Protein AF-0000000071592598 (afdb_homodimer)

Radius of gyration: 32.29 Å; Cα contacts (8 Å, |Δi|>4): 1806; chains: 2; bounding box: 83×98×71 Å

pLDDT: mean 89.42, std 10.19, range [37.69, 98.75]

Foldseek 3Di:
DPQQWEWEWEDAQQKIKIWIARLLVRDTPDIDMDRQHQPLPCPPVLATDPVSLVVVLVVLQVNVVVCVVVPHDHYAYEYEQSLCRRPCSVVSQVVSCVSRVHGYDYFHPQQFLQLLVQLCVVQPPCVQVQLCDWEWEWEAGAQKIKIWIGHNSDTAEIDMARHHLSVLLVVLVVQVVPDPPSLVVSLVVLLVSVVVVLVPDPPQDLDAHEYEYEDPVQQVLQVPPPCDPSQKDKDAPVNLVVVLVDLLPDDLVCCCPVSVGDSVCSSRNSSHSSNVVSVCVSNNYGIYMYHHRGSSSSVSNVVSVVVPSDVDDPLVNLLSHLLVLCVSLPPPVVLLVQLLVQLLVLCVVCCVQPVDDDVLSSLLSSLSNQLQSQVSVPPVLSLVSSLVVQLVDDRRSDGNLSSNLSSLLSNLLDLPDDPPVCVVVPPDDPVSSLSSLQSSLSSNLSSLQCVVVPPQFDDWDWDDDPQEIEIETAGQDDSVSSQVSNQSSQVSVCVSRVHGYHYHYDYDD/DPQQWEWEWEDEQQKIKIWIARLLVRDTPDIDMDRQHQPLPCPPVLATDPVSLVVVLVVLQVNVVVCVVVPHDHYAYEYEQSLCRRPCSVVSQVVSCVSRVHGYDYFHPQQFLQLLVQLCVVQPPCVQVQLCDWEWEWEAGAQKIKIWIGHNSDTAEIDMGRHHLSVLLVVLVVQVVPDPPSLVVSLVVLLVSVVVVLVPDPPQDLDEHEYEYEDPVQVVLQVPPPCDPSQKDKDAPVNLVVVLVDLLPDDLVCCCPVSVGDSVCSSRNSSHSSNVVSVCVSNNYGIYMYHHRGSSSSVSNVVSVVVPSDVDDPLVSLLSHLLVLCVSLPPPVVLLVQLLVQLLVLCVVCCVQPVDDDVLSSLLSSLSNQLQSQVSVPPVLSLVSSLVVQLVDDRRSDGNLSSNLSSLLSNLLDLPDDPPVCVVVPPDDPVSSLSSLQSSLSSNLSSLQCVVVPPQFDDWDWDDDPQEIEIETAGQDDSVSSQVSNQSSQVSVCVSRVHGYHYHYDYDD

Nearest PDB structures (foldseek):
  8jgx-assembly1_B  TM=6.300E-01  e=3.560E-24  Acinetobacter baumannii 15827
  7epq-assembly1_B  TM=8.174E-01  e=9.530E-17  Porphyromonas gingivalis ATCC 33277
  6pbz-assembly1_C  TM=4.823E-01  e=2.706E-23  Escherichia coli K-12
  6pbz-assembly1_A  TM=4.870E-01  e=7.814E-23  Escherichia coli K-12
  6pbz-assembly1_D  TM=4.450E-01  e=2.491E-19  Escherichia coli K-12

Organism: Lactiplantibacillus plantarum (strain ATCC BAA-793 / NCIMB 8826 / WCFS1) (NCBI:txid220668)

Solvent-accessible surface area (backbone atoms only — not comparable to full-atom values): 52809 Å² total; per-residue (Å²): 131,80,79,66,43,36,35,43,32,41,40,45,49,61,27,35,38,40,36,34,25,32,45,73,78,65,45,73,79,43,77,50,77,43,78,48,55,38,37,92,47,28,80,81,68,33,39,61,52,66,71,36,48,54,52,44,40,52,52,51,45,50,50,52,51,52,34,52,74,72,66,40,83,49,66,51,42,35,28,35,34,76,52,58,67,22,75,46,30,67,57,50,46,51,52,39,22,74,76,56,68,50,64,68,47,68,39,28,67,32,26,46,44,40,24,35,52,52,25,40,67,74,67,38,81,66,39,72,66,52,21,49,40,46,24,37,40,37,37,39,43,56,52,25,28,23,41,34,36,26,38,70,64,31,83,65,46,70,51,73,42,87,54,17,26,55,47,43,31,56,52,46,55,58,31,60,76,72,38,92,62,33,67,60,25,48,48,39,50,54,45,28,55,50,53,63,54,54,73,72,49,79,87,75,63,98,49,72,13,40,32,38,38,22,53,45,62,78,61,52,52,63,61,60,56,87,69,41,95,80,55,49,38,79,45,51,62,67,57,47,51,54,49,49,60,55,53,74,74,46,51,70,66,51,43,35,66,77,48,62,41,53,81,90,50,52,68,36,49,59,37,38,51,53,50,48,54,49,51,39,60,74,51,37,52,61,44,35,32,42,40,76,60,39,49,68,51,12,50,52,51,52,50,16,34,75,74,62,52,41,84,78,78,67,62,61,54,34,50,44,39,34,47,49,51,12,54,74,32,62,37,59,61,69,56,31,52,50,29,28,50,42,27,51,50,48,52,65,70,42,34,91,78,68,69,69,54,69,69,58,50,49,48,44,46,44,23,40,45,37,29,54,32,6,40,61,68,28,68,73,66,17,28,60,42,16,24,52,51,39,63,62,38,85,48,55,61,34,41,65,65,52,36,47,40,33,17,47,25,19,29,45,37,39,74,83,46,59,86,78,62,53,71,76,48,66,92,57,51,70,69,53,49,52,50,34,48,52,49,14,31,46,43,18,46,25,43,18,63,41,58,52,67,69,69,48,51,79,46,74,48,78,45,85,47,92,63,31,32,42,36,36,32,35,19,81,54,87,55,58,47,27,50,56,47,29,57,62,32,26,53,55,29,23,71,69,69,68,31,43,60,44,80,40,84,38,78,58,130,130,78,81,66,44,36,34,45,32,40,40,44,48,60,28,35,37,39,37,34,25,32,45,72,78,65,46,71,78,43,76,49,75,43,79,48,55,39,37,92,48,28,83,82,68,34,40,61,52,68,70,36,48,53,52,46,40,52,52,51,45,50,50,53,50,52,34,53,74,73,65,41,83,49,67,50,42,34,27,35,36,75,53,59,68,21,74,46,30,67,58,49,45,51,52,40,22,74,74,57,68,49,62,67,47,67,38,28,65,32,26,46,43,41,23,33,52,52,24,40,68,72,67,40,80,66,40,74,65,52,20,50,40,44,24,36,40,38,38,41,42,56,50,23,28,21,42,34,36,26,39,71,66,32,81,64,45,70,52,73,43,88,54,16,24,54,47,44,31,56,53,45,57,58,32,59,76,73,40,92,62,33,67,60,26,48,48,39,50,51,44,28,54,49,52,62,53,55,73,73,48,80,86,76,64,97,48,71,15,40,30,38,39,23,53,46,61,79,60,50,53,64,61,58,60,85,69,39,96,79,54,48,38,81,43,51,60,67,56,49,50,53,49,49,62,56,53,74,74,46,52,73,68,52,43,34,65,77,48,62,42,52,79,89,48,52,68,36,49,59,37,37,50,53,51,48,54,49,50,39,60,74,49,38,52,60,42,36,31,44,42,77,60,38,49,66,52,13,50,51,51,50,51,16,34,75,74,61,52,40,84,79,78,67,60,61,54,35,50,44,39,36,47,50,52,14,54,75,34,62,38,60,61,70,56,31,52,49,29,26,52,43,26,52,50,48,53,63,70,40,35,90,78,70,70,70,56,70,66,58,51,48,48,44,46,44,23,42,44,36,30,53,32,8,40,61,69,31,69,74,67,17,27,60,41,16,24,52,51,38,64,61,37,85,49,56,61,34,42,65,66,52,37,48,41,34,15,48,26,18,29,47,38,41,74,82,46,59,84,77,60,55,71,76,48,67,91,57,51,70,69,54,49,50,49,33,47,51,48,14,32,45,41,19,46,26,44,18,63,40,58,52,67,68,67,49,51,79,46,74,48,76,45,85,47,91,63,30,31,43,37,37,32,34,19,80,55,86,56,59,47,27,50,56,47,29,59,62,33,26,53,56,29,24,72,70,71,68,30,42,61,43,82,40,86,38,78,59,131

Secondary structure (DSSP, 8-state):
----EEEEEEE-SS-EEEEEEETTTTEEEEEEEE---S-TTHHHH-S--HHHHHHHHHHHHHHHHHHHHTT--EEEEEE-HHHHTSTTHHHHHHHHHHHH-PPEEEPPHHHHHHHHHHHHHHHSTTHHHHTTS-EEEEEE-SS-EEEEEEETTEEEEEEEES--HHHHHHHHHHHHTT-TTHHHHHHHHHHHHHHHHHTT-TT--SS-EEEEEES-HHHHHHH-SS--TTS-EEE-HHHHHHHHHHHHT--HHHHHHHS---GGGHHHHHHHHHHHHHHHHHTTEEEEEEE---HHHHHHHHHHHHTTS-----HHHHHHHHHHHHHHTT--HHHHHHHHHHHHHHHHHTHHHH---HHHHHHHHHHHHHTTGGGGT-STTHHHHHHHHHHHS--TT--HHHHHHHHHHHHTTSTTS-TT-GGGGTT--HHHHHHHHHHHHHHHHHHHTTTTSS--EEEEEEEEETTEEEEEEEESS--HHHHHHHHHHHHHHHHHHSSEEEEEEEE--/----EEEEEEE-SS-EEEEEEETTTTEEEEEEEE---S-TTHHHH-S--HHHHHHHHHHHHHHHHHHHHTT--EEEEEE-HHHHTSTTHHHHHHHHHHHH-PPEEEPPHHHHHHHHHHHHHHHSTTHHHHTTS-EEEEEE-SS-EEEEEEETTEEEEEEEES--HHHHHHHHHHHHTT-TTHHHHHHHHHHHHHHHHHTT-TT---S-EEEEEES-HHHHHHH-SS--TTS-EEE-HHHHHHHHHHHHT--HHHHHHHS---TTTHHHHHHHHHHHHHHHHHTTEEEEEEE---HHHHHHHHHHHHTTS-----HHHHHHHHHHHHHHTT--HHHHHHHHHHHHHHHHHTHHHH---HHHHHHHHHHHHHTTGGGGT-STTHHHHHHHHHHHS--TT--HHHHHHHHHHHHTTSTTS-TT-GGGGTT--HHHHHHHHHHHHHHHHHHHTTTTSS--EEEEEEEEETTEEEEEEEESS--HHHHHHHHHHHHHHHHHHSSEEEEEEEE--

Sequence (1018 aa):
MAAKLFGIMMINVQSIELSIVNLRTLRQVERVRSDVSLGEDIYDQHTIDYDSVEQAAQALSGFVQIMNDYGVKDYHLWGSWSLSSANNADYIQDQLLVRTGLKIDWLSSSQETYLRSVAVAVHFPRFKQMITKPTYLLGINSGSVGISHYDQSNFVFSRSLRLGPVRIAEVLEDLQSSVPNYVEVLDDYISSQIVDFGRFLPGRRDQPSNVVMLGVAPFATLFRQQQSKAGVEELSKADFQALYEDVLNASDQYLMDKYEVDEEDVRLIVPELLLINELLQLTNAEKIWLGNVTVLDGLIIQEAIKLGYKKYNFNDQIVTAAKNIADRYNVEPKHRDLVTKFSLHLFDQLKPLHHLGKRERLLLQVAAIVHDVGSYIDPHQHYLHSDYILQATELMGLTDTEKRMVALISRYHSAQTPSKDIRHFGHLQVEQRLLVSKLSAILRIADALDDGRKQKIDKISVSIRNPRVIITCFAHDDLFLENWVFAQKAEFFKEVFGLTPVIKLRGVRMAAKLFGIMMINVQSIELSIVNLRTLRQVERVRSDVSLGEDIYDQHTIDYDSVEQAAQALSGFVQIMNDYGVKDYHLWGSWSLSSANNADYIQDQLLVRTGLKIDWLSSSQETYLRSVAVAVHFPRFKQMITKPTYLLGINSGSVGISHYDQSNFVFSRSLRLGPVRIAEVLEDLQSSVPNYVEVLDDYISSQIVDFGRFLPGRRDQPSNVVMLGVAPFATLFRQQQSKAGVEELSKADFQALYEDVLNASDQYLMDKYEVDEEDVRLIVPELLLINELLQLTNAEKIWLGNVTVLDGLIIQEAIKLGYKKYNFNDQIVTAAKNIADRYNVEPKHRDLVTKFSLHLFDQLKPLHHLGKRERLLLQVAAIVHDVGSYIDPHQHYLHSDYILQATELMGLTDTEKRMVALISRYHSAQTPSKDIRHFGHLQVEQRLLVSKLSAILRIADALDDGRKQKIDKISVSIRNPRVIITCFAHDDLFLENWVFAQKAEFFKEVFGLTPVIKLRGVR

Structure (mmCIF, N/CA/C/O backbone):
data_AF-0000000071592598-model_v1
#
loop_
_entity.id
_entity.type
_entity.pdbx_description
1 polymer Exopolyphosphatase
#
loop_
_atom_site.group_PDB
_atom_site.id
_atom_site.type_symbol
_atom_site.label_atom_id
_atom_site.label_alt_id
_atom_site.label_comp_id
_atom_site.label_asym_id
_atom_site.label_entity_id
_atom_site.label_seq_id
_atom_site.pdbx_PDB_ins_code
_atom_site.Cartn_x
_atom_site.Cartn_y
_atom_site.Cartn_z
_atom_site.occupancy
_atom_site.B_iso_or_equiv
_atom_site.auth_seq_id
_atom_site.auth_comp_id
_atom_site.auth_asym_id
_atom_site.auth_atom_id
_atom_site.pdbx_PDB_model_num
ATOM 1 N N . MET A 1 1 ? -24.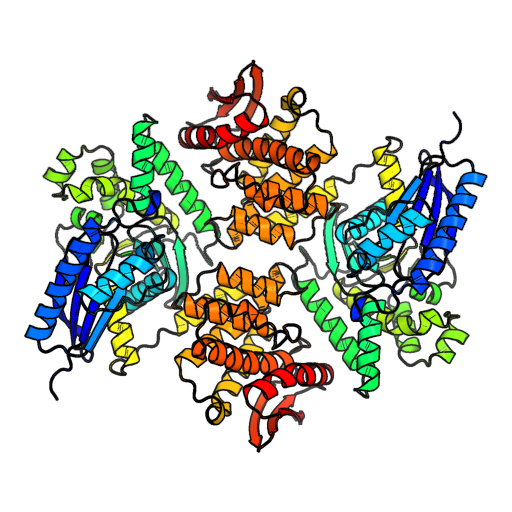969 -44.562 -19.297 1 37.69 1 MET A N 1
ATOM 2 C CA . MET A 1 1 ? -24.734 -43.312 -20 1 37.69 1 MET A CA 1
ATOM 3 C C . MET A 1 1 ? -23.266 -43.188 -20.406 1 37.69 1 MET A C 1
ATOM 5 O O . MET A 1 1 ? -22.375 -43.625 -19.688 1 37.69 1 MET A O 1
ATOM 9 N N . ALA A 1 2 ? -22.875 -43.062 -21.594 1 48.69 2 ALA A N 1
ATOM 10 C CA . ALA A 1 2 ? -21.531 -43.062 -22.203 1 48.69 2 ALA A CA 1
ATOM 11 C C . ALA A 1 2 ? -20.594 -42.125 -21.469 1 48.69 2 ALA A C 1
ATOM 13 O O . ALA A 1 2 ? -21 -41.031 -21.062 1 48.69 2 ALA A O 1
ATOM 14 N N . ALA A 1 3 ? -19.594 -42.625 -20.906 1 59.56 3 ALA A N 1
ATOM 15 C CA . ALA A 1 3 ? -18.625 -41.844 -20.109 1 59.56 3 ALA A CA 1
ATOM 16 C C . ALA A 1 3 ? -18.25 -40.562 -20.797 1 59.56 3 ALA A C 1
ATOM 18 O O . ALA A 1 3 ? -17.812 -40.562 -21.953 1 59.56 3 ALA A O 1
ATOM 19 N N . LYS A 1 4 ? -18.891 -39.375 -20.391 1 77.19 4 LYS A N 1
ATOM 20 C CA . LYS A 1 4 ? -18.594 -38.125 -21.062 1 77.19 4 LYS A CA 1
ATOM 21 C C . LYS A 1 4 ? -17.172 -37.688 -20.797 1 77.19 4 LYS A C 1
ATOM 23 O O . LYS A 1 4 ? -16.797 -37.375 -19.656 1 77.19 4 LYS A O 1
ATOM 28 N N . LEU A 1 5 ? -16.281 -38.031 -21.734 1 93.75 5 LEU A N 1
ATOM 29 C CA . LEU A 1 5 ? -14.867 -37.688 -21.734 1 93.75 5 LEU A CA 1
ATOM 30 C C . LEU A 1 5 ? -14.68 -36.188 -21.969 1 93.75 5 LEU A C 1
ATOM 32 O O . LEU A 1 5 ? -15.469 -35.562 -22.688 1 93.75 5 LEU A O 1
ATOM 36 N N . PHE A 1 6 ? -13.805 -35.625 -21.25 1 96.5 6 PHE A N 1
ATOM 37 C CA . PHE A 1 6 ? -13.453 -34.219 -21.375 1 96.5 6 PHE A CA 1
ATOM 38 C C . PHE A 1 6 ? -11.961 -34.062 -21.656 1 96.5 6 PHE A C 1
ATOM 40 O O . PHE A 1 6 ? -11.141 -34.75 -21.078 1 96.5 6 PHE A O 1
ATOM 47 N N . GLY A 1 7 ? -11.594 -33.25 -22.625 1 97.62 7 GLY A N 1
ATOM 48 C CA . GLY A 1 7 ? -10.203 -32.969 -22.906 1 97.62 7 GLY A CA 1
ATOM 49 C C . GLY A 1 7 ? -9.727 -31.672 -22.25 1 97.62 7 GLY A C 1
ATOM 50 O O . GLY A 1 7 ? -10.352 -30.625 -22.406 1 97.62 7 GLY A O 1
ATOM 51 N N . ILE A 1 8 ? -8.625 -31.719 -21.484 1 97.5 8 ILE A N 1
ATOM 52 C CA . ILE A 1 8 ? -8 -30.547 -20.906 1 97.5 8 ILE A CA 1
ATOM 53 C C . ILE A 1 8 ? -6.574 -30.406 -21.438 1 97.5 8 ILE A C 1
ATOM 55 O O . ILE A 1 8 ? -5.781 -31.344 -21.359 1 97.5 8 ILE A O 1
ATOM 59 N N . MET A 1 9 ? -6.316 -29.25 -22.031 1 97.62 9 MET A N 1
ATOM 60 C CA . MET A 1 9 ? -5 -28.953 -22.578 1 97.62 9 MET A CA 1
ATOM 61 C C . MET A 1 9 ? -4.348 -27.781 -21.844 1 97.62 9 MET A C 1
ATOM 63 O O . MET A 1 9 ? -5.043 -26.891 -21.359 1 97.62 9 MET A O 1
ATOM 67 N N . MET A 1 10 ? -3.035 -27.828 -21.766 1 95.38 10 MET A N 1
ATOM 68 C CA . MET A 1 10 ? -2.293 -26.75 -21.125 1 95.38 10 MET A CA 1
ATOM 69 C C . MET A 1 10 ? -0.989 -26.469 -21.859 1 95.38 10 MET A C 1
ATOM 71 O O . MET A 1 10 ? -0.233 -27.391 -22.172 1 95.38 10 MET A O 1
ATOM 75 N N . ILE A 1 11 ? -0.808 -25.219 -22.172 1 94.5 11 ILE A N 1
ATOM 76 C CA . ILE A 1 11 ? 0.45 -24.797 -22.781 1 94.5 11 ILE A CA 1
ATOM 77 C C . ILE A 1 11 ? 1.333 -24.141 -21.703 1 94.5 11 ILE A C 1
ATOM 79 O O . ILE A 1 11 ? 0.923 -23.188 -21.047 1 94.5 11 ILE A O 1
ATOM 83 N N . ASN A 1 12 ? 2.521 -24.672 -21.516 1 91.19 12 ASN A N 1
ATOM 84 C CA . ASN A 1 12 ? 3.533 -24.141 -20.609 1 91.19 12 ASN A CA 1
ATOM 85 C C . ASN A 1 12 ? 4.742 -23.594 -21.359 1 91.19 12 ASN A C 1
ATOM 87 O O . ASN A 1 12 ? 4.785 -23.656 -22.594 1 91.19 12 ASN A O 1
ATOM 91 N N . VAL A 1 13 ? 5.695 -23.062 -20.641 1 87.06 13 VAL A N 1
ATOM 92 C CA . VAL A 1 13 ? 6.898 -22.484 -21.234 1 87.06 13 VAL A CA 1
ATOM 93 C C . VAL A 1 13 ? 7.727 -23.594 -21.891 1 87.06 13 VAL A C 1
ATOM 95 O O . VAL A 1 13 ? 8.289 -23.406 -22.969 1 87.06 13 VAL A O 1
ATOM 98 N N . GLN A 1 14 ? 7.66 -24.828 -21.234 1 83.81 14 GLN A N 1
ATOM 99 C CA . GLN A 1 14 ? 8.562 -25.875 -21.703 1 83.81 14 GLN A CA 1
ATOM 100 C C . GLN A 1 14 ? 7.789 -27.062 -22.266 1 83.81 14 GLN A C 1
ATOM 102 O O . GLN A 1 14 ? 8.383 -28.078 -22.641 1 83.81 14 GLN A O 1
ATOM 107 N N . SER A 1 15 ? 6.48 -26.984 -22.312 1 88.25 15 SER A N 1
ATOM 108 C CA . SER A 1 15 ? 5.746 -28.156 -22.797 1 88.25 15 SER A CA 1
ATOM 109 C C . SER A 1 15 ? 4.285 -27.812 -23.078 1 88.25 15 SER A C 1
ATOM 111 O O . SER A 1 15 ? 3.783 -26.781 -22.625 1 88.25 15 SER A O 1
ATOM 113 N N . ILE A 1 16 ? 3.699 -28.672 -23.859 1 94.75 16 ILE A N 1
ATOM 114 C CA . ILE A 1 16 ? 2.258 -28.703 -24.078 1 94.75 16 ILE A CA 1
ATOM 115 C C . ILE A 1 16 ? 1.696 -30.078 -23.703 1 94.75 16 ILE A C 1
ATOM 117 O O . ILE A 1 16 ? 2.283 -31.109 -24.047 1 94.75 16 ILE A O 1
ATOM 121 N N . GLU A 1 17 ? 0.596 -30.016 -22.969 1 95.69 17 GLU A N 1
ATOM 122 C CA . GLU A 1 17 ? 0.057 -31.281 -22.469 1 95.69 17 GLU A CA 1
ATOM 123 C C . GLU A 1 17 ? -1.438 -31.391 -22.75 1 95.69 17 GLU A C 1
ATOM 125 O O . GLU A 1 17 ? -2.146 -30.375 -22.781 1 95.69 17 GLU A O 1
ATOM 130 N N . LEU A 1 18 ? -1.881 -32.594 -22.984 1 97.62 18 LEU A N 1
ATOM 131 C CA . LEU A 1 18 ? -3.285 -32.969 -23.125 1 97.62 18 LEU A CA 1
ATOM 132 C C . LEU A 1 18 ? -3.645 -34.125 -22.172 1 97.62 18 LEU A C 1
ATOM 134 O O . LEU A 1 18 ? -2.889 -35.062 -22.047 1 97.62 18 LEU A O 1
ATOM 138 N N . SER A 1 19 ? -4.711 -33.938 -21.469 1 97.06 19 SER A N 1
ATOM 139 C CA . SER A 1 19 ? -5.281 -35.031 -20.688 1 97.06 19 SER A CA 1
ATOM 140 C C . SER A 1 19 ? -6.734 -35.281 -21.078 1 97.06 19 SER A C 1
ATOM 142 O O . SER A 1 19 ? -7.551 -34.344 -21.094 1 97.06 19 SER A O 1
ATOM 144 N N . ILE A 1 20 ? -7.043 -36.469 -21.516 1 97.75 20 ILE A N 1
ATOM 145 C CA . ILE A 1 20 ? -8.422 -36.906 -21.703 1 97.75 20 ILE A CA 1
ATOM 146 C C . ILE A 1 20 ? -8.914 -37.656 -20.469 1 97.75 20 ILE A C 1
ATOM 148 O O . ILE A 1 20 ? -8.328 -38.656 -20.062 1 97.75 20 ILE A O 1
ATOM 152 N N . VAL A 1 21 ? -10 -37.156 -19.891 1 96.62 21 VAL A N 1
ATOM 153 C CA . VAL A 1 21 ? -10.375 -37.625 -18.562 1 96.62 21 VAL A CA 1
ATOM 154 C C . VAL A 1 21 ? -11.875 -37.875 -18.516 1 96.62 21 VAL A C 1
ATOM 156 O O . VAL A 1 21 ? -12.648 -37.219 -19.203 1 96.62 21 VAL A O 1
ATOM 159 N N . ASN A 1 22 ? -12.219 -38.969 -17.766 1 95.19 22 ASN A N 1
ATOM 160 C CA . ASN A 1 22 ? -13.602 -39.125 -17.312 1 95.19 22 ASN A CA 1
ATOM 161 C C . ASN A 1 22 ? -13.883 -38.281 -16.078 1 95.19 22 ASN A C 1
ATOM 163 O O . ASN A 1 22 ? -13.445 -38.625 -14.977 1 95.19 22 ASN A O 1
ATOM 167 N N . LEU A 1 23 ? -14.602 -37.188 -16.156 1 93.75 23 LEU A N 1
ATOM 168 C CA . LEU A 1 23 ? -14.766 -36.219 -15.094 1 93.75 23 LEU A CA 1
ATOM 169 C C . LEU A 1 23 ? -15.555 -36.812 -13.93 1 93.75 23 LEU A C 1
ATOM 171 O O . LEU A 1 23 ? -15.445 -36.312 -12.797 1 93.75 23 LEU A O 1
ATOM 175 N N . ARG A 1 24 ? -16.359 -37.75 -14.156 1 92.56 24 ARG A N 1
ATOM 176 C CA . ARG A 1 24 ? -17.141 -38.375 -13.086 1 92.56 24 ARG A CA 1
ATOM 177 C C . ARG A 1 24 ? -16.234 -39.188 -12.148 1 92.56 24 ARG A C 1
ATOM 179 O O . ARG A 1 24 ? -16.469 -39.219 -10.938 1 92.56 24 ARG A O 1
ATOM 186 N N . THR A 1 25 ? -15.289 -39.844 -12.719 1 92.62 25 THR A N 1
ATOM 187 C CA . THR A 1 25 ? -14.43 -40.719 -11.922 1 92.62 25 THR A CA 1
ATOM 188 C C . THR A 1 25 ? -13.062 -40.062 -11.719 1 92.62 25 THR A C 1
ATOM 190 O O . THR A 1 25 ? -12.273 -40.531 -10.883 1 92.62 25 THR A O 1
ATOM 193 N N . LEU A 1 26 ? -12.688 -39.031 -12.477 1 91.38 26 LEU A N 1
ATOM 194 C CA . LEU A 1 26 ? -11.406 -38.344 -12.5 1 91.38 26 LEU A CA 1
ATOM 195 C C . LEU A 1 26 ? -10.305 -39.25 -13.031 1 91.38 26 LEU A C 1
ATOM 197 O O . LEU A 1 26 ? -9.117 -38.938 -12.883 1 91.38 26 LEU A O 1
ATOM 201 N N . ARG A 1 27 ? -10.719 -40.344 -13.672 1 92.12 27 ARG A N 1
ATOM 202 C CA . ARG A 1 27 ? -9.734 -41.25 -14.258 1 92.12 27 ARG A CA 1
ATOM 203 C C . ARG A 1 27 ? -9.219 -40.688 -15.586 1 92.12 27 ARG A C 1
ATOM 205 O O . ARG A 1 27 ? -10 -40.312 -16.453 1 92.12 27 ARG A O 1
ATOM 212 N N . GLN A 1 28 ? -7.93 -40.688 -15.695 1 92.75 28 GLN A N 1
ATOM 213 C CA . GLN A 1 28 ? -7.285 -40.25 -16.922 1 92.75 28 GLN A CA 1
ATOM 214 C C . GLN A 1 28 ? -7.215 -41.375 -17.938 1 92.75 28 GLN A C 1
ATOM 216 O O . GLN A 1 28 ? -6.637 -42.438 -17.656 1 92.75 28 GLN A O 1
ATOM 221 N N . VAL A 1 29 ? -7.75 -41.188 -19.125 1 94.75 29 VAL A N 1
ATOM 222 C CA . VAL A 1 29 ? -7.793 -42.188 -20.172 1 94.75 29 VAL A CA 1
ATOM 223 C C . VAL A 1 29 ? -6.543 -42.094 -21.047 1 94.75 29 VAL A C 1
ATOM 225 O O . VAL A 1 29 ? -6.027 -43.094 -21.531 1 94.75 29 VAL A O 1
ATOM 228 N N . GLU A 1 30 ? -6.156 -40.844 -21.266 1 94.75 30 GLU A N 1
ATOM 229 C CA . GLU A 1 30 ? -4.977 -40.562 -22.078 1 94.75 30 GLU A CA 1
ATOM 230 C C . GLU A 1 30 ? -4.27 -39.281 -21.609 1 94.75 30 GLU A C 1
ATOM 232 O O . GLU A 1 30 ? -4.922 -38.312 -21.203 1 94.75 30 GLU A O 1
ATOM 237 N N . ARG A 1 31 ? -2.947 -39.406 -21.531 1 94 31 ARG A N 1
ATOM 238 C CA . ARG A 1 31 ? -2.123 -38.25 -21.266 1 94 31 ARG A CA 1
ATOM 239 C C . ARG A 1 31 ? -0.964 -38.156 -22.25 1 94 31 ARG A C 1
ATOM 241 O O . ARG A 1 31 ? -0.197 -39.094 -22.406 1 94 31 ARG A O 1
ATOM 248 N N . VAL A 1 32 ? -0.948 -37 -22.938 1 94.94 32 VAL A N 1
ATOM 249 C CA . VAL A 1 32 ? 0.082 -36.781 -23.953 1 94.94 32 VAL A CA 1
ATOM 250 C C . VAL A 1 32 ? 0.848 -35.5 -23.641 1 94.94 32 VAL A C 1
ATOM 252 O O . VAL A 1 32 ? 0.265 -34.5 -23.172 1 94.94 32 VAL A O 1
ATOM 255 N N . ARG A 1 33 ? 2.131 -35.531 -23.797 1 92.19 33 ARG A N 1
ATOM 256 C CA . ARG A 1 33 ? 2.994 -34.375 -23.578 1 92.19 33 ARG A CA 1
ATOM 257 C C . ARG A 1 33 ? 3.893 -34.125 -24.781 1 92.19 33 ARG A C 1
ATOM 259 O O . ARG A 1 33 ? 4.414 -35.062 -25.391 1 92.19 33 ARG A O 1
ATOM 266 N N . SER A 1 34 ? 3.883 -32.906 -25.234 1 91.94 34 SER A N 1
ATOM 267 C CA . SER A 1 34 ? 4.828 -32.469 -26.25 1 91.94 34 SER A CA 1
ATOM 268 C C . SER A 1 34 ? 5.848 -31.5 -25.656 1 91.94 34 SER A C 1
ATOM 270 O O . SER A 1 34 ? 5.48 -30.531 -24.969 1 91.94 34 SER A O 1
ATOM 272 N N . ASP A 1 35 ? 7.16 -31.703 -25.922 1 85.44 35 ASP A N 1
ATOM 273 C CA . ASP A 1 35 ? 8.227 -30.906 -25.328 1 85.44 35 ASP A CA 1
ATOM 274 C C . ASP A 1 35 ? 8.555 -29.688 -26.172 1 85.44 35 ASP A C 1
ATOM 276 O O . ASP A 1 35 ? 9.719 -29.328 -26.344 1 85.44 35 ASP A O 1
ATOM 280 N N . VAL A 1 36 ? 7.535 -29.047 -26.641 1 85.75 36 VAL A N 1
ATOM 281 C CA . VAL A 1 36 ? 7.734 -27.797 -27.359 1 85.75 36 VAL A CA 1
ATOM 282 C C . VAL A 1 36 ? 8.133 -26.688 -26.391 1 85.75 36 VAL A C 1
ATOM 284 O O . VAL A 1 36 ? 7.43 -26.438 -25.406 1 85.75 36 VAL A O 1
ATOM 287 N N . SER A 1 37 ? 9.312 -26.094 -26.625 1 80.31 37 SER A N 1
ATOM 288 C CA . SER A 1 37 ? 9.773 -24.984 -25.781 1 80.31 37 SER A CA 1
ATOM 289 C C . SER A 1 37 ? 9.312 -23.641 -26.328 1 80.31 37 SER A C 1
ATOM 291 O O . SER A 1 37 ? 9.859 -23.141 -27.312 1 80.31 37 SER A O 1
ATOM 293 N N . LEU A 1 38 ? 8.359 -22.969 -25.734 1 80.69 38 LEU A N 1
ATOM 294 C CA . LEU A 1 38 ? 7.816 -21.703 -26.219 1 80.69 38 LEU A CA 1
ATOM 295 C C . LEU A 1 38 ? 8.531 -20.516 -25.562 1 80.69 38 LEU A C 1
ATOM 297 O O . LEU A 1 38 ? 8.477 -19.391 -26.078 1 80.69 38 LEU A O 1
ATOM 301 N N . GLY A 1 39 ? 9.32 -20.812 -24.469 1 72.31 39 GLY A N 1
ATOM 302 C CA . GLY A 1 39 ? 9.82 -19.641 -23.75 1 72.31 39 GLY A CA 1
ATOM 303 C C . GLY A 1 39 ? 11.266 -19.797 -23.312 1 72.31 39 GLY A C 1
ATOM 304 O O . GLY A 1 39 ? 11.594 -19.516 -22.156 1 72.31 39 GLY A O 1
ATOM 305 N N . GLU A 1 40 ? 12.195 -20.234 -24.109 1 65.06 40 GLU A N 1
ATOM 306 C CA . GLU A 1 40 ? 13.602 -20.391 -23.766 1 65.06 40 GLU A CA 1
ATOM 307 C C . GLU A 1 40 ? 14.195 -19.062 -23.297 1 65.06 40 GLU A C 1
ATOM 309 O O . GLU A 1 40 ? 15.016 -19.031 -22.375 1 65.06 40 GLU A O 1
ATOM 314 N N . ASP A 1 41 ? 13.672 -17.906 -23.688 1 74.12 41 ASP A N 1
ATOM 315 C CA . ASP A 1 41 ? 14.203 -16.609 -23.297 1 74.12 41 ASP A CA 1
ATOM 316 C C . ASP A 1 41 ? 13.078 -15.609 -23.031 1 74.12 41 ASP A C 1
ATOM 318 O O . ASP A 1 41 ? 13.211 -14.422 -23.328 1 74.12 41 ASP A O 1
ATOM 322 N N . ILE A 1 42 ? 12.18 -16.156 -22.438 1 79.88 42 ILE A N 1
ATOM 323 C CA . ILE A 1 42 ? 10.984 -15.336 -22.312 1 79.88 42 ILE A CA 1
ATOM 324 C C . ILE A 1 42 ? 11.172 -14.297 -21.219 1 79.88 42 ILE A C 1
ATOM 326 O O . ILE A 1 42 ? 10.609 -13.203 -21.281 1 79.88 42 ILE A O 1
ATOM 330 N N . TYR A 1 43 ? 12 -14.602 -20.297 1 76.19 43 TYR A N 1
ATOM 331 C CA . TYR A 1 43 ? 12.094 -13.711 -19.141 1 76.19 43 TYR A CA 1
ATOM 332 C C . TYR A 1 43 ? 13.102 -12.602 -19.391 1 76.19 43 TYR A C 1
ATOM 334 O O . TYR A 1 43 ? 13 -11.516 -18.812 1 76.19 43 TYR A O 1
ATOM 342 N N . ASP A 1 44 ? 13.977 -12.812 -20.25 1 76.31 44 ASP A N 1
ATOM 343 C CA . ASP A 1 44 ? 14.945 -11.797 -20.641 1 76.31 44 ASP A CA 1
ATOM 344 C C . ASP A 1 44 ? 14.43 -10.961 -21.812 1 76.31 44 ASP A C 1
ATOM 346 O O . ASP A 1 44 ? 14.484 -9.734 -21.766 1 76.31 44 ASP A O 1
ATOM 350 N N . GLN A 1 45 ? 13.93 -11.703 -22.766 1 75 45 GLN A N 1
ATOM 351 C CA . GLN A 1 45 ? 13.523 -11.031 -24 1 75 45 GLN A CA 1
ATOM 352 C C . GLN A 1 45 ? 12.07 -10.57 -23.938 1 75 45 GLN A C 1
ATOM 354 O O . GLN A 1 45 ? 11.648 -9.711 -24.703 1 75 45 GLN A O 1
ATOM 359 N N . HIS A 1 46 ? 11.297 -11.172 -23.109 1 77.75 46 HIS A N 1
ATOM 360 C CA . HIS A 1 46 ? 9.898 -10.852 -22.859 1 77.75 46 HIS A CA 1
ATOM 361 C C . HIS A 1 46 ? 9.055 -11.07 -24.109 1 77.75 46 HIS A C 1
ATOM 363 O O . HIS A 1 46 ? 8.086 -10.336 -24.344 1 77.75 46 HIS A O 1
ATOM 369 N N . THR A 1 47 ? 9.539 -12.023 -25 1 84.62 47 THR A N 1
ATOM 370 C CA . THR A 1 47 ? 8.797 -12.383 -26.203 1 84.62 47 THR A CA 1
ATOM 371 C C . THR A 1 47 ? 8.883 -13.883 -26.469 1 84.62 47 THR A C 1
ATOM 373 O O . THR A 1 47 ? 9.844 -14.539 -26.047 1 84.62 47 THR A O 1
ATOM 376 N N . ILE A 1 48 ? 7.887 -14.352 -27.125 1 86.06 48 ILE A N 1
ATOM 377 C CA . ILE A 1 48 ? 7.863 -15.75 -27.547 1 86.06 48 ILE A CA 1
ATOM 378 C C . ILE A 1 48 ? 8.289 -15.836 -29.016 1 86.06 48 ILE A C 1
ATOM 380 O O . ILE A 1 48 ? 7.824 -15.07 -29.859 1 86.06 48 ILE A O 1
ATOM 384 N N . ASP A 1 49 ? 9.133 -16.781 -29.25 1 85.44 49 ASP A N 1
ATOM 385 C CA . ASP A 1 49 ? 9.672 -16.922 -30.594 1 85.44 49 ASP A CA 1
ATOM 386 C C . ASP A 1 49 ? 8.617 -17.484 -31.547 1 85.44 49 ASP A C 1
ATOM 388 O O . ASP A 1 49 ? 7.867 -18.391 -31.172 1 85.44 49 ASP A O 1
ATOM 392 N N . TYR A 1 50 ? 8.672 -17.047 -32.812 1 83.06 50 TYR A N 1
ATOM 393 C CA . TYR A 1 50 ? 7.672 -17.422 -33.812 1 83.06 50 TYR A CA 1
ATOM 394 C C 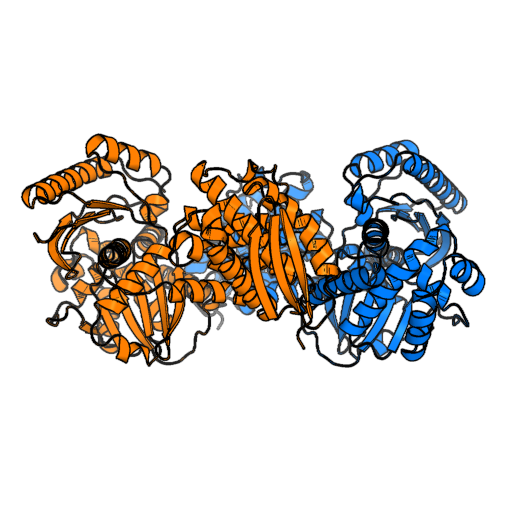. TYR A 1 50 ? 7.816 -18.875 -34.188 1 83.06 50 TYR A C 1
ATOM 396 O O . TYR A 1 50 ? 6.82 -19.562 -34.438 1 83.06 50 TYR A O 1
ATOM 404 N N . ASP A 1 51 ? 9.016 -19.328 -34.312 1 86.62 51 ASP A N 1
ATOM 405 C CA . ASP A 1 51 ? 9.242 -20.719 -34.688 1 86.62 51 ASP A CA 1
ATOM 406 C C . ASP A 1 51 ? 8.633 -21.656 -33.656 1 86.62 51 ASP A C 1
ATOM 408 O O . ASP A 1 51 ? 8.102 -22.719 -34 1 86.62 51 ASP A O 1
ATOM 412 N N . SER A 1 52 ? 8.742 -21.25 -32.5 1 88.81 52 SER A N 1
ATOM 413 C CA . SER A 1 52 ? 8.164 -22.047 -31.422 1 88.81 52 SER A CA 1
ATOM 414 C C . SER A 1 52 ? 6.641 -22.078 -31.5 1 88.81 52 SER A C 1
ATOM 416 O O . SER A 1 52 ? 6.012 -23.062 -31.125 1 88.81 52 SER A O 1
ATOM 418 N N . VAL A 1 53 ? 6.078 -21.062 -32.062 1 90.12 53 VAL A N 1
ATOM 419 C CA . VAL A 1 53 ? 4.629 -20.969 -32.219 1 90.12 53 VAL A CA 1
ATOM 420 C C . VAL A 1 53 ? 4.148 -21.984 -33.25 1 90.12 53 VAL A C 1
ATOM 422 O O . VAL A 1 53 ? 3.102 -22.609 -33.094 1 90.12 53 VAL A O 1
ATOM 425 N N . GLU A 1 54 ? 4.93 -22.094 -34.281 1 91.5 54 GLU A N 1
ATOM 426 C CA . GLU A 1 54 ? 4.602 -23.078 -35.312 1 91.5 54 GLU A CA 1
ATOM 427 C C . GLU A 1 54 ? 4.621 -24.484 -34.75 1 91.5 54 GLU A C 1
ATOM 429 O O . GLU A 1 54 ? 3.727 -25.297 -35.031 1 91.5 54 GLU A O 1
ATOM 434 N N . GLN A 1 55 ? 5.586 -24.75 -34 1 93.69 55 GLN A N 1
ATOM 435 C CA . GLN A 1 55 ? 5.688 -26.062 -33.375 1 93.69 55 GLN A CA 1
ATOM 436 C C . GLN A 1 55 ? 4.523 -26.312 -32.406 1 93.69 55 GLN A C 1
ATOM 438 O O . GLN A 1 55 ? 3.99 -27.422 -32.344 1 93.69 55 GLN A O 1
ATOM 443 N N . ALA A 1 56 ? 4.191 -25.297 -31.719 1 94.75 56 ALA A N 1
ATOM 444 C CA . ALA A 1 56 ? 3.07 -25.406 -30.781 1 94.75 56 ALA A CA 1
ATOM 445 C C . ALA A 1 56 ? 1.767 -25.688 -31.531 1 94.75 56 ALA A C 1
ATOM 447 O O . ALA A 1 56 ? 0.95 -26.484 -31.078 1 94.75 56 ALA A O 1
ATOM 448 N N . ALA A 1 57 ? 1.594 -25.016 -32.656 1 95.62 57 ALA A N 1
ATOM 449 C CA . ALA A 1 57 ? 0.394 -25.234 -33.438 1 95.62 57 ALA A CA 1
ATOM 450 C C . ALA A 1 57 ? 0.307 -26.672 -33.938 1 95.62 57 ALA A C 1
ATOM 452 O O . ALA A 1 57 ? -0.774 -27.266 -33.969 1 95.62 57 ALA A O 1
ATOM 453 N N . GLN A 1 58 ? 1.42 -27.172 -34.312 1 95.88 58 GLN A N 1
ATOM 454 C CA . GLN A 1 58 ? 1.466 -28.547 -34.781 1 95.88 58 GLN A CA 1
ATOM 455 C C . GLN A 1 58 ? 1.114 -29.516 -33.656 1 95.88 58 GLN A C 1
ATOM 457 O O . GLN A 1 58 ? 0.348 -30.469 -33.875 1 95.88 58 GLN A O 1
ATOM 462 N N . ALA A 1 59 ? 1.687 -29.266 -32.531 1 96.5 59 ALA A N 1
ATOM 463 C CA . ALA A 1 59 ? 1.403 -30.125 -31.391 1 96.5 59 ALA A CA 1
ATOM 464 C C . ALA A 1 59 ? -0.078 -30.078 -31.031 1 96.5 59 ALA A C 1
ATOM 466 O O . ALA A 1 59 ? -0.695 -31.109 -30.781 1 96.5 59 ALA A O 1
ATOM 467 N N . LEU A 1 60 ? -0.652 -28.953 -31 1 97.31 60 LEU A N 1
ATOM 468 C CA . LEU A 1 60 ? -2.053 -28.766 -30.641 1 97.31 60 LEU A CA 1
ATOM 469 C C . LEU A 1 60 ? -2.971 -29.422 -31.672 1 97.31 60 LEU A C 1
ATOM 471 O O . LEU A 1 60 ? -4 -30 -31.312 1 97.31 60 LEU A O 1
ATOM 475 N N . SER A 1 61 ? -2.596 -29.312 -32.938 1 96.62 61 SER A N 1
ATOM 476 C CA . SER A 1 61 ? -3.369 -29.984 -33.969 1 96.62 61 SER A CA 1
ATOM 477 C C . SER A 1 61 ? -3.363 -31.5 -33.781 1 96.62 61 SER A C 1
ATOM 479 O O . SER A 1 61 ? -4.375 -32.156 -34 1 96.62 61 SER A O 1
ATOM 481 N N . GLY A 1 62 ? -2.221 -31.938 -33.406 1 96.81 62 GLY A N 1
ATOM 482 C CA . GLY A 1 62 ? -2.139 -33.344 -33.062 1 96.81 62 GLY A CA 1
ATOM 483 C C . GLY A 1 62 ? -3.035 -33.719 -31.891 1 96.81 62 GLY A C 1
ATOM 484 O O . GLY A 1 62 ? -3.65 -34.781 -31.891 1 96.81 62 GLY A O 1
ATOM 485 N N . PHE A 1 63 ? -3.086 -32.938 -30.891 1 97.5 63 PHE A N 1
ATOM 486 C CA . PHE A 1 63 ? -3.941 -33.156 -29.734 1 97.5 63 PHE A CA 1
ATOM 487 C C . PHE A 1 63 ? -5.41 -33.188 -30.156 1 97.5 63 PHE A C 1
ATOM 489 O O . PHE A 1 63 ? -6.176 -34.031 -29.656 1 97.5 63 PHE A O 1
ATOM 496 N N . VAL A 1 64 ? -5.809 -32.281 -31.047 1 96.06 64 VAL A N 1
ATOM 497 C CA . VAL A 1 64 ? -7.184 -32.25 -31.547 1 96.06 64 VAL A CA 1
ATOM 498 C C . VAL A 1 64 ? -7.516 -33.594 -32.25 1 96.06 64 VAL A C 1
ATOM 500 O O . VAL A 1 64 ? -8.609 -34.125 -32.062 1 96.06 64 VAL A O 1
ATOM 503 N N . GLN A 1 65 ? -6.582 -34.062 -32.969 1 96.75 65 GLN A N 1
ATOM 504 C CA . GLN A 1 65 ? -6.777 -35.344 -33.656 1 96.75 65 GLN A CA 1
ATOM 505 C C . GLN A 1 65 ? -6.961 -36.469 -32.656 1 96.75 65 GLN A C 1
ATOM 507 O O . GLN A 1 65 ? -7.824 -37.344 -32.812 1 96.75 65 GLN A O 1
ATOM 512 N N . ILE A 1 66 ? -6.141 -36.469 -31.641 1 97 66 ILE A N 1
ATOM 513 C CA . ILE A 1 66 ? -6.238 -37.5 -30.609 1 97 66 ILE A CA 1
ATOM 514 C C . ILE A 1 66 ? -7.609 -37.438 -29.938 1 97 66 ILE A C 1
ATOM 516 O O . ILE A 1 66 ? -8.25 -38.469 -29.703 1 97 66 ILE A O 1
ATOM 520 N N . MET A 1 67 ? -8.086 -36.281 -29.594 1 96.06 67 MET A N 1
ATOM 521 C CA . MET A 1 67 ? -9.383 -36.094 -28.969 1 96.06 67 MET A CA 1
ATOM 522 C C . MET A 1 67 ? -10.508 -36.594 -29.875 1 96.06 67 MET A C 1
ATOM 524 O O . MET A 1 67 ? -11.453 -37.219 -29.406 1 96.06 67 MET A O 1
ATOM 528 N N . ASN A 1 68 ? -10.367 -36.281 -31.156 1 95.5 68 ASN A N 1
ATOM 529 C CA . ASN A 1 68 ? -11.352 -36.781 -32.125 1 95.5 68 ASN A CA 1
ATOM 530 C C . ASN A 1 68 ? -11.383 -38.312 -32.156 1 95.5 68 ASN A C 1
ATOM 532 O O . ASN A 1 68 ? -12.461 -38.906 -32.219 1 95.5 68 ASN A O 1
ATOM 536 N N . ASP A 1 69 ? -10.25 -38.875 -32.125 1 96.44 69 ASP A N 1
ATOM 537 C CA . ASP A 1 69 ? -10.148 -40.312 -32.156 1 96.44 69 ASP A CA 1
ATOM 538 C C . ASP A 1 69 ? -10.836 -40.938 -30.953 1 96.44 69 ASP A C 1
ATOM 540 O O . ASP A 1 69 ? -11.367 -42.062 -31.047 1 96.44 69 ASP A O 1
ATOM 544 N N . TYR A 1 70 ? -10.812 -40.281 -29.859 1 95.12 70 TYR A N 1
ATOM 545 C CA . TYR A 1 70 ? -11.43 -40.781 -28.641 1 95.12 70 TYR A CA 1
ATOM 546 C C . TYR A 1 70 ? -12.891 -40.344 -28.547 1 95.12 70 TYR A C 1
ATOM 548 O O . TYR A 1 70 ? -13.594 -40.719 -27.594 1 95.12 70 TYR A O 1
ATOM 556 N N . GLY A 1 71 ? -13.359 -39.438 -29.5 1 94 71 GLY A N 1
ATOM 557 C CA . GLY A 1 71 ? -14.734 -38.969 -29.5 1 94 71 GLY A CA 1
ATOM 558 C C . GLY A 1 71 ? -14.984 -37.875 -28.484 1 94 71 GLY A C 1
ATOM 559 O O . GLY A 1 71 ? -16.109 -37.688 -28.016 1 94 71 GLY A O 1
ATOM 560 N N . VAL A 1 72 ? -13.922 -37.25 -28.047 1 95.38 72 VAL A N 1
ATOM 561 C CA . VAL A 1 72 ? -14.055 -36.156 -27.094 1 95.38 72 VAL A CA 1
ATOM 562 C C . VAL A 1 72 ? -14.633 -34.906 -27.797 1 95.38 72 VAL A C 1
ATOM 564 O O . VAL A 1 72 ? -14.078 -34.438 -28.797 1 95.38 72 VAL A O 1
ATOM 567 N N . LYS A 1 73 ? -15.75 -34.344 -27.297 1 92.56 73 LYS A N 1
ATOM 568 C CA . LYS A 1 73 ? -16.406 -33.188 -27.906 1 92.56 73 LYS A CA 1
ATOM 569 C C . LYS A 1 73 ? -16.156 -31.938 -27.078 1 92.56 73 LYS A C 1
ATOM 571 O O . LYS A 1 73 ? -16.125 -30.828 -27.641 1 92.56 73 LYS A O 1
ATOM 576 N N . ASP A 1 74 ? -16.062 -32.125 -25.781 1 94.62 74 ASP A N 1
ATOM 577 C CA . ASP A 1 74 ? -15.867 -30.969 -24.891 1 94.62 74 ASP A CA 1
ATOM 578 C C . ASP A 1 74 ? -14.422 -30.891 -24.422 1 94.62 74 ASP A C 1
ATOM 580 O O . ASP A 1 74 ? -13.836 -31.875 -23.984 1 94.62 74 ASP A O 1
ATOM 584 N N . TYR A 1 75 ? -13.797 -29.766 -24.609 1 96.12 75 TYR A N 1
ATOM 585 C CA . TYR A 1 75 ? -12.406 -29.578 -24.203 1 96.12 75 TYR A CA 1
ATOM 586 C C . TYR A 1 75 ? -12.133 -28.109 -23.891 1 96.12 75 TYR A C 1
ATOM 588 O O . TYR A 1 75 ? -12.961 -27.25 -24.156 1 96.12 75 TYR A O 1
ATOM 596 N N . HIS A 1 76 ? -11.031 -27.875 -23.203 1 96.5 76 HIS A N 1
ATOM 597 C CA . HIS A 1 76 ? -10.594 -26.531 -22.875 1 96.5 76 HIS A CA 1
ATOM 598 C C . HIS A 1 76 ? -9.078 -26.406 -22.938 1 96.5 76 HIS A C 1
ATOM 600 O O . HIS A 1 76 ? -8.359 -27.312 -22.516 1 96.5 76 HIS A O 1
ATOM 606 N N . LEU A 1 77 ? -8.57 -25.359 -23.562 1 97.56 77 LEU A N 1
ATOM 607 C CA . LEU A 1 77 ? -7.137 -25.078 -23.641 1 97.56 77 LEU A CA 1
ATOM 608 C C . LEU A 1 77 ? -6.758 -23.953 -22.688 1 97.56 77 LEU A C 1
ATOM 610 O O . LEU A 1 77 ? -7.309 -22.859 -22.766 1 97.56 77 LEU A O 1
ATOM 614 N N . TRP A 1 78 ? -5.828 -24.266 -21.812 1 96.75 78 TRP A N 1
ATOM 615 C CA . TRP A 1 78 ? -5.316 -23.281 -20.859 1 96.75 78 TRP A CA 1
ATOM 616 C C . TRP A 1 78 ? -3.871 -22.922 -21.188 1 96.75 78 TRP A C 1
ATOM 618 O O . TRP A 1 78 ? -3.141 -23.719 -21.781 1 96.75 78 TRP A O 1
ATOM 628 N N . GLY A 1 79 ? -3.473 -21.688 -20.828 1 95 79 GLY A N 1
ATOM 629 C CA . GLY A 1 79 ? -2.092 -21.25 -20.922 1 95 79 GLY A CA 1
ATOM 630 C C . GLY A 1 79 ? -1.522 -20.812 -19.578 1 95 79 GLY A C 1
ATOM 631 O O . GLY A 1 79 ? -2.236 -20.234 -18.75 1 95 79 GLY A O 1
ATOM 632 N N . SER A 1 80 ? -0.271 -21.047 -19.406 1 92.38 80 SER A N 1
ATOM 633 C CA . SER A 1 80 ? 0.382 -20.703 -18.141 1 92.38 80 SER A CA 1
ATOM 634 C C . SER A 1 80 ? 0.539 -19.203 -17.984 1 92.38 80 SER A C 1
ATOM 636 O O . SER A 1 80 ? 0.528 -18.469 -18.984 1 92.38 80 SER A O 1
ATOM 638 N N . TRP A 1 81 ? 0.714 -18.766 -16.766 1 89.56 81 TRP A N 1
ATOM 639 C CA . TRP A 1 81 ? 0.903 -17.359 -16.438 1 89.56 81 TRP A CA 1
ATOM 640 C C . TRP A 1 81 ? 2.178 -16.812 -17.062 1 89.56 81 TRP A C 1
ATOM 642 O O . TRP A 1 81 ? 2.193 -15.695 -17.578 1 89.56 81 TRP A O 1
ATOM 652 N N . SER A 1 82 ? 3.223 -17.562 -17.062 1 87.88 82 SER A N 1
ATOM 653 C CA . SER A 1 82 ? 4.516 -17.141 -17.609 1 87.88 82 SER A CA 1
ATOM 654 C C . SER A 1 82 ? 4.402 -16.75 -19.078 1 87.88 82 SER A C 1
ATOM 656 O O . SER A 1 82 ? 4.992 -15.75 -19.5 1 87.88 82 SER A O 1
ATOM 658 N N . LEU A 1 83 ? 3.635 -17.469 -19.797 1 89.25 83 LEU A N 1
ATOM 659 C CA . LEU A 1 83 ? 3.467 -17.172 -21.219 1 89.25 83 LEU A CA 1
ATOM 660 C C . LEU A 1 83 ? 2.592 -15.945 -21.422 1 89.25 83 LEU A C 1
ATOM 662 O O . LEU A 1 83 ? 2.816 -15.164 -22.359 1 89.25 83 LEU A O 1
ATOM 666 N N . SER A 1 84 ? 1.657 -15.789 -20.594 1 90.06 84 SER A N 1
ATOM 667 C CA . SER A 1 84 ? 0.743 -14.656 -20.719 1 90.06 84 SER A CA 1
ATOM 668 C C . SER A 1 84 ? 1.465 -13.336 -20.469 1 90.06 84 SER A C 1
ATOM 670 O O . SER A 1 84 ? 1.003 -12.281 -20.906 1 90.06 84 SER A O 1
ATOM 672 N N . SER A 1 85 ? 2.541 -13.383 -19.828 1 83.81 85 SER A N 1
ATOM 673 C CA . SER A 1 85 ? 3.281 -12.18 -19.453 1 83.81 85 SER A CA 1
ATOM 674 C C . SER A 1 85 ? 4.156 -11.688 -20.609 1 83.81 85 SER A C 1
ATOM 676 O O . SER A 1 85 ? 4.707 -10.586 -20.547 1 83.81 85 SER A O 1
ATOM 678 N N . ALA A 1 86 ? 4.238 -12.484 -21.625 1 87.38 86 ALA A N 1
ATOM 679 C CA . ALA A 1 86 ? 5.027 -12.078 -22.781 1 87.38 86 ALA A CA 1
ATOM 680 C C . ALA A 1 86 ? 4.379 -10.898 -23.5 1 87.38 86 ALA A C 1
ATOM 682 O O . ALA A 1 86 ? 3.15 -10.82 -23.594 1 87.38 86 ALA A O 1
ATOM 683 N N . ASN A 1 87 ? 5.211 -10.062 -24.062 1 88.06 87 ASN A N 1
ATOM 684 C CA . ASN A 1 87 ? 4.73 -8.875 -24.766 1 88.06 87 ASN A CA 1
ATOM 685 C C . ASN A 1 87 ? 3.863 -9.242 -25.953 1 88.06 87 ASN A C 1
ATOM 687 O O . ASN A 1 87 ? 2.969 -8.492 -26.344 1 88.06 87 ASN A O 1
ATOM 691 N N . ASN A 1 88 ? 4.152 -10.367 -26.578 1 89.5 88 ASN A N 1
ATOM 692 C CA . ASN A 1 88 ? 3.422 -10.75 -27.781 1 89.5 88 ASN A CA 1
ATOM 693 C C . ASN A 1 88 ? 2.449 -11.891 -27.5 1 89.5 88 ASN A C 1
ATOM 695 O O . ASN A 1 88 ? 2.117 -12.656 -28.406 1 89.5 88 ASN A O 1
ATOM 699 N N . ALA A 1 89 ? 2.115 -12.008 -26.234 1 89.88 89 ALA A N 1
ATOM 700 C CA . ALA A 1 89 ? 1.224 -13.094 -25.844 1 89.88 89 ALA A CA 1
ATOM 701 C C . ALA A 1 89 ? -0.097 -13.023 -26.609 1 89.88 89 ALA A C 1
ATOM 703 O O . ALA A 1 89 ? -0.637 -14.055 -27.016 1 89.88 89 ALA A O 1
ATOM 704 N N . ASP A 1 90 ? -0.597 -11.891 -26.859 1 88.06 90 ASP A N 1
ATOM 705 C CA . ASP A 1 90 ? -1.865 -11.719 -27.562 1 88.06 90 ASP A CA 1
ATOM 706 C C . ASP A 1 90 ? -1.758 -12.172 -29.016 1 88.06 90 ASP A C 1
ATOM 708 O O . ASP A 1 90 ? -2.689 -12.773 -29.547 1 88.06 90 ASP A O 1
ATOM 712 N N . TYR A 1 91 ? -0.671 -11.859 -29.562 1 89.25 91 TYR A N 1
ATOM 713 C CA . TYR A 1 91 ? -0.443 -12.266 -30.938 1 89.25 91 TYR A CA 1
ATOM 714 C C . TYR A 1 91 ? -0.352 -13.781 -31.062 1 89.25 91 TYR A C 1
ATOM 716 O O . TYR A 1 91 ? -0.892 -14.375 -32 1 89.25 91 TYR A O 1
ATOM 724 N N . ILE A 1 92 ? 0.257 -14.32 -30.109 1 89.69 92 ILE A N 1
ATOM 725 C CA . ILE A 1 92 ? 0.428 -15.766 -30.109 1 89.69 92 ILE A CA 1
ATOM 726 C C . ILE A 1 92 ? -0.929 -16.453 -29.922 1 89.69 92 ILE A C 1
ATOM 728 O O . ILE A 1 92 ? -1.228 -17.438 -30.594 1 89.69 92 ILE A O 1
ATOM 732 N N . GLN A 1 93 ? -1.663 -15.953 -29.016 1 92.31 93 GLN A N 1
ATOM 733 C CA . GLN A 1 93 ? -3 -16.5 -28.797 1 92.31 93 GLN A CA 1
ATOM 734 C C . GLN A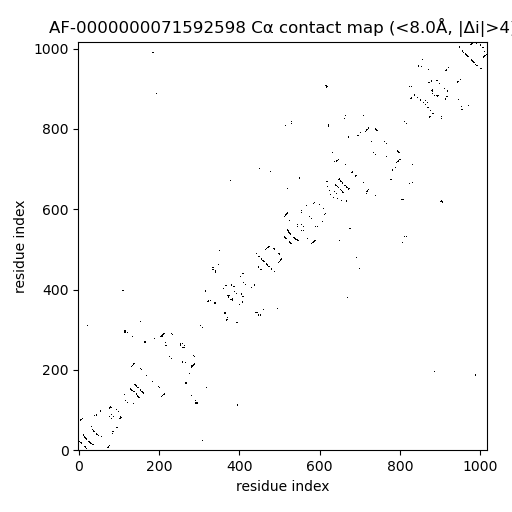 1 93 ? -3.828 -16.469 -30.078 1 92.31 93 GLN A C 1
ATOM 736 O O . GLN A 1 93 ? -4.508 -17.438 -30.406 1 92.31 93 GLN A O 1
ATOM 741 N N . ASP A 1 94 ? -3.764 -15.414 -30.812 1 92.38 94 ASP A N 1
ATOM 742 C CA . ASP A 1 94 ? -4.523 -15.258 -32.062 1 92.38 94 ASP A CA 1
ATOM 743 C C . ASP A 1 94 ? -4.016 -16.203 -33.125 1 92.38 94 ASP A C 1
ATOM 745 O O . ASP A 1 94 ? -4.809 -16.797 -33.875 1 92.38 94 ASP A O 1
ATOM 749 N N . GLN A 1 95 ? -2.773 -16.297 -33.219 1 92.69 95 GLN A N 1
ATOM 750 C CA . GLN A 1 95 ? -2.178 -17.188 -34.219 1 92.69 95 GLN A CA 1
ATOM 751 C C . GLN A 1 95 ? -2.574 -18.641 -33.969 1 92.69 95 GLN A C 1
ATOM 753 O O . GLN A 1 95 ? -2.914 -19.375 -34.875 1 92.69 95 GLN A O 1
ATOM 758 N N . LEU A 1 96 ? -2.471 -19.031 -32.75 1 94.06 96 LEU A N 1
ATOM 759 C CA . LEU A 1 96 ? -2.832 -20.406 -32.406 1 94.06 96 LEU A CA 1
ATOM 760 C C . LEU A 1 96 ? -4.316 -20.656 -32.656 1 94.06 96 LEU A C 1
ATOM 762 O O . LEU A 1 96 ? -4.707 -21.734 -33.094 1 94.06 96 LEU A O 1
ATOM 766 N N . LEU A 1 97 ? -5.156 -19.656 -32.344 1 95.12 97 LEU A N 1
ATOM 767 C CA . LEU A 1 97 ? -6.59 -19.766 -32.594 1 95.12 97 LEU A CA 1
ATOM 768 C C . LEU A 1 97 ? -6.887 -19.984 -34.062 1 95.12 97 LEU A C 1
ATOM 770 O O . LEU A 1 97 ? -7.668 -20.859 -34.438 1 95.12 97 LEU A O 1
ATOM 774 N N . VAL A 1 98 ? -6.293 -19.219 -34.906 1 93.81 98 VAL A N 1
ATOM 775 C CA . VAL A 1 98 ? -6.52 -19.266 -36.344 1 93.81 98 VAL A CA 1
ATOM 776 C C . VAL A 1 98 ? -6.039 -20.609 -36.906 1 93.81 98 VAL A C 1
ATOM 778 O O . VAL A 1 98 ? -6.703 -21.203 -37.75 1 93.81 98 VAL A O 1
ATOM 781 N N . ARG A 1 99 ? -4.973 -21.078 -36.406 1 92.88 99 ARG A N 1
ATOM 782 C CA . ARG A 1 99 ? -4.324 -22.266 -36.969 1 92.88 99 ARG A CA 1
ATOM 783 C C . ARG A 1 99 ? -4.961 -23.547 -36.438 1 92.88 99 ARG A C 1
ATOM 785 O O . ARG A 1 99 ? -4.977 -24.562 -37.125 1 92.88 99 ARG A O 1
ATOM 792 N N . THR A 1 100 ? -5.422 -23.5 -35.219 1 95.06 100 THR A N 1
ATOM 793 C CA . THR A 1 100 ? -5.867 -24.734 -34.594 1 95.06 100 THR A CA 1
ATOM 794 C C . THR A 1 100 ? -7.348 -24.672 -34.25 1 95.06 100 THR A C 1
ATOM 796 O O . THR A 1 100 ? -7.98 -25.688 -33.969 1 95.06 100 THR A O 1
ATOM 799 N N . GLY A 1 101 ? -7.898 -23.453 -34.156 1 93.94 101 GLY A N 1
ATOM 800 C CA . GLY A 1 101 ? -9.273 -23.25 -33.719 1 93.94 101 GLY A CA 1
ATOM 801 C C . GLY A 1 101 ? -9.414 -23.25 -32.219 1 93.94 101 GLY A C 1
ATOM 802 O O . GLY A 1 101 ? -10.523 -23.125 -31.688 1 93.94 101 GLY A O 1
ATOM 803 N N . LEU A 1 102 ? -8.336 -23.406 -31.484 1 96.25 102 LEU A N 1
ATOM 804 C CA . LEU A 1 102 ? -8.375 -23.484 -30.031 1 96.25 102 LEU A CA 1
ATOM 805 C C . LEU A 1 102 ? -8.133 -22.109 -29.406 1 96.25 102 LEU A C 1
ATOM 807 O O . LEU A 1 102 ? -7.16 -21.438 -29.75 1 96.25 102 LEU A O 1
ATOM 811 N N . LYS A 1 103 ? -9.008 -21.672 -28.562 1 94.94 103 LYS A N 1
ATOM 812 C CA . LYS A 1 103 ? -8.836 -20.422 -27.828 1 94.94 103 LYS A CA 1
ATOM 813 C C . LYS A 1 103 ? -8.148 -20.672 -26.484 1 94.94 103 LYS A C 1
ATOM 815 O O . LYS A 1 103 ? -8.523 -21.578 -25.75 1 94.94 103 LYS A O 1
ATOM 820 N N . ILE A 1 104 ? -7.184 -19.844 -26.156 1 95.62 104 ILE A N 1
ATOM 821 C CA . ILE A 1 104 ? -6.418 -20.016 -24.938 1 95.62 104 ILE A CA 1
ATOM 822 C C . ILE A 1 104 ? -7.031 -19.156 -23.828 1 95.62 104 ILE A C 1
ATOM 824 O O . ILE A 1 104 ? -7.301 -17.969 -24.031 1 95.62 104 ILE A O 1
ATOM 828 N N . ASP A 1 105 ? -7.285 -19.703 -22.688 1 95.06 105 ASP A N 1
ATOM 829 C CA . ASP A 1 105 ? -7.535 -18.953 -21.469 1 95.06 105 ASP A CA 1
ATOM 830 C C . ASP A 1 105 ? -6.293 -18.922 -20.578 1 95.06 105 ASP A C 1
ATOM 832 O O . ASP A 1 105 ? -5.828 -19.969 -20.109 1 95.06 105 ASP A O 1
ATOM 836 N N . TRP A 1 106 ? -5.824 -17.766 -20.297 1 94.5 106 TRP A N 1
ATOM 837 C CA . TRP A 1 106 ? -4.594 -17.625 -19.516 1 94.5 106 TRP A CA 1
ATOM 838 C C . TRP A 1 106 ? -4.863 -17.781 -18.031 1 94.5 106 TRP A C 1
ATOM 840 O O . TRP A 1 106 ? -5.875 -17.297 -17.516 1 94.5 106 TRP A O 1
ATOM 850 N N . LEU A 1 107 ? -3.963 -18.469 -17.391 1 94.69 107 LEU A N 1
ATOM 851 C CA . LEU A 1 107 ? -4.02 -18.578 -15.945 1 94.69 107 LEU A CA 1
ATOM 852 C C . LEU A 1 107 ? -3.215 -17.469 -15.281 1 94.69 107 LEU A C 1
ATOM 854 O O . LEU A 1 107 ? -2.201 -17.016 -15.828 1 94.69 107 LEU A O 1
ATOM 858 N N . SER A 1 108 ? -3.684 -17.016 -14.125 1 92.56 108 SER A N 1
ATOM 859 C CA . SER A 1 108 ? -2.869 -16.156 -13.281 1 92.56 108 SER A CA 1
ATOM 860 C C . SER A 1 108 ? -1.914 -16.969 -12.414 1 92.56 108 SER A C 1
ATOM 862 O O . SER A 1 108 ? -2.062 -18.188 -12.297 1 92.56 108 SER A O 1
ATOM 864 N N . SER A 1 109 ? -0.938 -16.312 -11.891 1 89.38 109 SER A N 1
ATOM 865 C CA . SER A 1 109 ? -0.008 -16.969 -10.984 1 89.38 109 SER A CA 1
ATOM 866 C C . SER A 1 109 ? -0.732 -17.531 -9.758 1 89.38 109 SER A C 1
ATOM 868 O O . SER A 1 109 ? -0.432 -18.641 -9.312 1 89.38 109 SER A O 1
ATOM 870 N N . SER A 1 110 ? -1.682 -16.828 -9.289 1 90.75 110 SER A N 1
ATOM 871 C CA . SER A 1 110 ? -2.449 -17.266 -8.125 1 90.75 110 SER A CA 1
ATOM 872 C C . SER A 1 110 ? -3.299 -18.484 -8.445 1 90.75 110 SER A C 1
ATOM 874 O O . SER A 1 110 ? -3.461 -19.375 -7.605 1 90.75 110 SER A O 1
ATOM 876 N N . GLN A 1 111 ? -3.824 -18.5 -9.625 1 93.44 111 GLN A N 1
ATOM 877 C CA . GLN A 1 111 ? -4.598 -19.656 -10.031 1 93.44 111 GLN A CA 1
ATOM 878 C C . GLN A 1 111 ? -3.721 -20.906 -10.078 1 93.44 111 GLN A C 1
ATOM 880 O O . GLN A 1 111 ? -4.137 -21.984 -9.641 1 93.44 111 GLN A O 1
ATOM 885 N N . GLU A 1 112 ? -2.566 -20.766 -10.625 1 92.88 112 GLU A N 1
ATOM 886 C CA . GLU A 1 112 ? -1.677 -21.906 -10.727 1 92.88 112 GLU A CA 1
ATOM 887 C C . GLU A 1 112 ? -1.349 -22.469 -9.344 1 92.88 112 GLU A C 1
ATOM 889 O O . GLU A 1 112 ? -1.38 -23.688 -9.141 1 92.88 112 GLU A O 1
ATOM 894 N N . THR A 1 113 ? -1.038 -21.578 -8.453 1 91.75 113 THR A N 1
ATOM 895 C CA . THR A 1 113 ? -0.729 -22 -7.086 1 91.75 113 THR A CA 1
ATOM 896 C C . THR A 1 113 ? -1.949 -22.641 -6.426 1 91.75 113 THR A C 1
ATOM 898 O O . THR A 1 113 ? -1.836 -23.672 -5.773 1 91.75 113 THR A O 1
ATOM 901 N N . TYR A 1 114 ? -3.08 -22.078 -6.641 1 93.75 114 TYR A N 1
ATOM 902 C CA . TYR A 1 114 ? -4.344 -22.578 -6.113 1 93.75 114 TYR A CA 1
ATOM 903 C C . TYR A 1 114 ? -4.66 -23.953 -6.672 1 93.75 114 TYR A C 1
ATOM 905 O O . TYR A 1 114 ? -4.988 -24.875 -5.918 1 93.75 114 TYR A O 1
ATOM 913 N N . LEU A 1 115 ? -4.5 -24.125 -7.965 1 94.56 115 LEU A N 1
ATOM 914 C CA . LEU A 1 115 ? -4.855 -25.375 -8.641 1 94.56 115 LEU A CA 1
ATOM 915 C C . LEU A 1 115 ? -3.93 -26.516 -8.211 1 94.56 115 LEU A C 1
ATOM 917 O O . LEU A 1 115 ? -4.363 -27.656 -8.086 1 94.56 115 LEU A O 1
ATOM 921 N N . ARG A 1 116 ? -2.729 -26.203 -7.973 1 92.12 116 ARG A N 1
ATOM 922 C CA . ARG A 1 116 ? -1.816 -27.219 -7.453 1 92.12 116 ARG A CA 1
ATOM 923 C C . ARG A 1 116 ? -2.23 -27.672 -6.055 1 92.12 116 ARG A C 1
ATOM 925 O O . ARG A 1 116 ? -2.178 -28.859 -5.738 1 92.12 116 ARG A O 1
ATOM 932 N N . SER A 1 117 ? -2.527 -26.688 -5.277 1 91.94 117 SER A N 1
ATOM 933 C CA . SER A 1 117 ? -2.977 -27 -3.924 1 91.94 117 SER A CA 1
ATOM 934 C C . SER A 1 117 ? -4.219 -27.891 -3.943 1 91.94 117 SER A C 1
ATOM 936 O O . SER A 1 117 ? -4.32 -28.828 -3.168 1 91.94 117 SER A O 1
ATOM 938 N N . VAL A 1 118 ? -5.121 -27.609 -4.82 1 92.94 118 VAL A N 1
ATOM 939 C CA . VAL A 1 118 ? -6.344 -28.391 -4.973 1 92.94 118 VAL A CA 1
ATOM 940 C C . VAL A 1 118 ? -6 -29.812 -5.41 1 92.94 118 VAL A C 1
ATOM 942 O O . VAL A 1 118 ? -6.535 -30.781 -4.863 1 92.94 118 VAL A O 1
ATOM 945 N N . ALA A 1 119 ? -5.098 -29.922 -6.359 1 93.19 119 ALA A N 1
ATOM 946 C CA . ALA A 1 119 ? -4.707 -31.219 -6.891 1 93.19 119 ALA A CA 1
ATOM 947 C C . ALA A 1 119 ? -4.078 -32.094 -5.805 1 93.19 119 ALA A C 1
ATOM 949 O O . ALA A 1 119 ? -4.375 -33.281 -5.707 1 93.19 119 ALA A O 1
ATOM 950 N N . VAL A 1 120 ? -3.254 -31.516 -4.988 1 92.38 120 VAL A N 1
ATOM 951 C CA . VAL A 1 120 ? -2.584 -32.25 -3.926 1 92.38 120 VAL A CA 1
ATOM 952 C C . VAL A 1 120 ? -3.605 -32.719 -2.883 1 92.38 120 VAL A C 1
ATOM 954 O O . VAL A 1 120 ? -3.547 -33.844 -2.391 1 92.38 120 VAL A O 1
ATOM 957 N N . ALA A 1 121 ? -4.527 -31.859 -2.57 1 89.94 121 ALA A N 1
ATOM 958 C CA . ALA A 1 121 ? -5.539 -32.156 -1.561 1 89.94 121 ALA A CA 1
ATOM 959 C C . ALA A 1 121 ? -6.379 -33.375 -1.973 1 89.94 121 ALA A C 1
ATOM 961 O O . ALA A 1 121 ? -6.82 -34.156 -1.122 1 89.94 121 ALA A O 1
ATOM 962 N N . VAL A 1 122 ? -6.547 -33.562 -3.264 1 90 122 VAL A N 1
ATOM 963 C CA . VAL A 1 122 ? -7.426 -34.625 -3.756 1 90 122 VAL A CA 1
ATOM 964 C C . VAL A 1 122 ? -6.609 -35.875 -4.043 1 90 122 VAL A C 1
ATOM 966 O O . VAL A 1 122 ? -7.047 -37 -3.738 1 90 122 VAL A O 1
ATOM 969 N N . HIS A 1 123 ? -5.367 -35.75 -4.633 1 88.5 123 HIS A N 1
ATOM 970 C CA . HIS A 1 123 ? -4.68 -36.875 -5.215 1 88.5 123 HIS A CA 1
ATOM 971 C C . HIS A 1 123 ? -3.549 -37.375 -4.312 1 88.5 123 HIS A C 1
ATOM 973 O O . HIS A 1 123 ? -3.08 -38.5 -4.441 1 88.5 123 HIS A O 1
ATOM 979 N N . PHE A 1 124 ? -3.039 -36.5 -3.486 1 86.38 124 PHE A N 1
ATOM 980 C CA . PHE A 1 124 ? -1.889 -36.906 -2.68 1 86.38 124 PHE A CA 1
ATOM 981 C C . PHE A 1 124 ? -2.305 -37.844 -1.566 1 86.38 124 PHE A C 1
ATOM 983 O O . PHE A 1 124 ? -3.236 -37.562 -0.812 1 86.38 124 PHE A O 1
ATOM 990 N N . PRO A 1 125 ? -1.541 -38.969 -1.468 1 83.88 125 PRO A N 1
ATOM 991 C CA . PRO A 1 125 ? -1.913 -39.938 -0.452 1 83.88 125 PRO A CA 1
ATOM 992 C C . PRO A 1 125 ? -1.739 -39.406 0.972 1 83.88 125 PRO A C 1
ATOM 994 O O . PRO A 1 125 ? -0.757 -38.719 1.265 1 83.88 125 PRO A O 1
ATOM 997 N N . ARG A 1 126 ? -2.605 -39.625 1.908 1 87 126 ARG A N 1
ATOM 998 C CA . ARG A 1 126 ? -2.578 -39.312 3.334 1 87 126 ARG A CA 1
ATOM 999 C C . ARG A 1 126 ? -2.346 -37.844 3.564 1 87 126 ARG A C 1
ATOM 1001 O O . ARG A 1 126 ? -1.629 -37.438 4.492 1 87 126 ARG A O 1
ATOM 1008 N N . PHE A 1 127 ? -2.82 -37.062 2.605 1 90.81 127 PHE A N 1
ATOM 1009 C CA . PHE A 1 127 ? -2.666 -35.625 2.729 1 90.81 127 PHE A CA 1
ATOM 1010 C C . PHE A 1 127 ? -3.33 -35.125 4.004 1 90.81 127 PHE A C 1
ATOM 1012 O O . PHE A 1 127 ? -2.777 -34.25 4.699 1 90.81 127 PHE A O 1
ATOM 1019 N N . LYS A 1 128 ? -4.477 -35.656 4.324 1 90.75 128 LYS A N 1
ATOM 1020 C CA . LYS A 1 128 ? -5.234 -35.219 5.496 1 90.75 128 LYS A CA 1
ATOM 1021 C C . LYS A 1 128 ? -4.441 -35.438 6.777 1 90.75 128 LYS A C 1
ATOM 1023 O O . LYS A 1 128 ? -4.516 -34.625 7.711 1 90.75 128 LYS A O 1
ATOM 1028 N N . GLN A 1 129 ? -3.723 -36.5 6.773 1 92.81 129 GLN A N 1
ATOM 1029 C CA . GLN A 1 129 ? -2.896 -36.812 7.938 1 92.81 129 GLN A CA 1
ATOM 1030 C C . GLN A 1 129 ? -1.646 -35.938 7.965 1 92.81 129 GLN A C 1
ATOM 1032 O O . GLN A 1 129 ? -1.217 -35.469 9.031 1 92.81 129 GLN A O 1
ATOM 1037 N N . MET A 1 130 ? -1.122 -35.688 6.879 1 92.69 130 MET A N 1
ATOM 1038 C CA . MET A 1 130 ? 0.118 -34.938 6.766 1 92.69 130 MET A CA 1
ATOM 1039 C C . MET A 1 130 ? -0.08 -33.5 7.242 1 92.69 130 MET A C 1
ATOM 1041 O O . MET A 1 130 ? 0.786 -32.938 7.918 1 92.69 130 MET A O 1
ATOM 1045 N N . ILE A 1 131 ? -1.215 -32.875 6.965 1 94.31 131 ILE A N 1
ATOM 1046 C CA . ILE A 1 131 ? -1.407 -31.453 7.172 1 94.31 131 ILE A CA 1
ATOM 1047 C C . ILE A 1 131 ? -1.818 -31.203 8.617 1 94.31 131 ILE A C 1
ATOM 1049 O O . ILE A 1 131 ? -2.092 -30.062 9 1 94.31 131 ILE A O 1
ATOM 1053 N N . THR A 1 132 ? -1.938 -32.25 9.438 1 94.81 132 THR A N 1
ATOM 1054 C CA . THR A 1 132 ? -2.1 -32.031 10.867 1 94.81 132 THR A CA 1
ATOM 1055 C C . THR A 1 132 ? -0.871 -31.328 11.453 1 94.81 132 THR A C 1
ATOM 1057 O O . THR A 1 132 ? -0.959 -30.656 12.484 1 94.81 132 THR A O 1
ATOM 1060 N N . LYS A 1 133 ? 0.293 -31.531 10.781 1 93.69 133 LYS A N 1
ATOM 1061 C CA . LYS A 1 133 ? 1.548 -30.844 11.078 1 93.69 133 LYS A CA 1
ATOM 1062 C C . LYS A 1 133 ? 1.844 -29.766 10.047 1 93.69 133 LYS A C 1
ATOM 1064 O O . LYS A 1 133 ? 1.262 -29.766 8.953 1 93.69 133 LYS A O 1
ATOM 1069 N N . PRO A 1 134 ? 2.676 -28.812 10.438 1 94.75 134 PRO A N 1
ATOM 1070 C CA . PRO A 1 134 ? 3.021 -27.812 9.43 1 94.75 134 PRO A CA 1
ATOM 1071 C C . PRO A 1 134 ? 3.49 -28.438 8.117 1 94.75 134 PRO A C 1
ATOM 1073 O O . PRO A 1 134 ? 4.41 -29.25 8.109 1 94.75 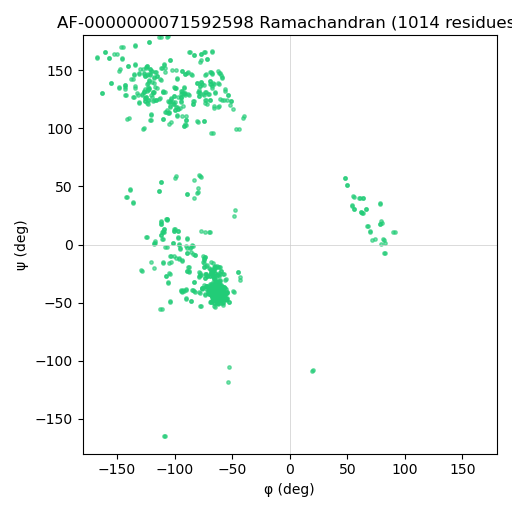134 PRO A O 1
ATOM 1076 N N . THR A 1 135 ? 2.809 -28.062 7.074 1 95.44 135 THR A N 1
ATOM 1077 C CA . THR A 1 135 ? 3.076 -28.641 5.762 1 95.44 135 THR A CA 1
ATOM 1078 C C . THR A 1 135 ? 3.104 -27.547 4.688 1 95.44 135 THR A C 1
ATOM 1080 O O . THR A 1 135 ? 2.172 -26.75 4.578 1 95.44 135 THR A O 1
ATOM 1083 N N . TYR A 1 136 ? 4.211 -27.562 3.941 1 95.38 136 TYR A N 1
ATOM 1084 C CA . TYR A 1 136 ? 4.348 -26.625 2.832 1 95.38 136 TYR A CA 1
ATOM 1085 C C . TYR A 1 136 ? 4.262 -27.359 1.494 1 95.38 136 TYR A C 1
ATOM 1087 O O . TYR A 1 136 ? 4.836 -28.438 1.329 1 95.38 136 TYR A O 1
ATOM 1095 N N . LEU A 1 137 ? 3.453 -26.844 0.617 1 95.25 137 LEU A N 1
ATOM 1096 C CA . LEU A 1 137 ? 3.439 -27.25 -0.784 1 95.25 137 LEU A CA 1
ATOM 1097 C C . LEU A 1 137 ? 4.234 -26.281 -1.643 1 95.25 137 LEU A C 1
ATOM 1099 O O . LEU A 1 137 ? 3.902 -25.094 -1.707 1 95.25 137 LEU A O 1
ATOM 1103 N N . LEU A 1 138 ? 5.266 -26.766 -2.26 1 94.38 138 LEU A N 1
ATOM 1104 C CA . LEU A 1 138 ? 6.113 -25.938 -3.105 1 94.38 138 LEU A CA 1
ATOM 1105 C C . LEU A 1 138 ? 5.953 -26.312 -4.574 1 94.38 138 LEU A C 1
ATOM 1107 O O . LEU A 1 138 ? 6.379 -27.391 -4.996 1 94.38 138 LEU A O 1
ATOM 1111 N N . GLY A 1 139 ? 5.305 -25.422 -5.262 1 92.75 139 GLY A N 1
ATOM 1112 C CA . GLY A 1 139 ? 5.18 -25.609 -6.699 1 92.75 139 GLY A CA 1
ATOM 1113 C C . GLY A 1 139 ? 6.203 -24.828 -7.496 1 92.75 139 GLY A C 1
ATOM 1114 O O . GLY A 1 139 ? 6.148 -23.594 -7.543 1 92.75 139 GLY A O 1
ATOM 1115 N N . ILE A 1 140 ? 7.117 -25.531 -8.109 1 89.81 140 ILE A N 1
ATOM 1116 C CA . ILE A 1 140 ? 8.18 -24.875 -8.867 1 89.81 140 ILE A CA 1
ATOM 1117 C C . ILE A 1 140 ? 7.84 -24.906 -10.352 1 89.81 140 ILE A C 1
ATOM 1119 O O . ILE A 1 140 ? 7.688 -25.984 -10.938 1 89.81 140 ILE A O 1
ATOM 1123 N N . ASN A 1 141 ? 7.641 -23.75 -10.898 1 85.06 141 ASN A N 1
ATOM 1124 C CA . ASN A 1 141 ? 7.453 -23.562 -12.336 1 85.06 141 ASN A CA 1
ATOM 1125 C C . ASN A 1 141 ? 8.688 -22.953 -12.984 1 85.06 141 ASN A C 1
ATOM 1127 O O . ASN A 1 141 ? 9.719 -22.781 -12.336 1 85.06 141 ASN A O 1
ATOM 1131 N N . SER A 1 142 ? 8.602 -22.766 -14.281 1 81.38 142 SER A N 1
ATOM 1132 C CA . SER A 1 142 ? 9.742 -22.25 -15.031 1 81.38 142 SER A CA 1
ATOM 1133 C C . SER A 1 142 ? 10.172 -20.891 -14.5 1 81.38 142 SER A C 1
ATOM 1135 O O . SER A 1 142 ? 11.367 -20.625 -14.336 1 81.38 142 SER A O 1
ATOM 1137 N N . GLY A 1 143 ? 9.18 -20.094 -14.164 1 85.62 143 GLY A N 1
ATOM 1138 C CA . GLY A 1 143 ? 9.555 -18.734 -13.82 1 85.62 143 GLY A CA 1
ATOM 1139 C C . GLY A 1 143 ? 9.07 -18.312 -12.445 1 85.62 143 GLY A C 1
ATOM 1140 O O . GLY A 1 143 ? 9.273 -17.172 -12.031 1 85.62 143 GLY A O 1
ATOM 1141 N N . SER A 1 144 ? 8.5 -19.266 -11.719 1 89.81 144 SER A N 1
ATOM 1142 C CA . SER A 1 144 ? 7.926 -18.859 -10.438 1 89.81 144 SER A CA 1
ATOM 1143 C C . SER A 1 144 ? 7.836 -20.047 -9.477 1 89.81 144 SER A C 1
ATOM 1145 O O . SER A 1 144 ? 7.934 -21.203 -9.891 1 89.81 144 SER A O 1
ATOM 1147 N N . VAL A 1 145 ? 7.719 -19.703 -8.266 1 92.62 145 VAL A N 1
ATOM 1148 C CA . VAL A 1 145 ? 7.48 -20.688 -7.219 1 92.62 145 VAL A CA 1
ATOM 1149 C C . VAL A 1 145 ? 6.23 -20.312 -6.43 1 92.62 145 VAL A C 1
ATOM 1151 O O . VAL A 1 145 ? 6.047 -19.156 -6.066 1 92.62 145 VAL A O 1
ATOM 1154 N N . GLY A 1 146 ? 5.34 -21.266 -6.344 1 92.81 146 GLY A N 1
ATOM 1155 C CA . GLY A 1 146 ? 4.195 -21.125 -5.465 1 92.81 146 GLY A CA 1
ATOM 1156 C C . GLY A 1 146 ? 4.359 -21.844 -4.141 1 92.81 146 GLY A C 1
ATOM 1157 O O . GLY A 1 146 ? 4.859 -22.969 -4.098 1 92.81 146 GLY A O 1
ATOM 1158 N N . ILE A 1 147 ? 4.027 -21.219 -3.066 1 93.31 147 ILE A N 1
ATOM 1159 C CA . ILE A 1 147 ? 4.113 -21.828 -1.746 1 93.31 147 ILE A CA 1
ATOM 1160 C C . ILE A 1 147 ? 2.742 -21.797 -1.073 1 93.31 147 ILE A C 1
ATOM 1162 O O . ILE A 1 147 ? 2.086 -20.75 -1.039 1 93.31 147 ILE A O 1
ATOM 1166 N N . SER A 1 148 ? 2.264 -22.875 -0.676 1 94.25 148 SER A N 1
ATOM 1167 C CA . SER A 1 148 ? 1.07 -23 0.156 1 94.25 148 SER A CA 1
ATOM 1168 C C . SER A 1 148 ? 1.402 -23.641 1.505 1 94.25 148 SER A C 1
ATOM 1170 O O . SER A 1 148 ? 2.264 -24.516 1.592 1 94.25 148 SER A O 1
ATOM 1172 N N . HIS A 1 149 ? 0.741 -23.172 2.535 1 94.88 149 HIS A N 1
ATOM 1173 C CA . HIS A 1 149 ? 1.008 -23.656 3.889 1 94.88 149 HIS A CA 1
ATOM 1174 C C . HIS A 1 149 ? -0.267 -24.156 4.555 1 94.88 149 HIS A C 1
ATOM 1176 O O . HIS A 1 149 ? -1.307 -23.5 4.5 1 94.88 149 HIS A O 1
ATOM 1182 N N . TYR A 1 150 ? -0.189 -25.344 5.016 1 94.44 150 TYR A N 1
ATOM 1183 C CA . TYR A 1 150 ? -1.229 -25.953 5.836 1 94.44 150 TYR A CA 1
ATOM 1184 C C . TYR A 1 150 ? -0.721 -26.234 7.246 1 94.44 150 TYR A C 1
ATOM 1186 O O . TYR A 1 150 ? 0.457 -26.547 7.438 1 94.44 150 TYR A O 1
ATOM 1194 N N . ASP A 1 151 ? -1.569 -26.094 8.148 1 93.69 151 ASP A N 1
ATOM 1195 C CA . ASP A 1 151 ? -1.255 -26.391 9.539 1 93.69 151 ASP A CA 1
ATOM 1196 C C . ASP A 1 151 ? -2.52 -26.734 10.32 1 93.69 151 ASP A C 1
ATOM 1198 O O . ASP A 1 151 ? -3.584 -26.172 10.078 1 93.69 151 ASP A O 1
ATOM 1202 N N . GLN A 1 152 ? -2.418 -27.766 11.195 1 93.75 152 GLN A N 1
ATOM 1203 C CA . GLN A 1 152 ? -3.537 -28.203 12.023 1 93.75 152 GLN A CA 1
ATOM 1204 C C . GLN A 1 152 ? -4.766 -28.5 11.172 1 93.75 152 GLN A C 1
ATOM 1206 O O . GLN A 1 152 ? -5.875 -28.062 11.492 1 93.75 152 GLN A O 1
ATOM 1211 N N . SER A 1 153 ? -4.523 -28.969 10.039 1 92.69 153 SER A N 1
ATOM 1212 C CA . SER A 1 153 ? -5.527 -29.5 9.117 1 92.69 153 SER A CA 1
ATOM 1213 C C . SER A 1 153 ? -6.27 -28.359 8.406 1 92.69 153 SER A C 1
ATOM 1215 O O . SER A 1 153 ? -7.375 -28.562 7.902 1 92.69 153 SER A O 1
ATOM 1217 N N . ASN A 1 154 ? -5.617 -27.219 8.492 1 91.75 154 ASN A N 1
ATOM 1218 C CA . ASN A 1 154 ? -6.254 -26.062 7.852 1 91.75 154 ASN A CA 1
ATOM 1219 C C . ASN A 1 154 ? -5.301 -25.375 6.883 1 91.75 154 ASN A C 1
ATOM 1221 O O . ASN A 1 154 ? -4.086 -25.391 7.082 1 91.75 154 ASN A O 1
ATOM 1225 N N . PHE A 1 155 ? -5.938 -24.859 5.848 1 92.94 155 PHE A N 1
ATOM 1226 C CA . PHE A 1 155 ? -5.188 -23.969 4.969 1 92.94 155 PHE A CA 1
ATOM 1227 C C . PHE A 1 155 ? -4.824 -22.672 5.691 1 92.94 155 PHE A C 1
ATOM 1229 O O . PHE A 1 155 ? -5.664 -22.078 6.367 1 92.94 155 PHE A O 1
ATOM 1236 N N . VAL A 1 156 ? -3.572 -22.219 5.516 1 93.25 156 VAL A N 1
ATOM 1237 C CA . VAL A 1 156 ? -3.107 -21.031 6.23 1 93.25 156 VAL A CA 1
ATOM 1238 C C . VAL A 1 156 ? -2.875 -19.906 5.238 1 93.25 156 VAL A C 1
ATOM 1240 O O . VAL A 1 156 ? -3.449 -18.812 5.379 1 93.25 156 VAL A O 1
ATOM 1243 N N . PHE A 1 157 ? -2.031 -20.156 4.207 1 92.44 157 PHE A N 1
ATOM 1244 C CA . PHE A 1 157 ? -1.798 -19.125 3.209 1 92.44 157 PHE A CA 1
ATOM 1245 C C . PHE A 1 157 ? -1.231 -19.719 1.929 1 92.44 157 PHE A C 1
ATOM 1247 O O . PHE A 1 157 ? -0.842 -20.891 1.903 1 92.44 157 PHE A O 1
ATOM 1254 N N . SER A 1 158 ? -1.281 -18.906 0.884 1 91.75 158 SER A N 1
ATOM 1255 C CA . SER A 1 158 ? -0.586 -19.188 -0.367 1 91.75 158 SER A CA 1
ATOM 1256 C C . SER A 1 158 ? -0.032 -17.922 -0.995 1 91.75 158 SER A C 1
ATOM 1258 O O . SER A 1 158 ? -0.683 -16.875 -0.964 1 91.75 158 SER A O 1
ATOM 1260 N N . ARG A 1 159 ? 1.202 -18.047 -1.49 1 89.94 159 ARG A N 1
ATOM 1261 C CA . ARG A 1 159 ? 1.869 -16.938 -2.154 1 89.94 159 ARG A CA 1
ATOM 1262 C C . ARG A 1 159 ? 2.762 -17.422 -3.287 1 89.94 159 ARG A C 1
ATOM 1264 O O . ARG A 1 159 ? 3.105 -18.609 -3.346 1 89.94 159 ARG A O 1
ATOM 1271 N N . SER A 1 160 ? 3.059 -16.531 -4.16 1 91.19 160 SER A N 1
ATOM 1272 C CA . SER A 1 160 ? 3.945 -16.875 -5.27 1 91.19 160 SER A CA 1
ATOM 1273 C C . SER A 1 160 ? 5.133 -15.914 -5.34 1 91.19 160 SER A C 1
ATOM 1275 O O . SER A 1 160 ? 5.02 -14.742 -4.973 1 91.19 160 SER A O 1
ATOM 1277 N N . LEU A 1 161 ? 6.215 -16.469 -5.727 1 90.75 161 LEU A N 1
ATOM 1278 C CA . LEU A 1 161 ? 7.453 -15.719 -5.957 1 90.75 161 LEU A CA 1
ATOM 1279 C C . LEU A 1 161 ? 7.891 -15.836 -7.414 1 90.75 161 LEU A C 1
ATOM 1281 O O . LEU A 1 161 ? 7.914 -16.938 -7.977 1 90.75 161 LEU A O 1
ATOM 1285 N N . ARG A 1 162 ? 8.195 -14.711 -8.023 1 88.75 162 ARG A N 1
ATOM 1286 C CA . ARG A 1 162 ? 8.625 -14.703 -9.414 1 88.75 162 ARG A CA 1
ATOM 1287 C C . ARG A 1 162 ? 10.086 -15.125 -9.539 1 88.75 162 ARG A C 1
ATOM 1289 O O . ARG A 1 162 ? 10.922 -14.352 -10.008 1 88.75 162 ARG A O 1
ATOM 1296 N N . LEU A 1 163 ? 10.32 -16.25 -9.094 1 90.88 163 LEU A N 1
ATOM 1297 C CA . LEU A 1 163 ? 11.633 -16.875 -9.125 1 90.88 163 LEU A CA 1
ATOM 1298 C C . LEU A 1 163 ? 11.516 -18.359 -9.477 1 90.88 163 LEU A C 1
ATOM 1300 O O . LEU A 1 163 ? 10.898 -19.125 -8.727 1 90.88 163 LEU A O 1
ATOM 1304 N N . GLY A 1 164 ? 11.93 -18.734 -10.656 1 89.94 164 GLY A N 1
ATOM 1305 C CA . GLY A 1 164 ? 11.914 -20.125 -11.109 1 89.94 164 GLY A CA 1
ATOM 1306 C C . GLY A 1 164 ? 13.203 -20.547 -11.797 1 89.94 164 GLY A C 1
ATOM 1307 O O . GLY A 1 164 ? 14.07 -19.703 -12.055 1 89.94 164 GLY A O 1
ATOM 1308 N N . PRO A 1 165 ? 13.328 -21.766 -12.07 1 89.31 165 PRO A N 1
ATOM 1309 C CA . PRO A 1 165 ? 14.578 -22.312 -12.602 1 89.31 165 PRO A CA 1
ATOM 1310 C C . PRO A 1 165 ? 14.984 -21.672 -13.922 1 89.31 165 PRO A C 1
ATOM 1312 O O . PRO A 1 165 ? 16.156 -21.359 -14.133 1 89.31 165 PRO A O 1
ATOM 1315 N N . VAL A 1 166 ? 14.062 -21.484 -14.805 1 87.06 166 VAL A N 1
ATOM 1316 C CA . VAL A 1 166 ? 14.391 -20.906 -16.109 1 87.06 166 VAL A CA 1
ATOM 1317 C C . VAL A 1 166 ? 14.836 -19.453 -15.922 1 87.06 166 VAL A C 1
ATOM 1319 O O . VAL A 1 166 ? 15.797 -19.016 -16.562 1 87.06 166 VAL A O 1
ATOM 1322 N N . ARG A 1 167 ? 14.164 -18.781 -15.109 1 87.81 167 ARG A N 1
ATOM 1323 C CA . ARG A 1 167 ? 14.539 -17.391 -14.812 1 87.81 167 ARG A CA 1
ATOM 1324 C C . ARG A 1 167 ? 15.938 -17.328 -14.195 1 87.81 167 ARG A C 1
ATOM 1326 O O . ARG A 1 167 ? 16.734 -16.469 -14.562 1 87.81 167 ARG A O 1
ATOM 1333 N N . ILE A 1 168 ? 16.219 -18.188 -13.289 1 90.69 168 ILE A N 1
ATOM 1334 C CA . ILE A 1 168 ? 17.516 -18.234 -12.625 1 90.69 168 ILE A CA 1
ATOM 1335 C C . ILE A 1 168 ? 18.594 -18.609 -13.633 1 90.69 168 ILE A C 1
ATOM 1337 O O . ILE A 1 168 ? 19.703 -18.062 -13.594 1 90.69 168 ILE A O 1
ATOM 1341 N N . ALA A 1 169 ? 18.266 -19.484 -14.492 1 88.44 169 ALA A N 1
ATOM 1342 C CA . ALA A 1 169 ? 19.219 -19.906 -15.516 1 88.44 169 ALA A CA 1
ATOM 1343 C C . ALA A 1 169 ? 19.609 -18.734 -16.422 1 88.44 169 ALA A C 1
ATOM 1345 O O . ALA A 1 169 ? 20.75 -18.641 -16.859 1 88.44 169 ALA A O 1
ATOM 1346 N N . GLU A 1 170 ? 18.672 -17.938 -16.734 1 85.75 170 GLU A N 1
ATOM 1347 C CA . GLU A 1 170 ? 18.953 -16.766 -17.547 1 85.75 170 GLU A CA 1
ATOM 1348 C C . GLU A 1 170 ? 19.891 -15.797 -16.828 1 85.75 170 GLU A C 1
ATOM 1350 O O . GLU A 1 170 ? 20.812 -15.234 -17.438 1 85.75 170 GLU A O 1
ATOM 1355 N N . VAL A 1 171 ? 19.703 -15.656 -15.578 1 83.38 171 VAL A N 1
ATOM 1356 C CA . VAL A 1 171 ? 20.594 -14.836 -14.766 1 83.38 171 VAL A CA 1
ATOM 1357 C C . VAL A 1 171 ? 21.984 -15.469 -14.719 1 83.38 171 VAL A C 1
ATOM 1359 O O . VAL A 1 171 ? 23 -14.766 -14.812 1 83.38 171 VAL A O 1
ATOM 1362 N N . LEU A 1 172 ? 22.031 -16.734 -14.562 1 80.56 172 LEU A N 1
ATOM 1363 C CA . LEU A 1 172 ? 23.281 -17.5 -14.5 1 80.56 172 LEU A CA 1
ATOM 1364 C C . LEU A 1 172 ? 24.094 -17.297 -15.773 1 80.56 172 LEU A C 1
ATOM 1366 O O . LEU A 1 172 ? 25.328 -17.172 -15.711 1 80.56 172 LEU A O 1
ATOM 1370 N N . GLU A 1 173 ? 23.422 -17.312 -16.844 1 82.94 173 GLU A N 1
ATOM 1371 C CA . GLU A 1 173 ? 24.094 -17.125 -18.125 1 82.94 173 GLU A CA 1
ATOM 1372 C C . GLU A 1 173 ? 24.797 -15.773 -18.188 1 82.94 173 GLU A C 1
ATOM 1374 O O . GLU A 1 173 ? 25.922 -15.672 -18.688 1 82.94 173 GLU A O 1
ATOM 1379 N N . ASP A 1 174 ? 24.188 -14.812 -17.703 1 80.12 174 ASP A N 1
ATOM 1380 C CA . ASP A 1 174 ? 24.766 -13.484 -17.641 1 80.12 174 ASP A CA 1
ATOM 1381 C C . ASP A 1 174 ? 25.969 -13.453 -16.688 1 80.12 174 ASP A C 1
ATOM 1383 O O . ASP A 1 174 ? 26.984 -12.82 -16.984 1 80.12 174 ASP A O 1
ATOM 1387 N N . LEU A 1 175 ? 25.844 -14.219 -15.625 1 81.44 175 LEU A N 1
ATOM 1388 C CA . LEU A 1 175 ? 26.891 -14.258 -14.609 1 81.44 175 LEU A CA 1
ATOM 1389 C C . LEU A 1 175 ? 28.109 -15.031 -15.102 1 81.44 175 LEU A C 1
ATOM 1391 O O . LEU A 1 175 ? 29.25 -14.641 -14.852 1 81.44 175 LEU A O 1
ATOM 1395 N N . GLN A 1 176 ? 27.828 -16.125 -15.734 1 79.75 176 GLN A N 1
ATOM 1396 C CA . GLN A 1 176 ? 28.906 -17 -16.219 1 79.75 176 GLN A CA 1
ATOM 1397 C C . GLN A 1 176 ? 29.859 -16.234 -17.141 1 79.75 176 GLN A C 1
ATOM 1399 O O . GLN A 1 176 ? 31.062 -16.5 -17.141 1 79.75 176 GLN A O 1
ATOM 1404 N N . SER A 1 177 ? 29.344 -15.305 -17.797 1 78.62 177 SER A N 1
ATOM 1405 C CA . SER A 1 177 ? 30.141 -14.539 -18.75 1 78.62 177 SER A CA 1
ATOM 1406 C C . SER A 1 177 ? 30.906 -13.406 -18.062 1 78.62 177 SER A C 1
ATOM 1408 O O . SER A 1 177 ? 31.875 -12.875 -18.609 1 78.62 177 SER A O 1
ATOM 1410 N N . SER A 1 178 ? 30.609 -13.195 -16.812 1 77.06 178 SER A N 1
ATOM 1411 C CA . SER A 1 178 ? 31.109 -11.938 -16.266 1 77.06 178 SER A CA 1
ATOM 1412 C C . SER A 1 178 ? 31.875 -12.172 -14.969 1 77.06 178 SER A C 1
ATOM 1414 O O . SER A 1 178 ? 32.688 -11.328 -14.562 1 77.06 178 SER A O 1
ATOM 1416 N N . VAL A 1 179 ? 31.547 -13.375 -14.273 1 79.56 179 VAL A N 1
ATOM 1417 C CA . VAL A 1 179 ? 32.125 -13.539 -12.938 1 79.56 179 VAL A CA 1
ATOM 1418 C C . VAL A 1 179 ? 32.688 -14.945 -12.789 1 79.56 179 VAL A C 1
ATOM 1420 O O . VAL A 1 179 ? 32.062 -15.922 -13.195 1 79.56 179 VAL A O 1
ATOM 1423 N N . PRO A 1 180 ? 33.875 -15.148 -12.219 1 76.25 180 PRO A N 1
ATOM 1424 C CA . PRO A 1 180 ? 34.469 -16.484 -12.039 1 76.25 180 PRO A CA 1
ATOM 1425 C C . PRO A 1 180 ? 33.719 -17.328 -11.023 1 76.25 180 PRO A C 1
ATOM 1427 O O . PRO A 1 180 ? 33.562 -18.531 -11.203 1 76.25 180 PRO A O 1
ATOM 1430 N N . ASN A 1 181 ? 33.219 -16.766 -9.922 1 83.06 181 ASN A N 1
ATOM 1431 C CA . ASN A 1 181 ? 32.469 -17.484 -8.883 1 83.06 181 ASN A CA 1
ATOM 1432 C C . ASN A 1 181 ? 30.953 -17.312 -9.055 1 83.06 181 ASN A C 1
ATOM 1434 O O . ASN A 1 181 ? 30.25 -16.984 -8.102 1 83.06 181 ASN A O 1
ATOM 1438 N N . TYR A 1 182 ? 30.516 -17.766 -10.289 1 85.31 182 TYR A N 1
ATOM 1439 C CA . TYR A 1 182 ? 29.141 -17.406 -10.664 1 85.31 182 TYR A CA 1
ATOM 1440 C C . TYR A 1 182 ? 28.125 -18.234 -9.875 1 85.31 182 TYR A C 1
ATOM 1442 O O . TYR A 1 182 ? 27.031 -17.75 -9.57 1 85.31 182 TYR A O 1
ATOM 1450 N N . VAL A 1 183 ? 28.484 -19.422 -9.414 1 86 183 VAL A N 1
ATOM 1451 C CA . VAL A 1 183 ? 27.562 -20.25 -8.656 1 86 183 VAL A CA 1
ATOM 1452 C C . VAL A 1 183 ? 27.328 -19.625 -7.277 1 86 183 VAL A C 1
ATOM 1454 O O . VAL A 1 183 ? 26.188 -19.609 -6.785 1 86 183 VAL A O 1
ATOM 1457 N N . GLU A 1 184 ? 28.375 -19.141 -6.723 1 86.31 184 GLU A N 1
ATOM 1458 C CA . GLU A 1 184 ? 28.25 -18.484 -5.422 1 86.31 184 GLU A CA 1
ATOM 1459 C C . GLU A 1 184 ? 27.422 -17.219 -5.516 1 86.31 184 GLU A C 1
ATOM 1461 O O . GLU A 1 184 ? 26.625 -16.922 -4.629 1 86.31 184 GLU A O 1
ATOM 1466 N N . VAL A 1 185 ? 27.688 -16.516 -6.566 1 88.94 185 VAL A N 1
ATOM 1467 C CA . VAL A 1 185 ? 26.922 -15.289 -6.809 1 88.94 185 VAL A CA 1
ATOM 1468 C C . VAL A 1 185 ? 25.438 -15.633 -6.973 1 88.94 185 VAL A C 1
ATOM 1470 O O . VAL A 1 185 ? 24.578 -14.953 -6.41 1 88.94 185 VAL A O 1
ATOM 1473 N N . LEU A 1 186 ? 25.203 -16.656 -7.691 1 90.19 186 LEU A N 1
ATOM 1474 C CA . LEU A 1 186 ? 23.828 -17.078 -7.945 1 90.19 186 LEU A CA 1
ATOM 1475 C C . LEU A 1 186 ? 23.156 -17.531 -6.656 1 90.19 186 LEU A C 1
ATOM 1477 O O . LEU A 1 186 ? 21.984 -17.219 -6.422 1 90.19 186 LEU A O 1
ATOM 1481 N N . ASP A 1 187 ? 23.891 -18.234 -5.906 1 91.44 187 ASP A N 1
ATOM 1482 C CA . ASP A 1 187 ? 23.375 -18.703 -4.629 1 91.44 187 ASP A CA 1
ATOM 1483 C C . ASP A 1 187 ? 23 -17.531 -3.729 1 91.44 187 ASP A C 1
ATOM 1485 O O . ASP A 1 187 ? 21.922 -17.531 -3.109 1 91.44 187 ASP A O 1
ATOM 1489 N N . ASP A 1 188 ? 23.828 -16.531 -3.695 1 90.56 188 ASP A N 1
ATOM 1490 C CA . ASP A 1 188 ? 23.562 -15.336 -2.914 1 90.56 188 ASP A CA 1
ATOM 1491 C C . ASP A 1 188 ? 22.344 -14.594 -3.447 1 90.56 188 ASP A C 1
ATOM 1493 O O . ASP A 1 188 ? 21.547 -14.07 -2.67 1 90.56 188 ASP A O 1
ATOM 1497 N N . TYR A 1 189 ? 22.266 -14.578 -4.676 1 91.06 189 TYR A N 1
ATOM 1498 C CA . TYR A 1 189 ? 21.141 -13.922 -5.336 1 91.06 189 TYR A CA 1
ATOM 1499 C C . TYR A 1 189 ? 19.828 -14.602 -4.969 1 91.06 189 TYR A C 1
ATOM 1501 O O . TYR A 1 189 ? 18.875 -13.938 -4.539 1 91.06 189 TYR A O 1
ATOM 1509 N N . ILE A 1 190 ? 19.781 -15.898 -5.113 1 94.19 190 ILE A N 1
ATOM 1510 C CA . ILE A 1 190 ? 18.578 -16.672 -4.805 1 94.19 190 ILE A CA 1
ATOM 1511 C C . ILE A 1 190 ? 18.234 -16.516 -3.324 1 94.19 190 ILE A C 1
ATOM 1513 O O . ILE A 1 190 ? 17.078 -16.281 -2.971 1 94.19 190 ILE A O 1
ATOM 1517 N N . SER A 1 191 ? 19.234 -16.562 -2.549 1 92.88 191 SER A N 1
ATOM 1518 C CA . SER A 1 191 ? 19.047 -16.438 -1.106 1 92.88 191 SER A CA 1
ATOM 1519 C C . SER A 1 191 ? 18.438 -15.094 -0.745 1 92.88 191 SER A C 1
ATOM 1521 O O . SER A 1 191 ? 17.516 -15.023 0.077 1 92.88 191 SER A O 1
ATOM 1523 N N . SER A 1 192 ? 18.938 -14.055 -1.318 1 91 192 SER A N 1
ATOM 1524 C CA . SER A 1 192 ? 18.438 -12.711 -1.034 1 91 192 SER A CA 1
ATOM 1525 C C . SER A 1 192 ? 16.969 -12.578 -1.417 1 91 192 SER A C 1
ATOM 1527 O O . SER A 1 192 ? 16.188 -11.977 -0.683 1 91 192 SER A O 1
ATOM 1529 N N . GLN A 1 193 ? 16.578 -13.141 -2.555 1 91.56 193 GLN A N 1
ATOM 1530 C CA . GLN A 1 193 ? 15.203 -13.086 -3.016 1 91.56 193 GLN A CA 1
ATOM 1531 C C . GLN A 1 193 ? 14.281 -13.867 -2.084 1 91.56 193 GLN A C 1
ATOM 1533 O O . GLN A 1 193 ? 13.172 -13.414 -1.772 1 91.56 193 GLN A O 1
ATOM 1538 N N . ILE A 1 194 ? 14.758 -14.969 -1.646 1 92.31 194 ILE A N 1
ATOM 1539 C CA . ILE A 1 194 ? 13.945 -15.852 -0.812 1 92.31 194 ILE A CA 1
ATOM 1540 C C . ILE A 1 194 ? 13.797 -15.25 0.582 1 92.31 194 ILE A C 1
ATOM 1542 O O . ILE A 1 194 ? 12.727 -15.336 1.191 1 92.31 194 ILE A O 1
ATOM 1546 N N . VAL A 1 195 ? 14.82 -14.617 1.07 1 87.62 195 VAL A N 1
ATOM 1547 C CA . VAL A 1 195 ? 14.766 -13.969 2.375 1 87.62 195 VAL A CA 1
ATOM 1548 C C . VAL A 1 195 ? 13.742 -12.836 2.352 1 87.62 195 VAL A C 1
ATOM 1550 O O . VAL A 1 195 ? 12.93 -12.711 3.27 1 87.62 195 VAL A O 1
ATOM 1553 N N . ASP A 1 196 ? 13.766 -12.055 1.333 1 87 196 ASP A N 1
ATOM 1554 C CA . ASP A 1 196 ? 12.82 -10.961 1.179 1 87 196 ASP A CA 1
ATOM 1555 C C . ASP A 1 196 ? 11.391 -11.477 1.068 1 87 196 ASP A C 1
ATOM 1557 O O . ASP A 1 196 ? 10.469 -10.898 1.64 1 87 196 ASP A O 1
ATOM 1561 N N . PHE A 1 197 ? 11.234 -12.547 0.388 1 88.31 197 PHE A N 1
ATOM 1562 C CA . PHE A 1 197 ? 9.93 -13.18 0.217 1 88.31 197 PHE A CA 1
ATOM 1563 C C . PHE A 1 197 ? 9.422 -13.734 1.539 1 88.31 197 PHE A C 1
ATOM 1565 O O . PHE A 1 197 ? 8.258 -13.539 1.898 1 88.31 197 PHE A O 1
ATOM 1572 N N . GLY A 1 198 ? 10.273 -14.352 2.258 1 88.88 198 GLY A N 1
ATOM 1573 C CA . GLY A 1 198 ? 9.914 -15.023 3.498 1 88.88 198 GLY A CA 1
ATOM 1574 C C . GLY A 1 198 ? 9.461 -14.062 4.582 1 88.88 198 GLY A C 1
ATOM 1575 O O . GLY A 1 198 ? 8.633 -14.422 5.43 1 88.88 198 GLY A O 1
ATOM 1576 N N . ARG A 1 199 ? 9.906 -12.867 4.551 1 87.62 199 ARG A N 1
ATOM 1577 C CA . ARG A 1 199 ? 9.594 -11.859 5.562 1 87.62 199 ARG A CA 1
ATOM 1578 C C . ARG A 1 199 ? 8.117 -11.508 5.551 1 87.62 199 ARG A C 1
ATOM 1580 O O . ARG A 1 199 ? 7.566 -11.055 6.559 1 87.62 199 ARG A O 1
ATOM 1587 N N . PHE A 1 200 ? 7.465 -11.797 4.5 1 87 200 PHE A N 1
ATOM 1588 C CA . PHE A 1 200 ? 6.086 -11.344 4.363 1 87 200 PHE A CA 1
ATOM 1589 C C . PHE A 1 200 ? 5.125 -12.531 4.398 1 87 200 PHE A C 1
ATOM 1591 O O . PHE A 1 200 ? 3.934 -12.375 4.129 1 87 200 PHE A O 1
ATOM 1598 N N . LEU A 1 201 ? 5.668 -13.727 4.719 1 87.19 201 LEU A N 1
ATOM 1599 C CA . LEU A 1 201 ? 4.801 -14.891 4.859 1 87.19 201 LEU A CA 1
ATOM 1600 C C . LEU A 1 201 ? 4.094 -14.883 6.211 1 87.19 201 LEU A C 1
ATOM 1602 O O . LEU A 1 201 ? 4.734 -14.695 7.246 1 87.19 201 LEU A O 1
ATOM 1606 N N . PRO A 1 202 ? 2.787 -15.016 6.145 1 79.12 202 PRO A N 1
ATOM 1607 C CA . PRO A 1 202 ? 2.053 -15.016 7.41 1 79.12 202 PRO A CA 1
ATOM 1608 C C . PRO A 1 202 ? 2.307 -16.266 8.242 1 79.12 202 PRO A C 1
ATOM 1610 O O . PRO A 1 202 ? 2.402 -17.375 7.695 1 79.12 202 PRO A O 1
ATOM 1613 N N . GLY A 1 203 ? 2.42 -16.094 9.547 1 69.12 203 GLY A N 1
ATOM 1614 C CA . GLY A 1 203 ? 2.354 -17.234 10.453 1 69.12 203 GLY A CA 1
ATOM 1615 C C . GLY A 1 203 ? 3.562 -18.141 10.359 1 69.12 203 GLY A C 1
ATOM 1616 O O . GLY A 1 203 ? 3.508 -19.312 10.773 1 69.12 203 GLY A O 1
ATOM 1617 N N . ARG A 1 204 ? 4.586 -17.703 9.695 1 66.06 204 ARG A N 1
ATOM 1618 C CA . ARG A 1 204 ? 5.734 -18.594 9.586 1 66.06 204 ARG A CA 1
ATOM 1619 C C . ARG A 1 204 ? 6.383 -18.828 10.953 1 66.06 204 ARG A C 1
ATOM 1621 O O . ARG A 1 204 ? 6.637 -17.875 11.688 1 66.06 204 ARG A O 1
ATOM 1628 N N . ARG A 1 205 ? 6.316 -20.141 11.32 1 68.88 205 ARG A N 1
ATOM 1629 C CA . ARG A 1 205 ? 6.965 -20.531 12.562 1 68.88 205 ARG A CA 1
ATOM 1630 C C . ARG A 1 205 ? 8.234 -21.344 12.289 1 68.88 205 ARG A C 1
ATOM 1632 O O . ARG A 1 205 ? 8.367 -21.938 11.219 1 68.88 205 ARG A O 1
ATOM 1639 N N . ASP A 1 206 ? 9.109 -21.234 13.078 1 77.38 206 ASP A N 1
ATOM 1640 C CA . ASP A 1 206 ? 10.375 -21.938 12.945 1 77.38 206 ASP A CA 1
ATOM 1641 C C . ASP A 1 206 ? 10.258 -23.375 13.422 1 77.38 206 ASP A C 1
ATOM 1643 O O . ASP A 1 206 ? 11.188 -23.922 14.016 1 77.38 206 ASP A O 1
ATOM 1647 N N . GLN A 1 207 ? 9.195 -24.062 13.047 1 87.44 207 GLN A N 1
ATOM 1648 C CA . GLN A 1 207 ? 9.016 -25.469 13.375 1 87.44 207 GLN A CA 1
ATOM 1649 C C . GLN A 1 207 ? 9.336 -26.359 12.18 1 87.44 207 GLN A C 1
ATOM 1651 O O . GLN A 1 207 ? 9.156 -25.953 11.031 1 87.44 207 GLN A O 1
ATOM 1656 N N . PRO A 1 208 ? 9.812 -27.578 12.547 1 91.69 208 PRO A N 1
ATOM 1657 C CA . PRO A 1 208 ? 10.016 -28.5 11.438 1 91.69 208 PRO A CA 1
ATOM 1658 C C . PRO A 1 208 ? 8.734 -28.766 10.648 1 91.69 208 PRO A C 1
ATOM 1660 O O . PRO A 1 208 ? 7.652 -28.844 11.234 1 91.69 208 PRO A O 1
ATOM 1663 N N . SER A 1 209 ? 8.898 -28.922 9.32 1 94.88 209 SER A N 1
ATOM 1664 C CA . SER A 1 209 ? 7.703 -29.031 8.484 1 94.88 209 SER A CA 1
ATOM 1665 C C . SER A 1 209 ? 7.84 -30.172 7.473 1 94.88 209 SER A C 1
ATOM 1667 O O . SER A 1 209 ? 8.938 -30.672 7.242 1 94.88 209 SER A O 1
ATOM 1669 N N . ASN A 1 210 ? 6.652 -30.672 7.074 1 93.81 210 ASN A N 1
ATOM 1670 C CA . ASN A 1 210 ? 6.574 -31.469 5.852 1 93.81 210 ASN A CA 1
ATOM 1671 C C . ASN A 1 210 ? 6.594 -30.594 4.605 1 93.81 210 ASN A C 1
ATOM 1673 O O . ASN A 1 210 ? 5.98 -29.516 4.59 1 93.81 210 ASN A O 1
ATOM 1677 N N . VAL A 1 211 ? 7.371 -31.031 3.623 1 94.44 211 VAL A N 1
ATOM 1678 C CA . VAL A 1 211 ? 7.414 -30.266 2.383 1 94.44 211 VAL A CA 1
ATOM 1679 C C . VAL A 1 211 ? 7.082 -31.172 1.201 1 94.44 211 VAL A C 1
ATOM 1681 O O . VAL A 1 211 ? 7.707 -32.219 1.023 1 94.44 211 VAL A O 1
ATOM 1684 N N . VAL A 1 212 ? 6.102 -30.797 0.47 1 93.06 212 VAL A N 1
ATOM 1685 C CA . VAL A 1 212 ? 5.766 -31.484 -0.775 1 93.06 212 VAL A CA 1
ATOM 1686 C C . VAL A 1 212 ? 6.215 -30.641 -1.966 1 93.06 212 VAL A C 1
ATOM 1688 O O . VAL A 1 212 ? 5.723 -29.531 -2.17 1 93.06 212 VAL A O 1
ATOM 1691 N N . MET A 1 213 ? 7.133 -31.125 -2.676 1 91.38 213 MET A N 1
ATOM 1692 C CA . MET A 1 213 ? 7.625 -30.438 -3.865 1 91.38 213 MET A CA 1
ATOM 1693 C C . MET A 1 213 ? 6.863 -30.891 -5.109 1 91.38 213 MET A C 1
ATOM 1695 O O . MET A 1 213 ? 6.758 -32.094 -5.371 1 91.38 213 MET A O 1
ATOM 1699 N N . LEU A 1 214 ? 6.43 -29.859 -5.832 1 87.06 214 LEU A N 1
ATOM 1700 C CA . LEU A 1 214 ? 5.645 -30.125 -7.039 1 87.06 214 LEU A CA 1
ATOM 1701 C C . LEU A 1 214 ? 6.312 -29.5 -8.258 1 87.06 214 LEU A C 1
ATOM 1703 O O . LEU A 1 214 ? 6.871 -28.406 -8.18 1 87.06 214 LEU A O 1
ATOM 1707 N N . GLY A 1 215 ? 6.316 -30.156 -9.445 1 73.19 215 GLY A N 1
ATOM 1708 C CA . GLY A 1 215 ? 6.797 -29.578 -10.688 1 73.19 215 GLY A CA 1
ATOM 1709 C C . GLY A 1 215 ? 8.312 -29.578 -10.797 1 73.19 215 GLY A C 1
ATOM 1710 O O . GLY A 1 215 ? 8.891 -28.625 -11.336 1 73.19 215 GLY A O 1
ATOM 1711 N N . VAL A 1 216 ? 8.891 -30.516 -10.305 1 66.5 216 VAL A N 1
ATOM 1712 C CA . VAL A 1 216 ? 10.352 -30.531 -10.297 1 66.5 216 VAL A CA 1
ATOM 1713 C C . VAL A 1 216 ? 10.859 -31.641 -11.227 1 66.5 216 VAL A C 1
ATOM 1715 O O . VAL A 1 216 ? 11.742 -32.406 -10.859 1 66.5 216 VAL A O 1
ATOM 1718 N N . ALA A 1 217 ? 10.367 -31.547 -12.406 1 65.19 217 ALA A N 1
ATOM 1719 C CA . ALA A 1 217 ? 10.586 -32.688 -13.289 1 65.19 217 ALA A CA 1
ATOM 1720 C C . ALA A 1 217 ? 12.078 -32.969 -13.484 1 65.19 217 ALA A C 1
ATOM 1722 O O . ALA A 1 217 ? 12.555 -34.062 -13.281 1 65.19 217 ALA A O 1
ATOM 1723 N N . PRO A 1 218 ? 12.875 -32 -13.82 1 65.62 218 PRO A N 1
ATOM 1724 C CA . PRO A 1 218 ? 14.281 -32.375 -14.008 1 65.62 218 PRO A CA 1
ATOM 1725 C C . PRO A 1 218 ? 14.938 -32.844 -12.711 1 65.62 218 PRO A C 1
ATOM 1727 O O . PRO A 1 218 ? 15.742 -33.781 -12.734 1 65.62 218 PRO A O 1
ATOM 1730 N N . PHE A 1 219 ? 14.492 -32.312 -11.688 1 71.38 219 PHE A N 1
ATOM 1731 C CA . PHE A 1 219 ? 15.047 -32.656 -10.391 1 71.38 219 PHE A CA 1
ATOM 1732 C C . PHE A 1 219 ? 14.523 -34.031 -9.938 1 71.38 219 PHE A C 1
ATOM 1734 O O . PHE A 1 219 ? 15.273 -34.844 -9.383 1 71.38 219 PHE A O 1
ATOM 1741 N N . ALA A 1 220 ? 13.25 -34.219 -10.273 1 66.69 220 ALA A N 1
ATOM 1742 C CA . ALA A 1 220 ? 12.625 -35.438 -9.828 1 66.69 220 ALA A CA 1
ATOM 1743 C C . ALA A 1 220 ? 13.273 -36.656 -10.492 1 66.69 220 ALA A C 1
ATOM 1745 O O . ALA A 1 220 ? 13.32 -37.75 -9.906 1 66.69 220 ALA A O 1
ATOM 1746 N N . THR A 1 221 ? 13.758 -36.406 -11.664 1 68.12 221 THR A N 1
ATOM 1747 C CA . THR A 1 221 ? 14.398 -37.469 -12.406 1 68.12 221 THR A CA 1
ATOM 1748 C C . THR A 1 221 ? 15.703 -37.906 -11.727 1 68.12 221 THR A C 1
ATOM 1750 O O . THR A 1 221 ? 16.125 -39.062 -11.859 1 68.12 221 THR A O 1
ATOM 1753 N N . LEU A 1 222 ? 16.25 -36.938 -10.992 1 71.06 222 LEU A N 1
ATOM 1754 C CA . LEU A 1 222 ? 17.531 -37.219 -10.352 1 71.06 222 LEU A CA 1
ATOM 1755 C C . LEU A 1 222 ? 17.375 -38.25 -9.234 1 71.06 222 LEU A C 1
ATOM 1757 O O . LEU A 1 222 ? 18.344 -38.906 -8.859 1 71.06 222 LEU A O 1
ATOM 1761 N N . PHE A 1 223 ? 16.203 -38.25 -8.703 1 66.81 223 PHE A N 1
ATOM 1762 C CA . PHE A 1 223 ? 15.961 -39.156 -7.586 1 66.81 223 PHE A CA 1
ATOM 1763 C C . PHE A 1 223 ? 15.25 -40.438 -8.062 1 66.81 223 PHE A C 1
ATOM 1765 O O . PHE A 1 223 ? 14.945 -41.312 -7.262 1 66.81 223 PHE A O 1
ATOM 1772 N N . ARG A 1 224 ? 14.742 -40.562 -9.234 1 57.97 224 ARG A N 1
ATOM 1773 C CA . ARG A 1 224 ? 13.93 -41.656 -9.719 1 57.97 224 ARG A CA 1
ATOM 1774 C C . ARG A 1 224 ? 14.57 -43 -9.367 1 57.97 224 ARG A C 1
ATOM 1776 O O . ARG A 1 224 ? 15.172 -43.656 -10.227 1 57.97 224 ARG A O 1
ATOM 1783 N N . GLN A 1 225 ? 15.289 -43.031 -8.289 1 53.19 225 GLN A N 1
ATOM 1784 C CA . GLN A 1 225 ? 15.367 -44.469 -8.094 1 53.19 225 GLN A CA 1
ATOM 1785 C C . GLN A 1 225 ? 13.977 -45.094 -8.078 1 53.19 225 GLN A C 1
ATOM 1787 O O . GLN A 1 225 ? 12.984 -44.438 -8.406 1 53.19 225 GLN A O 1
ATOM 1792 N N . GLN A 1 226 ? 13.5 -45.812 -6.812 1 46.97 226 GLN A N 1
ATOM 1793 C CA . GLN A 1 226 ? 12.367 -46.719 -6.594 1 46.97 226 GLN A CA 1
ATOM 1794 C C . GLN A 1 226 ? 11.055 -45.938 -6.512 1 46.97 226 GLN A C 1
ATOM 1796 O O . GLN A 1 226 ? 10.664 -45.469 -5.438 1 46.97 226 GLN A O 1
ATOM 1801 N N . GLN A 1 227 ? 10.734 -45.188 -7.559 1 49.88 227 GLN A N 1
ATOM 1802 C CA . GLN A 1 227 ? 9.414 -44.562 -7.566 1 49.88 227 GLN A CA 1
ATOM 1803 C C . GLN A 1 227 ? 8.352 -45.5 -7.008 1 49.88 227 GLN A C 1
ATOM 1805 O O . GLN A 1 227 ? 8.266 -46.656 -7.418 1 49.88 227 GLN A O 1
ATOM 1810 N N . SER A 1 228 ? 7.875 -45.125 -5.859 1 50.81 228 SER A N 1
ATOM 1811 C CA . SER A 1 228 ? 6.77 -45.906 -5.316 1 50.81 228 SER A CA 1
ATOM 1812 C C . SER A 1 228 ? 5.562 -45.875 -6.254 1 50.81 228 SER A C 1
ATOM 1814 O O . SER A 1 228 ? 5.488 -45.031 -7.152 1 50.81 228 SER A O 1
ATOM 1816 N N . LYS A 1 229 ? 4.809 -46.938 -6.289 1 49.91 229 LYS A N 1
ATOM 1817 C CA . LYS A 1 229 ? 3.582 -47.156 -7.055 1 49.91 229 LYS A CA 1
ATOM 1818 C C . LYS A 1 229 ? 2.68 -45.906 -6.984 1 49.91 229 LYS A C 1
ATOM 1820 O O . LYS A 1 229 ? 1.87 -45.688 -7.887 1 49.91 229 LYS A O 1
ATOM 1825 N N . ALA A 1 230 ? 2.795 -45.188 -5.844 1 52.06 230 ALA A N 1
ATOM 1826 C CA . ALA A 1 230 ? 1.809 -44.125 -5.582 1 52.06 230 ALA A CA 1
ATOM 1827 C C . ALA A 1 230 ? 2.258 -42.781 -6.172 1 52.06 230 ALA A C 1
ATOM 1829 O O . ALA A 1 230 ? 1.571 -41.781 -6.023 1 52.06 230 ALA A O 1
ATOM 1830 N N . GLY A 1 231 ? 3.322 -42.781 -6.863 1 61.09 231 GLY A N 1
ATOM 1831 C CA . GLY A 1 231 ? 3.777 -41.594 -7.539 1 61.09 231 GLY A CA 1
ATOM 1832 C C . GLY A 1 231 ? 4.363 -40.562 -6.59 1 61.09 231 GLY A C 1
ATOM 1833 O O . GLY A 1 231 ? 4.562 -39.406 -6.969 1 61.09 231 GLY A O 1
ATOM 1834 N N . VAL A 1 232 ? 4.484 -40.875 -5.285 1 65.19 232 VAL A N 1
ATOM 1835 C CA . VAL A 1 232 ? 5.066 -40 -4.27 1 65.19 232 VAL A CA 1
ATOM 1836 C C . VAL A 1 232 ? 6.293 -40.688 -3.652 1 65.19 232 VAL A C 1
ATOM 1838 O O . VAL A 1 232 ? 6.273 -41.875 -3.367 1 65.19 232 VAL A O 1
ATOM 1841 N N . GLU A 1 233 ? 7.34 -39.938 -3.613 1 75.25 233 GLU A N 1
ATOM 1842 C CA . GLU A 1 233 ? 8.578 -40.438 -3.027 1 75.25 233 GLU A CA 1
ATOM 1843 C C . GLU A 1 233 ? 9.047 -39.562 -1.884 1 75.25 233 GLU A C 1
ATOM 1845 O O . GLU A 1 233 ? 8.953 -38.312 -1.965 1 75.25 233 GLU A O 1
ATOM 1850 N N . GLU A 1 234 ? 9.414 -40.188 -0.864 1 82.19 234 GLU A N 1
ATOM 1851 C CA . GLU A 1 234 ? 10.008 -39.469 0.243 1 82.19 234 GLU A CA 1
ATOM 1852 C C . GLU A 1 234 ? 11.516 -39.312 0.062 1 82.19 234 GLU A C 1
ATOM 1854 O O . GLU A 1 234 ? 12.188 -40.25 -0.355 1 82.19 234 GLU A O 1
ATOM 1859 N N . LEU A 1 235 ? 11.953 -38.094 0.192 1 84.06 235 LEU A N 1
ATOM 1860 C CA . LEU A 1 235 ? 13.367 -37.781 0.107 1 84.06 235 LEU A CA 1
ATOM 1861 C C . LEU A 1 235 ? 13.898 -37.312 1.456 1 84.06 235 LEU A C 1
ATOM 1863 O O . LEU A 1 235 ? 13.32 -36.406 2.076 1 84.06 235 LEU A O 1
ATOM 1867 N N . SER A 1 236 ? 14.945 -37.938 1.959 1 83.31 236 SER A N 1
ATOM 1868 C CA . SER A 1 236 ? 15.539 -37.469 3.209 1 83.31 236 SER A CA 1
ATOM 1869 C C . SER A 1 236 ? 16.406 -36.25 2.984 1 83.31 236 SER A C 1
ATOM 1871 O O . SER A 1 236 ? 16.891 -36 1.877 1 83.31 236 SER A O 1
ATOM 1873 N N . LYS A 1 237 ? 16.578 -35.531 4.008 1 87 237 LYS A N 1
ATOM 1874 C CA . LYS A 1 237 ? 17.453 -34.344 3.955 1 87 237 LYS A CA 1
ATOM 1875 C C . LYS A 1 237 ? 18.875 -34.75 3.598 1 87 237 LYS A C 1
ATOM 1877 O O . LYS A 1 237 ? 19.562 -34.031 2.854 1 87 237 LYS A O 1
ATOM 1882 N N . ALA A 1 238 ? 19.266 -35.812 4.152 1 86.69 238 ALA A N 1
ATOM 1883 C CA . ALA A 1 238 ? 20.625 -36.312 3.898 1 86.69 238 ALA A CA 1
ATOM 1884 C C . ALA A 1 238 ? 20.812 -36.656 2.428 1 86.69 238 ALA A C 1
ATOM 1886 O O . ALA A 1 238 ? 21.859 -36.375 1.841 1 86.69 238 ALA A O 1
ATOM 1887 N N . ASP A 1 239 ? 19.812 -37.281 1.917 1 85 239 ASP A N 1
ATOM 1888 C CA . ASP A 1 239 ? 19.859 -37.656 0.506 1 85 239 ASP A CA 1
ATOM 1889 C C . ASP A 1 239 ? 19.922 -36.438 -0.384 1 85 239 ASP A C 1
ATOM 1891 O O . ASP A 1 239 ? 20.641 -36.406 -1.378 1 85 239 ASP A O 1
ATOM 1895 N N . PHE A 1 240 ? 19.188 -35.531 -0.067 1 89.31 240 PHE A N 1
ATOM 1896 C CA . PHE A 1 240 ? 19.188 -34.281 -0.836 1 89.31 240 PHE A CA 1
ATOM 1897 C C . PHE A 1 240 ? 20.562 -33.625 -0.77 1 89.31 240 PHE A C 1
ATOM 1899 O O . PHE A 1 240 ? 21.078 -33.156 -1.786 1 89.31 240 PHE A O 1
ATOM 1906 N N . GLN A 1 241 ? 21.078 -33.562 0.415 1 89.25 241 GLN A N 1
ATOM 1907 C CA . GLN A 1 241 ? 22.375 -32.906 0.596 1 89.25 241 GLN A CA 1
ATOM 1908 C C . GLN A 1 241 ? 23.469 -33.625 -0.204 1 89.25 241 GLN A C 1
ATOM 1910 O O . GLN A 1 241 ? 24.359 -33 -0.763 1 89.25 241 GLN A O 1
ATOM 1915 N N . ALA A 1 242 ? 23.406 -34.875 -0.201 1 88.06 242 ALA A N 1
ATOM 1916 C CA . ALA A 1 242 ? 24.359 -35.656 -0.973 1 88.06 242 ALA A CA 1
ATOM 1917 C C . ALA A 1 242 ? 24.25 -35.375 -2.463 1 88.06 242 ALA A C 1
ATOM 1919 O O . ALA A 1 242 ? 25.266 -35.188 -3.15 1 88.06 242 ALA A O 1
ATOM 1920 N N . LEU A 1 243 ? 23.047 -35.312 -2.904 1 87.5 243 LEU A N 1
ATOM 1921 C CA . LEU A 1 243 ? 22.797 -34.969 -4.301 1 87.5 243 LEU A CA 1
ATOM 1922 C C . LEU A 1 243 ? 23.266 -33.562 -4.617 1 87.5 243 LEU A C 1
ATOM 1924 O O . LEU A 1 243 ? 23.891 -33.344 -5.648 1 87.5 243 LEU A O 1
ATOM 1928 N N . TYR A 1 244 ? 22.938 -32.688 -3.744 1 90.25 244 TYR A N 1
ATOM 1929 C CA . TYR A 1 244 ? 23.297 -31.281 -3.883 1 90.25 244 TYR A CA 1
ATOM 1930 C C . TYR A 1 244 ? 24.797 -31.125 -4.062 1 90.25 244 TYR A C 1
ATOM 1932 O O . TYR A 1 244 ? 25.25 -30.438 -4.988 1 90.25 244 TYR A O 1
ATOM 1940 N N . GLU A 1 245 ? 25.578 -31.734 -3.291 1 90.25 245 GLU A N 1
ATOM 1941 C CA . GLU A 1 245 ? 27.047 -31.625 -3.336 1 90.25 245 GLU A CA 1
ATOM 1942 C C . GLU A 1 245 ? 27.594 -32.281 -4.598 1 90.25 245 GLU A C 1
ATOM 1944 O O . GLU A 1 245 ? 28.547 -31.766 -5.195 1 90.25 245 GLU A O 1
ATOM 1949 N N . ASP A 1 246 ? 27.031 -33.344 -4.98 1 89.75 246 ASP A N 1
ATOM 1950 C CA . ASP A 1 246 ? 27.5 -34.062 -6.148 1 89.75 246 ASP A CA 1
ATOM 1951 C C . ASP A 1 246 ? 27.234 -33.312 -7.434 1 89.75 246 ASP A C 1
ATOM 1953 O O . ASP A 1 246 ? 28.078 -33.25 -8.328 1 89.75 246 ASP A O 1
ATOM 1957 N N . VAL A 1 247 ? 26.141 -32.656 -7.473 1 88.5 247 VAL A N 1
ATOM 1958 C CA . VAL A 1 247 ? 25.672 -32.031 -8.703 1 88.5 247 VAL A CA 1
ATOM 1959 C C . VAL A 1 247 ? 26.312 -30.656 -8.852 1 88.5 247 VAL A C 1
ATOM 1961 O O . VAL A 1 247 ? 26.672 -30.25 -9.961 1 88.5 247 VAL A O 1
ATOM 1964 N N . LEU A 1 248 ? 26.469 -29.906 -7.797 1 86.56 248 LEU A N 1
ATOM 1965 C CA . LEU A 1 248 ? 26.953 -28.531 -7.859 1 86.56 248 LEU A CA 1
ATOM 1966 C C . LEU A 1 248 ? 28.359 -28.484 -8.438 1 86.56 248 LEU A C 1
ATOM 1968 O O . LEU A 1 248 ? 28.734 -27.5 -9.078 1 86.56 248 LEU A O 1
ATOM 1972 N N . ASN A 1 249 ? 29.094 -29.516 -8.336 1 81.88 249 ASN A N 1
ATOM 1973 C CA . ASN A 1 249 ? 30.469 -29.562 -8.797 1 81.88 249 ASN A CA 1
ATOM 1974 C C . ASN A 1 249 ? 30.625 -30.438 -10.039 1 81.88 249 ASN A C 1
ATOM 1976 O O . ASN A 1 249 ? 31.734 -30.688 -10.492 1 81.88 249 ASN A O 1
ATOM 1980 N N . ALA A 1 250 ? 29.516 -30.812 -10.602 1 87.12 250 ALA A N 1
ATOM 1981 C CA . ALA A 1 250 ? 29.562 -31.781 -11.688 1 87.12 250 ALA A CA 1
ATOM 1982 C C . ALA A 1 250 ? 29.609 -31.078 -13.047 1 87.12 250 ALA A C 1
ATOM 1984 O O . ALA A 1 250 ? 29.141 -29.938 -13.18 1 87.12 250 ALA A O 1
ATOM 1985 N N . SER A 1 251 ? 30.219 -31.625 -14.023 1 89.69 251 SER A N 1
ATOM 1986 C CA . SER A 1 251 ? 30.172 -31.141 -15.398 1 89.69 251 SER A CA 1
ATOM 1987 C C . SER A 1 251 ? 28.859 -31.516 -16.078 1 89.69 251 SER A C 1
ATOM 1989 O O . SER A 1 251 ? 28.156 -32.406 -15.609 1 89.69 251 SER A O 1
ATOM 1991 N N . ASP A 1 252 ? 28.578 -30.859 -17.188 1 89.12 252 ASP A N 1
ATOM 1992 C CA . ASP A 1 252 ? 27.359 -31.156 -17.953 1 89.12 252 ASP A CA 1
ATOM 1993 C C . ASP A 1 252 ? 27.328 -32.625 -18.391 1 89.12 252 ASP A C 1
ATOM 1995 O O . ASP A 1 252 ? 26.297 -33.281 -18.297 1 89.12 252 ASP A O 1
ATOM 1999 N N . GLN A 1 253 ? 28.484 -33.062 -18.828 1 92.44 253 GLN A N 1
ATOM 2000 C CA . GLN A 1 253 ? 28.594 -34.438 -19.312 1 92.44 253 GLN A CA 1
ATOM 2001 C C . GLN A 1 253 ? 28.328 -35.438 -18.188 1 92.44 253 GLN A C 1
ATOM 2003 O O . GLN A 1 253 ? 27.672 -36.469 -18.391 1 92.44 253 GLN A O 1
ATOM 2008 N N . TYR A 1 254 ? 28.812 -35.125 -17.078 1 91.5 254 TYR A N 1
ATOM 2009 C CA . TYR A 1 254 ? 28.609 -36 -15.922 1 91.5 254 TYR A CA 1
ATOM 2010 C C . TYR A 1 254 ? 27.125 -36.094 -15.57 1 91.5 254 TYR A C 1
ATOM 2012 O O . TYR A 1 254 ? 26.625 -37.188 -15.273 1 91.5 254 TYR A O 1
ATOM 2020 N N . LEU A 1 255 ? 26.422 -35.031 -15.578 1 88.81 255 LEU A N 1
ATOM 2021 C CA . LEU A 1 255 ? 24.984 -35 -15.266 1 88.81 255 LEU A CA 1
ATOM 2022 C C . LEU A 1 255 ? 24.188 -35.812 -16.266 1 88.81 255 LEU A C 1
ATOM 2024 O O . LEU A 1 255 ? 23.25 -36.531 -15.898 1 88.81 255 LEU A O 1
ATOM 2028 N N . MET A 1 256 ? 24.547 -35.719 -17.516 1 90.12 256 MET A N 1
ATOM 2029 C CA . MET A 1 256 ? 23.859 -36.438 -18.578 1 90.12 256 MET A CA 1
ATOM 2030 C C . MET A 1 256 ? 24.109 -37.938 -18.453 1 90.12 256 MET A C 1
ATOM 2032 O O . MET A 1 256 ? 23.188 -38.75 -18.656 1 90.12 256 MET A O 1
ATOM 2036 N N . ASP A 1 257 ? 25.297 -38.281 -18.016 1 90.12 257 ASP A N 1
ATOM 2037 C CA . ASP A 1 257 ? 25.672 -39.688 -17.984 1 90.12 257 ASP A CA 1
ATOM 2038 C C . ASP A 1 257 ? 25.188 -40.344 -16.688 1 90.12 257 ASP A C 1
ATOM 2040 O O . ASP A 1 257 ? 24.484 -41.375 -16.734 1 90.12 257 ASP A O 1
ATOM 2044 N N . LYS A 1 258 ? 25.453 -39.719 -15.617 1 87.31 258 LYS A N 1
ATOM 2045 C CA . LYS A 1 258 ? 25.172 -40.344 -14.328 1 87.31 258 LYS A CA 1
ATOM 2046 C C . LYS A 1 258 ? 23.688 -40.25 -13.984 1 87.31 258 LYS A C 1
ATOM 2048 O O . LYS A 1 258 ? 23.094 -41.188 -13.445 1 87.31 258 LYS A O 1
ATOM 2053 N N . TYR A 1 259 ? 23.156 -39.156 -14.266 1 86.62 259 TYR A N 1
ATOM 2054 C CA . TYR A 1 259 ? 21.781 -38.906 -13.828 1 86.62 259 TYR A CA 1
ATOM 2055 C C . TYR A 1 259 ? 20.812 -38.938 -15 1 86.62 259 TYR A C 1
ATOM 2057 O O . TYR A 1 259 ? 19.625 -38.656 -14.844 1 86.62 259 TYR A O 1
ATOM 2065 N N . GLU A 1 260 ? 21.266 -39.125 -16.172 1 86.25 260 GLU A N 1
ATOM 2066 C CA . GLU A 1 260 ? 20.469 -39.281 -17.375 1 86.25 260 GLU A CA 1
ATOM 2067 C C . GLU A 1 260 ? 19.625 -38.031 -17.625 1 86.25 260 GLU A C 1
ATOM 2069 O O . GLU A 1 260 ? 18.422 -38.125 -17.906 1 86.25 260 GLU A O 1
ATOM 2074 N N . VAL A 1 261 ? 20.219 -36.938 -17.391 1 85.69 261 VAL A N 1
ATOM 2075 C CA . VAL A 1 261 ? 19.531 -35.656 -17.656 1 85.69 261 VAL A CA 1
ATOM 2076 C C . VAL A 1 261 ? 19.594 -35.344 -19.156 1 85.69 261 VAL A C 1
ATOM 2078 O O . VAL A 1 261 ? 20.656 -35.5 -19.781 1 85.69 261 VAL A O 1
ATOM 2081 N N . ASP A 1 262 ? 18.453 -35 -19.688 1 83.25 262 ASP A N 1
ATOM 2082 C CA . ASP A 1 262 ? 18.438 -34.562 -21.078 1 83.25 262 ASP A CA 1
ATOM 2083 C C . ASP A 1 262 ? 19.281 -33.312 -21.297 1 83.25 262 ASP A C 1
ATOM 2085 O O . ASP A 1 262 ? 19.328 -32.438 -20.438 1 83.25 262 ASP A O 1
ATOM 2089 N N . GLU A 1 263 ? 19.875 -33.219 -22.469 1 84.69 263 GLU A N 1
ATOM 2090 C CA . GLU A 1 263 ? 20.75 -32.094 -22.812 1 84.69 263 GLU A CA 1
ATOM 2091 C C . GLU A 1 263 ? 20.047 -30.766 -22.641 1 84.69 263 GLU A C 1
ATOM 2093 O O . GLU A 1 263 ? 20.656 -29.797 -22.172 1 84.69 263 GLU A O 1
ATOM 2098 N N . GLU A 1 264 ? 18.812 -30.703 -22.969 1 78.44 264 GLU A N 1
ATOM 2099 C CA . GLU A 1 264 ? 18.062 -29.453 -22.938 1 78.44 264 GLU A CA 1
ATOM 2100 C C . GLU A 1 264 ? 17.781 -29.016 -21.5 1 78.44 264 GLU A C 1
ATOM 2102 O O . GLU A 1 264 ? 17.578 -27.828 -21.234 1 78.44 264 GLU A O 1
ATOM 2107 N N . ASP A 1 265 ? 17.906 -29.969 -20.531 1 85 265 ASP A N 1
ATOM 2108 C CA . ASP A 1 265 ? 17.516 -29.688 -19.141 1 85 265 ASP A CA 1
ATOM 2109 C C . ASP A 1 265 ? 18.75 -29.453 -18.266 1 85 265 ASP A C 1
ATOM 2111 O O . ASP A 1 265 ? 18.625 -28.969 -17.141 1 85 265 ASP A O 1
ATOM 2115 N N . VAL A 1 266 ? 19.891 -29.719 -18.781 1 87 266 VAL A N 1
ATOM 2116 C CA . VAL A 1 266 ? 21.109 -29.688 -17.984 1 87 266 VAL A CA 1
ATOM 2117 C C . VAL A 1 266 ? 21.297 -28.281 -17.406 1 87 266 VAL A C 1
ATOM 2119 O O . VAL A 1 266 ? 21.703 -28.141 -16.25 1 87 266 VAL A O 1
ATOM 2122 N N . ARG A 1 267 ? 20.984 -27.312 -18.188 1 86.62 267 ARG A N 1
ATOM 2123 C CA . ARG A 1 267 ? 21.219 -25.922 -17.766 1 86.62 267 ARG A CA 1
ATOM 2124 C C . ARG A 1 267 ? 20.312 -25.547 -16.594 1 86.62 267 ARG A C 1
ATOM 2126 O O . ARG A 1 267 ? 20.547 -24.547 -15.922 1 86.62 267 ARG A O 1
ATOM 2133 N N . LEU A 1 268 ? 19.25 -26.328 -16.328 1 89.25 268 LEU A N 1
ATOM 2134 C CA . LEU A 1 268 ? 18.266 -25.984 -15.32 1 89.25 268 LEU A CA 1
ATOM 2135 C C . LEU A 1 268 ? 18.578 -26.672 -13.992 1 89.25 268 LEU A C 1
ATOM 2137 O O . LEU A 1 268 ? 18.031 -26.312 -12.953 1 89.25 268 LEU A O 1
ATOM 2141 N N . ILE A 1 269 ? 19.469 -27.594 -13.984 1 89.25 269 ILE A N 1
ATOM 2142 C CA . ILE A 1 269 ? 19.672 -28.469 -12.836 1 89.25 269 ILE A CA 1
ATOM 2143 C C . ILE A 1 269 ? 20.266 -27.656 -11.68 1 89.25 269 ILE A C 1
ATOM 2145 O O . ILE A 1 269 ? 19.734 -27.703 -10.562 1 89.25 269 ILE A O 1
ATOM 2149 N N . VAL A 1 270 ? 21.297 -26.906 -11.969 1 89.38 270 VAL A N 1
ATOM 2150 C CA . VAL A 1 270 ? 21.953 -26.156 -10.914 1 89.38 270 VAL A CA 1
ATOM 2151 C C . VAL A 1 270 ? 21.016 -25.078 -10.375 1 89.38 270 VAL A C 1
ATOM 2153 O O . VAL A 1 270 ? 20.797 -24.969 -9.164 1 89.38 270 VAL A O 1
ATOM 2156 N N . PRO A 1 271 ? 20.359 -24.266 -11.242 1 91 271 PRO A N 1
ATOM 2157 C CA . PRO A 1 271 ? 19.391 -23.281 -10.766 1 91 271 PRO A CA 1
ATOM 2158 C C . PRO A 1 271 ? 18.297 -23.906 -9.898 1 91 271 PRO A C 1
ATOM 2160 O O . PRO A 1 271 ? 17.938 -23.359 -8.852 1 91 271 PRO A O 1
ATOM 2163 N N . GLU A 1 272 ? 17.844 -25.016 -10.305 1 91.44 272 GLU A N 1
ATOM 2164 C CA . GLU A 1 272 ? 16.766 -25.688 -9.586 1 91.44 272 GLU A CA 1
ATOM 2165 C C . GLU A 1 272 ? 17.219 -26.172 -8.219 1 91.44 272 GLU A C 1
ATOM 2167 O O . GLU A 1 272 ? 16.5 -26.031 -7.223 1 91.44 272 GLU A O 1
ATOM 2172 N N . LEU A 1 273 ? 18.406 -26.781 -8.18 1 91.56 273 LEU A N 1
ATOM 2173 C CA . LEU A 1 273 ? 18.938 -27.312 -6.93 1 91.56 273 LEU A CA 1
ATOM 2174 C C . LEU A 1 273 ? 19.188 -26.188 -5.926 1 91.56 273 LEU A C 1
ATOM 2176 O O . LEU A 1 273 ? 18.875 -26.328 -4.738 1 91.56 273 LEU A O 1
ATOM 2180 N N . LEU A 1 274 ? 19.766 -25.141 -6.422 1 93.44 274 LEU A N 1
ATOM 2181 C CA . LEU A 1 274 ? 20.016 -24 -5.555 1 93.44 274 LEU A CA 1
ATOM 2182 C C . LEU A 1 274 ? 18.703 -23.438 -5 1 93.44 274 LEU A C 1
ATOM 2184 O O . LEU A 1 274 ? 18.609 -23.109 -3.816 1 93.44 274 LEU A O 1
ATOM 2188 N N . LEU A 1 275 ? 17.734 -23.297 -5.879 1 94.56 275 LEU A N 1
ATOM 2189 C CA . LEU A 1 275 ? 16.422 -22.797 -5.496 1 94.56 275 LEU A CA 1
ATOM 2190 C C . LEU A 1 275 ? 15.773 -23.688 -4.445 1 94.56 275 LEU A C 1
ATOM 2192 O O . LEU A 1 275 ? 15.281 -23.203 -3.424 1 94.56 275 LEU A O 1
ATOM 2196 N N . ILE A 1 276 ? 15.805 -24.984 -4.664 1 93.62 276 ILE A N 1
ATOM 2197 C CA . ILE A 1 276 ? 15.195 -25.953 -3.754 1 93.62 276 ILE A CA 1
ATOM 2198 C C . ILE A 1 276 ? 15.891 -25.891 -2.395 1 93.62 276 ILE A C 1
ATOM 2200 O O . ILE A 1 276 ? 15.234 -25.922 -1.354 1 93.62 276 ILE A O 1
ATOM 2204 N N . ASN A 1 277 ? 17.188 -25.859 -2.451 1 93.81 277 ASN A N 1
ATOM 2205 C CA . ASN A 1 277 ? 17.938 -25.781 -1.206 1 93.81 277 ASN A CA 1
ATOM 2206 C C . ASN A 1 277 ? 17.5 -24.594 -0.356 1 93.81 277 ASN A C 1
ATOM 2208 O O . ASN A 1 277 ? 17.297 -24.719 0.852 1 93.81 277 ASN A O 1
ATOM 2212 N N . GLU A 1 278 ? 17.359 -23.422 -0.957 1 94.25 278 GLU A N 1
ATOM 2213 C CA . GLU A 1 278 ? 16.938 -22.219 -0.245 1 94.25 278 GLU A CA 1
ATOM 2214 C C . GLU A 1 278 ? 15.5 -22.359 0.256 1 94.25 278 GLU A C 1
ATOM 2216 O O . GLU A 1 278 ? 15.172 -21.891 1.349 1 94.25 278 GLU A O 1
ATOM 2221 N N . LEU A 1 279 ? 14.648 -22.938 -0.501 1 94.69 279 LEU A N 1
ATOM 2222 C CA . LEU A 1 279 ? 13.242 -23.109 -0.128 1 94.69 279 LEU A CA 1
ATOM 2223 C C . LEU A 1 279 ? 13.109 -24.078 1.049 1 94.69 279 LEU A C 1
ATOM 2225 O O . LEU A 1 279 ? 12.273 -23.875 1.928 1 94.69 279 LEU A O 1
ATOM 2229 N N . LEU A 1 280 ? 13.906 -25.125 1.029 1 93.69 280 LEU A N 1
ATOM 2230 C CA . LEU A 1 280 ? 13.891 -26.078 2.131 1 93.69 280 LEU A CA 1
ATOM 2231 C C . LEU A 1 280 ? 14.344 -25.422 3.43 1 93.69 280 LEU A C 1
ATOM 2233 O O . LEU A 1 280 ? 13.82 -25.734 4.504 1 93.69 280 LEU A O 1
ATOM 2237 N N . GLN A 1 281 ? 15.281 -24.547 3.311 1 92.62 281 GLN A N 1
ATOM 2238 C CA . GLN A 1 281 ? 15.734 -23.797 4.484 1 92.62 281 GLN A CA 1
ATOM 2239 C C . GLN A 1 281 ? 14.648 -22.844 4.977 1 92.62 281 GLN A C 1
ATOM 2241 O O . GLN A 1 281 ? 14.398 -22.75 6.18 1 92.62 281 GLN A O 1
ATOM 2246 N N . LEU A 1 282 ? 14.023 -22.172 4.043 1 92.81 282 LEU A N 1
ATOM 2247 C CA . LEU A 1 282 ? 12.961 -21.234 4.371 1 92.81 282 LEU A CA 1
ATOM 2248 C C . LEU A 1 282 ? 11.836 -21.922 5.137 1 92.81 282 LEU A C 1
ATOM 2250 O O . LEU A 1 282 ? 11.273 -21.359 6.074 1 92.81 282 LEU A O 1
ATOM 2254 N N . THR A 1 283 ? 11.539 -23.156 4.785 1 93.75 283 THR A N 1
ATOM 2255 C CA . THR A 1 283 ? 10.398 -23.875 5.34 1 93.75 283 THR A CA 1
ATOM 2256 C C . THR A 1 283 ? 10.828 -24.766 6.508 1 93.75 283 THR A C 1
ATOM 2258 O O . THR A 1 283 ? 10.008 -25.469 7.09 1 93.75 283 THR A O 1
ATOM 2261 N N . ASN A 1 284 ? 12.094 -24.75 6.824 1 92.75 284 ASN A N 1
ATOM 2262 C CA . ASN A 1 284 ? 12.633 -25.656 7.844 1 92.75 284 ASN A CA 1
ATOM 2263 C C . ASN A 1 284 ? 12.172 -27.094 7.625 1 92.75 284 ASN A C 1
ATOM 2265 O O . ASN A 1 284 ? 11.602 -27.703 8.523 1 92.75 284 ASN A O 1
ATOM 2269 N N . ALA A 1 285 ? 12.461 -27.594 6.477 1 93.56 285 ALA A N 1
ATOM 2270 C CA . ALA A 1 285 ? 11.945 -28.891 6.027 1 93.56 285 ALA A CA 1
ATOM 2271 C C . ALA A 1 285 ? 12.586 -30.031 6.805 1 93.56 285 ALA A C 1
ATOM 2273 O O . ALA A 1 285 ? 13.812 -30.109 6.922 1 93.56 285 ALA A O 1
ATOM 2274 N N . GLU A 1 286 ? 11.758 -30.891 7.32 1 92.25 286 GLU A N 1
ATOM 2275 C CA . GLU A 1 286 ? 12.203 -32.125 7.969 1 92.25 286 GLU A CA 1
ATOM 2276 C C . GLU A 1 286 ? 11.984 -33.344 7.066 1 92.25 286 GLU A C 1
ATOM 2278 O O . GLU A 1 286 ? 12.875 -34.188 6.922 1 92.25 286 GLU A O 1
ATOM 2283 N N . LYS A 1 287 ? 10.797 -33.406 6.539 1 91.5 287 LYS A N 1
ATOM 2284 C CA . LYS A 1 287 ? 10.453 -34.469 5.574 1 91.5 287 LYS A CA 1
ATOM 2285 C C . LYS A 1 287 ? 10.117 -33.844 4.211 1 91.5 287 LYS A C 1
ATOM 2287 O O . LYS A 1 287 ? 9.375 -32.875 4.129 1 91.5 287 LYS A O 1
ATOM 2292 N N . ILE A 1 288 ? 10.695 -34.5 3.188 1 91.81 288 ILE A N 1
ATOM 2293 C CA . ILE A 1 288 ? 10.531 -34 1.836 1 91.81 288 ILE A CA 1
ATOM 2294 C C . ILE A 1 288 ? 9.859 -35.031 0.958 1 91.81 288 ILE A C 1
ATOM 2296 O O . ILE A 1 288 ? 10.289 -36.188 0.919 1 91.81 288 ILE A O 1
ATOM 2300 N N . TRP A 1 289 ? 8.82 -34.594 0.337 1 89.19 289 TRP A N 1
ATOM 2301 C CA . TRP A 1 289 ? 8.102 -35.438 -0.59 1 89.19 289 TRP A CA 1
ATOM 2302 C C . TRP A 1 289 ? 8.117 -34.875 -2 1 89.19 289 TRP A C 1
ATOM 2304 O O . TRP A 1 289 ? 8 -33.656 -2.182 1 89.19 289 TRP A O 1
ATOM 2314 N N . LEU A 1 290 ? 8.297 -35.75 -2.951 1 87.31 290 LEU A N 1
ATOM 2315 C CA . LEU A 1 290 ? 8.195 -35.344 -4.352 1 87.31 290 LEU A CA 1
ATOM 2316 C C . LEU A 1 290 ? 6.875 -35.812 -4.953 1 87.31 290 LEU A C 1
ATOM 2318 O O . LEU A 1 290 ? 6.555 -37 -4.895 1 87.31 290 LEU A O 1
ATOM 2322 N N . GLY A 1 291 ? 6.133 -34.844 -5.371 1 82.69 291 GLY A N 1
ATOM 2323 C CA . GLY A 1 291 ? 4.859 -35.188 -5.977 1 82.69 291 GLY A CA 1
ATOM 2324 C C . GLY A 1 291 ? 4.828 -34.938 -7.477 1 82.69 291 GLY A C 1
ATOM 2325 O O . GLY A 1 291 ? 5.582 -34.125 -7.992 1 82.69 291 GLY A O 1
ATOM 2326 N N . ASN A 1 292 ? 3.957 -35.656 -8.188 1 80.69 292 ASN A N 1
ATOM 2327 C CA . ASN A 1 292 ? 3.859 -35.531 -9.641 1 80.69 292 ASN A CA 1
ATOM 2328 C C . ASN A 1 292 ? 2.561 -34.844 -10.055 1 80.69 292 ASN A C 1
ATOM 2330 O O . ASN A 1 292 ? 2.201 -34.875 -11.234 1 80.69 292 ASN A O 1
ATOM 2334 N N . VAL A 1 293 ? 1.961 -34.281 -9.078 1 85.88 293 VAL A N 1
ATOM 2335 C CA . VAL A 1 293 ? 0.726 -33.531 -9.367 1 85.88 293 VAL A CA 1
ATOM 2336 C C . VAL A 1 293 ? 1.05 -32.219 -10.047 1 85.88 293 VAL A C 1
ATOM 2338 O O . VAL A 1 293 ? 2.014 -31.547 -9.672 1 85.88 293 VAL A O 1
ATOM 2341 N N . THR A 1 294 ? 0.278 -31.859 -11.07 1 88.69 294 THR A N 1
ATOM 2342 C CA . THR A 1 294 ? 0.522 -30.656 -11.844 1 88.69 294 THR A CA 1
ATOM 2343 C C . THR A 1 294 ? -0.701 -29.734 -11.82 1 88.69 294 THR A C 1
ATOM 2345 O O . THR A 1 294 ? -1.737 -30.094 -11.258 1 88.69 294 THR A O 1
ATOM 2348 N N . VAL A 1 295 ? -0.53 -28.562 -12.406 1 93.06 295 VAL A N 1
ATOM 2349 C CA . VAL A 1 295 ? -1.626 -27.609 -12.555 1 93.06 295 VAL A CA 1
ATOM 2350 C C . VAL A 1 295 ? -2.752 -28.234 -13.367 1 93.06 295 VAL A C 1
ATOM 2352 O O . VAL A 1 295 ? -3.932 -28 -13.109 1 93.06 295 VAL A O 1
ATOM 2355 N N . LEU A 1 296 ? -2.371 -29.062 -14.344 1 93.62 296 LEU A N 1
ATOM 2356 C CA . LEU A 1 296 ? -3.346 -29.734 -15.195 1 93.62 296 LEU A CA 1
ATOM 2357 C C . LEU A 1 296 ? -4.289 -30.594 -14.367 1 93.62 296 LEU A C 1
ATOM 2359 O O . LEU A 1 296 ? -5.492 -30.641 -14.625 1 93.62 296 LEU A O 1
ATOM 2363 N N . ASP A 1 297 ? -3.785 -31.25 -13.375 1 93.44 297 ASP A N 1
ATOM 2364 C CA . ASP A 1 297 ? -4.609 -32.062 -12.484 1 93.44 297 ASP A CA 1
ATOM 2365 C C . ASP A 1 297 ? -5.613 -31.203 -11.719 1 93.44 297 ASP A C 1
ATOM 2367 O O . ASP A 1 297 ? -6.754 -31.609 -11.508 1 93.44 297 ASP A O 1
ATOM 2371 N N . GLY A 1 298 ? -5.148 -30.047 -11.297 1 95.19 298 GLY A N 1
ATOM 2372 C CA . GLY A 1 298 ? -6.055 -29.125 -10.641 1 95.19 298 GLY A CA 1
ATOM 2373 C C . GLY A 1 298 ? -7.176 -28.641 -11.547 1 95.19 298 GLY A C 1
ATOM 2374 O O . GLY A 1 298 ? -8.312 -28.484 -11.102 1 95.19 298 GLY A O 1
ATOM 2375 N N . LEU A 1 299 ? -6.832 -28.406 -12.789 1 96.31 299 LEU A N 1
ATOM 2376 C CA . LEU A 1 299 ? -7.812 -27.969 -13.766 1 96.31 299 LEU A CA 1
ATOM 2377 C C . LEU A 1 299 ? -8.883 -29.031 -13.984 1 96.31 299 LEU A C 1
ATOM 2379 O O . LEU A 1 299 ? -10.062 -28.719 -14.164 1 96.31 299 LEU A O 1
ATOM 2383 N N . ILE A 1 300 ? -8.477 -30.266 -13.969 1 95.56 300 ILE A N 1
ATOM 2384 C CA . ILE A 1 300 ? -9.406 -31.391 -14.133 1 95.56 300 ILE A CA 1
ATOM 2385 C C . ILE A 1 300 ? -10.414 -31.391 -12.984 1 95.56 300 ILE A C 1
ATOM 2387 O O . ILE A 1 300 ? -11.617 -31.484 -13.211 1 95.56 300 ILE A O 1
ATOM 2391 N N . ILE A 1 301 ? -9.922 -31.25 -11.812 1 95.06 301 ILE A N 1
ATOM 2392 C CA . ILE A 1 301 ? -10.773 -31.25 -10.633 1 95.06 301 ILE A CA 1
ATOM 2393 C C . ILE A 1 301 ? -11.734 -30.062 -10.688 1 95.06 301 ILE A C 1
ATOM 2395 O O . ILE A 1 301 ? -12.922 -30.203 -10.406 1 95.06 301 ILE A O 1
ATOM 2399 N N . GLN A 1 302 ? -11.211 -28.922 -11.008 1 94.06 302 GLN A N 1
ATOM 2400 C CA . GLN A 1 302 ? -12.023 -27.719 -11.109 1 94.06 302 GLN A CA 1
ATOM 2401 C C . GLN A 1 302 ? -13.164 -27.906 -12.109 1 94.06 302 GLN A C 1
ATOM 2403 O O . GLN A 1 302 ? -14.297 -27.5 -11.844 1 94.06 302 GLN A O 1
ATOM 2408 N N . GLU A 1 303 ? -12.852 -28.5 -13.266 1 94.06 303 GLU A N 1
ATOM 2409 C CA . GLU A 1 303 ? -13.875 -28.766 -14.281 1 94.06 303 GLU A CA 1
ATOM 2410 C C . GLU A 1 303 ? -14.922 -29.75 -13.773 1 94.06 303 GLU A C 1
ATOM 2412 O O . GLU A 1 303 ? -16.109 -29.578 -14.047 1 94.06 303 GLU A O 1
ATOM 2417 N N . ALA A 1 304 ? -14.477 -30.734 -13.062 1 94.38 304 ALA A N 1
ATOM 2418 C CA . ALA A 1 304 ? -15.398 -31.719 -12.484 1 94.38 304 ALA A CA 1
ATOM 2419 C C . ALA A 1 304 ? -16.359 -31.062 -11.5 1 94.38 304 ALA A C 1
ATOM 2421 O O . ALA A 1 304 ? -17.547 -31.391 -11.477 1 94.38 304 ALA A O 1
ATOM 2422 N N . ILE A 1 305 ? -15.844 -30.141 -10.734 1 92.38 305 ILE A N 1
ATOM 2423 C CA . ILE A 1 305 ? -16.656 -29.422 -9.766 1 92.38 305 ILE A CA 1
ATOM 2424 C C . ILE A 1 305 ? -17.641 -28.516 -10.5 1 92.38 305 ILE A C 1
ATOM 2426 O O . ILE A 1 305 ? -18.844 -28.5 -10.188 1 92.38 305 ILE A O 1
ATOM 2430 N N . LYS A 1 306 ? -17.141 -27.75 -11.438 1 90.06 306 LYS A N 1
ATOM 2431 C CA . LYS A 1 306 ? -17.938 -26.797 -12.203 1 90.06 306 LYS A CA 1
ATOM 2432 C C . LYS A 1 306 ? -19.141 -27.484 -12.852 1 90.06 306 LYS A C 1
ATOM 2434 O O . LYS A 1 306 ? -20.234 -26.938 -12.852 1 90.06 306 LYS A O 1
ATOM 2439 N N . LEU A 1 307 ? -18.922 -28.672 -13.375 1 91.12 307 LEU A N 1
ATOM 2440 C CA . LEU A 1 307 ? -19.984 -29.391 -14.094 1 91.12 307 LEU A CA 1
ATOM 2441 C C . LEU A 1 307 ? -20.797 -30.25 -13.141 1 91.12 307 LEU A C 1
ATOM 2443 O O . LEU A 1 307 ? -21.719 -30.953 -13.57 1 91.12 307 LEU A O 1
ATOM 2447 N N . GLY A 1 308 ? -20.438 -30.281 -11.891 1 90.06 308 GLY A N 1
ATOM 2448 C CA . GLY A 1 308 ? -21.266 -30.891 -10.859 1 90.06 308 GLY A CA 1
ATOM 2449 C C . GLY A 1 308 ? -20.938 -32.375 -10.641 1 90.06 308 GLY A C 1
ATOM 2450 O O . GLY A 1 308 ? -21.672 -33.062 -9.938 1 90.06 308 GLY A O 1
ATOM 2451 N N . TYR A 1 309 ? -19.859 -32.844 -11.219 1 92.81 309 TYR A N 1
ATOM 2452 C CA . TYR A 1 309 ? -19.516 -34.25 -11.086 1 92.81 309 TYR A CA 1
ATOM 2453 C C . TYR A 1 309 ? -18.859 -34.531 -9.734 1 92.81 309 TYR A C 1
ATOM 2455 O O . TYR A 1 309 ? -18.875 -35.656 -9.258 1 92.81 309 TYR A O 1
ATOM 2463 N N . LYS A 1 310 ? -18.203 -33.562 -9.133 1 92.31 310 LYS A N 1
ATOM 2464 C CA . LYS A 1 310 ? -17.594 -33.688 -7.816 1 92.31 310 LYS A CA 1
ATOM 2465 C C . LYS A 1 310 ? -18.094 -32.594 -6.883 1 92.31 310 LYS A C 1
ATOM 2467 O O . LYS A 1 310 ? -18.391 -31.469 -7.324 1 92.31 310 LYS A O 1
ATOM 2472 N N . LYS A 1 311 ? -18.109 -32.812 -5.609 1 90.62 311 LYS A N 1
ATOM 2473 C CA . LYS A 1 311 ? -18.672 -31.891 -4.637 1 90.62 311 LYS A CA 1
ATOM 2474 C C . LYS A 1 311 ? -17.578 -31.281 -3.758 1 90.62 311 LYS A C 1
ATOM 2476 O O . LYS A 1 311 ? -17.875 -30.734 -2.693 1 90.62 311 LYS A O 1
ATOM 2481 N N . TYR A 1 312 ? -16.359 -31.312 -4.184 1 88.81 312 TYR A N 1
ATOM 2482 C CA . TYR A 1 312 ? -15.281 -30.672 -3.43 1 88.81 312 TYR A CA 1
ATOM 2483 C C . TYR A 1 312 ? -15.516 -29.172 -3.305 1 88.81 312 TYR A C 1
ATOM 2485 O O . TYR A 1 312 ? -16.078 -28.547 -4.203 1 88.81 312 TYR A O 1
ATOM 2493 N N . ASN A 1 313 ? -15.266 -28.578 -2.135 1 87.88 313 ASN A N 1
ATOM 2494 C CA . ASN A 1 313 ? -15.352 -27.141 -1.948 1 87.88 313 ASN A CA 1
ATOM 2495 C C . ASN A 1 313 ? -14.016 -26.547 -1.486 1 87.88 313 ASN A C 1
ATOM 2497 O O . ASN A 1 313 ? -13.672 -26.641 -0.308 1 87.88 313 ASN A O 1
ATOM 2501 N N . PHE A 1 314 ? -13.391 -25.859 -2.42 1 89.56 314 PHE A N 1
ATOM 2502 C CA . PHE A 1 314 ? -12.086 -25.297 -2.094 1 89.56 314 PHE A CA 1
ATOM 2503 C C . PHE A 1 314 ? -12.164 -23.781 -2.006 1 89.56 314 PHE A C 1
ATOM 2505 O O . PHE A 1 314 ? -11.141 -23.094 -1.881 1 89.56 314 PHE A O 1
ATOM 2512 N N . ASN A 1 315 ? -13.406 -23.234 -2.008 1 91.12 315 ASN A N 1
ATOM 2513 C CA . ASN A 1 315 ? -13.594 -21.797 -1.909 1 91.12 315 ASN A CA 1
ATOM 2514 C C . ASN A 1 315 ? -13.148 -21.266 -0.551 1 91.12 315 ASN A C 1
ATOM 2516 O O . ASN A 1 315 ? -12.781 -20.094 -0.428 1 91.12 315 ASN A O 1
ATOM 2520 N N . ASP A 1 316 ? -13.133 -22.125 0.368 1 92.5 316 ASP A N 1
ATOM 2521 C CA . ASP A 1 316 ? -12.695 -21.734 1.705 1 92.5 316 ASP A CA 1
ATOM 2522 C C . ASP A 1 316 ? -11.25 -21.25 1.692 1 92.5 316 ASP A C 1
ATOM 2524 O O . ASP A 1 316 ? -10.883 -20.359 2.459 1 92.5 316 ASP A O 1
ATOM 2528 N N . GLN A 1 317 ? -10.445 -21.859 0.84 1 93.31 317 GLN A N 1
ATOM 2529 C CA . GLN A 1 317 ? -9.062 -21.422 0.726 1 93.31 317 GLN A CA 1
ATOM 2530 C C . GLN A 1 317 ? -8.969 -20 0.172 1 93.31 317 GLN A C 1
ATOM 2532 O O . GLN A 1 317 ? -8.133 -19.219 0.61 1 93.31 317 GLN A O 1
ATOM 2537 N N . ILE A 1 318 ? -9.859 -19.75 -0.791 1 96.25 318 ILE A N 1
ATOM 2538 C CA . ILE A 1 318 ? -9.883 -18.422 -1.409 1 96.25 318 ILE A CA 1
ATOM 2539 C C . ILE A 1 318 ? -10.297 -17.391 -0.375 1 96.25 318 ILE A C 1
ATOM 2541 O O . ILE A 1 318 ? -9.664 -16.328 -0.262 1 96.25 318 ILE A O 1
ATOM 2545 N N . VAL A 1 319 ? -11.273 -17.703 0.426 1 97.06 319 VAL A N 1
ATOM 2546 C CA . VAL A 1 319 ? -11.797 -16.797 1.45 1 97.06 319 VAL A CA 1
ATOM 2547 C C . VAL A 1 319 ? -10.75 -16.578 2.535 1 97.06 319 VAL A C 1
ATOM 2549 O O . VAL A 1 319 ? -10.531 -15.453 2.979 1 97.06 319 VAL A O 1
ATOM 2552 N N . THR A 1 320 ? -10.078 -17.656 2.906 1 95.62 320 THR A N 1
ATOM 2553 C CA . THR A 1 320 ? -9.023 -17.562 3.912 1 95.62 320 THR A CA 1
ATOM 2554 C C . THR A 1 320 ? -7.887 -16.672 3.418 1 95.62 320 THR A C 1
ATOM 2556 O O . THR A 1 320 ? -7.363 -15.844 4.168 1 95.62 320 THR A O 1
ATOM 2559 N N . ALA A 1 321 ? -7.512 -16.859 2.188 1 95.12 321 ALA A N 1
ATOM 2560 C CA . ALA A 1 321 ? -6.465 -16.031 1.604 1 95.12 321 ALA A CA 1
ATOM 2561 C C . ALA A 1 321 ? -6.867 -14.562 1.595 1 95.12 321 ALA A C 1
ATOM 2563 O O . ALA A 1 321 ? -6.043 -13.68 1.849 1 95.12 321 ALA A O 1
ATOM 2564 N N . ALA A 1 322 ? -8.117 -14.258 1.253 1 97.38 322 ALA A N 1
ATOM 2565 C CA . ALA A 1 322 ? -8.625 -12.883 1.275 1 97.38 322 ALA A CA 1
ATOM 2566 C C . ALA A 1 322 ? -8.57 -12.305 2.684 1 97.38 322 ALA A C 1
ATOM 2568 O O . ALA A 1 322 ? -8.195 -11.141 2.867 1 97.38 322 ALA A O 1
ATOM 2569 N N . LYS A 1 323 ? -8.922 -13.078 3.654 1 97.25 323 LYS A N 1
ATOM 2570 C CA . LYS A 1 323 ? -8.875 -12.633 5.043 1 97.25 323 LYS A CA 1
ATOM 2571 C C . LYS A 1 323 ? -7.438 -12.344 5.473 1 97.25 323 LYS A C 1
ATOM 2573 O O . LYS A 1 323 ? -7.191 -11.406 6.238 1 97.25 323 LYS A O 1
ATOM 2578 N N . ASN A 1 324 ? -6.535 -13.156 4.98 1 94.94 324 ASN A N 1
ATOM 2579 C CA . ASN A 1 324 ? -5.125 -12.898 5.258 1 94.94 324 ASN A CA 1
ATOM 2580 C C . ASN A 1 324 ? -4.691 -11.531 4.742 1 94.94 324 ASN A C 1
ATOM 2582 O O . ASN A 1 324 ? -3.945 -10.82 5.418 1 94.94 324 ASN A O 1
ATOM 2586 N N . ILE A 1 325 ? -5.141 -11.211 3.559 1 96.31 325 ILE A N 1
ATOM 2587 C CA . ILE A 1 325 ? -4.82 -9.906 2.977 1 96.31 325 ILE A CA 1
ATOM 2588 C C . ILE A 1 325 ? -5.426 -8.797 3.832 1 96.31 325 ILE A C 1
ATOM 2590 O O . ILE A 1 325 ? -4.746 -7.824 4.164 1 96.31 325 ILE A O 1
ATOM 2594 N N . ALA A 1 326 ? -6.691 -8.953 4.199 1 97.69 326 ALA A N 1
ATOM 2595 C CA . ALA A 1 326 ? -7.375 -7.973 5.035 1 97.69 326 ALA A CA 1
ATOM 2596 C C . ALA A 1 326 ? -6.637 -7.77 6.355 1 97.69 326 ALA A C 1
ATOM 2598 O O . ALA A 1 326 ? -6.453 -6.633 6.805 1 97.69 326 ALA A O 1
ATOM 2599 N N . ASP A 1 327 ? -6.184 -8.844 6.926 1 95.69 327 ASP A N 1
ATOM 2600 C CA . ASP A 1 327 ? -5.457 -8.781 8.195 1 95.69 327 ASP A CA 1
ATOM 2601 C C . ASP A 1 327 ? -4.117 -8.07 8.023 1 95.69 327 ASP A C 1
ATOM 2603 O O . ASP A 1 327 ? -3.732 -7.25 8.852 1 95.69 327 ASP A O 1
ATOM 2607 N N . ARG A 1 328 ? -3.461 -8.414 6.965 1 94.12 328 ARG A N 1
ATOM 2608 C CA . ARG A 1 328 ? -2.168 -7.797 6.68 1 94.12 328 ARG A CA 1
ATOM 2609 C C . ARG A 1 328 ? -2.289 -6.281 6.594 1 94.12 328 ARG A C 1
ATOM 2611 O O . ARG A 1 328 ? -1.405 -5.555 7.059 1 94.12 328 ARG A O 1
ATOM 2618 N N . TYR A 1 329 ? -3.365 -5.801 6.059 1 96.38 329 TYR A N 1
ATOM 2619 C CA . TYR A 1 329 ? -3.547 -4.367 5.871 1 96.38 329 TYR A CA 1
ATOM 2620 C C . TYR A 1 329 ? -4.434 -3.781 6.965 1 96.38 329 TYR A C 1
ATOM 2622 O O . TYR A 1 329 ? -4.949 -2.67 6.824 1 96.38 329 TYR A O 1
ATOM 2630 N N . ASN A 1 330 ? -4.695 -4.496 7.969 1 95.06 330 ASN A N 1
ATOM 2631 C CA . ASN A 1 330 ? -5.344 -4.059 9.203 1 95.06 330 ASN A CA 1
ATOM 2632 C C . ASN A 1 330 ? -6.777 -3.598 8.945 1 95.06 330 ASN A C 1
ATOM 2634 O O . ASN A 1 330 ? -7.203 -2.562 9.461 1 95.06 330 ASN A O 1
ATOM 2638 N N . VAL A 1 331 ? -7.453 -4.309 8.102 1 96.25 331 VAL A N 1
ATOM 2639 C CA . VAL A 1 331 ? -8.891 -4.074 7.98 1 96.25 331 VAL A CA 1
ATOM 2640 C C . VAL A 1 331 ? -9.586 -4.449 9.289 1 96.25 331 VAL A C 1
ATOM 2642 O O . VAL A 1 331 ? -9.297 -5.496 9.875 1 96.25 331 VAL A O 1
ATOM 2645 N N . GLU A 1 332 ? -10.43 -3.543 9.805 1 95.38 332 GLU A N 1
ATOM 2646 C CA . GLU A 1 332 ? -11.102 -3.793 11.078 1 95.38 332 GLU A CA 1
ATOM 2647 C C . GLU A 1 332 ? -11.992 -5.031 11 1 95.38 332 GLU A C 1
ATOM 2649 O O . GLU A 1 332 ? -12.945 -5.066 10.219 1 95.38 332 GLU A O 1
ATOM 2654 N N . PRO A 1 333 ? -11.727 -6.051 11.805 1 96.5 333 PRO A N 1
ATOM 2655 C CA . PRO A 1 333 ? -12.352 -7.363 11.609 1 96.5 333 PRO A CA 1
ATOM 2656 C C . PRO A 1 333 ? -13.852 -7.344 11.867 1 96.5 333 PRO A C 1
ATOM 2658 O O . PRO A 1 333 ? -14.617 -7.996 11.156 1 96.5 333 PRO A O 1
ATOM 2661 N N . LYS A 1 334 ? -14.375 -6.641 12.898 1 96.69 334 LYS A N 1
ATOM 2662 C CA . LYS A 1 334 ? -15.797 -6.648 13.195 1 96.69 334 LYS A CA 1
ATOM 2663 C C . LYS A 1 334 ? -16.609 -6.016 12.062 1 96.69 334 LYS A C 1
ATOM 2665 O O . LYS A 1 334 ? -17.641 -6.555 11.648 1 96.69 334 LYS A O 1
ATOM 2670 N N . HIS A 1 335 ? -16.141 -4.887 11.625 1 96.25 335 HIS A N 1
ATOM 2671 C CA . HIS A 1 335 ? -16.781 -4.223 10.492 1 96.25 335 HIS A CA 1
ATOM 2672 C C . HIS A 1 335 ? -16.703 -5.078 9.234 1 96.25 335 HIS A C 1
ATOM 2674 O O . HIS A 1 335 ? -17.703 -5.254 8.539 1 96.25 335 HIS A O 1
ATOM 2680 N N . ARG A 1 336 ? -15.516 -5.598 8.938 1 97.38 336 ARG A N 1
ATOM 2681 C CA . ARG A 1 336 ? -15.289 -6.461 7.781 1 97.38 336 ARG A CA 1
ATOM 2682 C C . ARG A 1 336 ? -16.266 -7.625 7.766 1 97.38 336 ARG A C 1
ATOM 2684 O O . ARG A 1 336 ? -16.938 -7.867 6.754 1 97.38 336 ARG A O 1
ATOM 2691 N N . ASP A 1 337 ? -16.391 -8.312 8.906 1 98.12 337 ASP A N 1
ATOM 2692 C CA . ASP A 1 337 ? -17.219 -9.516 8.992 1 98.12 337 ASP A CA 1
ATOM 2693 C C . ASP A 1 337 ? -18.703 -9.18 8.859 1 98.12 337 ASP A C 1
ATOM 2695 O O . ASP A 1 337 ? -19.453 -9.906 8.211 1 98.12 337 ASP A O 1
ATOM 2699 N N . LEU A 1 338 ? -19.094 -8.102 9.469 1 98.06 338 LEU A N 1
ATOM 2700 C CA . LEU A 1 338 ? -20.484 -7.699 9.398 1 98.06 338 LEU A CA 1
ATOM 2701 C C . LEU A 1 338 ? -20.859 -7.293 7.977 1 98.06 338 LEU A C 1
ATOM 2703 O O . LEU A 1 338 ? -21.922 -7.691 7.469 1 98.06 338 LEU A O 1
ATOM 2707 N N . VAL A 1 339 ? -20.078 -6.48 7.336 1 98 339 VAL A N 1
ATOM 2708 C CA . VAL A 1 339 ? -20.344 -6.031 5.973 1 98 339 VAL A CA 1
ATOM 2709 C C . VAL A 1 339 ? -20.359 -7.23 5.027 1 98 339 VAL A C 1
ATOM 2711 O O . VAL A 1 339 ? -21.188 -7.293 4.109 1 98 339 VAL A O 1
ATOM 2714 N N . THR A 1 340 ? -19.422 -8.18 5.23 1 98.56 340 THR A N 1
ATOM 2715 C CA . THR A 1 340 ? -19.406 -9.391 4.422 1 98.56 340 THR A CA 1
ATOM 2716 C C . THR A 1 340 ? -20.703 -10.172 4.602 1 98.56 340 THR A C 1
ATOM 2718 O O . THR A 1 340 ? -21.328 -10.602 3.619 1 98.56 340 THR A O 1
ATOM 2721 N N . LYS A 1 341 ? -21.109 -10.32 5.84 1 98.44 341 LYS A N 1
ATOM 2722 C CA . LYS A 1 341 ? -22.344 -11.023 6.156 1 98.44 341 LYS A CA 1
ATOM 2723 C C . LYS A 1 341 ? -23.547 -10.375 5.465 1 98.44 341 LYS A C 1
ATOM 2725 O O . LYS A 1 341 ? -24.344 -11.062 4.824 1 98.44 341 LYS A O 1
ATOM 2730 N N . PHE A 1 342 ? -23.688 -9.094 5.586 1 98.62 342 PHE A N 1
ATOM 2731 C CA . PHE A 1 342 ? -24.812 -8.367 5.004 1 98.62 342 PHE A CA 1
ATOM 2732 C C . PHE A 1 342 ? -24.75 -8.391 3.484 1 98.62 342 PHE A C 1
ATOM 2734 O O . PHE A 1 342 ? -25.766 -8.508 2.811 1 98.62 342 PHE A O 1
ATOM 2741 N N . SER A 1 343 ? -23.562 -8.266 2.916 1 98.62 343 SER A N 1
ATOM 2742 C CA . SER A 1 343 ? -23.406 -8.312 1.466 1 98.62 343 SER A CA 1
ATOM 2743 C C . SER A 1 343 ? -23.891 -9.633 0.895 1 98.62 343 SER A C 1
ATOM 2745 O O . SER A 1 343 ? -24.625 -9.656 -0.099 1 98.62 343 SER A O 1
ATOM 2747 N N . LEU A 1 344 ? -23.484 -10.688 1.519 1 98.69 344 LEU A N 1
ATOM 2748 C CA . LEU A 1 344 ? -23.859 -12.016 1.034 1 98.69 344 LEU A CA 1
ATOM 2749 C C . LEU A 1 344 ? -25.344 -12.266 1.229 1 98.69 344 LEU A C 1
ATOM 2751 O O . LEU A 1 344 ? -26 -12.867 0.375 1 98.69 344 LEU A O 1
ATOM 2755 N N . HIS A 1 345 ? -25.859 -11.805 2.346 1 98.69 345 HIS A N 1
ATOM 2756 C CA . HIS A 1 345 ? -27.297 -11.93 2.568 1 98.69 345 HIS A CA 1
ATOM 2757 C C . HIS A 1 345 ? -28.094 -11.164 1.516 1 98.69 345 HIS A C 1
ATOM 2759 O O . HIS A 1 345 ? -29.078 -11.68 0.969 1 98.69 345 HIS A O 1
ATOM 2765 N N . LEU A 1 346 ? -27.703 -9.969 1.283 1 98.69 346 LEU A N 1
ATOM 2766 C CA . LEU A 1 346 ? -28.328 -9.164 0.247 1 98.69 346 LEU A CA 1
ATOM 2767 C C . LEU A 1 346 ? -28.234 -9.844 -1.112 1 98.69 346 LEU A C 1
ATOM 2769 O O . LEU A 1 346 ? -29.219 -9.914 -1.847 1 98.69 346 LEU A O 1
ATOM 2773 N N . PHE A 1 347 ? -27.062 -10.352 -1.457 1 98.75 347 PHE A N 1
ATOM 2774 C CA . PHE A 1 347 ? -26.875 -11.047 -2.723 1 98.75 347 PHE A CA 1
ATOM 2775 C C . PHE A 1 347 ? -27.859 -12.188 -2.875 1 98.75 347 PHE A C 1
ATOM 2777 O O . PHE A 1 347 ? -28.5 -12.328 -3.918 1 98.75 347 PHE A O 1
ATOM 2784 N N . ASP A 1 348 ? -28 -12.977 -1.855 1 98.5 348 ASP A N 1
ATOM 2785 C CA . ASP A 1 348 ? -28.875 -14.141 -1.901 1 98.5 348 ASP A CA 1
ATOM 2786 C C . ASP A 1 348 ? -30.344 -13.727 -2.055 1 98.5 348 ASP A C 1
ATOM 2788 O O . ASP A 1 348 ? -31.078 -14.32 -2.84 1 98.5 348 ASP A O 1
ATOM 2792 N N . GLN A 1 349 ? -30.719 -12.695 -1.369 1 98 349 GLN A N 1
ATOM 2793 C CA . GLN A 1 349 ? -32.125 -12.281 -1.353 1 98 349 GLN A CA 1
ATOM 2794 C C . GLN A 1 349 ? -32.469 -11.523 -2.629 1 98 349 GLN A C 1
ATOM 2796 O O . GLN A 1 349 ? -33.656 -11.508 -3.033 1 98 349 GLN A O 1
ATOM 2801 N N . LEU A 1 350 ? -31.547 -10.969 -3.252 1 98.12 350 LEU A N 1
ATOM 2802 C CA . LEU A 1 350 ? -31.812 -10.156 -4.434 1 98.12 350 LEU A CA 1
ATOM 2803 C C . LEU A 1 350 ? -31.594 -10.969 -5.711 1 98.12 350 LEU A C 1
ATOM 2805 O O . LEU A 1 350 ? -31.531 -10.406 -6.805 1 98.12 350 LEU A O 1
ATOM 2809 N N . LYS A 1 351 ? -31.453 -12.25 -5.629 1 97.44 351 LYS A N 1
ATOM 2810 C CA . LYS A 1 351 ? -31.234 -13.148 -6.758 1 97.44 351 LYS A CA 1
ATOM 2811 C C . LYS A 1 351 ? -32.219 -12.875 -7.887 1 97.44 351 LYS A C 1
ATOM 2813 O O . LYS A 1 351 ? -31.844 -12.875 -9.062 1 97.44 351 LYS A O 1
ATOM 2818 N N . PRO A 1 352 ? -33.5 -12.609 -7.609 1 96.5 352 PRO A N 1
ATOM 2819 C CA . PRO A 1 352 ? -34.469 -12.352 -8.68 1 96.5 352 PRO A CA 1
ATOM 2820 C C . PRO A 1 352 ? -34.125 -11.109 -9.5 1 96.5 352 PRO A C 1
ATOM 2822 O O . PRO A 1 352 ? -34.594 -10.969 -10.641 1 96.5 352 PRO A O 1
ATOM 2825 N N . LEU A 1 353 ? -33.312 -10.266 -8.938 1 95.75 353 LEU A N 1
ATOM 2826 C CA . LEU A 1 353 ? -32.969 -9.016 -9.625 1 95.75 353 LEU A CA 1
ATOM 2827 C C . LEU A 1 353 ? -31.719 -9.18 -10.477 1 95.75 353 LEU A C 1
ATOM 2829 O O . LEU A 1 353 ? -31.641 -8.664 -11.594 1 95.75 353 LEU A O 1
ATOM 2833 N N . HIS A 1 354 ? -30.703 -9.938 -9.938 1 96.25 354 HIS A N 1
ATOM 2834 C CA . HIS A 1 354 ? -29.406 -9.891 -10.617 1 96.25 354 HIS A CA 1
ATOM 2835 C C . HIS A 1 354 ? -29.125 -11.195 -11.359 1 96.25 354 HIS A C 1
ATOM 2837 O O . HIS A 1 354 ? -28.328 -11.219 -12.297 1 96.25 354 HIS A O 1
ATOM 2843 N N . HIS A 1 355 ? -29.672 -12.344 -10.938 1 96.5 355 HIS A N 1
ATOM 2844 C CA . HIS A 1 355 ? -29.594 -13.641 -11.594 1 96.5 355 HIS A CA 1
ATOM 2845 C C . HIS A 1 355 ? -28.156 -14.133 -11.695 1 96.5 355 HIS A C 1
ATOM 2847 O O . HIS A 1 355 ? -27.797 -14.844 -12.641 1 96.5 355 HIS A O 1
ATOM 2853 N N . LEU A 1 356 ? -27.344 -13.734 -10.797 1 97.25 356 LEU A N 1
ATOM 2854 C CA . LEU A 1 356 ? -25.938 -14.125 -10.812 1 97.25 356 LEU A CA 1
ATOM 2855 C C . LEU A 1 356 ? -25.75 -15.453 -10.078 1 97.25 356 LEU A C 1
ATOM 2857 O O . LEU A 1 356 ? -26.641 -15.914 -9.367 1 97.25 356 LEU A O 1
ATOM 2861 N N . GLY A 1 357 ? -24.578 -16.047 -10.289 1 95.31 357 GLY A N 1
ATOM 2862 C CA . GLY A 1 357 ? -24.344 -17.391 -9.789 1 95.31 357 GLY A CA 1
ATOM 2863 C C . GLY A 1 357 ? -23.359 -17.438 -8.633 1 95.31 357 GLY A C 1
ATOM 2864 O O . GLY A 1 357 ? -23.109 -16.422 -7.984 1 95.31 357 GLY A O 1
ATOM 2865 N N . LYS A 1 358 ? -22.875 -18.656 -8.344 1 93.69 358 LYS A N 1
ATOM 2866 C CA . LYS A 1 358 ? -22.047 -18.922 -7.168 1 93.69 358 LYS A CA 1
ATOM 2867 C C . LYS A 1 358 ? -20.688 -18.25 -7.289 1 93.69 358 LYS A C 1
ATOM 2869 O O . LYS A 1 358 ? -20.125 -17.797 -6.289 1 93.69 358 LYS A O 1
ATOM 2874 N N . ARG A 1 359 ? -20.156 -18.188 -8.469 1 94.94 359 ARG A N 1
ATOM 2875 C CA . ARG A 1 359 ? -18.844 -17.578 -8.656 1 94.94 359 ARG A CA 1
ATOM 2876 C C . ARG A 1 359 ? -18.891 -16.078 -8.383 1 94.94 359 ARG A C 1
ATOM 2878 O O . ARG A 1 359 ? -17.984 -15.531 -7.742 1 94.94 359 ARG A O 1
ATOM 2885 N N . GLU A 1 360 ? -19.953 -15.477 -8.883 1 97.88 360 GLU A N 1
ATOM 2886 C CA . GLU A 1 360 ? -20.125 -14.047 -8.633 1 97.88 360 GLU A CA 1
ATOM 2887 C C . GLU A 1 360 ? -20.328 -13.766 -7.145 1 97.88 360 GLU A C 1
ATOM 2889 O O . GLU A 1 360 ? -19.859 -12.75 -6.629 1 97.88 360 GLU A O 1
ATOM 2894 N N . ARG A 1 361 ? -21.016 -14.68 -6.48 1 98.06 361 ARG A N 1
ATOM 2895 C CA . ARG A 1 361 ? -21.188 -14.57 -5.035 1 98.06 361 ARG A CA 1
ATOM 2896 C C . ARG A 1 361 ? -19.844 -14.602 -4.32 1 98.06 361 ARG A C 1
ATOM 2898 O O . ARG A 1 361 ? -19.625 -13.852 -3.367 1 98.06 361 ARG A O 1
ATOM 2905 N N . LEU A 1 362 ? -18.969 -15.477 -4.797 1 97.62 362 LEU A N 1
ATOM 2906 C CA . LEU A 1 362 ? -17.641 -15.586 -4.23 1 97.62 362 LEU A CA 1
ATOM 2907 C C . LEU A 1 362 ? -16.844 -14.297 -4.453 1 97.62 362 LEU A C 1
ATOM 2909 O O . LEU A 1 362 ? -16.141 -13.836 -3.555 1 97.62 362 LEU A O 1
ATOM 2913 N N . LEU A 1 363 ? -16.953 -13.711 -5.648 1 98.38 363 LEU A N 1
ATOM 2914 C CA . LEU A 1 363 ? -16.266 -12.461 -5.945 1 98.38 363 LEU A CA 1
ATOM 2915 C C . LEU A 1 363 ? -16.734 -11.352 -5.008 1 98.38 363 LEU A C 1
ATOM 2917 O O . LEU A 1 363 ? -15.914 -10.562 -4.523 1 98.38 363 LEU A O 1
ATOM 2921 N N . LEU A 1 364 ? -18.016 -11.312 -4.734 1 98.75 364 LEU A N 1
ATOM 2922 C CA . LEU A 1 364 ? -18.547 -10.328 -3.799 1 98.75 364 LEU A CA 1
ATOM 2923 C C . LEU A 1 364 ? -18 -10.555 -2.396 1 98.75 364 LEU A C 1
ATOM 2925 O O . LEU A 1 364 ? -17.656 -9.594 -1.701 1 98.75 364 LEU A O 1
ATOM 2929 N N . GLN A 1 365 ? -17.953 -11.797 -2.043 1 98.69 365 GLN A N 1
ATOM 2930 C CA . GLN A 1 365 ? -17.438 -12.141 -0.726 1 98.69 365 GLN A CA 1
ATOM 2931 C C . GLN A 1 365 ? -15.992 -11.68 -0.571 1 98.69 365 GLN A C 1
ATOM 2933 O O . GLN A 1 365 ? -15.633 -11.062 0.436 1 98.69 365 GLN A O 1
ATOM 2938 N N . VAL A 1 366 ? -15.164 -11.961 -1.558 1 98.62 366 VAL A N 1
ATOM 2939 C CA . VAL A 1 366 ? -13.766 -11.555 -1.532 1 98.62 366 VAL A CA 1
ATOM 2940 C C . VAL A 1 366 ? -13.664 -10.031 -1.49 1 98.62 366 VAL A C 1
ATOM 2942 O O . VAL A 1 366 ? -12.93 -9.469 -0.678 1 98.62 366 VAL A O 1
ATOM 2945 N N . ALA A 1 367 ? -14.43 -9.336 -2.295 1 98.62 367 ALA A N 1
ATOM 2946 C CA . ALA A 1 367 ? -14.414 -7.879 -2.344 1 98.62 367 ALA A CA 1
ATOM 2947 C C . ALA A 1 367 ? -14.82 -7.281 -1 1 98.62 367 ALA A C 1
ATOM 2949 O O . ALA A 1 367 ? -14.219 -6.305 -0.541 1 98.62 367 ALA A O 1
ATOM 2950 N N . ALA A 1 368 ? -15.844 -7.859 -0.416 1 98.69 368 ALA A N 1
ATOM 2951 C CA . ALA A 1 368 ? -16.328 -7.363 0.868 1 98.69 368 ALA A CA 1
ATOM 2952 C C . ALA A 1 368 ? -15.266 -7.504 1.951 1 98.69 368 ALA A C 1
ATOM 2954 O O . ALA A 1 368 ? -15.156 -6.648 2.832 1 98.69 368 ALA A O 1
ATOM 2955 N N . ILE A 1 369 ? -14.516 -8.547 1.867 1 98.62 369 ILE A N 1
ATOM 2956 C CA . ILE A 1 369 ? -13.477 -8.82 2.857 1 98.62 369 ILE A CA 1
ATOM 2957 C C . ILE A 1 369 ? -12.336 -7.824 2.699 1 98.62 369 ILE A C 1
ATOM 2959 O O . ILE A 1 369 ? -11.805 -7.32 3.689 1 98.62 369 ILE A O 1
ATOM 2963 N N . VAL A 1 370 ? -11.984 -7.41 1.442 1 98.44 370 VAL A N 1
ATOM 2964 C CA . VAL A 1 370 ? -10.734 -6.695 1.222 1 98.44 370 VAL A CA 1
ATOM 2965 C C . VAL A 1 370 ? -11.031 -5.242 0.857 1 98.44 370 VAL A C 1
ATOM 2967 O O . VAL A 1 370 ? -10.109 -4.465 0.584 1 98.44 370 VAL A O 1
ATOM 2970 N N . HIS A 1 371 ? -12.219 -4.773 0.868 1 96.75 371 HIS A N 1
ATOM 2971 C CA . HIS A 1 371 ? -12.602 -3.5 0.274 1 96.75 371 HIS A CA 1
ATOM 2972 C C . HIS A 1 371 ? -11.938 -2.334 0.997 1 96.75 371 HIS A C 1
ATOM 2974 O O . HIS A 1 371 ? -11.742 -1.263 0.415 1 96.75 371 HIS A O 1
ATOM 2980 N N . ASP A 1 372 ? -11.445 -2.518 2.23 1 96.06 372 ASP A N 1
ATOM 2981 C CA . ASP A 1 372 ? -10.945 -1.394 3.016 1 96.06 372 ASP A CA 1
ATOM 2982 C C . ASP A 1 372 ? -9.43 -1.487 3.201 1 96.06 372 ASP A C 1
ATOM 2984 O O . ASP A 1 372 ? -8.859 -0.81 4.059 1 96.06 372 ASP A O 1
ATOM 2988 N N . VAL A 1 373 ? -8.75 -2.268 2.395 1 97.81 373 VAL A N 1
ATOM 2989 C CA . VAL A 1 373 ? -7.316 -2.461 2.58 1 97.81 373 VAL A CA 1
ATOM 2990 C C . VAL A 1 373 ? -6.586 -1.142 2.346 1 97.81 373 VAL A C 1
ATOM 2992 O O . VAL A 1 373 ? -5.516 -0.91 2.916 1 97.81 373 VAL A O 1
ATOM 2995 N N . GLY A 1 374 ? -7.145 -0.26 1.604 1 97.06 374 GLY A N 1
ATOM 2996 C CA . GLY A 1 374 ? -6.496 0.988 1.232 1 97.06 374 GLY A CA 1
ATOM 2997 C C . GLY A 1 374 ? -6.34 1.948 2.396 1 97.06 374 GLY A C 1
ATOM 2998 O O . GLY A 1 374 ? -5.516 2.865 2.346 1 97.06 374 GLY A O 1
ATOM 2999 N N . SER A 1 375 ? -7.141 1.76 3.467 1 94.88 375 SER A N 1
ATOM 3000 C CA . SER A 1 375 ? -7.039 2.617 4.645 1 94.88 375 SER A CA 1
ATOM 3001 C C . SER A 1 375 ? -5.664 2.508 5.289 1 94.88 375 SER A C 1
ATOM 3003 O O . SER A 1 375 ? -5.242 3.406 6.02 1 94.88 375 SER A O 1
ATOM 3005 N N . TYR A 1 376 ? -4.992 1.435 4.965 1 95.81 376 TYR A N 1
ATOM 3006 C CA . TYR A 1 376 ? -3.656 1.23 5.512 1 95.81 376 TYR A CA 1
ATOM 3007 C C . TYR A 1 376 ? -2.699 2.314 5.031 1 95.81 376 TYR A C 1
ATOM 3009 O O . TYR A 1 376 ? -1.811 2.74 5.773 1 95.81 376 TYR A O 1
ATOM 3017 N N . ILE A 1 377 ? -2.891 2.697 3.771 1 95.38 377 ILE A N 1
ATOM 3018 C CA . ILE A 1 377 ? -2.064 3.758 3.203 1 95.38 377 ILE A CA 1
ATOM 3019 C C . ILE A 1 377 ? -2.553 5.117 3.699 1 95.38 377 ILE A C 1
ATOM 3021 O O . ILE A 1 377 ? -1.776 5.898 4.254 1 95.38 377 ILE A O 1
ATOM 3025 N N . ASP A 1 378 ? -3.781 5.332 3.518 1 92.06 378 ASP A N 1
ATOM 3026 C CA . ASP A 1 378 ? -4.43 6.574 3.93 1 92.06 378 ASP A CA 1
ATOM 3027 C C . ASP A 1 378 ? -5.949 6.414 3.969 1 92.06 378 ASP A C 1
ATOM 3029 O O . ASP A 1 378 ? -6.555 5.973 2.99 1 92.06 378 ASP A O 1
ATOM 3033 N N . PRO A 1 379 ? -6.512 6.828 5.082 1 89.31 379 PRO A N 1
ATOM 3034 C CA . PRO A 1 379 ? -7.973 6.742 5.141 1 89.31 379 PRO A CA 1
ATOM 3035 C C . PRO A 1 379 ? -8.664 7.668 4.141 1 89.31 379 PRO A C 1
ATOM 3037 O O . PRO A 1 379 ? -9.789 7.406 3.725 1 89.31 379 PRO A O 1
ATOM 3040 N N . HIS A 1 380 ? -7.996 8.75 3.83 1 86.31 380 HIS A N 1
ATOM 3041 C CA . HIS A 1 380 ? -8.539 9.625 2.795 1 86.31 380 HIS A CA 1
ATOM 3042 C C . HIS A 1 380 ? -8.469 8.961 1.424 1 86.31 380 HIS A C 1
ATOM 3044 O O . HIS A 1 380 ? -7.41 8.492 1.004 1 86.31 380 HIS A O 1
ATOM 3050 N N . GLN A 1 381 ? -9.578 8.875 0.817 1 89.75 381 GLN A N 1
ATOM 3051 C CA . GLN A 1 381 ? -9.711 8.234 -0.489 1 89.75 381 GLN A CA 1
ATOM 3052 C C . GLN A 1 381 ? -9.188 6.805 -0.459 1 89.75 381 GLN A C 1
ATOM 3054 O O . GLN A 1 381 ? -8.43 6.398 -1.341 1 89.75 381 GLN A O 1
ATOM 3059 N N . HIS A 1 382 ? -9.5 6.141 0.61 1 93.06 382 HIS A N 1
ATOM 3060 C CA . HIS A 1 382 ? -8.992 4.793 0.82 1 93.06 382 HIS A CA 1
ATOM 3061 C C . HIS A 1 382 ? -9.438 3.855 -0.298 1 93.06 382 HIS A C 1
ATOM 3063 O O . HIS A 1 382 ? -8.766 2.859 -0.582 1 93.06 382 HIS A O 1
ATOM 3069 N N . TYR A 1 383 ? -10.562 4.18 -1.038 1 93.81 383 TYR A N 1
ATOM 3070 C CA . TYR A 1 383 ? -11.062 3.344 -2.121 1 93.81 383 TYR A CA 1
ATOM 3071 C C . TYR A 1 383 ? -10.078 3.307 -3.285 1 93.81 383 TYR A C 1
ATOM 3073 O O . TYR A 1 383 ? -9.898 2.268 -3.924 1 93.81 383 TYR A O 1
ATOM 3081 N N . LEU A 1 384 ? -9.375 4.461 -3.516 1 94.62 384 LEU A N 1
ATOM 3082 C CA . LEU A 1 384 ? -8.359 4.504 -4.562 1 94.62 384 LEU A CA 1
ATOM 3083 C C . LEU A 1 384 ? -7.148 3.662 -4.18 1 94.62 384 LEU A C 1
ATOM 3085 O O . LEU A 1 384 ? -6.594 2.947 -5.02 1 94.62 384 LEU A O 1
ATOM 3089 N N . HIS A 1 385 ? -6.762 3.785 -2.941 1 96.62 385 HIS A N 1
ATOM 3090 C CA . HIS A 1 385 ? -5.633 2.996 -2.457 1 96.62 385 HIS A CA 1
ATOM 3091 C C . HIS A 1 385 ? -5.961 1.507 -2.459 1 96.62 385 HIS A C 1
ATOM 3093 O O . HIS A 1 385 ? -5.094 0.676 -2.74 1 96.62 385 HIS A O 1
ATOM 3099 N N . SER A 1 386 ? -7.23 1.182 -2.102 1 97.31 386 SER A N 1
ATOM 3100 C CA . SER A 1 386 ? -7.656 -0.213 -2.158 1 97.31 386 SER A CA 1
ATOM 3101 C C . SER A 1 386 ? -7.543 -0.77 -3.572 1 97.31 386 SER A C 1
ATOM 3103 O O . SER A 1 386 ? -7.055 -1.885 -3.77 1 97.31 386 SER A O 1
ATOM 3105 N N . ASP A 1 387 ? -8 0.012 -4.543 1 96.12 387 ASP A N 1
ATOM 3106 C CA . ASP A 1 387 ? -7.902 -0.394 -5.941 1 96.12 387 ASP A CA 1
ATOM 3107 C C . ASP A 1 387 ? -6.457 -0.692 -6.332 1 96.12 387 ASP A C 1
ATOM 3109 O O . ASP A 1 387 ? -6.168 -1.74 -6.91 1 96.12 387 ASP A O 1
ATOM 3113 N N . TYR A 1 388 ? -5.562 0.169 -5.918 1 96.69 388 TYR A N 1
ATOM 3114 C CA . TYR A 1 388 ? -4.156 0.004 -6.262 1 96.69 388 TYR A CA 1
ATOM 3115 C C . TYR A 1 388 ? -3.58 -1.249 -5.613 1 96.69 388 TYR A C 1
ATOM 3117 O O . TYR A 1 388 ? -2.936 -2.062 -6.281 1 96.69 388 TYR A O 1
ATOM 3125 N N . ILE A 1 389 ? -3.803 -1.377 -4.332 1 97.88 389 ILE A N 1
ATOM 3126 C CA . ILE A 1 389 ? -3.252 -2.496 -3.576 1 97.88 389 ILE A CA 1
ATOM 3127 C C . ILE A 1 389 ? -3.746 -3.812 -4.168 1 97.88 389 ILE A C 1
ATOM 3129 O O . ILE A 1 389 ? -2.959 -4.734 -4.395 1 97.88 389 ILE A O 1
ATOM 3133 N N . LEU A 1 390 ? -5.008 -3.875 -4.48 1 97.62 390 LEU A N 1
ATOM 3134 C CA . LEU A 1 390 ? -5.609 -5.129 -4.926 1 97.62 390 LEU A CA 1
ATOM 3135 C C . LEU A 1 390 ? -5.172 -5.469 -6.344 1 97.62 390 LEU A C 1
ATOM 3137 O O . LEU A 1 390 ? -5.02 -6.645 -6.688 1 97.62 390 LEU A O 1
ATOM 3141 N N . GLN A 1 391 ? -4.891 -4.488 -7.109 1 95.44 391 GLN A N 1
ATOM 3142 C CA . GLN A 1 391 ? -4.363 -4.742 -8.445 1 95.44 391 GLN A CA 1
ATOM 3143 C C . GLN A 1 391 ? -2.928 -5.258 -8.383 1 95.44 391 GLN A C 1
ATOM 3145 O O . GLN A 1 391 ? -2.498 -6.016 -9.258 1 95.44 391 GLN A O 1
ATOM 3150 N N . ALA A 1 392 ? -2.277 -4.871 -7.34 1 94.56 392 ALA A N 1
ATOM 3151 C CA . ALA A 1 392 ? -0.864 -5.227 -7.227 1 94.56 392 ALA A CA 1
ATOM 3152 C C . ALA A 1 392 ? -0.682 -6.496 -6.402 1 94.56 392 ALA A C 1
ATOM 3154 O O . ALA A 1 392 ? 0.437 -6.996 -6.258 1 94.56 392 ALA A O 1
ATOM 3155 N N . THR A 1 393 ? -1.776 -6.996 -5.898 1 93.56 393 THR A N 1
ATOM 3156 C CA . THR A 1 393 ? -1.718 -8.148 -5.008 1 93.56 393 THR A CA 1
ATOM 3157 C C . THR A 1 393 ? -2.34 -9.375 -5.668 1 93.56 393 THR A C 1
ATOM 3159 O O . THR A 1 393 ? -3.352 -9.266 -6.363 1 93.56 393 THR A O 1
ATOM 3162 N N . GLU A 1 394 ? -1.74 -10.5 -5.438 1 90.75 394 GLU A N 1
ATOM 3163 C CA . GLU A 1 394 ? -2.324 -11.75 -5.922 1 90.75 394 GLU A CA 1
ATOM 3164 C C . GLU A 1 394 ? -3.525 -12.164 -5.074 1 90.75 394 GLU A C 1
ATOM 3166 O O . GLU A 1 394 ? -3.447 -12.18 -3.846 1 90.75 394 GLU A O 1
ATOM 3171 N N . LEU A 1 395 ? -4.605 -12.445 -5.727 1 94.25 395 LEU A N 1
ATOM 3172 C CA . LEU A 1 395 ? -5.793 -12.977 -5.066 1 94.25 395 LEU A CA 1
ATOM 3173 C C . LEU A 1 395 ? -5.992 -14.453 -5.41 1 94.25 395 LEU A C 1
ATOM 3175 O O . LEU A 1 395 ? -6.34 -14.789 -6.543 1 94.25 395 LEU A O 1
ATOM 3179 N N . MET A 1 396 ? -5.863 -15.25 -4.441 1 93.69 396 MET A N 1
ATOM 3180 C CA . MET A 1 396 ? -5.832 -16.703 -4.621 1 93.69 396 MET A CA 1
ATOM 3181 C C . MET A 1 396 ? -7.055 -17.172 -5.402 1 93.69 396 MET A C 1
ATOM 3183 O O . MET A 1 396 ? -8.188 -16.812 -5.078 1 93.69 396 MET A O 1
ATOM 3187 N N . GLY A 1 397 ? -6.766 -17.953 -6.445 1 93.69 397 GLY A N 1
ATOM 3188 C CA . GLY A 1 397 ? -7.82 -18.641 -7.168 1 93.69 397 GLY A CA 1
ATOM 3189 C C . GLY A 1 397 ? -8.523 -17.766 -8.188 1 93.69 397 GLY A C 1
ATOM 3190 O O . GLY A 1 397 ? -9.344 -18.25 -8.969 1 93.69 397 GLY A O 1
ATOM 3191 N N . LEU A 1 398 ? -8.219 -16.469 -8.219 1 96 398 LEU A N 1
ATOM 3192 C CA . LEU A 1 398 ? -8.914 -15.57 -9.133 1 96 398 LEU A CA 1
ATOM 3193 C C . LEU A 1 398 ? -8.094 -15.344 -10.398 1 96 398 LEU A C 1
ATOM 3195 O O . LEU A 1 398 ? -6.863 -15.328 -10.352 1 96 398 LEU A O 1
ATOM 3199 N N . THR A 1 399 ? -8.82 -15.242 -11.531 1 93.44 399 THR A N 1
ATOM 3200 C CA . THR A 1 399 ? -8.188 -14.805 -12.773 1 93.44 399 THR A CA 1
ATOM 3201 C C . THR A 1 399 ? -7.758 -13.344 -12.672 1 93.44 399 THR A C 1
ATOM 3203 O O . THR A 1 399 ? -8.18 -12.625 -11.766 1 93.44 399 THR A O 1
ATOM 3206 N N . ASP A 1 400 ? -6.938 -12.914 -13.594 1 91.88 400 ASP A N 1
ATOM 3207 C CA . ASP A 1 400 ? -6.527 -11.516 -13.625 1 91.88 400 ASP A CA 1
ATOM 3208 C C . ASP A 1 400 ? -7.73 -10.594 -13.828 1 91.88 400 ASP A C 1
ATOM 3210 O O . ASP A 1 400 ? -7.781 -9.5 -13.258 1 91.88 400 ASP A O 1
ATOM 3214 N N . THR A 1 401 ? -8.609 -11.086 -14.617 1 93.12 401 THR A N 1
ATOM 3215 C CA . THR A 1 401 ? -9.82 -10.312 -14.836 1 93.12 401 THR A CA 1
ATOM 3216 C C . THR A 1 401 ? -10.648 -10.211 -13.555 1 93.12 401 THR A C 1
ATOM 3218 O O . THR A 1 401 ? -11.148 -9.133 -13.219 1 93.12 401 THR A O 1
ATOM 3221 N N . GLU A 1 402 ? -10.797 -11.32 -12.891 1 96.12 402 GLU A N 1
ATOM 3222 C CA . GLU A 1 402 ? -11.547 -11.32 -11.641 1 96.12 402 GLU A CA 1
ATOM 3223 C C . GLU A 1 402 ? -10.867 -10.445 -10.594 1 96.12 402 GLU A C 1
ATOM 3225 O O . GLU A 1 402 ? -11.539 -9.758 -9.82 1 96.12 402 GLU A O 1
ATOM 3230 N N . LYS A 1 403 ? -9.594 -10.531 -10.523 1 96.12 403 LYS A N 1
ATOM 3231 C CA . LYS A 1 403 ? -8.828 -9.664 -9.633 1 96.12 403 LYS A CA 1
ATOM 3232 C C . LYS A 1 403 ? -9.125 -8.195 -9.914 1 96.12 403 LYS A C 1
ATOM 3234 O O . LYS A 1 403 ? -9.359 -7.414 -8.992 1 96.12 403 LYS A O 1
ATOM 3239 N N . ARG A 1 404 ? -9.109 -7.848 -11.18 1 95.06 404 ARG A N 1
ATOM 3240 C CA . ARG A 1 404 ? -9.43 -6.484 -11.578 1 95.06 404 ARG A CA 1
ATOM 3241 C C . ARG A 1 404 ? -10.852 -6.105 -11.156 1 95.06 404 ARG A C 1
ATOM 3243 O O . ARG A 1 404 ? -11.086 -4.98 -10.711 1 95.06 404 ARG A O 1
ATOM 3250 N N . MET A 1 405 ? -11.758 -7.035 -11.32 1 96.38 405 MET A N 1
ATOM 3251 C CA . MET A 1 405 ? -13.141 -6.785 -10.922 1 96.38 405 MET A CA 1
ATOM 3252 C C . MET A 1 405 ? -13.234 -6.535 -9.414 1 96.38 405 MET A C 1
ATOM 3254 O O . MET A 1 405 ? -13.906 -5.602 -8.984 1 96.38 405 MET A O 1
ATOM 3258 N N . VAL A 1 406 ? -12.531 -7.363 -8.656 1 97.81 406 VAL A N 1
ATOM 3259 C CA . VAL A 1 406 ? -12.555 -7.203 -7.207 1 97.81 406 VAL A CA 1
ATOM 3260 C C . VAL A 1 406 ? -11.977 -5.84 -6.832 1 97.81 406 VAL A C 1
ATOM 3262 O O . VAL A 1 406 ? -12.508 -5.16 -5.949 1 97.81 406 VAL A O 1
ATOM 3265 N N . ALA A 1 407 ? -10.883 -5.422 -7.484 1 96.88 407 ALA A N 1
ATOM 3266 C CA . ALA A 1 407 ? -10.289 -4.109 -7.246 1 96.88 407 ALA A CA 1
ATOM 3267 C C . ALA A 1 407 ? -11.281 -2.992 -7.551 1 96.88 407 ALA A C 1
ATOM 3269 O O . ALA A 1 407 ? -11.43 -2.051 -6.766 1 96.88 407 ALA A O 1
ATOM 3270 N N . LEU A 1 408 ? -12.008 -3.145 -8.609 1 94.75 408 LEU A N 1
ATOM 3271 C CA . LEU A 1 408 ? -12.969 -2.127 -9.031 1 94.75 408 LEU A CA 1
ATOM 3272 C C . LEU A 1 408 ? -14.164 -2.092 -8.086 1 94.75 408 LEU A C 1
ATOM 3274 O O . LEU A 1 408 ? -14.672 -1.018 -7.758 1 94.75 408 LEU A O 1
ATOM 3278 N N . ILE A 1 409 ? -14.625 -3.256 -7.707 1 96.44 409 ILE A N 1
ATOM 3279 C CA . ILE A 1 409 ? -15.719 -3.314 -6.746 1 96.44 409 ILE A CA 1
ATOM 3280 C C . ILE A 1 409 ? -15.328 -2.588 -5.465 1 96.44 409 ILE A C 1
ATOM 3282 O O . ILE A 1 409 ? -16.125 -1.829 -4.902 1 96.44 409 ILE A O 1
ATOM 3286 N N . SER A 1 410 ? -14.117 -2.805 -5.043 1 94.62 410 SER A N 1
ATOM 3287 C CA . SER A 1 410 ? -13.609 -2.143 -3.848 1 94.62 410 SER A CA 1
ATOM 3288 C C . SER A 1 410 ? -13.492 -0.635 -4.055 1 94.62 410 SER A C 1
ATOM 3290 O O . SER A 1 410 ? -13.734 0.144 -3.131 1 94.62 410 SER A O 1
ATOM 3292 N N . ARG A 1 411 ? -13.125 -0.214 -5.227 1 93.06 411 ARG A N 1
ATOM 3293 C CA . ARG A 1 411 ? -13.016 1.203 -5.555 1 93.06 411 ARG A CA 1
ATOM 3294 C C . ARG A 1 411 ? -14.383 1.882 -5.531 1 93.06 411 ARG A C 1
ATOM 3296 O O . ARG A 1 411 ? -14.523 2.984 -4.996 1 93.06 411 ARG A O 1
ATOM 3303 N N . TYR A 1 412 ? -15.359 1.199 -6 1 90.12 412 TYR A N 1
ATOM 3304 C CA . TYR A 1 412 ? -16.641 1.836 -6.25 1 90.12 412 TYR A CA 1
ATOM 3305 C C . TYR A 1 412 ? -17.594 1.608 -5.086 1 90.12 412 TYR A C 1
ATOM 3307 O O . TYR A 1 412 ? -18.781 1.976 -5.156 1 90.12 412 TYR A O 1
ATOM 3315 N N . HIS A 1 413 ? -17.078 1.023 -4.082 1 89.5 413 HIS A N 1
ATOM 3316 C CA . HIS A 1 413 ? -17.953 0.855 -2.928 1 89.5 413 HIS A CA 1
ATOM 3317 C C . HIS A 1 413 ? -18.141 2.174 -2.188 1 89.5 413 HIS A C 1
ATOM 3319 O O . HIS A 1 413 ? -19.047 2.293 -1.351 1 89.5 413 HIS A O 1
ATOM 3325 N N . SER A 1 414 ? -17.297 3.107 -2.471 1 79.94 414 SER A N 1
ATOM 3326 C CA . SER A 1 414 ? -17.422 4.426 -1.858 1 79.94 414 SER A CA 1
ATOM 3327 C C . SER A 1 414 ? -18.391 5.305 -2.635 1 79.94 414 SER A C 1
ATOM 3329 O O . SER A 1 414 ? -18.469 5.219 -3.861 1 79.94 414 SER A O 1
ATOM 3331 N N . ALA A 1 415 ? -19.078 6.133 -1.884 1 69.31 415 ALA A N 1
ATOM 3332 C CA . ALA A 1 415 ? -20.062 7.035 -2.494 1 69.31 415 ALA A CA 1
ATOM 3333 C C . ALA A 1 415 ? -19.359 8.094 -3.344 1 69.31 415 ALA A C 1
ATOM 3335 O O . ALA A 1 415 ? -20 8.742 -4.184 1 69.31 415 ALA A O 1
ATOM 3336 N N . GLN A 1 416 ? -18.156 8.32 -3.08 1 62.16 416 GLN A N 1
ATOM 3337 C CA . GLN A 1 416 ? -17.422 9.375 -3.764 1 62.16 416 GLN A CA 1
ATOM 3338 C C . GLN A 1 416 ? -17.062 8.961 -5.191 1 62.16 416 GLN A C 1
ATOM 3340 O O . GLN A 1 416 ? -16.609 9.789 -5.984 1 62.16 416 GLN A O 1
ATOM 3345 N N . THR A 1 417 ? -17.25 7.77 -5.516 1 59.06 417 THR A N 1
ATOM 3346 C CA . THR A 1 417 ? -16.906 7.336 -6.867 1 59.06 417 THR A CA 1
ATOM 3347 C C . THR A 1 417 ? -18.109 7.473 -7.797 1 59.06 417 THR A C 1
ATOM 3349 O O . THR A 1 417 ? -19.125 6.805 -7.605 1 59.06 417 THR A O 1
ATOM 3352 N N . PRO A 1 418 ? -17.953 8.633 -8.633 1 54.53 418 PRO A N 1
ATOM 3353 C CA . PRO A 1 418 ? -19.125 8.867 -9.484 1 54.53 418 PRO A CA 1
ATOM 3354 C C . PRO A 1 418 ? -19.469 7.664 -10.367 1 54.53 418 PRO A C 1
ATOM 3356 O O . PRO A 1 418 ? -18.562 6.938 -10.789 1 54.53 418 PRO A O 1
ATOM 3359 N N . SER A 1 419 ? -20.734 7.262 -10.406 1 55.06 419 SER A N 1
ATOM 3360 C CA . SER A 1 419 ? -21.281 6.25 -11.305 1 55.06 419 SER A CA 1
ATOM 3361 C C . SER A 1 419 ? -20.797 6.445 -12.734 1 55.06 419 SER A C 1
ATOM 3363 O O . SER A 1 419 ? -20.609 5.477 -13.477 1 55.06 419 SER A O 1
ATOM 3365 N N . LYS A 1 420 ? -20.391 7.801 -13.008 1 52.97 420 LYS A N 1
ATOM 3366 C CA . LYS A 1 420 ? -20.062 8.141 -14.391 1 52.97 420 LYS A CA 1
ATOM 3367 C C . LYS A 1 420 ? -18.594 7.859 -14.695 1 52.97 420 LYS A C 1
ATOM 3369 O O . LYS A 1 420 ? -18.188 7.867 -15.859 1 52.97 420 LYS A O 1
ATOM 3374 N N . ASP A 1 421 ? -17.844 7.766 -13.695 1 57.22 421 ASP A N 1
ATOM 3375 C CA . ASP A 1 421 ? -16.422 7.547 -13.922 1 57.22 421 ASP A CA 1
ATOM 3376 C C . ASP A 1 421 ? -16.141 6.082 -14.234 1 57.22 421 ASP A C 1
ATOM 3378 O O . ASP A 1 421 ? -15.352 5.438 -13.539 1 57.22 421 ASP A O 1
ATOM 3382 N N . ILE A 1 422 ? -16.922 5.727 -15.094 1 56.62 422 ILE A N 1
ATOM 3383 C CA . ILE A 1 422 ? -16.75 4.336 -15.5 1 56.62 422 ILE A CA 1
ATOM 3384 C C . ILE A 1 422 ? -15.531 4.211 -16.422 1 56.62 422 ILE A C 1
ATOM 3386 O O . ILE A 1 422 ? -15.328 3.172 -17.047 1 56.62 422 ILE A O 1
ATOM 3390 N N . ARG A 1 423 ? -14.781 5.387 -16.406 1 54.44 423 ARG A N 1
ATOM 3391 C CA . ARG A 1 423 ? -13.602 5.414 -17.281 1 54.44 423 ARG A CA 1
ATOM 3392 C C . ARG A 1 423 ? -12.57 4.383 -16.828 1 54.44 423 ARG A C 1
ATOM 3394 O O . ARG A 1 423 ? -11.758 3.922 -17.625 1 54.44 423 ARG A O 1
ATOM 3401 N N . HIS A 1 424 ? -12.719 3.998 -15.586 1 59.06 424 HIS A N 1
ATOM 3402 C CA . HIS A 1 424 ? -11.688 3.1 -15.086 1 59.06 424 HIS A CA 1
ATOM 3403 C C . HIS A 1 424 ? -12.016 1.646 -15.414 1 59.06 424 HIS A C 1
ATOM 3405 O O . HIS A 1 424 ? -11.258 0.739 -15.055 1 59.06 424 HIS A O 1
ATOM 3411 N N . PHE A 1 425 ? -13.211 1.613 -16.031 1 64.19 425 PHE A N 1
ATOM 3412 C CA . PHE A 1 425 ? -13.586 0.266 -16.453 1 64.19 425 PHE A CA 1
ATOM 3413 C C . PHE A 1 425 ? -12.703 -0.211 -17.594 1 64.19 425 PHE A C 1
ATOM 3415 O O . PHE A 1 425 ? -12.719 -1.392 -17.953 1 64.19 425 PHE A O 1
ATOM 3422 N N . GLY A 1 426 ? -11.758 0.478 -17.797 1 57.62 426 GLY A N 1
ATOM 3423 C CA . GLY A 1 426 ? -10.656 0.217 -18.719 1 57.62 426 GLY A CA 1
ATOM 3424 C C . GLY A 1 426 ? -11 -0.804 -19.781 1 57.62 426 GLY A C 1
ATOM 3425 O O . GLY A 1 426 ? -11.914 -0.595 -20.578 1 57.62 426 GLY A O 1
ATOM 3426 N N . HIS A 1 427 ? -10.469 -1.95 -19.719 1 71.69 427 HIS A N 1
ATOM 3427 C CA . HIS A 1 427 ? -10.312 -3.074 -20.641 1 71.69 427 HIS A CA 1
ATOM 3428 C C . HIS A 1 427 ? -11.352 -4.156 -20.375 1 71.69 427 HIS A C 1
ATOM 3430 O O . HIS A 1 427 ? -11.305 -5.23 -20.969 1 71.69 427 HIS A O 1
ATOM 3436 N N . LEU A 1 428 ? -12.453 -3.793 -19.531 1 82.81 428 LEU A N 1
ATOM 3437 C CA . LEU A 1 428 ? -13.453 -4.812 -19.234 1 82.81 428 LEU A CA 1
ATOM 3438 C C . LEU A 1 428 ? -14.555 -4.824 -20.297 1 82.81 428 LEU A C 1
ATOM 3440 O O . LEU A 1 428 ? -14.953 -3.77 -20.797 1 82.81 428 LEU A O 1
ATOM 3444 N N . GLN A 1 429 ? -15.078 -5.957 -20.516 1 86.94 429 GLN A N 1
ATOM 3445 C CA . GLN A 1 429 ? -16.234 -6.113 -21.406 1 86.94 429 GLN A CA 1
ATOM 3446 C C . GLN A 1 429 ? -17.5 -5.609 -20.734 1 86.94 429 GLN A C 1
ATOM 3448 O O . GLN A 1 429 ? -17.547 -5.434 -19.516 1 86.94 429 GLN A O 1
ATOM 3453 N N . VAL A 1 430 ? -18.469 -5.457 -21.547 1 85.5 430 VAL A N 1
ATOM 3454 C CA . VAL A 1 430 ? -19.719 -4.875 -21.094 1 85.5 430 VAL A CA 1
ATOM 3455 C C . VAL A 1 430 ? -20.312 -5.75 -19.984 1 85.5 430 VAL A C 1
ATOM 3457 O O . VAL A 1 430 ? -20.766 -5.242 -18.969 1 85.5 430 VAL A O 1
ATOM 3460 N N . GLU A 1 431 ? -20.266 -6.996 -20.203 1 90.56 431 GLU A N 1
ATOM 3461 C CA . GLU A 1 431 ? -20.844 -7.914 -19.219 1 90.56 431 GLU A CA 1
ATOM 3462 C C . GLU A 1 431 ? -20.109 -7.836 -17.891 1 90.56 431 GLU A C 1
ATOM 3464 O O . GLU A 1 431 ? -20.719 -7.926 -16.828 1 90.56 431 GLU A O 1
ATOM 3469 N N . GLN A 1 432 ? -18.859 -7.66 -18 1 92.44 432 GLN A N 1
ATOM 3470 C CA . GLN A 1 432 ? -18.047 -7.559 -16.781 1 92.44 432 GLN A CA 1
ATOM 3471 C C . GLN A 1 432 ? -18.297 -6.234 -16.062 1 92.44 432 GLN A C 1
ATOM 3473 O O . GLN A 1 432 ? -18.312 -6.184 -14.836 1 92.44 432 GLN A O 1
ATOM 3478 N N . ARG A 1 433 ? -18.516 -5.219 -16.828 1 91.56 433 ARG A N 1
ATOM 3479 C CA . ARG A 1 433 ? -18.812 -3.916 -16.234 1 91.56 433 ARG A CA 1
ATOM 3480 C C . ARG A 1 433 ? -20.141 -3.945 -15.492 1 91.56 433 ARG A C 1
ATOM 3482 O O . ARG A 1 433 ? -20.266 -3.381 -14.398 1 91.56 433 ARG A O 1
ATOM 3489 N N . LEU A 1 434 ? -21.078 -4.605 -16.109 1 92.5 434 LEU A N 1
ATOM 3490 C CA . LEU A 1 434 ? -22.375 -4.742 -15.469 1 92.5 434 LEU A CA 1
ATOM 3491 C C . LEU A 1 434 ? -22.281 -5.555 -14.18 1 92.5 434 LEU A C 1
ATOM 3493 O O . LEU A 1 434 ? -22.922 -5.227 -13.188 1 92.5 434 LEU A O 1
ATOM 3497 N N . LEU A 1 435 ? -21.469 -6.562 -14.25 1 95.81 435 LEU A N 1
ATOM 3498 C CA . LEU A 1 435 ? -21.266 -7.395 -13.07 1 95.81 435 LEU A CA 1
ATOM 3499 C C . LEU A 1 435 ? -20.641 -6.582 -11.938 1 95.81 435 LEU A C 1
ATOM 3501 O O . LEU A 1 435 ? -21.094 -6.637 -10.797 1 95.81 435 LEU A O 1
ATOM 3505 N N . VAL A 1 436 ? -19.625 -5.809 -12.25 1 95.44 436 VAL A N 1
ATOM 3506 C CA . VAL A 1 436 ? -18.938 -4.969 -11.273 1 95.44 436 VAL A CA 1
ATOM 3507 C C . VAL A 1 436 ? -19.938 -3.969 -10.672 1 95.44 436 VAL A C 1
ATOM 3509 O O . VAL A 1 436 ? -19.938 -3.74 -9.461 1 95.44 436 VAL A O 1
ATOM 3512 N N . SER A 1 437 ? -20.75 -3.438 -11.508 1 94.12 437 SER A N 1
ATOM 3513 C CA . SER A 1 437 ? -21.75 -2.467 -11.055 1 94.12 437 SER A CA 1
ATOM 3514 C C . SER A 1 437 ? -22.734 -3.102 -10.078 1 94.12 437 SER A C 1
ATOM 3516 O O . SER A 1 437 ? -23.031 -2.527 -9.031 1 94.12 437 SER A O 1
ATOM 3518 N N . LYS A 1 438 ? -23.234 -4.242 -10.445 1 96.81 438 LYS A N 1
ATOM 3519 C CA . LYS A 1 438 ? -24.203 -4.934 -9.594 1 96.81 438 LYS A CA 1
ATOM 3520 C C . LYS A 1 438 ? -23.594 -5.277 -8.242 1 96.81 438 LYS A C 1
ATOM 3522 O O . LYS A 1 438 ? -24.203 -5.027 -7.199 1 96.81 438 LYS A O 1
ATOM 3527 N N . LEU A 1 439 ? -22.406 -5.84 -8.25 1 98.12 439 LEU A N 1
ATOM 3528 C CA . LEU A 1 439 ? -21.766 -6.254 -7.008 1 98.12 439 LEU A CA 1
ATOM 3529 C C . LEU A 1 439 ? -21.375 -5.043 -6.172 1 98.12 439 LEU A C 1
ATOM 3531 O O . LEU A 1 439 ? -21.469 -5.07 -4.941 1 98.12 439 LEU A O 1
ATOM 3535 N N . SER A 1 440 ? -20.922 -3.963 -6.809 1 96.62 440 SER A N 1
ATOM 3536 C CA . SER A 1 440 ? -20.578 -2.73 -6.105 1 96.62 440 SER A CA 1
ATOM 3537 C C . SER A 1 440 ? -21.812 -2.127 -5.43 1 96.62 440 SER A C 1
ATOM 3539 O O . SER A 1 440 ? -21.734 -1.642 -4.301 1 96.62 440 SER A O 1
ATOM 3541 N N . ALA A 1 441 ? -22.891 -2.145 -6.156 1 96.44 441 ALA A N 1
ATOM 3542 C CA . ALA A 1 441 ? -24.141 -1.606 -5.605 1 96.44 441 ALA A CA 1
ATOM 3543 C C . ALA A 1 441 ? -24.547 -2.35 -4.336 1 96.44 441 ALA A C 1
ATOM 3545 O O . ALA A 1 441 ? -24.953 -1.731 -3.354 1 96.44 441 ALA A O 1
ATOM 3546 N N . ILE A 1 442 ? -24.422 -3.627 -4.352 1 97.94 442 ILE A N 1
ATOM 3547 C CA . ILE A 1 442 ? -24.766 -4.453 -3.201 1 97.94 442 ILE A CA 1
ATOM 3548 C C . ILE A 1 442 ? -23.812 -4.16 -2.047 1 97.94 442 ILE A C 1
ATOM 3550 O O . ILE A 1 442 ? -24.25 -3.959 -0.909 1 97.94 442 ILE A O 1
ATOM 3554 N N . LEU A 1 443 ? -22.531 -4.129 -2.328 1 98 443 LEU A N 1
ATOM 3555 C CA . LEU A 1 443 ? -21.516 -3.885 -1.305 1 98 443 LEU A CA 1
ATOM 3556 C C . LEU A 1 443 ? -21.688 -2.502 -0.686 1 98 443 LEU A C 1
ATOM 3558 O O . LEU A 1 443 ? -21.516 -2.33 0.522 1 98 443 LEU A O 1
ATOM 3562 N N . ARG A 1 444 ? -22.094 -1.513 -1.467 1 95.75 444 ARG A N 1
ATOM 3563 C CA . ARG A 1 444 ? -22.297 -0.151 -0.987 1 95.75 444 ARG A CA 1
ATOM 3564 C C . ARG A 1 444 ? -23.391 -0.109 0.082 1 95.75 444 ARG A C 1
ATOM 3566 O O . ARG A 1 444 ? -23.203 0.505 1.136 1 95.75 444 ARG A O 1
ATOM 3573 N N . ILE A 1 445 ? -24.438 -0.702 -0.23 1 96.12 445 ILE A N 1
ATOM 3574 C CA . ILE A 1 445 ? -25.562 -0.647 0.694 1 96.12 445 ILE A CA 1
ATOM 3575 C C . ILE A 1 445 ? -25.234 -1.428 1.964 1 96.12 445 ILE A C 1
ATOM 3577 O O . ILE A 1 445 ? -25.578 -1.004 3.07 1 96.12 445 ILE A O 1
ATOM 3581 N N . ALA A 1 446 ? -24.562 -2.566 1.796 1 97.81 446 ALA A N 1
ATOM 3582 C CA . ALA A 1 446 ? -24.125 -3.336 2.963 1 97.81 446 ALA A CA 1
ATOM 3583 C C . ALA A 1 446 ? -23.172 -2.523 3.834 1 97.81 446 ALA A C 1
ATOM 3585 O O . ALA A 1 446 ? -23.297 -2.518 5.062 1 97.81 446 ALA A O 1
ATOM 3586 N N . ASP A 1 447 ? -22.203 -1.867 3.236 1 96.75 447 ASP A N 1
ATOM 3587 C CA . ASP A 1 447 ? -21.219 -1.044 3.92 1 96.75 447 ASP A CA 1
ATOM 3588 C C . ASP A 1 447 ? -21.891 0.096 4.688 1 96.75 447 ASP A C 1
ATOM 3590 O O . ASP A 1 447 ? -21.453 0.437 5.793 1 96.75 447 ASP A O 1
ATOM 3594 N N . ALA A 1 448 ? -22.906 0.672 4.113 1 95.56 448 ALA A N 1
ATOM 3595 C CA . ALA A 1 448 ? -23.625 1.791 4.723 1 95.56 448 ALA A CA 1
ATOM 3596 C C . ALA A 1 448 ? -24.297 1.369 6.023 1 95.56 448 ALA A C 1
ATOM 3598 O O . ALA A 1 448 ? -24.484 2.188 6.93 1 95.56 448 ALA A O 1
ATOM 3599 N N . LEU A 1 449 ? -24.609 0.122 6.148 1 96.62 449 LEU A N 1
ATOM 3600 C CA . LEU A 1 449 ? -25.344 -0.378 7.301 1 96.62 449 LEU A CA 1
ATOM 3601 C C . LEU A 1 449 ? -24.469 -0.425 8.539 1 96.62 449 LEU A C 1
ATOM 3603 O O . LEU A 1 449 ? -24.953 -0.589 9.656 1 96.62 449 LEU A O 1
ATOM 3607 N N . ASP A 1 450 ? -23.156 -0.237 8.367 1 95.19 450 ASP A N 1
ATOM 3608 C CA . ASP A 1 450 ? -22.25 -0.171 9.5 1 95.19 450 ASP A CA 1
ATOM 3609 C C . ASP A 1 450 ? -21.25 0.974 9.328 1 95.19 450 ASP A C 1
ATOM 3611 O O . ASP A 1 450 ? -20.078 0.853 9.719 1 95.19 450 ASP A O 1
ATOM 3615 N N . ASP A 1 451 ? -21.625 2.029 8.805 1 90.69 451 ASP A N 1
ATOM 3616 C CA . ASP A 1 451 ? -20.75 3.17 8.547 1 90.69 451 ASP A CA 1
ATOM 3617 C C . ASP A 1 451 ? -20.203 3.74 9.852 1 90.69 451 ASP A C 1
ATOM 3619 O O . ASP A 1 451 ? -19.094 4.289 9.883 1 90.69 451 ASP A O 1
ATOM 3623 N N . GLY A 1 452 ? -20.938 3.678 10.906 1 89.62 452 GLY A N 1
ATOM 3624 C CA . GLY A 1 452 ? -20.531 4.188 12.203 1 89.62 452 GLY A CA 1
ATOM 3625 C C . GLY A 1 452 ? -19.5 3.309 12.898 1 89.62 452 GLY A C 1
ATOM 3626 O O . GLY A 1 452 ? -18.859 3.734 13.859 1 89.62 452 GLY A O 1
ATOM 3627 N N . ARG A 1 453 ? -19.312 2.121 12.414 1 91.75 453 ARG A N 1
ATOM 3628 C CA . ARG A 1 453 ? -18.359 1.165 12.961 1 91.75 453 ARG A CA 1
ATOM 3629 C C . ARG A 1 453 ? -18.766 0.716 14.359 1 91.75 453 ARG A C 1
ATOM 3631 O O . ARG A 1 453 ? -17.906 0.491 15.219 1 91.75 453 ARG A O 1
ATOM 3638 N N . LYS A 1 454 ? -20.016 0.666 14.656 1 92.25 454 LYS A N 1
ATOM 3639 C CA . LYS A 1 454 ? -20.484 0.32 15.992 1 92.25 454 LYS A CA 1
ATOM 3640 C C . LYS A 1 454 ? -21.312 -0.961 15.977 1 92.25 454 LYS A C 1
ATOM 3642 O O . LYS A 1 454 ? -21.797 -1.413 17.016 1 92.25 454 LYS A O 1
ATOM 3647 N N . GLN A 1 455 ? -21.469 -1.55 14.82 1 94.88 455 GLN A N 1
ATOM 3648 C CA . GLN A 1 455 ? -22.188 -2.809 14.672 1 94.88 455 GLN A CA 1
ATOM 3649 C C . GLN A 1 455 ? -23.547 -2.748 15.375 1 94.88 455 GLN A C 1
ATOM 3651 O O . GLN A 1 455 ? -23.906 -3.66 16.125 1 94.88 455 GLN A O 1
ATOM 3656 N N . LYS A 1 456 ? -24.266 -1.713 15.047 1 94.62 456 LYS A N 1
ATOM 3657 C CA . LYS A 1 456 ? -25.547 -1.479 15.688 1 94.62 456 LYS A CA 1
ATOM 3658 C C . LYS A 1 456 ? -26.609 -2.471 15.195 1 94.62 456 LYS A C 1
ATOM 3660 O O . LYS A 1 456 ? -27.578 -2.74 15.891 1 94.62 456 LYS A O 1
ATOM 3665 N N . ILE A 1 457 ? -26.469 -3.006 14.031 1 96.56 457 ILE A N 1
ATOM 3666 C CA . ILE A 1 457 ? -27.438 -3.885 13.391 1 96.56 457 ILE A CA 1
ATOM 3667 C C . ILE A 1 457 ? -27 -5.34 13.555 1 96.56 457 ILE A C 1
ATOM 3669 O O . ILE A 1 457 ? -25.906 -5.715 13.141 1 96.56 457 ILE A O 1
ATOM 3673 N N . ASP A 1 458 ? -27.828 -6.176 14.031 1 93.44 458 ASP A N 1
ATOM 3674 C CA . ASP A 1 458 ? -27.516 -7.582 14.25 1 93.44 458 ASP A CA 1
ATOM 3675 C C . ASP A 1 458 ? -27.922 -8.438 13.055 1 93.44 458 ASP A C 1
ATOM 3677 O O . ASP A 1 458 ? -27.219 -9.391 12.703 1 93.44 458 ASP A O 1
ATOM 3681 N N . LYS A 1 459 ? -29.062 -8.055 12.586 1 95.62 459 LYS A N 1
ATOM 3682 C CA . LYS A 1 459 ? -29.656 -8.852 11.516 1 95.62 459 LYS A CA 1
ATOM 3683 C C . LYS A 1 459 ? -30.469 -7.973 10.57 1 95.62 459 LYS A C 1
ATOM 3685 O O . LYS A 1 459 ? -30.969 -6.922 10.961 1 95.62 459 LYS A O 1
ATOM 3690 N N . ILE A 1 460 ? -30.469 -8.469 9.281 1 97.62 460 ILE A N 1
ATOM 3691 C CA . ILE A 1 460 ? -31.312 -7.75 8.328 1 97.62 460 ILE A CA 1
ATOM 3692 C C . ILE A 1 460 ? -32.25 -8.734 7.609 1 97.62 460 ILE A C 1
ATOM 3694 O O . ILE A 1 460 ? -31.938 -9.93 7.523 1 97.62 460 ILE A O 1
ATOM 3698 N N . SER A 1 461 ? -33.344 -8.32 7.203 1 97.44 461 SER A N 1
ATOM 3699 C CA . SER A 1 461 ? -34.25 -9.016 6.297 1 97.44 461 SER A CA 1
ATOM 3700 C C . SER A 1 461 ? -34.562 -8.164 5.062 1 97.44 461 SER A C 1
ATOM 3702 O O . SER A 1 461 ? -34.594 -6.938 5.137 1 97.44 461 SER A O 1
ATOM 3704 N N . VAL A 1 462 ? -34.75 -8.82 3.898 1 98 462 VAL A N 1
ATOM 3705 C CA . VAL A 1 462 ? -34.875 -8.094 2.639 1 98 462 VAL A CA 1
ATOM 3706 C C . VAL A 1 462 ? -36.188 -8.508 1.928 1 98 462 VAL A C 1
ATOM 3708 O O . VAL A 1 462 ? -36.5 -9.688 1.869 1 98 462 VAL A O 1
ATOM 3711 N N . SER A 1 463 ? -36.938 -7.512 1.446 1 97.25 463 SER A N 1
ATOM 3712 C CA . SER A 1 463 ? -38.156 -7.734 0.666 1 97.25 463 SER A CA 1
ATOM 3713 C C . SER A 1 463 ? -38.156 -6.867 -0.588 1 97.25 463 SER A C 1
ATOM 3715 O O . SER A 1 463 ? -37.969 -5.652 -0.511 1 97.25 463 SER A O 1
ATOM 3717 N N . ILE A 1 464 ? -38.438 -7.5 -1.725 1 97 464 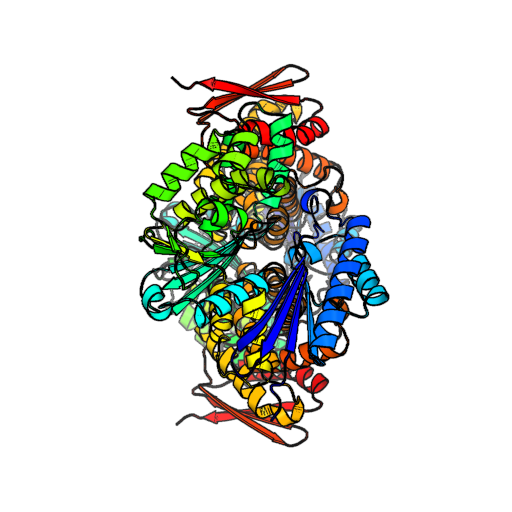ILE A N 1
ATOM 3718 C CA . ILE A 1 464 ? -38.531 -6.762 -2.98 1 97 464 ILE A CA 1
ATOM 3719 C C . ILE A 1 464 ? -40 -6.367 -3.225 1 97 464 ILE A C 1
ATOM 3721 O O . ILE A 1 464 ? -40.844 -7.23 -3.412 1 97 464 ILE A O 1
ATOM 3725 N N . ARG A 1 465 ? -40.188 -5.137 -3.119 1 94.94 465 ARG A N 1
ATOM 3726 C CA . ARG A 1 465 ? -41.531 -4.57 -3.379 1 94.94 465 ARG A CA 1
ATOM 3727 C C . ARG A 1 465 ? -41.438 -3.438 -4.395 1 94.94 465 ARG A C 1
ATOM 3729 O O . ARG A 1 465 ? -41.281 -2.273 -4.023 1 94.94 465 ARG A O 1
ATOM 3736 N N . ASN A 1 466 ? -41.719 -3.682 -5.59 1 90.94 466 ASN A N 1
ATOM 3737 C CA . ASN A 1 466 ? -41.562 -2.691 -6.652 1 90.94 466 ASN A CA 1
ATOM 3738 C C . ASN A 1 466 ? -42.406 -1.446 -6.367 1 90.94 466 ASN A C 1
ATOM 3740 O O . ASN A 1 466 ? -43.594 -1.55 -6.031 1 90.94 466 ASN A O 1
ATOM 3744 N N . PRO A 1 467 ? -41.625 -0.365 -6.379 1 95.31 467 PRO A N 1
ATOM 3745 C CA . PRO A 1 467 ? -40.312 -0.018 -6.93 1 95.31 467 PRO A CA 1
ATOM 3746 C C . PRO A 1 467 ? -39.219 0.085 -5.859 1 95.31 467 PRO A C 1
ATOM 3748 O O . PRO A 1 467 ? -38.281 0.86 -6.008 1 95.31 467 PRO A O 1
ATOM 3751 N N . ARG A 1 468 ? -39.469 -0.568 -4.699 1 97.19 468 ARG A N 1
ATOM 3752 C CA . ARG A 1 468 ? -38.531 -0.452 -3.592 1 97.19 468 ARG A CA 1
ATOM 3753 C C . ARG A 1 468 ? -38 -1.818 -3.189 1 97.19 468 ARG A C 1
ATOM 3755 O O . ARG A 1 468 ? -38.594 -2.848 -3.496 1 97.19 468 ARG A O 1
ATOM 3762 N N . VAL A 1 469 ? -36.844 -1.825 -2.701 1 97.69 469 VAL A N 1
ATOM 3763 C CA . VAL A 1 469 ? -36.312 -2.934 -1.936 1 97.69 469 VAL A CA 1
ATOM 3764 C C . VAL A 1 469 ? -36.25 -2.564 -0.455 1 97.69 469 VAL A C 1
ATOM 3766 O O . VAL A 1 469 ? -35.531 -1.632 -0.066 1 97.69 469 VAL A O 1
ATOM 3769 N N . ILE A 1 470 ? -37 -3.229 0.38 1 97.94 470 ILE A N 1
ATOM 3770 C CA . ILE A 1 470 ? -37.094 -2.895 1.797 1 97.94 470 ILE A CA 1
ATOM 3771 C C . ILE A 1 470 ? -36.125 -3.746 2.592 1 97.94 470 ILE A C 1
ATOM 3773 O O . ILE A 1 470 ? -36.219 -4.977 2.582 1 97.94 470 ILE A O 1
ATOM 3777 N N . ILE A 1 471 ? -35.188 -3.094 3.225 1 97.94 471 ILE A N 1
ATOM 3778 C CA . ILE A 1 471 ? -34.25 -3.742 4.109 1 97.94 471 ILE A CA 1
ATOM 3779 C C . ILE A 1 471 ? -34.625 -3.48 5.562 1 97.94 471 ILE A C 1
ATOM 3781 O O . ILE A 1 471 ? -34.375 -2.393 6.09 1 97.94 471 ILE A O 1
ATOM 3785 N N . THR A 1 472 ? -35.156 -4.461 6.215 1 97.5 472 THR A N 1
ATOM 3786 C CA . THR A 1 472 ? -35.5 -4.355 7.625 1 97.5 472 THR A CA 1
ATOM 3787 C C . THR A 1 472 ? -34.312 -4.641 8.516 1 97.5 472 THR A C 1
ATOM 3789 O O . THR A 1 472 ? -33.719 -5.73 8.461 1 97.5 472 THR A O 1
ATOM 3792 N N . CYS A 1 473 ? -33.969 -3.654 9.32 1 96.81 473 CYS A N 1
ATOM 3793 C CA . CYS A 1 473 ? -32.812 -3.76 10.195 1 96.81 473 CYS A CA 1
ATOM 3794 C C . CYS A 1 473 ? -33.219 -4.004 11.633 1 96.81 473 CYS A C 1
ATOM 3796 O O . CYS A 1 473 ? -34 -3.229 12.195 1 96.81 473 CYS A O 1
ATOM 3798 N N . PHE A 1 474 ? -32.75 -5.055 12.203 1 96.62 474 PHE A N 1
ATOM 3799 C CA . PHE A 1 474 ? -32.906 -5.316 13.625 1 96.62 474 PHE A CA 1
ATOM 3800 C C . PHE A 1 474 ? -31.719 -4.758 14.414 1 96.62 474 PHE A C 1
ATOM 3802 O O . PHE A 1 474 ? -30.641 -5.367 14.453 1 96.62 474 PHE A O 1
ATOM 3809 N N . ALA A 1 475 ? -32 -3.578 15.055 1 94.25 475 ALA A N 1
ATOM 3810 C CA . ALA A 1 475 ? -30.891 -2.828 15.656 1 94.25 475 ALA A CA 1
ATOM 3811 C C . ALA A 1 475 ? -31.141 -2.57 17.141 1 94.25 475 ALA A C 1
ATOM 3813 O O . ALA A 1 475 ? -32.281 -2.531 17.578 1 94.25 475 ALA A O 1
ATOM 3814 N N . HIS A 1 476 ? -30.094 -2.416 17.906 1 91.38 476 HIS A N 1
ATOM 3815 C CA . HIS A 1 476 ? -30.203 -2.145 19.328 1 91.38 476 HIS A CA 1
ATOM 3816 C C . HIS A 1 476 ? -29.969 -0.668 19.625 1 91.38 476 HIS A C 1
ATOM 3818 O O . HIS A 1 476 ? -29.875 -0.271 20.797 1 91.38 476 HIS A O 1
ATOM 3824 N N . ASP A 1 477 ? -29.734 0.134 18.578 1 88.94 477 ASP A N 1
ATOM 3825 C CA . ASP A 1 477 ? -29.516 1.572 18.688 1 88.94 477 ASP A CA 1
ATOM 3826 C C . ASP A 1 477 ? -30.109 2.314 17.5 1 88.94 477 ASP A C 1
ATOM 3828 O O . ASP A 1 477 ? -30.531 1.691 16.516 1 88.94 477 ASP A O 1
ATOM 3832 N N . ASP A 1 478 ? -30.141 3.613 17.625 1 86.75 478 ASP A N 1
ATOM 3833 C CA . ASP A 1 478 ? -30.609 4.426 16.5 1 86.75 478 ASP A CA 1
ATOM 3834 C C . ASP A 1 478 ? -29.625 4.363 15.336 1 86.75 478 ASP A C 1
ATOM 3836 O O . ASP A 1 478 ? -28.422 4.195 15.539 1 86.75 478 ASP A O 1
ATOM 3840 N N . LEU A 1 479 ? -30.203 4.465 14.156 1 89.62 479 LEU A N 1
ATOM 3841 C CA . LEU A 1 479 ? -29.391 4.324 12.945 1 89.62 479 LEU A CA 1
ATOM 3842 C C . LEU A 1 479 ? -29.328 5.641 12.18 1 89.62 479 LEU A C 1
ATOM 3844 O O . LEU A 1 479 ? -29.547 5.664 10.961 1 89.62 479 LEU A O 1
ATOM 3848 N N . PHE A 1 480 ? -29.094 6.703 12.859 1 85.94 480 PHE A N 1
ATOM 3849 C CA . PHE A 1 480 ? -29.172 8.016 12.227 1 85.94 480 PHE A CA 1
ATOM 3850 C C . PHE A 1 480 ? -28.094 8.172 11.164 1 85.94 480 PHE A C 1
ATOM 3852 O O . PHE A 1 480 ? -28.375 8.492 10.016 1 85.94 480 PHE A O 1
ATOM 3859 N N . LEU A 1 481 ? -26.859 7.938 11.531 1 87.75 481 LEU A N 1
ATOM 3860 C CA . LEU A 1 481 ? -25.75 8.07 10.586 1 87.75 481 LEU A CA 1
ATOM 3861 C C . LEU A 1 481 ? -25.906 7.066 9.445 1 87.75 481 LEU A C 1
ATOM 3863 O O . LEU A 1 481 ? -25.75 7.426 8.273 1 87.75 481 LEU A O 1
ATOM 3867 N N . GLU A 1 482 ? -26.25 5.812 9.773 1 90.94 482 GLU A N 1
ATOM 3868 C CA . GLU A 1 482 ? -26.391 4.75 8.781 1 90.94 482 GLU A CA 1
ATOM 3869 C C . GLU A 1 482 ? -27.469 5.098 7.75 1 90.94 482 GLU A C 1
ATOM 3871 O O . GLU A 1 482 ? -27.266 4.891 6.551 1 90.94 482 GLU A O 1
ATOM 3876 N N . ASN A 1 483 ? -28.516 5.656 8.281 1 89.81 483 ASN A N 1
ATOM 3877 C CA . ASN A 1 483 ? -29.594 6.035 7.383 1 89.81 483 ASN A CA 1
ATOM 3878 C C . ASN A 1 483 ? -29.172 7.137 6.418 1 89.81 483 ASN A C 1
ATOM 3880 O O . ASN A 1 483 ? -29.547 7.125 5.246 1 89.81 483 ASN A O 1
ATOM 3884 N N . TRP A 1 484 ? -28.484 8.047 6.965 1 87.94 484 TRP A N 1
ATOM 3885 C CA . TRP A 1 484 ? -28.016 9.156 6.148 1 87.94 484 TRP A CA 1
ATOM 3886 C C . TRP A 1 484 ? -27.062 8.664 5.062 1 87.94 484 TRP A C 1
ATOM 3888 O O . TRP A 1 484 ? -27.219 9.016 3.889 1 87.94 484 TRP A O 1
ATOM 3898 N N . VAL A 1 485 ? -26.094 7.902 5.398 1 90.44 485 VAL A N 1
ATOM 3899 C CA . VAL A 1 485 ? -25.109 7.375 4.457 1 90.44 485 VAL A CA 1
ATOM 3900 C C . VAL A 1 485 ? -25.797 6.426 3.473 1 90.44 485 VAL A C 1
ATOM 3902 O O . VAL A 1 485 ? -25.469 6.426 2.281 1 90.44 485 VAL A O 1
ATOM 3905 N N . PHE A 1 486 ? -26.703 5.645 3.994 1 93.38 486 PHE A N 1
ATOM 3906 C CA . PHE A 1 486 ? -27.438 4.688 3.178 1 93.38 486 PHE A CA 1
ATOM 3907 C C . PHE A 1 486 ? -28.172 5.395 2.045 1 93.38 486 PHE A C 1
ATOM 3909 O O . PHE A 1 486 ? -28.156 4.926 0.905 1 93.38 486 PHE A O 1
ATOM 3916 N N . ALA A 1 487 ? -28.781 6.473 2.348 1 90.19 487 ALA A N 1
ATOM 3917 C CA . ALA A 1 487 ? -29.516 7.223 1.345 1 90.19 487 ALA A CA 1
ATOM 3918 C C . ALA A 1 487 ? -28.609 7.691 0.215 1 90.19 487 ALA A C 1
ATOM 3920 O O . ALA A 1 487 ? -29 7.676 -0.955 1 90.19 487 ALA A O 1
ATOM 3921 N N . GLN A 1 488 ? -27.453 8.117 0.556 1 88.62 488 GLN A N 1
ATOM 3922 C CA . GLN A 1 488 ? -26.484 8.562 -0.444 1 88.62 488 GLN A CA 1
ATOM 3923 C C . GLN A 1 488 ? -26.031 7.395 -1.313 1 88.62 488 GLN A C 1
ATOM 3925 O O . GLN A 1 488 ? -25.969 7.512 -2.539 1 88.62 488 GLN A O 1
ATOM 3930 N N . LYS A 1 489 ? -25.719 6.301 -0.706 1 91.81 489 LYS A N 1
ATOM 3931 C CA . LYS A 1 489 ? -25.188 5.133 -1.409 1 91.81 489 LYS A CA 1
ATOM 3932 C C . LYS A 1 489 ? -26.297 4.422 -2.189 1 91.81 489 LYS A C 1
ATOM 3934 O O . LYS A 1 489 ? -26.016 3.682 -3.137 1 91.81 489 LYS A O 1
ATOM 3939 N N . ALA A 1 490 ? -27.578 4.66 -1.839 1 93.25 490 ALA A N 1
ATOM 3940 C CA . ALA A 1 490 ? -28.734 4.02 -2.457 1 93.25 490 ALA A CA 1
ATOM 3941 C C . ALA A 1 490 ? -28.906 4.484 -3.9 1 93.25 490 ALA A C 1
ATOM 3943 O O . ALA A 1 490 ? -29.5 3.771 -4.719 1 93.25 490 ALA A O 1
ATOM 3944 N N . GLU A 1 491 ? -28.391 5.652 -4.195 1 92.62 491 GLU A N 1
ATOM 3945 C CA . GLU A 1 491 ? -28.562 6.215 -5.535 1 92.62 491 GLU A CA 1
ATOM 3946 C C . GLU A 1 491 ? -27.938 5.316 -6.594 1 92.62 491 GLU A C 1
ATOM 3948 O O . GLU A 1 491 ? -28.531 5.086 -7.648 1 92.62 491 GLU A O 1
ATOM 3953 N N . PHE A 1 492 ? -26.812 4.797 -6.324 1 91.94 492 PHE A N 1
ATOM 3954 C CA . PHE A 1 492 ? -26.141 3.92 -7.273 1 91.94 492 PHE A CA 1
ATOM 3955 C C . PHE A 1 492 ? -26.906 2.613 -7.441 1 91.94 492 PHE A C 1
ATOM 3957 O O . PHE A 1 492 ? -27 2.086 -8.547 1 91.94 492 PHE A O 1
ATOM 3964 N N . PHE A 1 493 ? -27.406 2.113 -6.402 1 95.38 493 PHE A N 1
ATOM 3965 C CA . PHE A 1 493 ? -28.219 0.898 -6.445 1 95.38 493 PHE A CA 1
ATOM 3966 C C . PHE A 1 493 ? -29.438 1.088 -7.34 1 95.38 493 PHE A C 1
ATOM 3968 O O . PHE A 1 493 ? -29.766 0.219 -8.148 1 95.38 493 PHE A O 1
ATOM 3975 N N . LYS A 1 494 ? -30.016 2.229 -7.211 1 95 494 LYS A N 1
ATOM 3976 C CA . LYS A 1 494 ? -31.188 2.553 -8.031 1 95 494 LYS A CA 1
ATOM 3977 C C . LYS A 1 494 ? -30.812 2.615 -9.508 1 95 494 LYS A C 1
ATOM 3979 O O . LYS A 1 494 ? -31.562 2.133 -10.367 1 95 494 LYS A O 1
ATOM 3984 N N . GLU A 1 495 ? -29.719 3.164 -9.758 1 92 495 GLU A N 1
ATOM 3985 C CA . GLU A 1 495 ? -29.25 3.264 -11.133 1 92 495 GLU A CA 1
ATOM 3986 C C . GLU A 1 495 ? -29 1.884 -11.734 1 92 495 GLU A C 1
ATOM 3988 O O . GLU A 1 495 ? -29.281 1.646 -12.906 1 92 495 GLU A O 1
ATOM 3993 N N . VAL A 1 496 ? -28.5 0.981 -10.953 1 93.19 496 VAL A N 1
ATOM 3994 C CA . VAL A 1 496 ? -28.062 -0.324 -11.43 1 93.19 496 VAL A CA 1
ATOM 3995 C C . VAL A 1 496 ? -29.266 -1.265 -11.539 1 93.19 496 VAL A C 1
ATOM 3997 O O . VAL A 1 496 ? -29.406 -1.987 -12.531 1 93.19 496 VAL A O 1
ATOM 4000 N N . PHE A 1 497 ? -30.188 -1.222 -10.562 1 95.31 497 PHE A N 1
ATOM 4001 C CA . PHE A 1 497 ? -31.234 -2.234 -10.492 1 95.31 497 PHE A CA 1
ATOM 4002 C C . PHE A 1 497 ? -32.594 -1.636 -10.836 1 95.31 497 PHE A C 1
ATOM 4004 O O . PHE A 1 497 ? -33.562 -2.365 -11.055 1 95.31 497 PHE A O 1
ATOM 4011 N N . GLY A 1 498 ? -32.719 -0.352 -10.836 1 94.56 498 GLY A N 1
ATOM 4012 C CA . GLY A 1 498 ? -33.969 0.308 -11.148 1 94.56 498 GLY A CA 1
ATOM 4013 C C . GLY A 1 498 ? -34.938 0.351 -9.977 1 94.56 498 GLY A C 1
ATOM 4014 O O . GLY A 1 498 ? -36.125 0.713 -10.141 1 94.56 498 GLY A O 1
ATOM 4015 N N . LEU A 1 499 ? -34.531 -0.106 -8.805 1 96.62 499 LEU A N 1
ATOM 4016 C CA . LEU A 1 499 ? -35.312 -0.095 -7.578 1 96.62 499 LEU A CA 1
ATOM 4017 C C . LEU A 1 499 ? -34.625 0.723 -6.496 1 96.62 499 LEU A C 1
ATOM 4019 O O . LEU A 1 499 ? -33.406 0.797 -6.457 1 96.62 499 LEU A O 1
ATOM 4023 N N . THR A 1 500 ? -35.406 1.339 -5.602 1 96.62 500 THR A N 1
ATOM 4024 C CA . THR A 1 500 ? -34.844 2.143 -4.523 1 96.62 500 THR A CA 1
ATOM 4025 C C . THR A 1 500 ? -34.75 1.338 -3.229 1 96.62 500 THR A C 1
ATOM 4027 O O . THR A 1 500 ? -35.781 0.924 -2.689 1 96.62 500 THR A O 1
ATOM 4030 N N . PRO A 1 501 ? -33.531 1.131 -2.748 1 97.19 501 PRO A N 1
ATOM 4031 C CA . PRO A 1 501 ? -33.469 0.48 -1.438 1 97.19 501 PRO A CA 1
ATOM 4032 C C . PRO A 1 501 ? -33.781 1.426 -0.286 1 97.19 501 PRO A C 1
ATOM 4034 O O . PRO A 1 501 ? -33.406 2.6 -0.319 1 97.19 501 PRO A O 1
ATOM 4037 N N . VAL A 1 502 ? -34.531 0.95 0.716 1 96.06 502 VAL A N 1
ATOM 4038 C CA . VAL A 1 502 ? -34.906 1.749 1.88 1 96.06 502 VAL A CA 1
ATOM 4039 C C . VAL A 1 502 ? -34.719 0.927 3.152 1 96.06 502 VAL A C 1
ATOM 4041 O O . VAL A 1 502 ? -34.875 -0.296 3.139 1 96.06 502 VAL A O 1
ATOM 4044 N N . ILE A 1 503 ? -34.344 1.599 4.219 1 95.25 503 ILE A N 1
ATOM 4045 C CA . ILE A 1 503 ? -34.156 0.953 5.512 1 95.25 503 ILE A CA 1
ATOM 4046 C C . ILE A 1 503 ? -35.406 1.045 6.348 1 95.25 503 ILE A C 1
ATOM 4048 O O . ILE A 1 503 ? -36.062 2.088 6.379 1 95.25 503 ILE A O 1
ATOM 4052 N N . LYS A 1 504 ? -35.812 0.002 6.906 1 93.94 504 LYS A N 1
ATOM 4053 C CA . LYS A 1 504 ? -36.875 -0.057 7.934 1 93.94 504 LYS A CA 1
ATOM 4054 C C . LYS A 1 504 ? -36.281 -0.57 9.258 1 93.94 504 LYS A C 1
ATOM 4056 O O . LYS A 1 504 ? -35.656 -1.623 9.297 1 93.94 504 LYS A O 1
ATOM 4061 N N . LEU A 1 505 ? -36.469 0.236 10.305 1 92.31 505 LEU A N 1
ATOM 4062 C CA . LEU A 1 505 ? -35.906 -0.122 11.594 1 92.31 505 LEU A CA 1
ATOM 4063 C C . LEU A 1 505 ? -36.875 -0.938 12.422 1 92.31 505 LEU A C 1
ATOM 4065 O O . LEU A 1 505 ? -38.094 -0.619 12.469 1 92.31 505 LEU A O 1
ATOM 4069 N N . ARG A 1 506 ? -36.438 -2.018 12.898 1 88.44 506 ARG A N 1
ATOM 4070 C CA . ARG A 1 506 ? -37.156 -2.797 13.891 1 88.44 506 ARG A CA 1
ATOM 4071 C C . ARG A 1 506 ? -36.344 -2.961 15.164 1 88.44 506 ARG A C 1
ATOM 4073 O O . ARG A 1 506 ? -35.156 -3.287 15.109 1 88.44 506 ARG A O 1
ATOM 4080 N N . GLY A 1 507 ? -36.781 -2.359 16.281 1 74.94 507 GLY A N 1
ATOM 4081 C CA . GLY A 1 507 ? -36.094 -2.459 17.562 1 74.94 507 GLY A CA 1
ATOM 4082 C C . GLY A 1 507 ? -35.906 -3.891 18.031 1 74.94 507 GLY A C 1
ATOM 4083 O O . GLY A 1 507 ? -36.75 -4.75 17.75 1 74.94 507 GLY A O 1
ATOM 4084 N N . VAL A 1 508 ? -34.688 -4.387 18.344 1 63.81 508 VAL A N 1
ATOM 4085 C CA . VAL A 1 508 ? -34.531 -5.691 18.984 1 63.81 508 VAL A CA 1
ATOM 4086 C C . VAL A 1 508 ? -34.938 -5.609 20.453 1 63.81 508 VAL A C 1
ATOM 4088 O O . VAL A 1 508 ? -34.531 -4.691 21.156 1 63.81 508 VAL A O 1
ATOM 4091 N N . ARG A 1 509 ? -36.125 -6.172 20.859 1 44.78 509 ARG A N 1
ATOM 4092 C CA . ARG A 1 509 ? -36.469 -6.402 22.266 1 44.78 509 ARG A CA 1
ATOM 4093 C C . ARG A 1 509 ? -35.406 -7.297 22.922 1 44.78 509 ARG A C 1
ATOM 4095 O O . ARG A 1 509 ? -34.906 -8.242 22.312 1 44.78 509 ARG A O 1
ATOM 4102 N N . MET B 1 1 ? 25.016 45.719 15.977 1 37.84 1 MET B N 1
ATOM 4103 C CA . MET B 1 1 ? 24.484 45.406 14.656 1 37.84 1 MET B CA 1
ATOM 4104 C C . MET B 1 1 ? 22.969 45.5 14.633 1 37.84 1 MET B C 1
ATOM 4106 O O . MET B 1 1 ? 22.297 45.125 15.602 1 37.84 1 MET B O 1
ATOM 4110 N N . ALA B 1 2 ? 22.359 46.281 13.906 1 47.62 2 ALA B N 1
ATOM 4111 C CA . ALA B 1 2 ? 20.938 46.656 13.859 1 47.62 2 ALA B CA 1
ATOM 4112 C C . ALA B 1 2 ? 20.062 45.406 13.789 1 47.62 2 ALA B C 1
ATOM 4114 O O . ALA B 1 2 ? 20.406 44.438 13.117 1 47.62 2 ALA B O 1
ATOM 4115 N N . ALA B 1 3 ? 19.234 45.25 14.75 1 59.47 3 ALA B N 1
ATOM 4116 C CA . ALA B 1 3 ? 18.359 44.062 14.875 1 59.47 3 ALA B CA 1
ATOM 4117 C C . ALA B 1 3 ? 17.688 43.75 13.539 1 59.47 3 ALA B C 1
ATOM 4119 O O . ALA B 1 3 ? 17.031 44.594 12.938 1 59.47 3 ALA B O 1
ATOM 4120 N N . LYS B 1 4 ? 18.25 42.719 12.742 1 76.94 4 LYS B N 1
ATOM 4121 C CA . LYS B 1 4 ? 17.672 42.406 11.438 1 76.94 4 LYS B CA 1
ATOM 4122 C C . LYS B 1 4 ? 16.297 41.781 11.594 1 76.94 4 LYS B C 1
ATOM 4124 O O . LYS B 1 4 ? 16.172 40.656 12.133 1 76.94 4 LYS B O 1
ATOM 4129 N N . LEU B 1 5 ? 15.273 42.625 11.484 1 93.62 5 LEU B N 1
ATOM 4130 C CA . LEU B 1 5 ? 13.859 42.25 11.539 1 93.62 5 LEU B CA 1
ATOM 4131 C C . LEU B 1 5 ? 13.469 41.438 10.305 1 93.62 5 LEU B C 1
ATOM 4133 O O . LEU B 1 5 ? 14 41.656 9.219 1 93.62 5 LEU B O 1
ATOM 4137 N N . PHE B 1 6 ? 12.719 40.438 10.523 1 96.44 6 PHE B N 1
ATOM 4138 C CA . PHE B 1 6 ? 12.203 39.594 9.461 1 96.44 6 PHE B CA 1
ATOM 4139 C C . PHE B 1 6 ? 10.68 39.531 9.508 1 96.44 6 PHE B C 1
ATOM 4141 O O . PHE B 1 6 ? 10.086 39.469 10.594 1 96.44 6 PHE B O 1
ATOM 4148 N N . GLY B 1 7 ? 10.023 39.719 8.398 1 97.56 7 GLY B N 1
ATOM 4149 C CA . GLY B 1 7 ? 8.578 39.562 8.32 1 97.56 7 GLY B CA 1
ATOM 4150 C C . GLY B 1 7 ? 8.125 38.188 7.863 1 97.56 7 GLY B C 1
ATOM 4151 O O . GLY B 1 7 ? 8.586 37.719 6.832 1 97.56 7 GLY B O 1
ATOM 4152 N N . ILE B 1 8 ? 7.246 37.531 8.633 1 97.44 8 ILE B N 1
ATOM 4153 C CA . ILE B 1 8 ? 6.645 36.25 8.242 1 97.44 8 ILE B CA 1
ATOM 4154 C C . ILE B 1 8 ? 5.133 36.438 8.125 1 97.44 8 ILE B C 1
ATOM 4156 O O . ILE B 1 8 ? 4.48 36.875 9.07 1 97.44 8 ILE B O 1
ATOM 4160 N N . MET B 1 9 ? 4.625 36.094 6.957 1 97.62 9 MET B N 1
ATOM 4161 C CA . MET B 1 9 ? 3.191 36.188 6.699 1 97.62 9 MET B CA 1
ATOM 4162 C C . MET B 1 9 ? 2.609 34.781 6.414 1 97.62 9 MET B C 1
ATOM 4164 O O . MET B 1 9 ? 3.295 33.938 5.879 1 97.62 9 MET B O 1
ATOM 4168 N N . MET B 1 10 ? 1.355 34.625 6.797 1 95.38 10 MET B N 1
ATOM 4169 C CA . MET B 1 10 ? 0.67 33.344 6.547 1 95.38 10 MET B CA 1
ATOM 4170 C C . MET B 1 10 ? -0.791 33.594 6.184 1 95.38 10 MET B C 1
ATOM 4172 O O . MET B 1 10 ? -1.494 34.344 6.867 1 95.38 10 MET B O 1
ATOM 4176 N N . ILE B 1 11 ? -1.173 33 5.082 1 94.5 11 ILE B N 1
ATOM 4177 C CA . ILE B 1 11 ? -2.574 33.031 4.68 1 94.5 11 ILE B CA 1
ATOM 4178 C C . ILE B 1 11 ? -3.252 31.734 5.047 1 94.5 11 ILE B C 1
ATOM 4180 O O . ILE B 1 11 ? -2.803 30.656 4.633 1 94.5 11 ILE B O 1
ATOM 4184 N N . ASN B 1 12 ? -4.309 31.781 5.828 1 91.25 12 ASN B N 1
ATOM 4185 C CA . ASN B 1 12 ? -5.133 30.641 6.215 1 91.25 12 ASN B CA 1
ATOM 4186 C C . ASN B 1 12 ? -6.535 30.75 5.621 1 91.25 12 ASN B C 1
ATOM 4188 O O . ASN B 1 12 ? -6.855 31.703 4.922 1 91.25 12 ASN B O 1
ATOM 4192 N N . VAL B 1 13 ? -7.352 29.75 5.887 1 87 13 VAL B N 1
ATOM 4193 C CA . VAL B 1 13 ? -8.711 29.703 5.371 1 87 13 VAL B CA 1
ATOM 4194 C C . VAL B 1 13 ? -9.547 30.812 5.996 1 87 13 VAL B C 1
ATOM 4196 O O . VAL B 1 13 ? -10.367 31.438 5.32 1 87 13 VAL B O 1
ATOM 4199 N N . GLN B 1 14 ? -9.203 31.141 7.305 1 83.75 14 GLN B N 1
ATOM 4200 C CA . GLN B 1 14 ? -10.07 32.062 8.016 1 83.75 14 GLN B CA 1
ATOM 4201 C C . GLN B 1 14 ? -9.328 33.344 8.383 1 83.75 14 GLN B C 1
ATOM 4203 O O . GLN B 1 14 ? -9.867 34.219 9.07 1 83.75 14 GLN B O 1
ATOM 4208 N N . SER B 1 15 ? -8.07 33.469 8 1 88.19 15 SER B N 1
ATOM 4209 C CA . SER B 1 15 ? -7.344 34.656 8.43 1 88.19 15 SER B CA 1
ATOM 4210 C C . SER B 1 15 ? -6.035 34.812 7.66 1 88.19 15 SER B C 1
ATOM 4212 O O . SER B 1 15 ? -5.551 33.875 7.055 1 88.19 15 SER B O 1
ATOM 4214 N N . ILE B 1 16 ? -5.547 36.031 7.703 1 94.69 16 ILE B N 1
ATOM 4215 C CA . ILE B 1 16 ? -4.203 36.375 7.246 1 94.69 16 ILE B CA 1
ATOM 4216 C C . ILE B 1 16 ? -3.428 37.031 8.383 1 94.69 16 ILE B C 1
ATOM 4218 O O . ILE B 1 16 ? -3.961 37.906 9.086 1 94.69 16 ILE B O 1
ATOM 4222 N N . GLU B 1 17 ? -2.203 36.562 8.547 1 95.69 17 GLU B N 1
ATOM 4223 C CA . GLU B 1 17 ? -1.433 37.062 9.68 1 95.69 17 GLU B CA 1
ATOM 4224 C C . GLU B 1 17 ? -0.041 37.5 9.242 1 95.69 17 GLU B C 1
ATOM 4226 O O . GLU B 1 17 ? 0.532 36.938 8.305 1 95.69 17 GLU B O 1
ATOM 4231 N N . LEU B 1 18 ? 0.46 38.5 9.906 1 97.56 18 LEU B N 1
ATOM 4232 C CA . LEU B 1 18 ? 1.827 39 9.773 1 97.56 18 LEU B CA 1
ATOM 4233 C C . LEU B 1 18 ? 2.514 39.062 11.141 1 97.56 18 LEU B C 1
ATOM 4235 O O . LEU B 1 18 ? 1.913 39.5 12.117 1 97.56 18 LEU B O 1
ATOM 4239 N N . SER B 1 19 ? 3.686 38.531 11.195 1 97.06 19 SER B N 1
ATOM 4240 C CA . SER B 1 19 ? 4.539 38.719 12.375 1 97.06 19 SER B CA 1
ATOM 4241 C C . SER B 1 19 ? 5.883 39.312 11.992 1 97.06 19 SER B C 1
ATOM 4243 O O . SER B 1 19 ? 6.574 38.812 11.109 1 97.06 19 SER B O 1
ATOM 4245 N N . ILE B 1 20 ? 6.207 40.438 12.547 1 97.75 20 ILE B N 1
ATOM 4246 C CA . ILE B 1 20 ? 7.543 41.031 12.438 1 97.75 20 ILE B CA 1
ATOM 4247 C C . ILE B 1 20 ? 8.375 40.625 13.648 1 97.75 20 ILE B C 1
ATOM 4249 O O . ILE B 1 20 ? 8.008 40.906 14.789 1 97.75 20 ILE B O 1
ATOM 4253 N N . VAL B 1 21 ? 9.516 40 13.375 1 96.56 21 VAL B N 1
ATOM 4254 C CA . VAL B 1 21 ? 10.227 39.344 14.477 1 96.56 21 VAL B CA 1
ATOM 4255 C C . VAL B 1 21 ? 11.727 39.625 14.359 1 96.56 21 VAL B C 1
ATOM 4257 O O . VAL B 1 21 ? 12.242 39.812 13.258 1 96.56 21 VAL B O 1
ATOM 4260 N N . ASN B 1 22 ? 12.359 39.812 15.547 1 95.19 22 ASN B N 1
ATOM 4261 C CA . ASN B 1 22 ? 13.812 39.719 15.633 1 95.19 22 ASN B CA 1
ATOM 4262 C C . ASN B 1 22 ? 14.281 38.281 15.695 1 95.19 22 ASN B C 1
ATOM 4264 O O . ASN B 1 22 ? 14.148 37.625 16.734 1 95.19 22 ASN B O 1
ATOM 4268 N N . LEU B 1 23 ? 14.828 37.719 14.656 1 93.75 23 LEU B N 1
ATOM 4269 C CA . LEU B 1 23 ? 15.125 36.281 14.531 1 93.75 23 LEU B CA 1
ATOM 4270 C C . LEU B 1 23 ? 16.219 35.875 15.508 1 93.75 23 LEU B C 1
ATOM 4272 O O . LEU B 1 23 ? 16.328 34.688 15.859 1 93.75 23 LEU B O 1
ATOM 4276 N N . ARG B 1 24 ? 17.047 36.75 15.906 1 92.44 24 ARG B N 1
ATOM 4277 C CA . ARG B 1 24 ? 18.109 36.438 16.859 1 92.44 24 ARG B CA 1
ATOM 4278 C C . ARG B 1 24 ? 17.531 36.125 18.25 1 92.44 24 ARG B C 1
ATOM 4280 O O . ARG B 1 24 ? 18.047 35.281 18.953 1 92.44 24 ARG B O 1
ATOM 4287 N N . THR B 1 25 ? 16.578 36.906 18.625 1 92.56 25 THR B N 1
ATOM 4288 C CA . THR B 1 25 ? 16.016 36.75 19.969 1 92.56 25 THR B CA 1
ATOM 4289 C C . THR B 1 25 ? 14.672 36.031 19.906 1 92.56 25 THR B C 1
ATOM 4291 O O . THR B 1 25 ? 14.156 35.625 20.938 1 92.56 25 THR B O 1
ATOM 4294 N N . LEU B 1 26 ? 14.023 35.906 18.766 1 91.31 26 LEU B N 1
ATOM 4295 C CA . LEU B 1 26 ? 12.703 35.344 18.516 1 91.31 26 LEU B CA 1
ATOM 4296 C C . LEU B 1 26 ? 11.609 36.219 19.125 1 91.31 26 LEU B C 1
ATOM 4298 O O . LEU B 1 26 ? 10.461 35.781 19.25 1 91.31 26 LEU B O 1
ATOM 4302 N N . ARG B 1 27 ? 11.992 37.438 19.453 1 92.06 27 ARG B N 1
ATOM 4303 C CA . ARG B 1 27 ? 11 38.375 20 1 92.06 27 ARG B CA 1
ATOM 4304 C C . ARG B 1 27 ? 10.133 38.938 18.891 1 92.06 27 ARG B C 1
ATOM 4306 O O . ARG B 1 27 ? 10.648 39.469 17.891 1 92.06 27 ARG B O 1
ATOM 4313 N N . GLN B 1 28 ? 8.859 38.875 19.109 1 92.69 28 GLN B N 1
ATOM 4314 C CA . GLN B 1 28 ? 7.898 39.469 18.172 1 92.69 28 GLN B CA 1
ATOM 4315 C C . GLN B 1 28 ? 7.723 40.938 18.422 1 92.69 28 GLN B C 1
ATOM 4317 O O . GLN B 1 28 ? 7.348 41.375 19.516 1 92.69 28 GLN B O 1
ATOM 4322 N N . VAL B 1 29 ? 7.945 41.781 17.422 1 94.75 29 VAL B N 1
ATOM 4323 C CA . VAL B 1 29 ? 7.859 43.219 17.516 1 94.75 29 VAL B CA 1
ATOM 4324 C C . VAL B 1 29 ? 6.438 43.688 17.188 1 94.75 29 VAL B C 1
ATOM 4326 O O . VAL B 1 29 ? 5.938 44.656 17.766 1 94.75 29 VAL B O 1
ATOM 4329 N N . GLU B 1 30 ? 5.879 43 16.188 1 94.69 30 GLU B N 1
ATOM 4330 C CA . GLU B 1 30 ? 4.52 43.312 15.75 1 94.69 30 GLU B CA 1
ATOM 4331 C C . GLU B 1 30 ? 3.809 42.062 15.242 1 94.69 30 GLU B C 1
ATOM 4333 O O . GLU B 1 30 ? 4.43 41.188 14.625 1 94.69 30 GLU B O 1
ATOM 4338 N N . ARG B 1 31 ? 2.559 41.938 15.695 1 94.12 31 ARG B N 1
ATOM 4339 C CA . ARG B 1 31 ? 1.697 40.906 15.164 1 94.12 31 ARG B CA 1
ATOM 4340 C C . ARG B 1 31 ? 0.34 41.438 14.75 1 94.12 31 ARG B C 1
ATOM 4342 O O . ARG B 1 31 ? -0.336 42.125 15.547 1 94.12 31 ARG B O 1
ATOM 4349 N N . VAL B 1 32 ? 0.042 41.219 13.461 1 94.94 32 VAL B N 1
ATOM 4350 C CA . VAL B 1 32 ? -1.21 41.719 12.906 1 94.94 32 VAL B CA 1
ATOM 4351 C C . VAL B 1 32 ? -2.016 40.562 12.312 1 94.94 32 VAL B C 1
ATOM 4353 O O . VAL B 1 32 ? -1.449 39.656 11.727 1 94.94 32 VAL B O 1
ATOM 4356 N N . ARG B 1 33 ? -3.295 40.594 12.547 1 92.19 33 ARG B N 1
ATOM 4357 C CA . ARG B 1 33 ? -4.203 39.594 12.008 1 92.19 33 ARG B CA 1
ATOM 4358 C C . ARG B 1 33 ? -5.375 40.25 11.289 1 92.19 33 ARG B C 1
ATOM 4360 O O . ARG B 1 33 ? -5.918 41.25 11.75 1 92.19 33 ARG B O 1
ATOM 4367 N N . SER B 1 34 ? -5.594 39.812 10.086 1 91.88 34 SER B N 1
ATOM 4368 C CA . SER B 1 34 ? -6.793 40.156 9.336 1 91.88 34 SER B CA 1
ATOM 4369 C C . SER B 1 34 ? -7.746 38.969 9.203 1 91.88 34 SER B C 1
ATOM 4371 O O . SER B 1 34 ? -7.332 37.875 8.82 1 91.88 34 SER B O 1
ATOM 4373 N N . ASP B 1 35 ? -9.055 39.156 9.508 1 85.31 35 ASP B N 1
ATOM 4374 C CA . ASP B 1 35 ? -10.031 38.094 9.516 1 85.31 35 ASP B CA 1
ATOM 4375 C C . ASP B 1 35 ? -10.68 37.906 8.141 1 85.31 35 ASP B C 1
ATOM 4377 O O . ASP B 1 35 ? -11.891 37.719 8.039 1 85.31 35 ASP B O 1
ATOM 4381 N N . VAL B 1 36 ? -9.859 37.938 7.145 1 85.69 36 VAL B N 1
ATOM 4382 C CA . VAL B 1 36 ? -10.367 37.656 5.801 1 85.69 36 VAL B CA 1
ATOM 4383 C C . VAL B 1 36 ? -10.648 36.156 5.656 1 85.69 36 VAL B C 1
ATOM 4385 O O . VAL B 1 36 ? -9.773 35.312 5.906 1 85.69 36 VAL B O 1
ATOM 4388 N N . SER B 1 37 ? -11.914 35.812 5.324 1 80.19 37 SER B N 1
ATOM 4389 C CA . SER B 1 37 ? -12.289 34.438 5.117 1 80.19 37 SER B CA 1
ATOM 4390 C C . SER B 1 37 ? -12.102 34.031 3.658 1 80.19 37 SER B C 1
ATOM 4392 O O . SER B 1 37 ? -12.922 34.375 2.805 1 80.19 37 SER B O 1
ATOM 4394 N N . LEU B 1 38 ? -11.125 33.25 3.299 1 80.56 38 LEU B N 1
ATOM 4395 C CA . LEU B 1 38 ? -10.836 32.844 1.928 1 80.56 38 LEU B CA 1
ATOM 4396 C C . LEU B 1 38 ? -11.508 31.516 1.601 1 80.56 38 LEU B C 1
ATOM 4398 O O . LEU B 1 38 ? -11.688 31.172 0.428 1 80.56 38 LEU B O 1
ATOM 4402 N N . GLY B 1 39 ? -11.984 30.781 2.67 1 72.5 39 GLY B N 1
ATOM 4403 C CA . GLY B 1 39 ? -12.43 29.438 2.346 1 72.5 39 GLY B CA 1
ATOM 4404 C C . GLY B 1 39 ? -13.711 29.047 3.057 1 72.5 39 GLY B C 1
ATOM 4405 O O . GLY B 1 39 ? -13.789 27.953 3.637 1 72.5 39 GLY B O 1
ATOM 4406 N N . GLU B 1 40 ? -14.742 29.828 3.09 1 64.94 40 GLU B N 1
ATOM 4407 C CA . GLU B 1 40 ? -16 29.516 3.738 1 64.94 40 GLU B CA 1
ATOM 4408 C C . GLU B 1 40 ? -16.609 28.234 3.164 1 64.94 40 GLU B C 1
ATOM 4410 O O . GLU B 1 40 ? -17.203 27.438 3.896 1 64.94 40 GLU B O 1
ATOM 4415 N N . ASP B 1 41 ? -16.312 27.844 1.942 1 73.88 41 ASP B N 1
ATOM 4416 C CA . ASP B 1 41 ? -16.875 26.656 1.325 1 73.88 41 ASP B CA 1
ATOM 4417 C C . ASP B 1 41 ? -15.836 25.938 0.473 1 73.88 41 ASP B C 1
ATOM 4419 O O . ASP B 1 41 ? -16.156 25.375 -0.581 1 73.88 41 ASP B O 1
ATOM 4423 N N . ILE B 1 42 ? -14.773 25.938 1.041 1 79.94 42 ILE B N 1
ATOM 4424 C CA . ILE B 1 42 ? -13.68 25.438 0.213 1 79.94 42 ILE B CA 1
ATOM 4425 C C . ILE B 1 42 ? -13.719 23.922 0.156 1 79.94 42 ILE B C 1
ATOM 4427 O O . ILE B 1 42 ? -13.297 23.312 -0.834 1 79.94 42 ILE B O 1
ATOM 4431 N N . TYR B 1 43 ? -14.266 23.328 1.137 1 76.25 43 TYR B N 1
ATOM 4432 C CA . TYR B 1 43 ? -14.188 21.859 1.198 1 76.25 43 TYR B CA 1
ATOM 4433 C C . TYR B 1 43 ? -15.336 21.219 0.431 1 76.25 43 TYR B C 1
ATOM 4435 O O . TYR B 1 43 ? -15.211 20.109 -0.062 1 76.25 43 TYR B O 1
ATOM 4443 N N . ASP B 1 44 ? -16.359 21.922 0.284 1 76.25 44 ASP B N 1
ATOM 4444 C CA . ASP B 1 44 ? -17.484 21.438 -0.504 1 76.25 44 ASP B CA 1
ATOM 4445 C C . ASP B 1 44 ? -17.344 21.844 -1.971 1 76.25 44 ASP B C 1
ATOM 4447 O O . ASP B 1 44 ? -17.516 21.016 -2.867 1 76.25 44 ASP B O 1
ATOM 4451 N N . GLN B 1 45 ? -17 23.109 -2.123 1 75.12 45 GLN B N 1
ATOM 4452 C CA . GLN B 1 45 ? -16.969 23.656 -3.477 1 75.12 45 GLN B CA 1
ATOM 4453 C C . GLN B 1 45 ? -15.586 23.453 -4.109 1 75.12 45 GLN B C 1
ATOM 4455 O O . GLN B 1 45 ? -15.445 23.531 -5.332 1 75.12 45 GLN B O 1
ATOM 4460 N N . HIS B 1 46 ? -14.586 23.297 -3.326 1 77.81 46 HIS B N 1
ATOM 4461 C CA . HIS B 1 46 ? -13.211 23.062 -3.73 1 77.81 46 HIS B CA 1
ATOM 4462 C C . HIS B 1 46 ? -12.648 24.234 -4.523 1 77.81 46 HIS B C 1
ATOM 4464 O O . HIS B 1 46 ? -11.852 24.047 -5.445 1 77.81 46 HIS B O 1
ATOM 4470 N N . THR B 1 47 ? -13.234 25.469 -4.242 1 84.75 47 THR B N 1
ATOM 4471 C CA . THR B 1 47 ? -12.758 26.688 -4.879 1 84.75 47 THR B CA 1
ATOM 4472 C C . THR B 1 47 ? -12.742 27.844 -3.887 1 84.75 47 THR B C 1
ATOM 4474 O O . THR B 1 47 ? -13.508 27.844 -2.916 1 84.75 47 THR B O 1
ATOM 4477 N N . ILE B 1 48 ? -11.883 28.766 -4.168 1 86.12 48 ILE B N 1
ATOM 4478 C CA . ILE B 1 48 ? -11.812 29.984 -3.389 1 86.12 48 ILE B CA 1
ATOM 4479 C C . ILE B 1 48 ? -12.555 31.109 -4.121 1 86.12 48 ILE B C 1
ATOM 4481 O O . ILE B 1 48 ? -12.375 31.297 -5.324 1 86.12 48 ILE B O 1
ATOM 4485 N N . ASP B 1 49 ? -13.32 31.797 -3.361 1 85.56 49 ASP B N 1
ATOM 4486 C CA . ASP B 1 49 ? -14.133 32.844 -3.959 1 85.56 49 ASP B CA 1
ATOM 4487 C C . ASP B 1 49 ? -13.281 34.062 -4.355 1 85.56 49 ASP B C 1
ATOM 4489 O O . ASP B 1 49 ? -12.367 34.438 -3.619 1 85.56 49 ASP B O 1
ATOM 4493 N N . TYR B 1 50 ? -13.664 34.719 -5.445 1 83.19 50 TYR B N 1
ATOM 4494 C CA . TYR B 1 50 ? -12.883 35.812 -6.008 1 83.19 50 TYR B CA 1
ATOM 4495 C C . TYR B 1 50 ? -12.961 37.031 -5.117 1 83.19 50 TYR B C 1
ATOM 4497 O O . TYR B 1 50 ? -11.977 37.781 -4.98 1 83.19 50 TYR B O 1
ATOM 4505 N N . ASP B 1 51 ? -14.102 37.281 -4.582 1 86.56 51 ASP B N 1
ATOM 4506 C CA . ASP B 1 51 ? -14.258 38.438 -3.697 1 86.56 51 ASP B CA 1
ATOM 4507 C C . ASP B 1 51 ? -13.32 38.344 -2.492 1 86.56 51 ASP B C 1
ATOM 4509 O O . ASP B 1 51 ? -12.781 39.344 -2.029 1 86.56 51 ASP B O 1
ATOM 4513 N N . SER B 1 52 ? -13.203 37.188 -2.064 1 88.81 52 SER B N 1
ATOM 4514 C CA . SER B 1 52 ? -12.312 36.969 -0.931 1 88.81 52 SER B CA 1
ATOM 4515 C C . SER B 1 52 ? -10.859 37.188 -1.312 1 88.81 52 SER B C 1
ATOM 4517 O O . SER B 1 52 ? -10.055 37.625 -0.478 1 88.81 52 SER B O 1
ATOM 4519 N N . VAL B 1 53 ? -10.562 37.031 -2.557 1 90.19 53 VAL B N 1
ATOM 4520 C CA . VAL B 1 53 ? -9.203 37.219 -3.039 1 90.19 53 VAL B CA 1
ATOM 4521 C C . VAL B 1 53 ? -8.867 38.719 -3.035 1 90.19 53 VAL B C 1
ATOM 4523 O O . VAL B 1 53 ? -7.75 39.125 -2.695 1 90.19 53 VAL B O 1
ATOM 4526 N N . GLU B 1 54 ? -9.836 39.5 -3.389 1 91.56 54 GLU B N 1
ATOM 4527 C CA . GLU B 1 54 ? -9.648 40.938 -3.359 1 91.56 54 GLU B CA 1
ATOM 4528 C C . GLU B 1 54 ? -9.391 41.438 -1.94 1 91.56 54 GLU B C 1
ATOM 4530 O O . GLU B 1 54 ? -8.5 42.25 -1.72 1 91.56 54 GLU B O 1
ATOM 4535 N N . GLN B 1 55 ? -10.125 40.938 -1.057 1 93.69 55 GLN B N 1
ATOM 4536 C CA . GLN B 1 55 ? -9.938 41.281 0.344 1 93.69 55 GLN B CA 1
ATOM 4537 C C . GLN B 1 55 ? -8.562 40.844 0.847 1 93.69 55 GLN B C 1
ATOM 4539 O O . GLN B 1 55 ? -7.914 41.562 1.605 1 93.69 55 GLN B O 1
ATOM 4544 N N . ALA B 1 56 ? -8.195 39.719 0.422 1 94.75 56 ALA B N 1
ATOM 4545 C CA . ALA B 1 56 ? -6.883 39.188 0.812 1 94.75 56 ALA B CA 1
ATOM 4546 C C . ALA B 1 56 ? -5.762 40.062 0.268 1 94.75 56 ALA B C 1
ATOM 4548 O O . ALA B 1 56 ? -4.781 40.344 0.965 1 94.75 56 ALA B O 1
ATOM 4549 N N . ALA B 1 57 ? -5.922 40.5 -0.944 1 95.62 57 ALA B N 1
ATOM 4550 C CA . ALA B 1 57 ? -4.926 41.375 -1.562 1 95.62 57 ALA B CA 1
ATOM 4551 C C . ALA B 1 57 ? -4.801 42.688 -0.8 1 95.62 57 ALA B C 1
ATOM 4553 O O . ALA B 1 57 ? -3.695 43.219 -0.611 1 95.62 57 ALA B O 1
ATOM 4554 N N . GLN B 1 58 ? -5.91 43.188 -0.396 1 95.94 58 GLN B N 1
ATOM 4555 C CA . GLN B 1 58 ? -5.91 44.438 0.371 1 95.94 58 GLN B CA 1
ATOM 4556 C C . GLN B 1 58 ? -5.207 44.25 1.714 1 95.94 58 GLN B C 1
ATOM 4558 O O . GLN B 1 58 ? -4.414 45.094 2.125 1 95.94 58 GLN B O 1
ATOM 4563 N N . ALA B 1 59 ? -5.531 43.188 2.344 1 96.5 59 ALA B N 1
ATOM 4564 C CA . ALA B 1 59 ? -4.902 42.875 3.627 1 96.5 59 ALA B CA 1
ATOM 4565 C C . ALA B 1 59 ? -3.389 42.75 3.475 1 96.5 59 ALA B C 1
ATOM 4567 O O . ALA B 1 59 ? -2.625 43.281 4.27 1 96.5 59 ALA B O 1
ATOM 4568 N N . LEU B 1 60 ? -2.953 42.062 2.5 1 97.31 60 LEU B N 1
ATOM 4569 C CA . LEU B 1 60 ? -1.534 41.812 2.266 1 97.31 60 LEU B CA 1
ATOM 4570 C C . LEU B 1 60 ? -0.812 43.125 1.921 1 97.31 60 LEU B C 1
ATOM 4572 O O . LEU B 1 60 ? 0.329 43.312 2.336 1 97.31 60 LEU B O 1
ATOM 4576 N N . SER B 1 61 ? -1.482 43.969 1.148 1 96.62 61 SER B N 1
ATOM 4577 C CA . SER B 1 61 ? -0.9 45.25 0.845 1 96.62 61 SER B CA 1
ATOM 4578 C C . SER B 1 61 ? -0.699 46.094 2.111 1 96.62 61 SER B C 1
ATOM 4580 O O . SER B 1 61 ? 0.301 46.781 2.246 1 96.62 61 SER B O 1
ATOM 4582 N N . GLY B 1 62 ? -1.675 45.969 2.938 1 96.81 62 GLY B N 1
ATOM 4583 C CA . GLY B 1 62 ? -1.522 46.625 4.238 1 96.81 62 GLY B CA 1
ATOM 4584 C C . GLY B 1 62 ? -0.347 46.062 5.031 1 96.81 62 GLY B C 1
ATOM 4585 O O . GLY B 1 62 ? 0.362 46.844 5.695 1 96.81 62 GLY B O 1
ATOM 4586 N N . PHE B 1 63 ? -0.152 44.812 5.02 1 97.5 63 PHE B N 1
ATOM 4587 C CA . PHE B 1 63 ? 0.969 44.188 5.711 1 97.5 63 PHE B CA 1
ATOM 4588 C C . PHE B 1 63 ? 2.297 44.688 5.152 1 97.5 63 PHE B C 1
ATOM 4590 O O . PHE B 1 63 ? 3.242 44.938 5.902 1 97.5 63 PHE B O 1
ATOM 4597 N N . VAL B 1 64 ? 2.387 44.812 3.818 1 96 64 VAL B N 1
ATOM 4598 C CA . VAL B 1 64 ? 3.596 45.312 3.174 1 96 64 VAL B CA 1
ATOM 4599 C C . VAL B 1 64 ? 3.898 46.719 3.672 1 96 64 VAL B C 1
ATOM 4601 O O . VAL B 1 64 ? 5.055 47.062 3.941 1 96 64 VAL B O 1
ATOM 4604 N N . GLN B 1 65 ? 2.873 47.5 3.791 1 96.75 65 GLN B N 1
ATOM 4605 C CA . GLN B 1 65 ? 3.045 48.844 4.293 1 96.75 65 GLN B CA 1
ATOM 4606 C C . GLN B 1 65 ? 3.574 48.844 5.727 1 96.75 65 GLN B C 1
ATOM 4608 O O . GLN B 1 65 ? 4.457 49.625 6.07 1 96.75 65 GLN B O 1
ATOM 4613 N N . ILE B 1 66 ? 3.016 48 6.539 1 96.94 66 ILE B N 1
ATOM 4614 C CA . ILE B 1 66 ? 3.457 47.906 7.926 1 96.94 66 ILE B CA 1
ATOM 4615 C C . ILE B 1 66 ? 4.93 47.5 7.965 1 96.94 66 ILE B C 1
ATOM 4617 O O . ILE B 1 66 ? 5.711 48.062 8.734 1 96.94 66 ILE B O 1
ATOM 4621 N N . MET B 1 67 ? 5.34 46.531 7.199 1 96.06 67 MET B N 1
ATOM 4622 C CA . MET B 1 67 ? 6.723 46.094 7.152 1 96.06 67 MET B CA 1
ATOM 4623 C C . MET B 1 67 ? 7.652 47.219 6.711 1 96.06 67 MET B C 1
ATOM 4625 O O . MET B 1 67 ? 8.742 47.375 7.262 1 96.06 67 MET B O 1
ATOM 4629 N N . ASN B 1 68 ? 7.191 47.969 5.73 1 95.5 68 ASN B N 1
ATOM 4630 C CA . ASN B 1 68 ? 7.973 49.125 5.285 1 95.5 68 ASN B CA 1
ATOM 4631 C C . ASN B 1 68 ? 8.172 50.156 6.406 1 95.5 68 ASN B C 1
ATOM 4633 O O . ASN B 1 68 ? 9.258 50.688 6.559 1 95.5 68 ASN B O 1
ATOM 4637 N N . ASP B 1 69 ? 7.141 50.344 7.109 1 96.38 69 ASP B N 1
ATOM 4638 C CA . ASP B 1 69 ? 7.188 51.312 8.203 1 96.38 69 ASP B CA 1
ATOM 4639 C C . ASP B 1 69 ? 8.203 50.875 9.266 1 96.38 69 ASP B C 1
ATOM 4641 O O . ASP B 1 69 ? 8.82 51.719 9.914 1 96.38 69 ASP B O 1
ATOM 4645 N N . TYR B 1 70 ? 8.344 49.625 9.438 1 95.12 70 TYR B N 1
ATOM 4646 C CA . TYR B 1 70 ? 9.281 49.094 10.43 1 95.12 70 TYR B CA 1
ATOM 4647 C C . TYR B 1 70 ? 10.664 48.906 9.82 1 95.12 70 TYR B C 1
ATOM 4649 O O . TYR B 1 70 ? 11.602 48.5 10.508 1 95.12 70 TYR B O 1
ATOM 4657 N N . GLY B 1 71 ? 10.812 49.094 8.445 1 93.94 71 GLY B N 1
ATOM 4658 C CA . GLY B 1 71 ? 12.086 48.938 7.762 1 93.94 71 GLY B CA 1
ATOM 4659 C C . GLY B 1 71 ? 12.453 47.469 7.504 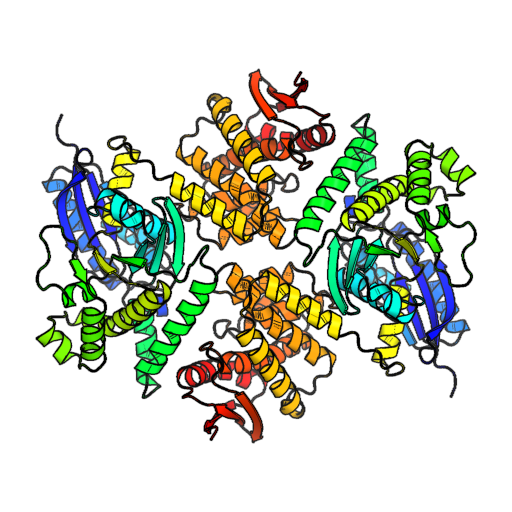1 93.94 71 GLY B C 1
ATOM 4660 O O . GLY B 1 71 ? 13.633 47.125 7.414 1 93.94 71 GLY B O 1
ATOM 4661 N N . VAL B 1 72 ? 11.453 46.625 7.527 1 95.38 72 VAL B N 1
ATOM 4662 C CA . VAL B 1 72 ? 11.688 45.219 7.258 1 95.38 72 VAL B CA 1
ATOM 4663 C C . VAL B 1 72 ? 11.953 45 5.77 1 95.38 72 VAL B C 1
ATOM 4665 O O . VAL B 1 72 ? 11.141 45.406 4.926 1 95.38 72 VAL B O 1
ATOM 4668 N N . LYS B 1 73 ? 13.094 44.375 5.398 1 92.44 73 LYS B N 1
ATOM 4669 C CA . LYS B 1 73 ? 13.461 44.156 4.004 1 92.44 73 LYS B CA 1
ATOM 4670 C C . LYS B 1 73 ? 13.281 42.719 3.609 1 92.44 73 LYS B C 1
ATOM 4672 O O . LYS B 1 73 ? 12.992 42.406 2.449 1 92.44 73 LYS B O 1
ATOM 4677 N N . ASP B 1 74 ? 13.5 41.812 4.582 1 94.56 74 ASP B N 1
ATOM 4678 C CA . ASP B 1 74 ? 13.391 40.375 4.312 1 94.56 74 ASP B CA 1
ATOM 4679 C C . ASP B 1 74 ? 12.086 39.812 4.863 1 94.56 74 ASP B C 1
ATOM 4681 O O . ASP B 1 74 ? 11.727 40.094 6.016 1 94.56 74 ASP B O 1
ATOM 4685 N N . TYR B 1 75 ? 11.32 39.188 4.047 1 96.12 75 TYR B N 1
ATOM 4686 C CA . TYR B 1 75 ? 10.047 38.594 4.465 1 96.12 75 TYR B CA 1
ATOM 4687 C C . TYR B 1 75 ? 9.703 37.375 3.621 1 96.12 75 TYR B C 1
ATOM 4689 O O . TYR B 1 75 ? 10.352 37.125 2.607 1 96.12 75 TYR B O 1
ATOM 4697 N N . HIS B 1 76 ? 8.766 36.594 4.113 1 96.5 76 HIS B N 1
ATOM 4698 C CA . HIS B 1 76 ? 8.273 35.438 3.396 1 96.5 76 HIS B CA 1
ATOM 4699 C C . HIS B 1 76 ? 6.777 35.25 3.615 1 96.5 76 HIS B C 1
ATOM 4701 O O . HIS B 1 76 ? 6.277 35.438 4.727 1 96.5 76 HIS B O 1
ATOM 4707 N N . LEU B 1 77 ? 6.031 34.969 2.564 1 97.62 77 LEU B N 1
ATOM 4708 C CA . LEU B 1 77 ? 4.602 34.688 2.633 1 97.62 77 LEU B CA 1
ATOM 4709 C C . LEU B 1 77 ? 4.332 33.219 2.449 1 97.62 77 LEU B C 1
ATOM 4711 O O . LEU B 1 77 ? 4.734 32.625 1.442 1 97.62 77 LEU B O 1
ATOM 4715 N N . TRP B 1 78 ? 3.658 32.656 3.432 1 96.75 78 TRP B N 1
ATOM 4716 C CA . TRP B 1 78 ? 3.277 31.25 3.389 1 96.75 78 TRP B CA 1
ATOM 4717 C C . TRP B 1 78 ? 1.768 31.094 3.25 1 96.75 78 TRP B C 1
ATOM 4719 O O . TRP B 1 78 ? 1.008 31.984 3.646 1 96.75 78 TRP B O 1
ATOM 4729 N N . GLY B 1 79 ? 1.338 30 2.639 1 95 79 GLY B N 1
ATOM 4730 C CA . GLY B 1 79 ? -0.066 29.625 2.564 1 95 79 GLY B CA 1
ATOM 4731 C C . GLY B 1 79 ? -0.358 28.266 3.184 1 95 79 GLY B C 1
ATOM 4732 O O . GLY B 1 79 ? 0.459 27.344 3.094 1 95 79 GLY B O 1
ATOM 4733 N N . SER B 1 80 ? -1.504 28.156 3.756 1 92.38 80 SER B N 1
ATOM 4734 C CA . SER B 1 80 ? -1.883 26.922 4.43 1 92.38 80 SER B CA 1
ATOM 4735 C C . SER B 1 80 ? -2.162 25.797 3.422 1 92.38 80 SER B C 1
ATOM 4737 O O . SER B 1 80 ? -2.455 26.078 2.256 1 92.38 80 SER B O 1
ATOM 4739 N N . TRP B 1 81 ? -2.102 24.578 3.895 1 89.56 81 TRP B N 1
ATOM 4740 C CA . TRP B 1 81 ? -2.359 23.391 3.084 1 89.56 81 TRP B CA 1
ATOM 4741 C C . TRP B 1 81 ? -3.797 23.391 2.574 1 89.56 81 TRP B C 1
ATOM 4743 O O . TRP B 1 81 ? -4.051 23.047 1.416 1 89.56 81 TRP B O 1
ATOM 4753 N N . SER B 1 82 ? -4.719 23.766 3.369 1 87.94 82 SER B N 1
ATOM 4754 C CA . SER B 1 82 ? -6.137 23.75 3.018 1 87.94 82 SER B CA 1
ATOM 4755 C C . SER B 1 82 ? -6.406 24.609 1.792 1 87.94 82 SER B C 1
ATOM 4757 O O . SER B 1 82 ? -7.18 24.234 0.912 1 87.94 82 SER B O 1
ATOM 4759 N N . LEU B 1 83 ? -5.762 25.719 1.717 1 89.31 83 LEU B N 1
ATOM 4760 C CA . LEU B 1 83 ? -5.953 26.625 0.585 1 89.31 83 LEU B CA 1
ATOM 4761 C C . LEU B 1 83 ? -5.289 26.062 -0.669 1 89.31 83 LEU B C 1
ATOM 4763 O O . LEU B 1 83 ? -5.801 26.234 -1.777 1 89.31 83 LEU B O 1
ATOM 4767 N N . SER B 1 84 ? -4.203 25.438 -0.505 1 90.12 84 SER B N 1
ATOM 4768 C CA . SER B 1 84 ? -3.469 24.891 -1.64 1 90.12 84 SER B CA 1
ATOM 4769 C C . SER B 1 84 ? -4.254 23.781 -2.318 1 90.12 84 SER B C 1
ATOM 4771 O O . SER B 1 84 ? -4.02 23.469 -3.49 1 90.12 84 SER B O 1
ATOM 4773 N N . SER B 1 85 ? -5.148 23.203 -1.64 1 83.88 85 SER B N 1
ATOM 4774 C CA . SER B 1 85 ? -5.902 22.062 -2.145 1 83.88 85 SER B CA 1
ATOM 4775 C C . SER B 1 85 ? -7.066 22.516 -3.023 1 83.88 85 SER B C 1
ATOM 4777 O O . SER B 1 85 ? -7.703 21.703 -3.689 1 83.88 85 SER B O 1
ATOM 4779 N N . ALA B 1 86 ? -7.293 23.797 -3.027 1 87.5 86 ALA B N 1
ATOM 4780 C CA . ALA B 1 86 ? -8.367 24.328 -3.869 1 87.5 86 ALA B CA 1
ATOM 4781 C C . ALA B 1 86 ? -8.023 24.172 -5.348 1 87.5 86 ALA B C 1
ATOM 4783 O O . ALA B 1 86 ? -6.871 24.328 -5.746 1 87.5 86 ALA B O 1
ATOM 4784 N N . ASN B 1 87 ? -9.047 23.953 -6.129 1 88.19 87 ASN B N 1
ATOM 4785 C CA . ASN B 1 87 ? -8.867 23.766 -7.566 1 88.19 87 ASN B CA 1
ATOM 4786 C C . ASN B 1 87 ? -8.266 25 -8.227 1 88.19 87 ASN B C 1
ATOM 4788 O O . ASN B 1 87 ? -7.566 24.891 -9.234 1 88.19 87 ASN B O 1
ATOM 4792 N N . ASN B 1 88 ? -8.57 26.156 -7.691 1 89.62 88 ASN B N 1
ATOM 4793 C CA . ASN B 1 88 ? -8.102 27.391 -8.312 1 89.62 88 ASN B CA 1
ATOM 4794 C C . ASN B 1 88 ? -6.977 28.047 -7.504 1 89.62 88 ASN B C 1
ATOM 4796 O O . ASN B 1 88 ? -6.781 29.25 -7.555 1 89.62 88 ASN B O 1
ATOM 4800 N N . ALA B 1 89 ? -6.352 27.203 -6.711 1 90.06 89 ALA B N 1
ATOM 4801 C CA . ALA B 1 89 ? -5.281 27.703 -5.852 1 90.06 89 ALA B CA 1
ATOM 4802 C C . ALA B 1 89 ? -4.188 28.375 -6.676 1 90.06 89 ALA B C 1
ATOM 4804 O O . ALA B 1 89 ? -3.646 29.406 -6.273 1 90.06 89 ALA B O 1
ATOM 4805 N N . ASP B 1 90 ? -3.883 27.891 -7.801 1 88.38 90 ASP B N 1
ATOM 4806 C CA . ASP B 1 90 ? -2.836 28.438 -8.656 1 88.38 90 ASP B CA 1
ATOM 4807 C C . ASP B 1 90 ? -3.227 29.812 -9.18 1 88.38 90 ASP B C 1
ATOM 4809 O O . ASP B 1 90 ? -2.383 30.703 -9.273 1 88.38 90 ASP B O 1
ATOM 4813 N N . TYR B 1 91 ? -4.434 29.906 -9.5 1 89.31 91 TYR B N 1
ATOM 4814 C CA . TYR B 1 91 ? -4.93 31.188 -9.992 1 89.31 91 TYR B CA 1
ATOM 4815 C C . TYR B 1 91 ? -4.883 32.25 -8.898 1 89.31 91 TYR B C 1
ATOM 4817 O O . TYR B 1 91 ? -4.512 33.406 -9.148 1 89.31 91 TYR B O 1
ATOM 4825 N N . ILE B 1 92 ? -5.191 31.812 -7.766 1 89.75 92 ILE B N 1
ATOM 4826 C CA . ILE B 1 92 ? -5.199 32.719 -6.629 1 89.75 92 ILE B CA 1
ATOM 4827 C C . ILE B 1 92 ? -3.773 33.188 -6.32 1 89.75 92 ILE B C 1
ATOM 4829 O O . ILE B 1 92 ? -3.533 34.375 -6.059 1 89.75 92 ILE B O 1
ATOM 4833 N N . GLN B 1 93 ? -2.914 32.25 -6.301 1 92.38 93 GLN B N 1
ATOM 4834 C CA . GLN B 1 93 ? -1.512 32.594 -6.062 1 92.38 93 GLN B CA 1
ATOM 4835 C C . GLN B 1 93 ? -1.007 33.625 -7.062 1 92.38 93 GLN B C 1
ATOM 4837 O O . GLN B 1 93 ? -0.32 34.562 -6.688 1 92.38 93 GLN B O 1
ATOM 4842 N N . ASP B 1 94 ? -1.353 33.5 -8.305 1 92.44 94 ASP B N 1
ATOM 4843 C CA . ASP B 1 94 ? -0.923 34.406 -9.359 1 92.44 94 ASP B CA 1
ATOM 4844 C C . ASP B 1 94 ? -1.56 35.781 -9.188 1 92.44 94 ASP B C 1
ATOM 4846 O O . ASP B 1 94 ? -0.898 36.812 -9.375 1 92.44 94 ASP B O 1
ATOM 4850 N N . GLN B 1 95 ? -2.766 35.781 -8.883 1 92.69 95 GLN B N 1
ATOM 4851 C CA . GLN B 1 95 ? -3.473 37.031 -8.68 1 92.69 95 GLN B CA 1
ATOM 4852 C C . GLN B 1 95 ? -2.875 37.812 -7.52 1 92.69 95 GLN B C 1
ATOM 4854 O O . GLN B 1 95 ? -2.682 39.031 -7.621 1 92.69 95 GLN B O 1
ATOM 4859 N N . LEU B 1 96 ? -2.656 37.156 -6.457 1 94.06 96 LEU B N 1
ATOM 4860 C CA . LEU B 1 96 ? -2.078 37.812 -5.293 1 94.06 96 LEU B CA 1
ATOM 4861 C C . LEU B 1 96 ? -0.673 38.312 -5.602 1 94.06 96 LEU B C 1
ATOM 4863 O O . LEU B 1 96 ? -0.279 39.406 -5.141 1 94.06 96 LEU B O 1
ATOM 4867 N N . LEU B 1 97 ? 0.093 37.531 -6.359 1 95.19 97 LEU B N 1
ATOM 4868 C CA . LEU B 1 97 ? 1.439 37.938 -6.75 1 95.19 97 LEU B CA 1
ATOM 4869 C C . LEU B 1 97 ? 1.404 39.219 -7.57 1 95.19 97 LEU B C 1
ATOM 4871 O O . LEU B 1 97 ? 2.17 40.156 -7.309 1 95.19 97 LEU B O 1
ATOM 4875 N N . VAL B 1 98 ? 0.558 39.312 -8.508 1 93.88 98 VAL B N 1
ATOM 4876 C CA . VAL B 1 98 ? 0.45 40.438 -9.414 1 93.88 98 VAL B CA 1
ATOM 4877 C C . VAL B 1 98 ? 0.001 41.688 -8.633 1 93.88 98 VAL B C 1
ATOM 4879 O O . VAL B 1 98 ? 0.512 42.781 -8.859 1 93.88 98 VAL B O 1
ATOM 4882 N N . ARG B 1 99 ? -0.864 41.5 -7.73 1 92.94 99 ARG B N 1
ATOM 4883 C CA . ARG B 1 99 ? -1.494 42.625 -7.039 1 92.94 99 ARG B CA 1
ATOM 4884 C C . ARG B 1 99 ? -0.617 43.125 -5.898 1 92.94 99 ARG B C 1
ATOM 4886 O O . ARG B 1 99 ? -0.654 44.312 -5.555 1 92.94 99 ARG B O 1
ATOM 4893 N N . THR B 1 100 ? 0.114 42.219 -5.285 1 95.06 100 THR B N 1
ATOM 4894 C CA . THR B 1 100 ? 0.817 42.625 -4.07 1 95.06 100 THR B CA 1
ATOM 4895 C C . THR B 1 100 ? 2.324 42.438 -4.238 1 95.06 100 THR B C 1
ATOM 4897 O O . THR B 1 100 ? 3.105 42.969 -3.443 1 95.06 100 THR B O 1
ATOM 4900 N N . GLY B 1 101 ? 2.748 41.688 -5.254 1 93.88 101 GLY B N 1
ATOM 4901 C CA . GLY B 1 101 ? 4.156 41.375 -5.438 1 93.88 101 GLY B CA 1
ATOM 4902 C C . GLY B 1 101 ? 4.641 40.25 -4.535 1 93.88 101 GLY B C 1
ATOM 4903 O O . GLY B 1 101 ? 5.816 39.875 -4.562 1 93.88 101 GLY B O 1
ATOM 4904 N N . LEU B 1 102 ? 3.785 39.688 -3.732 1 96.25 102 LEU B N 1
ATOM 4905 C CA . LEU B 1 102 ? 4.164 38.625 -2.791 1 96.25 102 LEU B CA 1
ATOM 4906 C C . LEU B 1 102 ? 3.926 37.25 -3.391 1 96.25 102 LEU B C 1
ATOM 4908 O O . LEU B 1 102 ? 2.834 36.969 -3.885 1 96.25 102 LEU B O 1
ATOM 4912 N N . LYS B 1 103 ? 4.91 36.406 -3.4 1 94.94 103 LYS B N 1
ATOM 4913 C CA . LYS B 1 103 ? 4.777 35.031 -3.848 1 94.94 103 LYS B CA 1
ATOM 4914 C C . LYS B 1 103 ? 4.445 34.094 -2.68 1 94.94 103 LYS B C 1
ATOM 4916 O O . LYS B 1 103 ? 5.07 34.188 -1.622 1 94.94 103 LYS B O 1
ATOM 4921 N N . ILE B 1 104 ? 3.496 33.219 -2.881 1 95.69 104 ILE B N 1
ATOM 4922 C CA . ILE B 1 104 ? 3.059 32.312 -1.827 1 95.69 104 ILE B CA 1
ATOM 4923 C C . ILE B 1 104 ? 3.818 31 -1.936 1 95.69 104 ILE B C 1
ATOM 4925 O O . ILE B 1 104 ? 3.912 30.406 -3.018 1 95.69 104 ILE B O 1
ATOM 4929 N N . ASP B 1 105 ? 4.383 30.516 -0.88 1 95.12 105 ASP B N 1
ATOM 4930 C CA . ASP B 1 105 ? 4.828 29.125 -0.753 1 95.12 105 ASP B CA 1
ATOM 4931 C C . ASP B 1 105 ? 3.828 28.312 0.055 1 95.12 105 ASP B C 1
ATOM 4933 O O . ASP B 1 105 ? 3.598 28.578 1.234 1 95.12 105 ASP B O 1
ATOM 4937 N N . TRP B 1 106 ? 3.311 27.297 -0.54 1 94.5 106 TRP B N 1
ATOM 4938 C CA . TRP B 1 106 ? 2.283 26.5 0.109 1 94.5 106 TRP B CA 1
ATOM 4939 C C . TRP B 1 106 ? 2.904 25.5 1.092 1 94.5 106 TRP B C 1
ATOM 4941 O O . TRP B 1 106 ? 3.951 24.922 0.812 1 94.5 106 TRP B O 1
ATOM 4951 N N . LEU B 1 107 ? 2.25 25.375 2.201 1 94.69 107 LEU B N 1
ATOM 4952 C CA . LEU B 1 107 ? 2.648 24.344 3.168 1 94.69 107 LEU B CA 1
ATOM 4953 C C . LEU B 1 107 ? 1.903 23.047 2.92 1 94.69 107 LEU B C 1
ATOM 4955 O O . LEU B 1 107 ? 0.751 23.062 2.48 1 94.69 107 LEU B O 1
ATOM 4959 N N . SER B 1 108 ? 2.576 21.938 3.182 1 92.56 108 SER B N 1
ATOM 4960 C CA . SER B 1 108 ? 1.889 20.656 3.236 1 92.56 108 SER B CA 1
ATOM 4961 C C . SER B 1 108 ? 1.252 20.422 4.602 1 92.56 108 SER B C 1
ATOM 4963 O O . SER B 1 108 ? 1.558 21.141 5.562 1 92.56 108 SER B O 1
ATOM 4965 N N . SER B 1 109 ? 0.359 19.5 4.656 1 89.38 109 SER B N 1
ATOM 4966 C CA . SER B 1 109 ? -0.262 19.141 5.926 1 89.38 109 SER B CA 1
ATOM 4967 C C . SER B 1 109 ? 0.777 18.656 6.934 1 89.38 109 SER B C 1
ATOM 4969 O O . SER B 1 109 ? 0.709 19.016 8.117 1 89.38 109 SER B O 1
ATOM 4971 N N . SER B 1 110 ? 1.731 17.953 6.484 1 90.75 110 SER B N 1
ATOM 4972 C CA . SER B 1 110 ? 2.787 17.438 7.344 1 90.75 110 SER B CA 1
ATOM 4973 C C . SER B 1 110 ? 3.672 18.562 7.879 1 90.75 110 SER B C 1
ATOM 4975 O O . SER B 1 110 ? 4.117 18.516 9.023 1 90.75 110 SER B O 1
ATOM 4977 N N . GLN B 1 111 ? 3.908 19.5 7.039 1 93.44 111 GLN B N 1
ATOM 4978 C CA . GLN B 1 111 ? 4.691 20.656 7.488 1 93.44 111 GLN B CA 1
ATOM 4979 C C . GLN B 1 111 ? 3.967 21.406 8.602 1 93.44 111 GLN B C 1
ATOM 4981 O O . GLN B 1 111 ? 4.586 21.812 9.586 1 93.44 111 GLN B O 1
ATOM 4986 N N . GLU B 1 112 ? 2.707 21.594 8.414 1 92.94 112 GLU B N 1
ATOM 4987 C CA . GLU B 1 112 ? 1.948 22.312 9.43 1 92.94 112 GLU B CA 1
ATOM 4988 C C . GLU B 1 112 ? 2.006 21.609 10.781 1 92.94 112 GLU B C 1
ATOM 4990 O O . GLU B 1 112 ? 2.215 22.234 11.812 1 92.94 112 GLU B O 1
ATOM 4995 N N . THR B 1 113 ? 1.812 20.312 10.727 1 91.88 113 THR B N 1
ATOM 4996 C CA . THR B 1 113 ? 1.869 19.531 11.953 1 91.88 113 THR B CA 1
ATOM 4997 C C . THR B 1 113 ? 3.268 19.578 12.562 1 91.88 113 THR B C 1
ATOM 4999 O O . THR B 1 113 ? 3.418 19.734 13.773 1 91.88 113 THR B O 1
ATOM 5002 N N . TYR B 1 114 ? 4.258 19.5 11.742 1 93.75 114 TYR B N 1
ATOM 5003 C CA . TYR B 1 114 ? 5.652 19.562 12.156 1 93.75 114 TYR B CA 1
ATOM 5004 C C . TYR B 1 114 ? 5.98 20.906 12.781 1 93.75 114 TYR B C 1
ATOM 5006 O O . TYR B 1 114 ? 6.57 20.969 13.859 1 93.75 114 TYR B O 1
ATOM 5014 N N . LEU B 1 115 ? 5.543 21.984 12.156 1 94.56 115 LEU B N 1
ATOM 5015 C CA . LEU B 1 115 ? 5.863 23.328 12.602 1 94.56 115 LEU B CA 1
ATOM 5016 C C . LEU B 1 115 ? 5.188 23.656 13.93 1 94.56 115 LEU B C 1
ATOM 5018 O O . LEU B 1 115 ? 5.754 24.344 14.773 1 94.56 115 LEU B O 1
ATOM 5022 N N . ARG B 1 116 ? 4.051 23.141 14.117 1 92.12 116 ARG B N 1
ATOM 5023 C CA . ARG B 1 116 ? 3.393 23.312 15.414 1 92.12 116 ARG B CA 1
ATOM 5024 C C . ARG B 1 116 ? 4.16 22.594 16.516 1 92.12 116 ARG B C 1
ATOM 5026 O O . ARG B 1 116 ? 4.305 23.109 17.625 1 92.12 116 ARG B O 1
ATOM 5033 N N . SER B 1 117 ? 4.52 21.406 16.188 1 92 117 SER B N 1
ATOM 5034 C CA . SER B 1 117 ? 5.293 20.625 17.156 1 92 117 SER B CA 1
ATOM 5035 C C . SER B 1 117 ? 6.586 21.344 17.531 1 92 117 SER B C 1
ATOM 5037 O O . SER B 1 117 ? 6.965 21.391 18.703 1 92 117 SER B O 1
ATOM 5039 N N . VAL B 1 118 ? 7.23 21.922 16.578 1 92.94 118 VAL B N 1
ATOM 5040 C CA . VAL B 1 118 ? 8.461 22.672 16.781 1 92.94 118 VAL B CA 1
ATOM 5041 C C . VAL B 1 118 ? 8.18 23.891 17.672 1 92.94 118 VAL B C 1
ATOM 5043 O O . VAL B 1 118 ? 8.93 24.156 18.609 1 92.94 118 VAL B O 1
ATOM 5046 N N . ALA B 1 119 ? 7.105 24.578 17.375 1 93.25 119 ALA B N 1
ATOM 5047 C CA . ALA B 1 119 ? 6.746 25.781 18.125 1 93.25 119 ALA B CA 1
ATOM 5048 C C . ALA B 1 119 ? 6.477 25.469 19.594 1 93.25 119 ALA B C 1
ATOM 5050 O O . ALA B 1 119 ? 6.91 26.203 20.484 1 93.25 119 ALA B O 1
ATOM 5051 N N . VAL B 1 120 ? 5.812 24.391 19.844 1 92.38 120 VAL B N 1
ATOM 5052 C CA . VAL B 1 120 ? 5.484 24 21.219 1 92.38 120 VAL B CA 1
ATOM 5053 C C . VAL B 1 120 ? 6.758 23.609 21.953 1 92.38 120 VAL B C 1
ATOM 5055 O O . VAL B 1 120 ? 6.934 23.969 23.125 1 92.38 120 VAL B O 1
ATOM 5058 N N . ALA B 1 121 ? 7.621 22.922 21.312 1 89.94 121 ALA B N 1
ATOM 5059 C CA . ALA B 1 121 ? 8.859 22.469 21.922 1 89.94 121 ALA B CA 1
ATOM 5060 C C . ALA B 1 121 ? 9.711 23.656 22.391 1 89.94 121 ALA B C 1
ATOM 5062 O O . ALA B 1 121 ? 10.414 23.562 23.391 1 89.94 121 ALA B O 1
ATOM 5063 N N . VAL B 1 122 ? 9.594 24.75 21.688 1 90.12 122 VAL B N 1
ATOM 5064 C CA . VAL B 1 122 ? 10.453 25.906 21.984 1 90.12 122 VAL B CA 1
ATOM 5065 C C . VAL B 1 122 ? 9.734 26.859 22.938 1 90.12 122 VAL B C 1
ATOM 5067 O O . VAL B 1 122 ? 10.344 27.391 23.859 1 90.12 122 VAL B O 1
ATOM 5070 N N . HIS B 1 123 ? 8.383 27.078 22.766 1 88.5 123 HIS B N 1
ATOM 5071 C CA . HIS B 1 123 ? 7.707 28.188 23.438 1 88.5 123 HIS B CA 1
ATOM 5072 C C . HIS B 1 123 ? 6.875 27.703 24.609 1 88.5 123 HIS B C 1
ATOM 5074 O O . HIS B 1 123 ? 6.52 28.484 25.5 1 88.5 123 HIS B O 1
ATOM 5080 N N . PHE B 1 124 ? 6.473 26.469 24.578 1 86.38 124 PHE B N 1
ATOM 5081 C CA . PHE B 1 124 ? 5.59 25.984 25.641 1 86.38 124 PHE B CA 1
ATOM 5082 C C . PHE B 1 124 ? 6.352 25.812 26.938 1 86.38 124 PHE B C 1
ATOM 5084 O O . PHE B 1 124 ? 7.395 25.156 26.984 1 86.38 124 PHE B O 1
ATOM 5091 N N . PRO B 1 125 ? 5.754 26.375 28.031 1 83.69 125 PRO B N 1
ATOM 5092 C CA . PRO B 1 125 ? 6.457 26.281 29.312 1 83.69 125 PRO B CA 1
ATOM 5093 C C . PRO B 1 125 ? 6.559 24.859 29.828 1 83.69 125 PRO B C 1
ATOM 5095 O O . PRO B 1 125 ? 5.602 24.078 29.719 1 83.69 125 PRO B O 1
ATOM 5098 N N . ARG B 1 126 ? 7.613 24.375 30.375 1 86.88 126 ARG B N 1
ATOM 5099 C CA . ARG B 1 126 ? 7.879 23.094 31.016 1 86.88 126 ARG B CA 1
ATOM 5100 C C . ARG B 1 126 ? 7.551 21.938 30.094 1 86.88 126 ARG B C 1
ATOM 5102 O O . ARG B 1 126 ? 7.027 20.906 30.531 1 86.88 126 ARG B O 1
ATOM 5109 N N . PHE B 1 127 ? 7.715 22.203 28.812 1 90.81 127 PHE B N 1
ATOM 5110 C CA . PHE B 1 127 ? 7.445 21.172 27.828 1 90.81 127 PHE B CA 1
ATOM 5111 C C . PHE B 1 127 ? 8.32 19.938 28.078 1 90.81 127 PHE B C 1
ATOM 5113 O O . PHE B 1 127 ? 7.852 18.812 28 1 90.81 127 PHE B O 1
ATOM 5120 N N . LYS B 1 128 ? 9.562 20.172 28.406 1 90.75 128 LYS B N 1
ATOM 5121 C CA . LYS B 1 128 ? 10.516 19.094 28.625 1 90.75 128 LYS B CA 1
ATOM 5122 C C . LYS B 1 128 ? 10.062 18.188 29.766 1 90.75 128 LYS B C 1
ATOM 5124 O O . LYS B 1 128 ? 10.258 16.969 29.719 1 90.75 128 LYS B O 1
ATOM 5129 N N . GLN B 1 129 ? 9.484 18.797 30.734 1 92.81 129 GLN B N 1
ATOM 5130 C CA . GLN B 1 129 ? 8.977 18.031 31.859 1 92.81 129 GLN B CA 1
ATOM 5131 C C . GLN B 1 129 ? 7.684 17.312 31.5 1 92.81 129 GLN B C 1
ATOM 5133 O O . GLN B 1 129 ? 7.465 16.172 31.938 1 92.81 129 GLN B O 1
ATOM 5138 N N . MET B 1 130 ? 6.902 17.922 30.781 1 92.75 130 MET B N 1
ATOM 5139 C CA . MET B 1 130 ? 5.594 17.375 30.422 1 92.75 130 MET B CA 1
ATOM 5140 C C . MET B 1 130 ? 5.742 16.109 29.594 1 92.75 130 MET B C 1
ATOM 5142 O O . MET B 1 130 ? 4.996 15.148 29.781 1 92.75 130 MET B O 1
ATOM 5146 N N . ILE B 1 131 ? 6.699 16.047 28.703 1 94.44 131 ILE B N 1
ATOM 5147 C CA . ILE B 1 131 ? 6.781 14.984 27.703 1 94.44 131 ILE B CA 1
ATOM 5148 C C . ILE B 1 131 ? 7.48 13.773 28.312 1 94.44 131 ILE B C 1
ATOM 5150 O O . ILE B 1 131 ? 7.715 12.773 27.625 1 94.44 131 ILE B O 1
ATOM 5154 N N . THR B 1 132 ? 7.902 13.852 29.562 1 94.94 132 THR B N 1
ATOM 5155 C CA . THR B 1 132 ? 8.359 12.648 30.25 1 94.94 132 THR B CA 1
ATOM 5156 C C . THR B 1 132 ? 7.23 11.625 30.359 1 94.94 132 THR B C 1
ATOM 5158 O O . THR B 1 132 ? 7.48 10.422 30.484 1 94.94 132 THR B O 1
ATOM 5161 N N . LYS B 1 133 ? 5.977 12.141 30.375 1 93.81 133 LYS B N 1
ATOM 5162 C CA . LYS B 1 133 ? 4.758 11.336 30.328 1 93.81 133 LYS B CA 1
ATOM 5163 C C . LYS B 1 133 ? 4.117 11.391 28.938 1 93.81 133 LYS B C 1
ATOM 5165 O O . LYS B 1 133 ? 4.434 12.266 28.141 1 93.81 133 LYS B O 1
ATOM 5170 N N . PRO B 1 134 ? 3.285 10.383 28.656 1 94.81 134 PRO B N 1
ATOM 5171 C CA . PRO B 1 134 ? 2.613 10.461 27.359 1 94.81 134 PRO B CA 1
ATOM 5172 C C . PRO B 1 134 ? 1.927 11.805 27.125 1 94.81 134 PRO B C 1
ATOM 5174 O O . PRO B 1 134 ? 1.123 12.242 27.953 1 94.81 134 PRO B O 1
ATOM 5177 N N . THR B 1 135 ? 2.314 12.422 26.047 1 95.56 135 THR B N 1
ATOM 5178 C CA . THR B 1 135 ? 1.816 13.758 25.734 1 95.56 135 THR B CA 1
ATOM 5179 C C . THR B 1 135 ? 1.429 13.859 24.266 1 95.56 135 THR B C 1
ATOM 5181 O O . THR B 1 135 ? 2.221 13.516 23.375 1 95.56 135 THR B O 1
ATOM 5184 N N . TYR B 1 136 ? 0.194 14.312 24.062 1 95.44 136 TYR B N 1
ATOM 5185 C CA . TYR B 1 136 ? -0.289 14.523 22.703 1 95.44 136 TYR B CA 1
ATOM 5186 C C . TYR B 1 136 ? -0.438 16.016 22.406 1 95.44 136 TYR B C 1
ATOM 5188 O O . TYR B 1 136 ? -0.919 16.781 23.25 1 95.44 136 TYR B O 1
ATOM 5196 N N . LEU B 1 137 ? 0.094 16.438 21.297 1 95.31 137 LEU B N 1
ATOM 5197 C CA . LEU B 1 137 ? -0.171 17.766 20.75 1 95.31 137 LEU B CA 1
ATOM 5198 C C . LEU B 1 137 ? -1.24 17.688 19.656 1 95.31 137 LEU B C 1
ATOM 5200 O O . LEU B 1 137 ? -1.062 17 18.656 1 95.31 137 LEU B O 1
ATOM 5204 N N . LEU B 1 138 ? -2.328 18.344 19.875 1 94.38 138 LEU B N 1
ATOM 5205 C CA . LEU B 1 138 ? -3.432 18.359 18.922 1 94.38 138 LEU B CA 1
ATOM 5206 C C . LEU B 1 138 ? -3.57 19.734 18.266 1 94.38 138 LEU B C 1
ATOM 5208 O O . LEU B 1 138 ? -3.953 20.703 18.922 1 94.38 138 LEU B O 1
ATOM 5212 N N . GLY B 1 139 ? -3.199 19.75 17.031 1 92.75 139 GLY B N 1
ATOM 5213 C CA . GLY B 1 139 ? -3.387 20.969 16.266 1 92.75 139 GLY B CA 1
ATOM 5214 C C . GLY B 1 139 ? -4.645 20.953 15.406 1 92.75 139 GLY B C 1
ATOM 5215 O O . GLY B 1 139 ? -4.734 20.188 14.445 1 92.75 139 GLY B O 1
ATOM 5216 N N . ILE B 1 140 ? -5.598 21.75 15.773 1 89.75 140 ILE B N 1
ATOM 5217 C CA . ILE B 1 140 ? -6.863 21.781 15.055 1 89.75 140 ILE B CA 1
ATOM 5218 C C . ILE B 1 140 ? -6.879 22.969 14.086 1 89.75 140 ILE B C 1
ATOM 5220 O O . ILE B 1 140 ? -6.742 24.125 14.5 1 89.75 140 ILE B O 1
ATOM 5224 N N . ASN B 1 141 ? -6.941 22.656 12.836 1 85.06 141 ASN B N 1
ATOM 5225 C CA . ASN B 1 141 ? -7.105 23.641 11.781 1 85.06 141 ASN B CA 1
ATOM 5226 C C . ASN B 1 141 ? -8.516 23.594 11.188 1 85.06 141 ASN B C 1
ATOM 5228 O O . ASN B 1 141 ? -9.383 22.875 11.688 1 85.06 141 ASN B O 1
ATOM 5232 N N . SER B 1 142 ? -8.75 24.469 10.242 1 81.38 142 SER B N 1
ATOM 5233 C CA . SER B 1 142 ? -10.078 24.562 9.648 1 81.38 142 SER B CA 1
ATOM 5234 C C . SER B 1 142 ? -10.516 23.234 9.039 1 81.38 142 SER B C 1
ATOM 5236 O O . SER B 1 142 ? -11.656 22.812 9.211 1 81.38 142 SER B O 1
ATOM 5238 N N . GLY B 1 143 ? -9.555 22.594 8.422 1 85.62 143 GLY B N 1
ATOM 5239 C CA . GLY B 1 143 ? -9.977 21.406 7.688 1 85.62 143 GLY B CA 1
ATOM 5240 C C . GLY B 1 143 ? -9.242 20.156 8.109 1 85.62 143 GLY B C 1
ATOM 5241 O O . GLY B 1 143 ? -9.461 19.078 7.543 1 85.62 143 GLY B O 1
ATOM 5242 N N . SER B 1 144 ? -8.43 20.281 9.148 1 89.81 144 SER B N 1
ATOM 5243 C CA . SER B 1 144 ? -7.621 19.109 9.492 1 89.81 144 SER B CA 1
ATOM 5244 C C . SER B 1 144 ? -7.188 19.156 10.953 1 89.81 144 SER B C 1
ATOM 5246 O O . SER B 1 144 ? -7.254 20.203 11.594 1 89.81 144 SER B O 1
ATOM 5248 N N . VAL B 1 145 ? -6.832 18.047 11.414 1 92.62 145 VAL B N 1
ATOM 5249 C CA . VAL B 1 145 ? -6.258 17.922 12.75 1 92.62 145 VAL B CA 1
ATOM 5250 C C . VAL B 1 145 ? -4.906 17.219 12.664 1 92.62 145 VAL B C 1
ATOM 5252 O O . VAL B 1 145 ? -4.77 16.203 11.969 1 92.62 145 VAL B O 1
ATOM 5255 N N . GLY B 1 146 ? -3.926 17.859 13.242 1 92.81 146 GLY B N 1
ATOM 5256 C CA . GLY B 1 146 ? -2.631 17.219 13.406 1 92.81 146 GLY B CA 1
ATOM 5257 C C . GLY B 1 146 ? -2.41 16.672 14.805 1 92.81 146 GLY B C 1
ATOM 5258 O O . GLY B 1 146 ? -2.764 17.312 15.789 1 92.81 146 GLY B O 1
ATOM 5259 N N . ILE B 1 147 ? -1.91 15.5 14.914 1 93.38 147 ILE B N 1
ATOM 5260 C CA . ILE B 1 147 ? -1.623 14.891 16.203 1 93.38 147 ILE B CA 1
ATOM 5261 C C . ILE B 1 147 ? -0.146 14.508 16.281 1 93.38 147 ILE B C 1
ATOM 5263 O O . ILE B 1 147 ? 0.386 13.883 15.367 1 93.38 147 ILE B O 1
ATOM 5267 N N . SER B 1 148 ? 0.525 14.961 17.234 1 94.31 148 SER B N 1
ATOM 5268 C CA . SER B 1 148 ? 1.882 14.539 17.562 1 94.31 148 SER B CA 1
ATOM 5269 C C . SER B 1 148 ? 1.935 13.898 18.953 1 94.31 148 SER B C 1
ATOM 5271 O O . SER B 1 148 ? 1.217 14.312 19.859 1 94.31 148 SER B O 1
ATOM 5273 N N . HIS B 1 149 ? 2.771 12.898 19.094 1 95 149 HIS B N 1
ATOM 5274 C CA . HIS B 1 149 ? 2.871 12.156 20.344 1 95 149 HIS B CA 1
ATOM 5275 C C . HIS B 1 149 ? 4.309 12.117 20.844 1 95 149 HIS B C 1
ATOM 5277 O O . HIS B 1 149 ? 5.234 11.844 20.078 1 95 149 HIS B O 1
ATOM 5283 N N . TYR B 1 150 ? 4.461 12.531 22.047 1 94.56 150 TYR B N 1
ATOM 5284 C CA . TYR B 1 150 ? 5.719 12.422 22.766 1 94.56 150 TYR B CA 1
ATOM 5285 C C . TYR B 1 150 ? 5.578 11.484 23.969 1 94.56 150 TYR B C 1
ATOM 5287 O O . TYR B 1 150 ? 4.512 11.414 24.594 1 94.56 150 TYR B O 1
ATOM 5295 N N . ASP B 1 151 ? 6.594 10.797 24.219 1 93.88 151 ASP B N 1
ATOM 5296 C CA . ASP B 1 151 ? 6.637 9.914 25.375 1 93.88 151 ASP B CA 1
ATOM 5297 C C . ASP B 1 151 ? 8.078 9.68 25.828 1 93.88 151 ASP B C 1
ATOM 5299 O O . ASP B 1 151 ? 8.992 9.617 25 1 93.88 151 ASP B O 1
ATOM 5303 N N . GLN B 1 152 ? 8.297 9.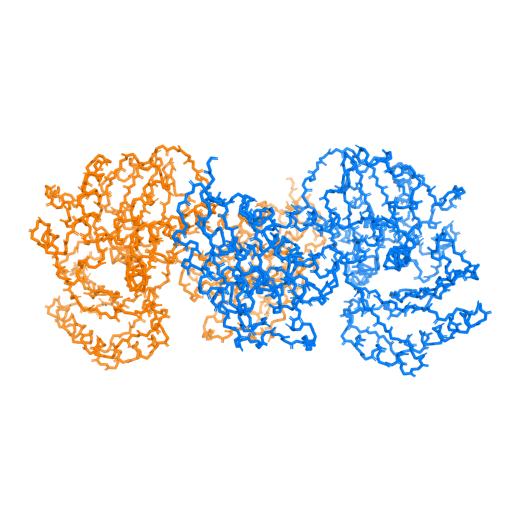68 27.156 1 94 152 GLN B N 1
ATOM 5304 C CA . GLN B 1 152 ? 9.617 9.453 27.75 1 94 152 GLN B CA 1
ATOM 5305 C C . GLN B 1 152 ? 10.641 10.422 27.172 1 94 152 GLN B C 1
ATOM 5307 O O . GLN B 1 152 ? 11.742 10.016 26.781 1 94 152 GLN B O 1
ATOM 5312 N N . SER B 1 153 ? 10.203 11.562 26.875 1 92.88 153 SER B N 1
ATOM 5313 C CA . SER B 1 153 ? 11.016 12.703 26.469 1 92.88 153 SER B CA 1
ATOM 5314 C C . SER B 1 153 ? 11.453 12.586 25.016 1 92.88 153 SER B C 1
ATOM 5316 O O . SER B 1 153 ? 12.43 13.211 24.609 1 92.88 153 SER B O 1
ATOM 5318 N N . ASN B 1 154 ? 10.711 11.703 24.344 1 92 154 ASN B N 1
ATOM 5319 C CA . ASN B 1 154 ? 11.055 11.508 22.953 1 92 154 ASN B CA 1
ATOM 5320 C C . ASN B 1 154 ? 9.836 11.688 22.047 1 92 154 ASN B C 1
ATOM 5322 O O . ASN B 1 154 ? 8.711 11.414 22.453 1 92 154 ASN B O 1
ATOM 5326 N N . PHE B 1 155 ? 10.164 12.195 20.875 1 93 155 PHE B N 1
ATOM 5327 C CA . PHE B 1 155 ? 9.148 12.203 19.828 1 93 155 PHE B CA 1
ATOM 5328 C C . PHE B 1 155 ? 8.82 10.789 19.375 1 93 155 PHE B C 1
ATOM 5330 O O . PHE B 1 155 ? 9.727 9.977 19.156 1 93 155 PHE B O 1
ATOM 5337 N N . VAL B 1 156 ? 7.52 10.492 19.234 1 93.25 156 VAL B N 1
ATOM 5338 C CA . VAL B 1 156 ? 7.109 9.133 18.875 1 93.25 156 VAL B CA 1
ATOM 5339 C C . VAL B 1 156 ? 6.531 9.117 17.469 1 93.25 156 VAL B C 1
ATOM 5341 O O . VAL B 1 156 ? 7 8.367 16.609 1 93.25 156 VAL B O 1
ATOM 5344 N N . PHE B 1 157 ? 5.504 9.969 17.219 1 92.5 157 PHE B N 1
ATOM 5345 C CA . PHE B 1 157 ? 4.938 10.023 15.875 1 92.5 157 PHE B CA 1
ATOM 5346 C C . PHE B 1 157 ? 4.16 11.32 15.672 1 92.5 157 PHE B C 1
ATOM 5348 O O . PHE B 1 157 ? 3.906 12.055 16.625 1 92.5 157 PHE B O 1
ATOM 5355 N N . SER B 1 158 ? 3.879 11.586 14.391 1 91.81 158 SER B N 1
ATOM 5356 C CA . SER B 1 158 ? 2.953 12.641 13.992 1 91.81 158 SER B CA 1
ATOM 5357 C C . SER B 1 158 ? 2.135 12.227 12.773 1 91.81 158 SER B C 1
ATOM 5359 O O . SER B 1 158 ? 2.656 11.586 11.859 1 91.81 158 SER B O 1
ATOM 5361 N N . ARG B 1 159 ? 0.849 12.547 12.852 1 89.94 159 ARG B N 1
ATOM 5362 C CA . ARG B 1 159 ? -0.069 12.258 11.75 1 89.94 159 ARG B CA 1
ATOM 5363 C C . ARG B 1 159 ? -1.137 13.336 11.625 1 89.94 159 ARG B C 1
ATOM 5365 O O . ARG B 1 159 ? -1.352 14.117 12.562 1 89.94 159 ARG B O 1
ATOM 5372 N N . SER B 1 160 ? -1.725 13.383 10.477 1 91.19 160 SER B N 1
ATOM 5373 C CA . SER B 1 160 ? -2.799 14.344 10.258 1 91.19 160 SER B CA 1
ATOM 5374 C C . SER B 1 160 ? -4.066 13.656 9.766 1 91.19 160 SER B C 1
ATOM 5376 O O . SER B 1 160 ? -3.998 12.625 9.086 1 91.19 160 SER B O 1
ATOM 5378 N N . LEU B 1 161 ? -5.148 14.188 10.195 1 90.69 161 LEU B N 1
ATOM 5379 C CA . LEU B 1 161 ? -6.477 13.75 9.773 1 90.69 161 LEU B CA 1
ATOM 5380 C C . LEU B 1 161 ? -7.219 14.875 9.062 1 90.69 161 LEU B C 1
ATOM 5382 O O . LEU B 1 161 ? -7.25 16 9.547 1 90.69 161 LEU B O 1
ATOM 5386 N N . ARG B 1 162 ? -7.781 14.562 7.906 1 88.75 162 ARG B N 1
ATOM 5387 C CA . ARG B 1 162 ? -8.516 15.562 7.141 1 88.75 162 ARG B CA 1
ATOM 5388 C C . ARG B 1 162 ? -9.914 15.781 7.719 1 88.75 162 ARG B C 1
ATOM 5390 O O . ARG B 1 162 ? -10.914 15.531 7.043 1 88.75 162 ARG B O 1
ATOM 5397 N N . LEU B 1 163 ? -9.914 16.172 8.891 1 90.81 163 LEU B N 1
ATOM 5398 C CA . LEU B 1 163 ? -11.125 16.453 9.648 1 90.81 163 LEU B CA 1
ATOM 5399 C C . LEU B 1 163 ? -10.93 17.688 10.531 1 90.81 163 LEU B C 1
ATOM 5401 O O . LEU B 1 163 ? -10.078 17.703 11.422 1 90.81 163 LEU B O 1
ATOM 5405 N N . GLY B 1 164 ? -11.562 18.781 10.18 1 89.88 164 GLY B N 1
ATOM 5406 C CA . GLY B 1 164 ? -11.508 20.016 10.938 1 89.88 164 GLY B CA 1
ATOM 5407 C C . GLY B 1 164 ? -12.859 20.656 11.125 1 89.88 164 GLY B C 1
ATOM 5408 O O . GLY B 1 164 ? -13.852 20.219 10.539 1 89.88 164 GLY B O 1
ATOM 5409 N N . PRO B 1 165 ? -12.914 21.641 11.922 1 89.25 165 PRO B N 1
ATOM 5410 C CA . PRO B 1 165 ? -14.195 22.25 12.289 1 89.25 165 PRO B CA 1
ATOM 5411 C C . PRO B 1 165 ? -14.953 22.797 11.078 1 89.25 165 PRO B C 1
ATOM 5413 O O . PRO B 1 165 ? -16.172 22.625 10.984 1 89.25 165 PRO B O 1
ATOM 5416 N N . VAL B 1 166 ? -14.281 23.453 10.18 1 86.94 166 VAL B N 1
ATOM 5417 C CA . VAL B 1 166 ? -14.961 24.016 9.016 1 86.94 166 VAL B CA 1
ATOM 5418 C C . VAL B 1 166 ? -15.508 22.891 8.141 1 86.94 166 VAL B C 1
ATOM 5420 O O . VAL B 1 166 ? -16.625 22.969 7.637 1 86.94 166 VAL B O 1
ATOM 5423 N N . ARG B 1 167 ? -14.742 21.906 7.973 1 87.81 167 ARG B N 1
ATOM 5424 C CA . ARG B 1 167 ? -15.188 20.75 7.203 1 87.81 167 ARG B CA 1
ATOM 5425 C C . ARG B 1 167 ? -16.406 20.094 7.848 1 87.81 167 ARG B C 1
ATOM 5427 O O . ARG B 1 167 ? -17.344 19.719 7.156 1 87.81 167 ARG B O 1
ATOM 5434 N N . ILE B 1 168 ? -16.375 19.938 9.117 1 90.75 168 ILE B N 1
ATOM 5435 C CA . ILE B 1 168 ? -17.469 19.328 9.867 1 90.75 168 ILE B CA 1
ATOM 5436 C C . ILE B 1 168 ? -18.719 20.219 9.766 1 90.75 168 ILE B C 1
ATOM 5438 O O . ILE B 1 168 ? -19.828 19.719 9.633 1 90.75 168 ILE B O 1
ATOM 5442 N N . ALA B 1 169 ? -18.484 21.469 9.82 1 88.44 169 ALA B N 1
ATOM 5443 C CA . ALA B 1 169 ? -19.594 22.406 9.727 1 88.44 169 ALA B CA 1
ATOM 5444 C C . ALA B 1 169 ? -20.312 22.297 8.383 1 88.44 169 ALA B C 1
ATOM 5446 O O . ALA B 1 169 ? -21.531 22.438 8.297 1 88.44 169 ALA B O 1
ATOM 5447 N N . GLU B 1 170 ? -19.562 22.109 7.371 1 85.69 170 GLU B N 1
ATOM 5448 C CA . GLU B 1 170 ? -20.141 21.938 6.047 1 85.69 170 GLU B CA 1
ATOM 5449 C C . GLU B 1 170 ? -21 20.672 5.98 1 85.69 170 GLU B C 1
ATOM 5451 O O . GLU B 1 170 ? -22.078 20.672 5.383 1 85.69 170 GLU B O 1
ATOM 5456 N N . VAL B 1 171 ? -20.547 19.641 6.594 1 83.31 171 VAL B N 1
ATOM 5457 C CA . VAL B 1 171 ? -21.312 18.406 6.676 1 83.31 171 VAL B CA 1
ATOM 5458 C C . VAL B 1 171 ? -22.578 18.641 7.5 1 83.31 171 VAL B C 1
ATOM 5460 O O . VAL B 1 171 ? -23.656 18.141 7.145 1 83.31 171 VAL B O 1
ATOM 5463 N N . LEU B 1 172 ? -22.453 19.344 8.57 1 80.5 172 LEU B N 1
ATOM 5464 C CA . LEU B 1 172 ? -23.562 19.656 9.461 1 80.5 172 LEU B CA 1
ATOM 5465 C C . LEU B 1 172 ? -24.672 20.391 8.719 1 80.5 172 LEU B C 1
ATOM 5467 O O . LEU B 1 172 ? -25.859 20.141 8.93 1 80.5 172 LEU B O 1
ATOM 5471 N N . GLU B 1 173 ? -24.25 21.297 7.902 1 82.94 173 GLU B N 1
ATOM 5472 C CA . GLU B 1 173 ? -25.219 22.062 7.137 1 82.94 173 GLU B CA 1
ATOM 5473 C C . GLU B 1 173 ? -26.062 21.156 6.238 1 82.94 173 GLU B C 1
ATOM 5475 O O . GLU B 1 173 ? -27.266 21.359 6.109 1 82.94 173 GLU B O 1
ATOM 5480 N N . ASP B 1 174 ? -25.453 20.234 5.684 1 79.88 174 ASP B N 1
ATOM 5481 C CA . ASP B 1 174 ? -26.141 19.266 4.848 1 79.88 174 ASP B CA 1
ATOM 5482 C C . ASP B 1 174 ? -27.094 18.406 5.684 1 79.88 174 ASP B C 1
ATOM 5484 O O . ASP B 1 174 ? -28.203 18.109 5.254 1 79.88 174 ASP B O 1
ATOM 5488 N N . LEU B 1 175 ? -26.656 18.109 6.875 1 81.38 175 LEU B N 1
ATOM 5489 C CA . LEU B 1 175 ? -27.422 17.25 7.773 1 81.38 175 LEU B CA 1
ATOM 5490 C C . LEU B 1 175 ? -28.641 18 8.328 1 81.38 175 LEU B C 1
ATOM 5492 O O . LEU B 1 175 ? -29.719 17.438 8.445 1 81.38 175 LEU B O 1
ATOM 5496 N N . GLN B 1 176 ? -28.391 19.219 8.711 1 79.5 176 GLN B N 1
ATOM 5497 C CA . GLN B 1 176 ? -29.453 20.031 9.312 1 79.5 176 GLN B CA 1
ATOM 5498 C C . GLN B 1 176 ? -30.672 20.125 8.398 1 79.5 176 GLN B C 1
ATOM 5500 O O . GLN B 1 176 ? -31.797 20.172 8.867 1 79.5 176 GLN B O 1
ATOM 5505 N N . SER B 1 177 ? -30.438 20.062 7.184 1 78.25 177 SER B N 1
ATOM 5506 C CA . SER B 1 177 ? -31.516 20.203 6.207 1 78.25 177 SER B CA 1
ATOM 5507 C C . SER B 1 177 ? -32.188 18.859 5.953 1 78.25 177 SER B C 1
ATOM 5509 O O . SER B 1 177 ? -33.312 18.828 5.445 1 78.25 177 SER B O 1
ATOM 5511 N N . SER B 1 178 ? -31.656 17.828 6.492 1 76.69 178 SER B N 1
ATOM 5512 C CA . SER B 1 178 ? -32.156 16.547 5.996 1 76.69 178 SER B CA 1
ATOM 5513 C C . SER B 1 178 ? -32.562 15.633 7.148 1 76.69 178 SER B C 1
ATOM 5515 O O . SER B 1 178 ? -33.344 14.688 6.953 1 76.69 178 SER B O 1
ATOM 5517 N N . VAL B 1 179 ? -31.969 15.93 8.406 1 79.19 179 VAL B N 1
ATOM 5518 C CA . VAL B 1 179 ? -32.188 14.969 9.477 1 79.19 179 VAL B CA 1
ATOM 5519 C C . VAL B 1 179 ? -32.562 15.703 10.766 1 79.19 179 VAL B C 1
ATOM 5521 O O . VAL B 1 179 ? -31.938 16.703 11.109 1 79.19 179 VAL B O 1
ATOM 5524 N N . PRO B 1 180 ? -33.562 15.289 11.531 1 75.94 180 PRO B N 1
ATOM 5525 C CA . PRO B 1 180 ? -33.938 15.953 12.781 1 75.94 180 PRO B CA 1
ATOM 5526 C C . PRO B 1 180 ? -32.875 15.812 13.875 1 75.94 180 PRO B C 1
ATOM 5528 O O . PRO B 1 180 ? -32.656 16.75 14.641 1 75.94 180 PRO B O 1
ATOM 5531 N N . ASN B 1 181 ? -32.188 14.68 14.016 1 82.88 181 ASN B N 1
ATOM 5532 C CA . ASN B 1 181 ? -31.172 14.438 15.023 1 82.88 181 ASN B CA 1
ATOM 5533 C C . ASN B 1 181 ? -29.766 14.617 14.453 1 82.88 181 ASN B C 1
ATOM 5535 O O . ASN B 1 181 ? -28.906 13.758 14.625 1 82.88 181 ASN B O 1
ATOM 5539 N N . TYR B 1 182 ? -29.578 15.875 13.914 1 85.12 182 TYR B N 1
ATOM 5540 C CA . TYR B 1 182 ? -28.375 16.078 13.109 1 85.12 182 TYR B CA 1
ATOM 5541 C C . TYR B 1 182 ? -27.125 16.109 13.984 1 85.12 182 TYR B C 1
ATOM 5543 O O . TYR B 1 182 ? -26.047 15.695 13.555 1 85.12 182 TYR B O 1
ATOM 5551 N N . VAL B 1 183 ? -27.234 16.5 15.25 1 85.81 183 VAL B N 1
ATOM 5552 C CA . VAL B 1 183 ? -26.078 16.562 16.125 1 85.81 183 VAL B CA 1
ATOM 5553 C C . VAL B 1 183 ? -25.594 15.156 16.453 1 85.81 183 VAL B C 1
ATOM 5555 O O . VAL B 1 183 ? -24.391 14.891 16.484 1 85.81 183 VAL B O 1
ATOM 5558 N N . GLU B 1 184 ? -26.531 14.297 16.656 1 86.19 184 GLU B N 1
ATOM 5559 C CA . GLU B 1 184 ? -26.188 12.906 16.953 1 86.19 184 GLU B CA 1
ATOM 5560 C C . GLU B 1 184 ? -25.547 12.242 15.734 1 86.19 184 GLU B C 1
ATOM 5562 O O . GLU B 1 184 ? -24.594 11.461 15.875 1 86.19 184 GLU B O 1
ATOM 5567 N N . VAL B 1 185 ? -26.109 12.555 14.625 1 88.81 185 VAL B N 1
ATOM 5568 C CA . VAL B 1 185 ? -25.562 12.031 13.383 1 88.81 185 VAL B CA 1
ATOM 5569 C C . VAL B 1 185 ? -24.125 12.531 13.203 1 88.81 185 VAL B C 1
ATOM 5571 O O . VAL B 1 185 ? -23.234 11.766 12.836 1 88.81 185 VAL B O 1
ATOM 5574 N N . LEU B 1 186 ? -23.953 13.766 13.477 1 90.19 186 LEU B N 1
ATOM 5575 C CA . LEU B 1 186 ? -22.641 14.375 13.32 1 90.19 186 LEU B CA 1
ATOM 5576 C C . LEU B 1 186 ? -21.641 13.773 14.305 1 90.19 186 LEU B C 1
ATOM 5578 O O . LEU B 1 186 ? -20.484 13.523 13.945 1 90.19 186 LEU B O 1
ATOM 5582 N N . ASP B 1 187 ? -22.109 13.586 15.469 1 91.31 187 ASP B N 1
ATOM 5583 C CA . ASP B 1 187 ? -21.25 12.977 16.484 1 91.31 187 ASP B CA 1
ATOM 5584 C C . ASP B 1 187 ? -20.812 11.578 16.062 1 91.31 187 ASP B C 1
ATOM 5586 O O . ASP B 1 187 ? -19.641 11.227 16.203 1 91.31 187 ASP B O 1
ATOM 5590 N N . ASP B 1 188 ? -21.719 10.82 15.531 1 90.44 188 ASP B N 1
ATOM 5591 C CA . ASP B 1 188 ? -21.422 9.484 15.039 1 90.44 188 ASP B CA 1
ATOM 5592 C C . ASP B 1 188 ? -20.438 9.539 13.875 1 90.44 188 ASP B C 1
ATOM 5594 O O . ASP B 1 188 ? -19.547 8.695 13.766 1 90.44 188 ASP B O 1
ATOM 5598 N N . TYR B 1 189 ? -20.641 10.461 13.086 1 91.06 189 TYR B N 1
ATOM 5599 C CA . TYR B 1 189 ? -19.781 10.648 11.93 1 91.06 189 TYR B CA 1
ATOM 5600 C C . TYR B 1 189 ? -18.344 10.953 12.359 1 91.06 189 TYR B C 1
ATOM 5602 O O . TYR B 1 189 ? -17.406 10.297 11.906 1 91.06 189 TYR B O 1
ATOM 5610 N N . ILE B 1 190 ? -18.188 11.914 13.242 1 94.12 190 ILE B N 1
ATOM 5611 C CA . ILE B 1 190 ? -16.875 12.305 13.734 1 94.12 190 ILE B CA 1
ATOM 5612 C C . ILE B 1 190 ? -16.219 11.125 14.453 1 94.12 190 ILE B C 1
ATOM 5614 O O . ILE B 1 190 ? -15.047 10.836 14.227 1 94.12 190 ILE B O 1
ATOM 5618 N N . SER B 1 191 ? -17 10.469 15.203 1 92.81 191 SER B N 1
ATOM 5619 C CA . SER B 1 191 ? -16.5 9.32 15.945 1 92.81 191 SER B CA 1
ATOM 5620 C C . SER B 1 191 ? -15.977 8.242 15.016 1 92.81 191 SER B C 1
ATOM 5622 O O . SER B 1 191 ? -14.906 7.672 15.258 1 92.81 191 SER B O 1
ATOM 5624 N N . SER B 1 192 ? -16.703 7.945 13.984 1 90.94 192 SER B N 1
ATOM 5625 C CA . SER B 1 192 ? -16.297 6.918 13.031 1 90.94 192 SER B CA 1
ATOM 5626 C C . SER B 1 192 ? -14.977 7.277 12.367 1 90.94 192 SER B C 1
ATOM 5628 O O . SER B 1 192 ? -14.109 6.418 12.188 1 90.94 192 SER B O 1
ATOM 5630 N N . GLN B 1 193 ? -14.805 8.539 12 1 91.5 193 GLN B N 1
ATOM 5631 C CA . GLN B 1 193 ? -13.578 9 11.359 1 91.5 193 GLN B CA 1
ATOM 5632 C C . GLN B 1 193 ? -12.391 8.898 12.312 1 91.5 193 GLN B C 1
ATOM 5634 O O . GLN B 1 193 ? -11.297 8.492 11.914 1 91.5 193 GLN B O 1
ATOM 5639 N N . ILE B 1 194 ? -12.633 9.234 13.523 1 92.25 194 ILE B N 1
ATOM 5640 C CA . ILE B 1 194 ? -11.562 9.266 14.516 1 92.25 194 ILE B CA 1
ATOM 5641 C C . ILE B 1 194 ? -11.164 7.84 14.891 1 92.25 194 ILE B C 1
ATOM 5643 O O . ILE B 1 194 ? -9.984 7.551 15.094 1 92.25 194 ILE B O 1
ATOM 5647 N N . VAL B 1 195 ? -12.109 6.949 14.938 1 87.62 195 VAL B N 1
ATOM 5648 C CA . VAL B 1 195 ? -11.836 5.551 15.234 1 87.62 195 VAL B CA 1
ATOM 5649 C C . VAL B 1 195 ? -10.961 4.945 14.133 1 87.62 195 VAL B C 1
ATOM 5651 O O . VAL B 1 195 ? -9.984 4.258 14.422 1 87.62 195 VAL B O 1
ATOM 5654 N N . ASP B 1 196 ? -11.305 5.203 12.93 1 87.06 196 ASP B N 1
ATOM 5655 C CA . ASP B 1 196 ? -10.539 4.711 11.789 1 87.06 196 ASP B CA 1
ATOM 5656 C C . ASP B 1 196 ? -9.125 5.285 11.789 1 87.06 196 ASP B C 1
ATOM 5658 O O . ASP B 1 196 ? -8.156 4.574 11.492 1 87.06 196 ASP B O 1
ATOM 5662 N N . PHE B 1 197 ? -9.016 6.512 12.141 1 88.44 197 PHE B N 1
ATOM 5663 C CA . PHE B 1 197 ? -7.723 7.188 12.211 1 88.44 197 PHE B CA 1
ATOM 5664 C C . PHE B 1 197 ? -6.867 6.609 13.336 1 88.44 197 PHE B C 1
ATOM 5666 O O . PHE B 1 197 ? -5.684 6.332 13.141 1 88.44 197 PHE B O 1
ATOM 5673 N N . GLY B 1 198 ? -7.469 6.367 14.438 1 88.94 198 GLY B N 1
ATOM 5674 C CA . GLY B 1 198 ? -6.766 5.906 15.625 1 88.94 198 GLY B CA 1
ATOM 5675 C C . GLY B 1 198 ? -6.176 4.516 15.469 1 88.94 198 GLY B C 1
ATOM 5676 O O . GLY B 1 198 ? -5.152 4.203 16.078 1 88.94 198 GLY B O 1
ATOM 5677 N N . ARG B 1 199 ? -6.738 3.709 14.641 1 87.5 199 ARG B N 1
ATOM 5678 C CA . ARG B 1 199 ? -6.309 2.328 14.438 1 87.5 199 ARG B CA 1
ATOM 5679 C C . ARG B 1 199 ? -4.914 2.271 13.828 1 87.5 199 ARG B C 1
ATOM 5681 O O . ARG B 1 199 ? -4.203 1.276 13.977 1 87.5 199 ARG B O 1
ATOM 5688 N N . PHE B 1 200 ? -4.5 3.316 13.25 1 86.88 200 PHE B N 1
ATOM 5689 C CA . PHE B 1 200 ? -3.24 3.277 12.508 1 86.88 200 PHE B CA 1
ATOM 5690 C C . PHE B 1 200 ? -2.18 4.117 13.211 1 86.88 200 PHE B C 1
ATOM 5692 O O . PHE B 1 200 ? -1.101 4.348 12.656 1 86.88 200 PHE B O 1
ATOM 5699 N N . LEU B 1 201 ? -2.5 4.598 14.43 1 87.12 201 LEU B N 1
ATOM 5700 C CA . LEU B 1 201 ? -1.506 5.34 15.195 1 87.12 201 LEU B CA 1
ATOM 5701 C C . LEU B 1 201 ? -0.515 4.391 15.859 1 87.12 201 LEU B C 1
ATOM 5703 O O . LEU B 1 201 ? -0.916 3.422 16.516 1 87.12 201 LEU B O 1
ATOM 5707 N N . PRO B 1 202 ? 0.748 4.664 15.617 1 78.62 202 PRO B N 1
ATOM 5708 C CA . PRO B 1 202 ? 1.747 3.783 16.219 1 78.62 202 PRO B CA 1
ATOM 5709 C C . PRO B 1 202 ? 1.825 3.938 17.75 1 78.62 202 PRO B C 1
ATOM 5711 O O . PRO B 1 202 ? 1.733 5.055 18.266 1 78.62 202 PRO B O 1
ATOM 5714 N N . GLY B 1 203 ? 1.985 2.82 18.438 1 69.19 203 GLY B N 1
ATOM 5715 C CA . GLY B 1 203 ? 2.369 2.879 19.844 1 69.19 203 GLY B CA 1
ATOM 5716 C C . GLY B 1 203 ? 1.272 3.416 20.75 1 69.19 203 GLY B C 1
ATOM 5717 O O . GLY B 1 203 ? 1.54 3.861 21.859 1 69.19 203 GLY B O 1
ATOM 5718 N N . ARG B 1 204 ? 0.081 3.553 20.234 1 67.12 204 ARG B N 1
ATOM 5719 C CA . ARG B 1 204 ? -0.956 4.102 21.094 1 67.12 204 ARG B CA 1
ATOM 5720 C C . ARG B 1 204 ? -1.259 3.154 22.25 1 67.12 204 ARG B C 1
ATOM 5722 O O . ARG B 1 204 ? -1.444 1.953 22.047 1 67.12 204 ARG B O 1
ATOM 5729 N N . ARG B 1 205 ? -0.988 3.791 23.453 1 67.25 205 ARG B N 1
ATOM 5730 C CA . ARG B 1 205 ? -1.292 3.047 24.672 1 67.25 205 ARG B CA 1
ATOM 5731 C C . ARG B 1 205 ? -2.506 3.635 25.375 1 67.25 205 ARG B C 1
ATOM 5733 O O . ARG B 1 205 ? -2.842 4.805 25.188 1 67.25 205 ARG B O 1
ATOM 5740 N N . ASP B 1 206 ? -3.148 2.859 26.031 1 78.81 206 ASP B N 1
ATOM 5741 C CA . ASP B 1 206 ? -4.34 3.277 26.766 1 78.81 206 ASP B CA 1
ATOM 5742 C C . ASP B 1 206 ? -3.965 3.885 28.125 1 78.81 206 ASP B C 1
ATOM 5744 O O . ASP B 1 206 ? -4.707 3.746 29.094 1 78.81 206 ASP B O 1
ATOM 5748 N N . GLN B 1 207 ? -2.943 4.648 28.188 1 88 207 GLN B N 1
ATOM 5749 C CA . GLN B 1 207 ? -2.547 5.336 29.406 1 88 207 GLN B CA 1
ATOM 5750 C C . GLN B 1 207 ? -3.033 6.785 29.406 1 88 207 GLN B C 1
ATOM 5752 O O . GLN B 1 207 ? -3.166 7.398 28.359 1 88 207 GLN B O 1
ATOM 5757 N N . PRO B 1 208 ? -3.277 7.23 30.656 1 92 208 PRO B N 1
ATOM 5758 C CA . PRO B 1 208 ? -3.631 8.648 30.719 1 92 208 PRO B CA 1
ATOM 5759 C C . PRO B 1 208 ? -2.539 9.555 30.141 1 92 208 PRO B C 1
ATOM 5761 O O . PRO B 1 208 ? -1.351 9.273 30.297 1 92 208 PRO B O 1
ATOM 5764 N N . SER B 1 209 ? -2.979 10.641 29.469 1 94.94 209 SER B N 1
ATOM 5765 C CA . SER B 1 209 ? -1.999 11.469 28.781 1 94.94 209 SER B CA 1
ATOM 5766 C C . SER B 1 209 ? -2.236 12.953 29.047 1 94.94 209 SER B C 1
ATOM 5768 O O . SER B 1 209 ? -3.301 13.336 29.531 1 94.94 209 SER B O 1
ATOM 5770 N N . ASN B 1 210 ? -1.121 13.703 28.906 1 93.81 210 ASN B N 1
ATOM 5771 C CA . ASN B 1 210 ? -1.235 15.148 28.734 1 93.81 210 ASN B CA 1
ATOM 5772 C C . ASN B 1 210 ? -1.638 15.508 27.297 1 93.81 210 ASN B C 1
ATOM 5774 O O . ASN B 1 210 ? -1.164 14.891 26.344 1 93.81 210 ASN B O 1
ATOM 5778 N N . VAL B 1 211 ? -2.564 16.453 27.203 1 94.5 211 VAL B N 1
ATOM 5779 C CA . VAL B 1 211 ? -2.969 16.891 25.875 1 94.5 211 VAL B CA 1
ATOM 5780 C C . VAL B 1 211 ? -2.822 18.406 25.75 1 94.5 211 VAL B C 1
ATOM 5782 O O . VAL B 1 211 ? -3.35 19.156 26.578 1 94.5 211 VAL B O 1
ATOM 5785 N N . VAL B 1 212 ? -2.08 18.812 24.797 1 93.06 212 VAL B N 1
ATOM 5786 C CA . VAL B 1 212 ? -1.964 20.234 24.469 1 93.06 212 VAL B CA 1
ATOM 5787 C C . VAL B 1 212 ? -2.76 20.547 23.203 1 93.06 212 VAL B C 1
ATOM 5789 O O . VAL B 1 212 ? -2.451 20.016 22.125 1 93.06 212 VAL B O 1
ATOM 5792 N N . MET B 1 213 ? -3.756 21.281 23.344 1 91.31 213 MET B N 1
ATOM 5793 C CA . MET B 1 213 ? -4.574 21.688 22.203 1 91.31 213 MET B CA 1
ATOM 5794 C C . MET B 1 213 ? -4.074 23 21.609 1 91.31 213 MET B C 1
ATOM 5796 O O . MET B 1 213 ? -3.9 23.984 22.328 1 91.31 213 MET B O 1
ATOM 5800 N N . LEU B 1 214 ? -3.924 22.922 20.281 1 86.94 214 LEU B N 1
ATOM 5801 C CA . LEU B 1 214 ? -3.408 24.078 19.562 1 86.94 214 LEU B CA 1
ATOM 5802 C C . LEU B 1 214 ? -4.395 24.531 18.5 1 86.94 214 LEU B C 1
ATOM 5804 O O . LEU B 1 214 ? -5.035 23.703 17.844 1 86.94 214 LEU B O 1
ATOM 5808 N N . GLY B 1 215 ? -4.598 25.844 18.281 1 72.81 215 GLY B N 1
ATOM 5809 C CA . GLY B 1 215 ? -5.398 26.375 17.188 1 72.81 215 GLY B CA 1
ATOM 5810 C C . GLY B 1 215 ? -6.891 26.297 17.453 1 72.81 215 GLY B C 1
ATOM 5811 O O . GLY B 1 215 ? -7.672 26.047 16.531 1 72.81 215 GLY B O 1
ATOM 5812 N N . VAL B 1 216 ? -7.25 26.469 18.578 1 66.06 216 VAL B N 1
ATOM 5813 C CA . VAL B 1 216 ? -8.664 26.312 18.922 1 66.06 216 VAL B CA 1
ATOM 5814 C C . VAL B 1 216 ? -9.25 27.672 19.297 1 66.06 216 VAL B C 1
ATOM 5816 O O . VAL B 1 216 ? -9.93 27.812 20.312 1 66.06 216 VAL B O 1
ATOM 5819 N N . ALA B 1 217 ? -9.055 28.547 18.391 1 65.06 217 ALA B N 1
ATOM 5820 C CA . ALA B 1 217 ? -9.352 29.938 18.734 1 65.06 217 ALA B CA 1
ATOM 5821 C C . ALA B 1 217 ? -10.805 30.094 19.172 1 65.06 217 ALA B C 1
ATOM 5823 O O . ALA B 1 217 ? -11.086 30.625 20.25 1 65.06 217 ALA B O 1
ATOM 5824 N N . PRO B 1 218 ? -11.758 29.656 18.438 1 64.94 218 PRO B N 1
ATOM 5825 C CA . PRO B 1 218 ? -13.117 29.891 18.938 1 64.94 218 PRO B CA 1
ATOM 5826 C C . PRO B 1 218 ? -13.391 29.156 20.25 1 64.94 218 PRO B C 1
ATOM 5828 O O . PRO B 1 218 ? -14.07 29.688 21.125 1 64.94 218 PRO B O 1
ATOM 5831 N N . PHE B 1 219 ? -12.773 28.094 20.359 1 70.88 219 PHE B N 1
ATOM 5832 C CA . PHE B 1 219 ? -12.977 27.281 21.562 1 70.88 219 PHE B CA 1
ATOM 5833 C C . PHE B 1 219 ? -12.219 27.891 22.75 1 70.88 219 PHE B C 1
ATOM 5835 O O . PHE B 1 219 ? -12.734 27.906 23.875 1 70.88 219 PHE B O 1
ATOM 5842 N N . ALA B 1 220 ? -11.062 28.391 22.391 1 66.56 220 ALA B N 1
ATOM 5843 C CA . ALA B 1 220 ? -10.219 28.938 23.453 1 66.56 220 ALA B CA 1
ATOM 5844 C C . ALA B 1 220 ? -10.883 30.141 24.109 1 66.56 220 ALA B C 1
ATOM 5846 O O . ALA B 1 220 ? -10.68 30.391 25.297 1 66.56 220 ALA B O 1
ATOM 5847 N N . THR B 1 221 ? -11.656 30.797 23.297 1 67.94 221 THR B N 1
ATOM 5848 C CA . THR B 1 221 ? -12.336 31.984 23.812 1 67.94 221 THR B CA 1
ATOM 5849 C C . THR B 1 221 ? -13.391 31.594 24.844 1 67.94 221 THR B C 1
ATOM 5851 O O . THR B 1 221 ? -13.711 32.375 25.734 1 67.94 221 THR B O 1
ATOM 5854 N N . LEU B 1 222 ? -13.836 30.375 24.703 1 70.81 222 LEU B N 1
ATOM 5855 C CA . LEU B 1 222 ? -14.891 29.906 25.594 1 70.81 222 LEU B CA 1
ATOM 5856 C C . LEU B 1 222 ? -14.367 29.734 27.016 1 70.81 222 LEU B C 1
ATOM 5858 O O . LEU B 1 222 ? -15.133 29.781 27.969 1 70.81 222 LEU B O 1
ATOM 5862 N N . PHE B 1 223 ? -13.109 29.484 27.062 1 66.88 223 PHE B N 1
ATOM 5863 C CA . PHE B 1 223 ? -12.523 29.25 28.375 1 66.88 223 PHE B CA 1
ATOM 5864 C C . PHE B 1 223 ? -11.797 30.5 28.875 1 66.88 223 PHE B C 1
ATOM 5866 O O . PHE B 1 223 ? -11.234 30.5 29.969 1 66.88 223 PHE B O 1
ATOM 5873 N N . ARG B 1 224 ? -11.562 31.547 28.141 1 58.16 224 ARG B N 1
ATOM 5874 C CA . ARG B 1 224 ? -10.758 32.719 28.484 1 58.16 224 ARG B CA 1
ATOM 5875 C C . ARG B 1 224 ? -11.141 33.25 29.859 1 58.16 224 ARG B C 1
ATOM 5877 O O . ARG B 1 224 ? -11.812 34.281 29.953 1 58.16 224 ARG B O 1
ATOM 5884 N N . GLN B 1 225 ? -11.68 32.438 30.703 1 53.22 225 GLN B N 1
ATOM 5885 C CA . GLN B 1 225 ? -11.602 33.25 31.922 1 53.22 225 GLN B CA 1
ATOM 5886 C C . GLN B 1 225 ? -10.188 33.75 32.156 1 53.22 225 GLN B C 1
ATOM 5888 O O . GLN B 1 225 ? -9.406 33.906 31.219 1 53.22 225 GLN B O 1
ATOM 5893 N N . GLN B 1 226 ? -9.359 33.125 33.219 1 46.84 226 GLN B N 1
ATOM 5894 C CA . GLN B 1 226 ? -8.133 33.594 33.844 1 46.84 226 GLN B CA 1
ATOM 5895 C C . GLN B 1 226 ? -6.914 33.25 33 1 46.84 226 GLN B C 1
ATOM 5897 O O . GLN B 1 226 ? -6.32 32.188 33.188 1 46.84 226 GLN B O 1
ATOM 5902 N N . GLN B 1 227 ? -6.895 33.656 31.734 1 49.72 227 GLN B N 1
ATOM 5903 C CA . GLN B 1 227 ? -5.688 33.438 30.938 1 49.72 227 GLN B CA 1
ATOM 5904 C C . GLN B 1 227 ? -4.434 33.719 31.75 1 49.72 227 GLN B C 1
ATOM 5906 O O . GLN B 1 227 ? -4.324 34.812 32.375 1 49.72 227 GLN B O 1
ATOM 5911 N N . SER B 1 228 ? -3.75 32.688 32.062 1 50.69 228 SER B N 1
ATOM 5912 C CA . SER B 1 228 ? -2.467 32.875 32.719 1 50.69 228 SER B CA 1
ATOM 5913 C C . SER B 1 228 ? -1.519 33.688 31.844 1 50.69 228 SER B C 1
ATOM 5915 O O . SER B 1 228 ? -1.736 33.844 30.641 1 50.69 228 SER B O 1
ATOM 5917 N N . LYS B 1 229 ? -0.681 34.5 32.469 1 49.44 229 LYS B N 1
ATOM 5918 C CA . LYS B 1 229 ? 0.351 35.344 31.844 1 49.44 229 LYS B CA 1
ATOM 5919 C C . LYS B 1 229 ? 1.112 34.594 30.766 1 49.44 229 LYS B C 1
ATOM 5921 O O . LYS B 1 229 ? 1.647 35.188 29.828 1 49.44 229 LYS B O 1
ATOM 5926 N N . ALA B 1 230 ? 1.176 33.219 30.969 1 51.94 230 ALA B N 1
ATOM 5927 C CA . ALA B 1 230 ? 2.072 32.438 30.109 1 51.94 230 ALA B CA 1
ATOM 5928 C C . ALA B 1 230 ? 1.357 31.984 28.844 1 51.94 230 ALA B C 1
ATOM 5930 O O . ALA B 1 230 ? 1.946 31.281 28.016 1 51.94 230 ALA B O 1
ATOM 5931 N N . GLY B 1 231 ? 0.188 32.406 28.641 1 60.97 231 GLY B N 1
ATOM 5932 C CA . GLY B 1 231 ? -0.543 32.062 27.438 1 60.97 231 GLY B CA 1
ATOM 5933 C C . GLY B 1 231 ? -1 30.625 27.375 1 60.97 231 GLY B C 1
ATOM 5934 O O . GLY B 1 231 ? -1.415 30.141 26.328 1 60.97 231 GLY B O 1
ATOM 5935 N N . VAL B 1 232 ? -0.763 29.844 28.469 1 65 232 VAL B N 1
ATOM 5936 C CA . VAL B 1 232 ? -1.183 28.453 28.562 1 65 232 VAL B CA 1
ATOM 5937 C C . VAL B 1 232 ? -2.156 28.297 29.734 1 65 232 VAL B C 1
ATOM 5939 O O . VAL B 1 232 ? -1.944 28.859 30.812 1 65 232 VAL B O 1
ATOM 5942 N N . GLU B 1 233 ? -3.236 27.656 29.438 1 74.94 233 GLU B N 1
ATOM 5943 C CA . GLU B 1 233 ? -4.246 27.422 30.469 1 74.94 233 GLU B CA 1
ATOM 5944 C C . GLU B 1 233 ? -4.535 25.922 30.625 1 74.94 233 GLU B C 1
ATOM 5946 O O . GLU B 1 233 ? -4.586 25.203 29.625 1 74.94 233 GLU B O 1
ATOM 5951 N N . GLU B 1 234 ? -4.59 25.547 31.828 1 81.94 234 GLU B N 1
ATOM 5952 C CA . GLU B 1 234 ? -4.984 24.172 32.094 1 81.94 234 GLU B CA 1
ATOM 5953 C C . GLU B 1 234 ? -6.5 24.047 32.219 1 81.94 234 GLU B C 1
ATOM 5955 O O . GLU B 1 234 ? -7.152 24.891 32.812 1 81.94 234 GLU B O 1
ATOM 5960 N N . LEU B 1 235 ? -7.008 23.109 31.484 1 84 235 LEU B N 1
ATOM 5961 C CA . LEU B 1 235 ? -8.43 22.812 31.5 1 84 235 LEU B CA 1
ATOM 5962 C C . LEU B 1 235 ? -8.68 21.422 32.094 1 84 235 LEU B C 1
ATOM 5964 O O . LEU B 1 235 ? -8.07 20.438 31.656 1 84 235 LEU B O 1
ATOM 5968 N N . SER B 1 236 ? -9.516 21.344 33.125 1 83.12 236 SER B N 1
ATOM 5969 C CA . SER B 1 236 ? -9.844 20.031 33.688 1 83.12 236 SER B CA 1
ATOM 5970 C C . SER B 1 236 ? -10.859 19.312 32.781 1 83.12 236 SER B C 1
ATOM 5972 O O . SER B 1 236 ? -11.617 19.953 32.062 1 83.12 236 SER B O 1
ATOM 5974 N N . LYS B 1 237 ? -10.875 18.047 32.938 1 86.81 237 LYS B N 1
ATOM 5975 C CA . LYS B 1 237 ? -11.859 17.25 32.219 1 86.81 237 LYS B CA 1
ATOM 5976 C C . LYS B 1 237 ? -13.281 17.625 32.625 1 86.81 237 LYS B C 1
ATOM 5978 O O . LYS B 1 237 ? -14.188 17.656 31.781 1 86.81 237 LYS B O 1
ATOM 5983 N N . ALA B 1 238 ? -13.422 17.844 33.844 1 86.62 238 ALA B N 1
ATOM 5984 C CA . ALA B 1 238 ? -14.734 18.203 34.375 1 86.62 238 ALA B CA 1
ATOM 5985 C C . ALA B 1 238 ? -15.211 19.531 33.781 1 86.62 238 ALA B C 1
ATOM 5987 O O . ALA B 1 238 ? -16.391 19.688 33.469 1 86.62 238 ALA B O 1
ATOM 5988 N N . ASP B 1 239 ? -14.289 20.438 33.719 1 84.81 239 ASP B N 1
ATOM 5989 C CA . ASP B 1 239 ? -14.625 21.734 33.156 1 84.81 239 ASP B CA 1
ATOM 5990 C C . ASP B 1 239 ? -15.016 21.594 31.688 1 84.81 239 ASP B C 1
ATOM 5992 O O . ASP B 1 239 ? -15.953 22.25 31.219 1 84.81 239 ASP B O 1
ATOM 5996 N N . PHE B 1 240 ? -14.336 20.859 31.016 1 89 240 PHE B N 1
ATOM 5997 C CA . PHE B 1 240 ? -14.648 20.641 29.609 1 89 240 PHE B CA 1
ATOM 5998 C C . PHE B 1 240 ? -16.031 20 29.469 1 89 240 PHE B C 1
ATOM 6000 O O . PHE B 1 240 ? -16.812 20.422 28.609 1 89 240 PHE B O 1
ATOM 6007 N N . GLN B 1 241 ? -16.266 19.047 30.281 1 89.19 241 GLN B N 1
ATOM 6008 C CA . GLN B 1 241 ? -17.547 18.344 30.188 1 89.19 241 GLN B CA 1
ATOM 6009 C C . GLN B 1 241 ? -18.719 19.297 30.484 1 89.19 241 GLN B C 1
ATOM 6011 O O . GLN B 1 241 ? -19.766 19.203 29.859 1 89.19 241 GLN B O 1
ATOM 6016 N N . ALA B 1 242 ? -18.5 20.094 31.438 1 88.06 242 ALA B N 1
ATOM 6017 C CA . ALA B 1 242 ? -19.531 21.078 31.766 1 88.06 242 ALA B CA 1
ATOM 6018 C C . ALA B 1 242 ? -19.797 22.031 30.594 1 88.06 242 ALA B C 1
ATOM 6020 O O . ALA B 1 242 ? -20.953 22.328 30.281 1 88.06 242 ALA B O 1
ATOM 6021 N N . LEU B 1 243 ? -18.75 22.453 30.016 1 87.38 243 LEU B N 1
ATOM 6022 C CA . LEU B 1 243 ? -18.859 23.328 28.844 1 87.38 243 LEU B CA 1
ATOM 6023 C C . LEU B 1 243 ? -19.531 22.594 27.688 1 87.38 243 LEU B C 1
ATOM 6025 O O . LEU B 1 243 ? -20.406 23.156 27.016 1 87.38 243 LEU B O 1
ATOM 6029 N N . TYR B 1 244 ? -19.125 21.422 27.5 1 90.19 244 TYR B N 1
ATOM 6030 C CA . TYR B 1 244 ? -19.641 20.578 26.422 1 90.19 244 TYR B CA 1
ATOM 6031 C C . TYR B 1 244 ? -21.156 20.438 26.531 1 90.19 244 TYR B C 1
ATOM 6033 O O . TYR B 1 244 ? -21.875 20.656 25.547 1 90.19 244 TYR B O 1
ATOM 6041 N N . GLU B 1 245 ? -21.672 20.172 27.641 1 90.25 245 GLU B N 1
ATOM 6042 C CA . GLU B 1 245 ? -23.109 19.984 27.875 1 90.25 245 GLU B CA 1
ATOM 6043 C C . GLU B 1 245 ? -23.859 21.297 27.719 1 90.25 245 GLU B C 1
ATOM 6045 O O . GLU B 1 245 ? -24.969 21.312 27.188 1 90.25 245 GLU B O 1
ATOM 6050 N N . ASP B 1 246 ? -23.281 22.328 28.156 1 89.75 246 ASP B N 1
ATOM 6051 C CA . ASP B 1 246 ? -23.922 23.641 28.109 1 89.75 246 ASP B CA 1
ATOM 6052 C C . ASP B 1 246 ? -24.047 24.141 26.672 1 89.75 246 ASP B C 1
ATOM 6054 O O . ASP B 1 246 ? -25.062 24.719 26.297 1 89.75 246 ASP B O 1
ATOM 6058 N N . VAL B 1 247 ? -23.062 23.875 25.922 1 88.56 247 VAL B N 1
ATOM 6059 C CA . VAL B 1 247 ? -22.969 24.453 24.578 1 88.56 247 VAL B CA 1
ATOM 6060 C C . VAL B 1 247 ? -23.766 23.609 23.594 1 88.56 247 VAL B C 1
ATOM 6062 O O . VAL B 1 247 ? -24.406 24.141 22.688 1 88.56 247 VAL B O 1
ATOM 6065 N N . LEU B 1 248 ? -23.75 22.297 23.703 1 86.44 248 LEU B N 1
ATOM 6066 C CA . LEU B 1 248 ? -24.375 21.406 22.75 1 86.44 248 LEU B CA 1
ATOM 6067 C C . LEU B 1 248 ? -25.875 21.656 22.672 1 86.44 248 LEU B C 1
ATOM 6069 O O . LEU B 1 248 ? -26.5 21.469 21.625 1 86.44 248 LEU B O 1
ATOM 6073 N N . ASN B 1 249 ? -26.438 22.172 23.688 1 81.88 249 ASN B N 1
ATOM 6074 C CA . ASN B 1 249 ? -27.891 22.391 23.75 1 81.88 249 ASN B CA 1
ATOM 6075 C C . ASN B 1 249 ? -28.219 23.875 23.688 1 81.88 249 ASN B C 1
ATOM 6077 O O . ASN B 1 249 ? -29.375 24.266 23.844 1 81.88 249 ASN B O 1
ATOM 6081 N N . ALA B 1 250 ? -27.25 24.656 23.375 1 87.12 250 ALA B N 1
ATOM 6082 C CA . ALA B 1 250 ? -27.453 26.109 23.438 1 87.12 250 ALA B CA 1
ATOM 6083 C C . ALA B 1 250 ? -27.875 26.672 22.094 1 87.12 250 ALA B C 1
ATOM 6085 O O . ALA B 1 250 ? -27.578 26.094 21.047 1 87.12 250 ALA B O 1
ATOM 6086 N N . SER B 1 251 ? -28.625 27.688 22.031 1 89.69 251 SER B N 1
ATOM 6087 C CA . SER B 1 251 ? -28.953 28.422 20.812 1 89.69 251 SER B CA 1
ATOM 6088 C C . SER B 1 251 ? -27.797 29.328 20.391 1 89.69 251 SER B C 1
ATOM 6090 O O . SER B 1 251 ? -26.922 29.625 21.188 1 89.69 251 SER B O 1
ATOM 6092 N N . ASP B 1 252 ? -27.859 29.781 19.141 1 89.06 252 ASP B N 1
ATOM 6093 C CA . ASP B 1 252 ? -26.828 30.672 18.609 1 89.06 252 ASP B CA 1
ATOM 6094 C C . ASP B 1 252 ? -26.734 31.953 19.438 1 89.06 252 ASP B C 1
ATOM 6096 O O . ASP B 1 252 ? -25.641 32.438 19.75 1 89.06 252 ASP B O 1
ATOM 6100 N N . GLN B 1 253 ? -27.906 32.438 19.766 1 92.44 253 GLN B N 1
ATOM 6101 C CA . GLN B 1 253 ? -27.969 33.688 20.531 1 92.44 253 GLN B CA 1
ATOM 6102 C C . GLN B 1 253 ? -27.359 33.5 21.922 1 92.44 253 GLN B C 1
ATOM 6104 O O . GLN B 1 253 ? -26.656 34.406 22.406 1 92.44 253 GLN B O 1
ATOM 6109 N N . TYR B 1 254 ? -27.594 32.438 22.469 1 91.56 254 TYR B N 1
ATOM 6110 C CA . TYR B 1 254 ? -27.031 32.125 23.781 1 91.56 254 TYR B CA 1
ATOM 6111 C C . TYR B 1 254 ? -25.5 32.094 23.734 1 91.56 254 TYR B C 1
ATOM 6113 O O . TYR B 1 254 ? -24.844 32.625 24.625 1 91.56 254 TYR B O 1
ATOM 6121 N N . LEU B 1 255 ? -24.938 31.484 22.766 1 88.88 255 LEU B N 1
ATOM 6122 C CA . LEU B 1 255 ? -23.484 31.375 22.594 1 88.88 255 LEU B CA 1
ATOM 6123 C C . LEU B 1 255 ? -22.859 32.75 22.406 1 88.88 255 LEU B C 1
ATOM 6125 O O . LEU B 1 255 ? -21.797 33.031 22.953 1 88.88 255 LEU B O 1
ATOM 6129 N N . MET B 1 256 ? -23.516 33.594 21.656 1 90.19 256 MET B N 1
ATOM 6130 C CA . MET B 1 256 ? -23.016 34.938 21.406 1 90.19 256 MET B CA 1
ATOM 6131 C C . MET B 1 256 ? -23.062 35.812 22.672 1 90.19 256 MET B C 1
ATOM 6133 O O . MET B 1 256 ? -22.141 36.562 22.938 1 90.19 256 MET B O 1
ATOM 6137 N N . ASP B 1 257 ? -24.078 35.562 23.469 1 90.25 257 ASP B N 1
ATOM 6138 C CA . ASP B 1 257 ? -24.281 36.406 24.641 1 90.25 257 ASP B CA 1
ATOM 6139 C C . ASP B 1 257 ? -23.438 35.906 25.828 1 90.25 257 ASP B C 1
ATOM 6141 O O . ASP B 1 257 ? -22.656 36.656 26.391 1 90.25 257 ASP B O 1
ATOM 6145 N N . LYS B 1 258 ? -23.516 34.656 26.078 1 87.5 258 LYS B N 1
ATOM 6146 C CA . LYS B 1 258 ? -22.875 34.125 27.266 1 87.5 258 LYS B CA 1
ATOM 6147 C C . LYS B 1 258 ? -21.375 33.969 27.062 1 87.5 258 LYS B C 1
ATOM 6149 O O . LYS B 1 258 ? -20.578 34.219 27.953 1 87.5 258 LYS B O 1
ATOM 6154 N N . TYR B 1 259 ? -21.047 33.5 25.938 1 86.69 259 TYR B N 1
ATOM 6155 C CA . TYR B 1 259 ? -19.641 33.156 25.703 1 86.69 259 TYR B CA 1
ATOM 6156 C C . TYR B 1 259 ? -18.984 34.188 24.781 1 86.69 259 TYR B C 1
ATOM 6158 O O . TYR B 1 259 ? -17.812 34 24.391 1 86.69 259 TYR B O 1
ATOM 6166 N N . GLU B 1 260 ? -19.672 35.125 24.312 1 86.38 260 GLU B N 1
ATOM 6167 C CA . GLU B 1 260 ? -19.156 36.219 23.484 1 86.38 260 GLU B CA 1
ATOM 6168 C C . GLU B 1 260 ? -18.516 35.719 22.203 1 86.38 260 GLU B C 1
ATOM 6170 O O . GLU B 1 260 ? -17.422 36.125 21.844 1 86.38 260 GLU B O 1
ATOM 6175 N N . VAL B 1 261 ? -19.156 34.75 21.656 1 85.75 261 VAL B N 1
ATOM 6176 C CA . VAL B 1 261 ? -18.703 34.219 20.375 1 85.75 261 VAL B CA 1
ATOM 6177 C C . VAL B 1 261 ? -19.141 35.125 19.234 1 85.75 261 VAL B C 1
ATOM 6179 O O . VAL B 1 261 ? -20.281 35.594 19.203 1 85.75 261 VAL B O 1
ATOM 6182 N N . ASP B 1 262 ? -18.188 35.406 18.375 1 83.31 262 ASP B N 1
ATOM 6183 C CA . ASP B 1 262 ? -18.531 36.188 17.203 1 83.31 262 ASP B CA 1
ATOM 6184 C C . ASP B 1 262 ? -19.547 35.469 16.328 1 83.31 262 ASP B C 1
ATOM 6186 O O . ASP B 1 262 ? -19.484 34.219 16.203 1 83.31 262 ASP B O 1
ATOM 6190 N N . GLU B 1 263 ? -20.391 36.188 15.641 1 84.75 263 GLU B N 1
ATOM 6191 C CA . GLU B 1 263 ? -21.453 35.656 14.805 1 84.75 263 GLU B CA 1
ATOM 6192 C C . GLU B 1 263 ? -20.875 34.719 13.734 1 84.75 263 GLU B C 1
ATOM 6194 O O . GLU B 1 263 ? -21.453 33.656 13.438 1 84.75 263 GLU B O 1
ATOM 6199 N N . GLU B 1 264 ? -19.75 35.062 13.219 1 78.31 264 GLU B N 1
ATOM 6200 C CA . GLU B 1 264 ? -19.156 34.312 12.117 1 78.31 264 GLU B CA 1
ATOM 6201 C C . GLU B 1 264 ? -18.609 32.969 12.609 1 78.31 264 GLU B C 1
ATOM 6203 O O . GLU B 1 264 ? -18.469 32.031 11.836 1 78.31 264 GLU B O 1
ATOM 6208 N N . ASP B 1 265 ? -18.391 32.844 13.953 1 84.81 265 ASP B N 1
ATOM 6209 C CA . ASP B 1 265 ? -17.734 31.672 14.5 1 84.81 265 ASP B CA 1
ATOM 6210 C C . ASP B 1 265 ? -18.75 30.734 15.148 1 84.81 265 ASP B C 1
ATOM 6212 O O . ASP B 1 265 ? -18.422 29.578 15.438 1 84.81 265 ASP B O 1
ATOM 6216 N N . VAL B 1 266 ? -19.938 31.172 15.297 1 87 266 VAL B N 1
ATOM 6217 C CA . VAL B 1 266 ? -20.953 30.406 16.031 1 87 266 VAL B CA 1
ATOM 6218 C C . VAL B 1 266 ? -21.156 29.047 15.383 1 87 266 VAL B C 1
ATOM 6220 O O . VAL B 1 266 ? -21.297 28.031 16.078 1 87 266 VAL B O 1
ATOM 6223 N N . ARG B 1 267 ? -21.125 29.031 14.094 1 86.56 267 ARG B N 1
ATOM 6224 C CA . ARG B 1 267 ? -21.406 27.797 13.367 1 86.56 267 ARG B CA 1
ATOM 6225 C C . ARG B 1 267 ? -20.297 26.766 13.578 1 86.56 267 ARG B C 1
ATOM 6227 O O . ARG B 1 267 ? -20.484 25.578 13.297 1 86.56 267 ARG B O 1
ATOM 6234 N N . LEU B 1 268 ? -19.141 27.172 14.086 1 89.19 268 LEU B N 1
ATOM 6235 C CA . LEU B 1 268 ? -17.984 26.297 14.227 1 89.19 268 LEU B CA 1
ATOM 6236 C C . LEU B 1 268 ? -17.906 25.703 15.625 1 89.19 268 LEU B C 1
ATOM 6238 O O . LEU B 1 268 ? -17.172 24.75 15.867 1 89.19 268 LEU B O 1
ATOM 6242 N N . ILE B 1 269 ? -18.672 26.219 16.531 1 89.19 269 ILE B N 1
ATOM 6243 C CA . ILE B 1 269 ? -18.516 25.891 17.938 1 89.19 269 ILE B CA 1
ATOM 6244 C C . ILE B 1 269 ? -18.906 24.422 18.188 1 89.19 269 ILE B C 1
ATOM 6246 O O . ILE B 1 269 ? -18.141 23.672 18.781 1 89.19 269 ILE B O 1
ATOM 6250 N N . VAL B 1 270 ? -20.047 24.047 17.672 1 89.31 270 VAL B N 1
ATOM 6251 C CA . VAL B 1 270 ? -20.516 22.688 17.906 1 89.31 270 VAL B CA 1
ATOM 6252 C C . VAL B 1 270 ? -19.609 21.688 17.219 1 89.31 270 VAL B C 1
ATOM 6254 O O . VAL B 1 270 ? -19.125 20.734 17.828 1 89.31 270 VAL B O 1
ATOM 6257 N N . PRO B 1 271 ? -19.25 21.891 15.93 1 90.94 271 PRO B N 1
ATOM 6258 C CA . PRO B 1 271 ? -18.312 21 15.258 1 90.94 271 PRO B CA 1
ATOM 6259 C C . PRO B 1 271 ? -16.984 20.875 16.016 1 90.94 271 PRO B C 1
ATOM 6261 O O . PRO B 1 271 ? -16.453 19.766 16.156 1 90.94 271 PRO B O 1
ATOM 6264 N N . GLU B 1 272 ? -16.516 21.938 16.484 1 91.38 272 GLU B N 1
ATOM 6265 C CA . GLU B 1 272 ? -15.234 21.953 17.172 1 91.38 272 GLU B CA 1
ATOM 6266 C C . GLU B 1 272 ? -15.32 21.188 18.5 1 91.38 272 GLU B C 1
ATOM 6268 O O . GLU B 1 272 ? -14.414 20.422 18.828 1 91.38 272 GLU B O 1
ATOM 6273 N N . LEU B 1 273 ? -16.391 21.406 19.25 1 91.5 273 LEU B N 1
ATOM 6274 C CA . LEU B 1 273 ? -16.562 20.75 20.531 1 91.5 273 LEU B CA 1
ATOM 6275 C C . LEU B 1 273 ? -16.703 19.25 20.359 1 91.5 273 LEU B C 1
ATOM 6277 O O . LEU B 1 273 ? -16.109 18.469 21.125 1 91.5 273 LEU B O 1
ATOM 6281 N N . LEU B 1 274 ? -17.484 18.875 19.406 1 93.44 274 LEU B N 1
ATOM 6282 C CA . LEU B 1 274 ? -17.641 17.453 19.125 1 93.44 274 LEU B CA 1
ATOM 6283 C C . LEU B 1 274 ? -16.312 16.812 18.75 1 93.44 274 LEU B C 1
ATOM 6285 O O . LEU B 1 274 ? -15.992 15.719 19.203 1 93.44 274 LEU B O 1
ATOM 6289 N N . LEU B 1 275 ? -15.586 17.5 17.891 1 94.5 275 LEU B N 1
ATOM 6290 C CA . LEU B 1 275 ? -14.281 17.016 17.438 1 94.5 275 LEU B CA 1
ATOM 6291 C C . LEU B 1 275 ? -13.32 16.875 18.625 1 94.5 275 LEU B C 1
ATOM 6293 O O . LEU B 1 275 ? -12.664 15.844 18.766 1 94.5 275 LEU B O 1
ATOM 6297 N N . ILE B 1 276 ? -13.266 17.891 19.469 1 93.62 276 ILE B N 1
ATOM 6298 C CA . ILE B 1 276 ? -12.367 17.891 20.609 1 93.62 276 ILE B CA 1
ATOM 6299 C C . ILE B 1 276 ? -12.734 16.75 21.562 1 93.62 276 ILE B C 1
ATOM 6301 O O . ILE B 1 276 ? -11.852 16.062 22.078 1 93.62 276 ILE B O 1
ATOM 6305 N N . ASN B 1 277 ? -14 16.625 21.781 1 93.75 277 ASN B N 1
ATOM 6306 C CA . ASN B 1 277 ? -14.453 15.562 22.672 1 93.75 277 ASN B CA 1
ATOM 6307 C C . ASN B 1 277 ? -13.961 14.195 22.203 1 93.75 277 ASN B C 1
ATOM 6309 O O . ASN B 1 277 ? -13.469 13.398 23 1 93.75 277 ASN B O 1
ATOM 6313 N N . GLU B 1 278 ? -14.094 13.914 20.922 1 94.25 278 GLU B N 1
ATOM 6314 C CA . GLU B 1 278 ? -13.648 12.648 20.359 1 94.25 278 GLU B CA 1
ATOM 6315 C C . GLU B 1 278 ? -12.133 12.508 20.438 1 94.25 278 GLU B C 1
ATOM 6317 O O . GLU B 1 278 ? -11.609 11.414 20.672 1 94.25 278 GLU B O 1
ATOM 6322 N N . LEU B 1 279 ? -11.414 13.555 20.219 1 94.75 279 LEU B N 1
ATOM 6323 C CA . LEU B 1 279 ? -9.953 13.531 20.266 1 94.75 279 LEU B CA 1
ATOM 6324 C C . LEU B 1 279 ? -9.453 13.281 21.672 1 94.75 279 LEU B C 1
ATOM 6326 O O . LEU B 1 279 ? -8.461 12.586 21.875 1 94.75 279 LEU B O 1
ATOM 6330 N N . LEU B 1 280 ? -10.117 13.891 22.641 1 93.69 280 LEU B N 1
ATOM 6331 C CA . LEU B 1 280 ? -9.742 13.688 24.031 1 93.69 280 LEU B CA 1
ATOM 6332 C C . LEU B 1 280 ? -9.961 12.234 24.438 1 93.69 280 LEU B C 1
ATOM 6334 O O . LEU B 1 280 ? -9.172 11.68 25.219 1 93.69 280 LEU B O 1
ATOM 6338 N N . GLN B 1 281 ? -10.992 11.648 23.922 1 92.75 281 GLN B N 1
ATOM 6339 C CA . GLN B 1 281 ? -11.234 10.234 24.188 1 92.75 281 GLN B CA 1
ATOM 6340 C C . GLN B 1 281 ? -10.18 9.359 23.516 1 92.75 281 GLN B C 1
ATOM 6342 O O . GLN B 1 281 ? -9.672 8.414 24.125 1 92.75 281 GLN B O 1
ATOM 6347 N N . LEU B 1 282 ? -9.859 9.695 22.297 1 92.94 282 LEU B N 1
ATOM 6348 C CA . LEU B 1 282 ? -8.852 8.953 21.547 1 92.94 282 LEU B CA 1
ATOM 6349 C C . LEU B 1 282 ? -7.52 8.945 22.297 1 92.94 282 LEU B C 1
ATOM 6351 O O . LEU B 1 282 ? -6.82 7.926 22.312 1 92.94 282 LEU B O 1
ATOM 6355 N N . THR B 1 283 ? -7.172 10.039 22.938 1 93.81 283 THR B N 1
ATOM 6356 C CA . THR B 1 283 ? -5.863 10.211 23.562 1 93.81 283 THR B CA 1
ATOM 6357 C C . THR B 1 283 ? -5.918 9.867 25.047 1 93.81 283 THR B C 1
ATOM 6359 O O . THR B 1 283 ? -4.918 9.977 25.75 1 93.81 283 THR B O 1
ATOM 6362 N N . ASN B 1 284 ? -7.074 9.484 25.531 1 92.81 284 ASN B N 1
ATOM 6363 C CA . ASN B 1 284 ? -7.27 9.242 26.953 1 92.81 284 ASN B CA 1
ATOM 6364 C C . ASN B 1 284 ? -6.719 10.391 27.797 1 92.81 284 ASN B C 1
ATOM 6366 O O . ASN B 1 284 ? -5.895 10.172 28.688 1 92.81 284 ASN B O 1
ATOM 6370 N N . ALA B 1 285 ? -7.211 11.547 27.531 1 93.69 285 ALA B N 1
ATOM 6371 C CA . ALA B 1 285 ? -6.676 12.773 28.109 1 93.69 285 ALA B CA 1
ATOM 6372 C C . ALA B 1 285 ? -7 12.867 29.594 1 93.69 285 ALA B C 1
ATOM 6374 O O . ALA B 1 285 ? -8.148 12.68 30 1 93.69 285 ALA B O 1
ATOM 6375 N N . GLU B 1 286 ? -5.984 13.133 30.375 1 92.19 286 GLU B N 1
ATOM 6376 C CA . GLU B 1 286 ? -6.141 13.391 31.797 1 92.19 286 GLU B CA 1
ATOM 6377 C C . GLU B 1 286 ? -6.004 14.875 32.094 1 92.19 286 GLU B C 1
ATOM 6379 O O . GLU B 1 286 ? -6.809 15.43 32.844 1 92.19 286 GLU B O 1
ATOM 6384 N N . LYS B 1 287 ? -4.961 15.453 31.578 1 91.44 287 LYS B N 1
ATOM 6385 C CA . LYS B 1 287 ? -4.742 16.891 31.688 1 91.44 287 LYS B CA 1
ATOM 6386 C C . LYS B 1 287 ? -4.785 17.562 30.312 1 91.44 287 LYS B C 1
ATOM 6388 O O . LYS B 1 287 ? -4.191 17.062 29.359 1 91.44 287 LYS B O 1
ATOM 6393 N N . ILE B 1 288 ? -5.512 18.688 30.312 1 91.75 288 ILE B N 1
ATOM 6394 C CA . ILE B 1 288 ? -5.715 19.375 29.047 1 91.75 288 ILE B CA 1
ATOM 6395 C C . ILE B 1 288 ? -5.152 20.797 29.156 1 91.75 288 ILE B C 1
ATOM 6397 O O . ILE B 1 288 ? -5.453 21.531 30.094 1 91.75 288 ILE B O 1
ATOM 6401 N N . TRP B 1 289 ? -4.34 21.078 28.188 1 89 289 TRP B N 1
ATOM 6402 C CA . TRP B 1 289 ? -3.768 22.422 28.109 1 89 289 TRP B CA 1
ATOM 6403 C C . TRP B 1 289 ? -4.168 23.109 26.797 1 89 289 TRP B C 1
ATOM 6405 O O . TRP B 1 289 ? -4.227 22.469 25.75 1 89 289 TRP B O 1
ATOM 6415 N N . LEU B 1 290 ? -4.457 24.359 26.906 1 87.06 290 LEU B N 1
ATOM 6416 C CA . LEU B 1 290 ? -4.719 25.172 25.734 1 87.06 290 LEU B CA 1
ATOM 6417 C C . LEU B 1 290 ? -3.529 26.078 25.422 1 87.06 290 LEU B C 1
ATOM 6419 O O . LEU B 1 290 ? -3.08 26.828 26.281 1 87.06 290 LEU B O 1
ATOM 6423 N N . GLY B 1 291 ? -3.02 25.828 24.25 1 82.56 291 GLY B N 1
ATOM 6424 C CA . GLY B 1 291 ? -1.886 26.641 23.844 1 82.56 291 GLY B CA 1
ATOM 6425 C C . GLY B 1 291 ? -2.223 27.625 22.734 1 82.56 291 GLY B C 1
ATOM 6426 O O . GLY B 1 291 ? -3.154 27.391 21.953 1 82.56 291 GLY B O 1
ATOM 6427 N N . ASN B 1 292 ? -1.474 28.719 22.641 1 80.44 292 ASN B N 1
ATOM 6428 C CA . ASN B 1 292 ? -1.721 29.75 21.641 1 80.44 292 ASN B CA 1
ATOM 6429 C C . ASN B 1 292 ? -0.632 29.766 20.562 1 80.44 292 ASN B C 1
ATOM 6431 O O . ASN B 1 292 ? -0.553 30.688 19.766 1 80.44 292 ASN B O 1
ATOM 6435 N N . VAL B 1 293 ? 0.113 28.703 20.594 1 85.69 293 VAL B N 1
ATOM 6436 C CA . VAL B 1 293 ? 1.165 28.578 19.578 1 85.69 293 VAL B CA 1
ATOM 6437 C C . VAL B 1 293 ? 0.554 28.188 18.234 1 85.69 293 VAL B C 1
ATOM 6439 O O . VAL B 1 293 ? -0.367 27.375 18.188 1 85.69 293 VAL B O 1
ATOM 6442 N N . THR B 1 294 ? 1.032 28.812 17.172 1 88.69 294 THR B N 1
ATOM 6443 C CA . THR B 1 294 ? 0.49 28.594 15.836 1 88.69 294 THR B CA 1
ATOM 6444 C C . THR B 1 294 ? 1.583 28.109 14.883 1 88.69 294 THR B C 1
ATOM 6446 O O . THR B 1 294 ? 2.754 28.031 15.266 1 88.69 294 THR B O 1
ATOM 6449 N N . VAL B 1 295 ? 1.155 27.766 13.68 1 93.06 295 VAL B N 1
ATOM 6450 C CA . VAL B 1 295 ? 2.08 27.375 12.617 1 93.06 295 VAL B CA 1
ATOM 6451 C C . VAL B 1 295 ? 3.047 28.531 12.328 1 93.06 295 VAL B C 1
ATOM 6453 O O . VAL B 1 295 ? 4.219 28.297 12.023 1 93.06 295 VAL B O 1
ATOM 6456 N N . LEU B 1 296 ? 2.549 29.75 12.438 1 93.62 296 LEU B N 1
ATOM 6457 C CA . LEU B 1 296 ? 3.367 30.938 12.195 1 93.62 296 LEU B CA 1
ATOM 6458 C C . LEU B 1 296 ? 4.562 30.969 13.141 1 93.62 296 LEU B C 1
ATOM 6460 O O . LEU B 1 296 ? 5.672 31.328 12.734 1 93.62 296 LEU B O 1
ATOM 6464 N N . ASP B 1 297 ? 4.383 30.578 14.359 1 93.44 297 ASP B N 1
ATOM 6465 C CA . ASP B 1 297 ? 5.469 30.531 15.328 1 93.44 297 ASP B CA 1
ATOM 6466 C C . ASP B 1 297 ? 6.523 29.5 14.914 1 93.44 297 ASP B C 1
ATOM 6468 O O . ASP B 1 297 ? 7.723 29.734 15.102 1 93.44 297 ASP B O 1
ATOM 6472 N N . GLY B 1 298 ? 6.039 28.406 14.422 1 95.19 298 GLY B N 1
ATOM 6473 C CA . GLY B 1 298 ? 6.965 27.406 13.914 1 95.19 298 GLY B CA 1
ATOM 6474 C C . GLY B 1 298 ? 7.789 27.891 12.742 1 95.19 298 GLY B C 1
ATOM 6475 O O . GLY B 1 298 ? 8.977 27.562 12.633 1 95.19 298 GLY B O 1
ATOM 6476 N N . LEU B 1 299 ? 7.152 28.641 11.883 1 96.31 299 LEU B N 1
ATOM 6477 C CA . LEU B 1 299 ? 7.832 29.188 10.719 1 96.31 299 LEU B CA 1
ATOM 6478 C C . LEU B 1 299 ? 8.93 30.156 11.141 1 96.31 299 LEU B C 1
ATOM 6480 O O . LEU B 1 299 ? 9.992 30.219 10.516 1 96.31 299 LEU B O 1
ATOM 6484 N N . ILE B 1 300 ? 8.672 30.906 12.172 1 95.56 300 ILE B N 1
ATOM 6485 C CA . ILE B 1 300 ? 9.656 31.859 12.703 1 95.56 300 ILE B CA 1
ATOM 6486 C C . ILE B 1 300 ? 10.891 31.094 13.18 1 95.56 300 ILE B C 1
ATOM 6488 O O . ILE B 1 300 ? 12.016 31.453 12.836 1 95.56 300 ILE B O 1
ATOM 6492 N N . ILE B 1 301 ? 10.664 30.062 13.906 1 95.06 301 ILE B N 1
ATOM 6493 C CA . ILE B 1 301 ? 11.758 29.266 14.438 1 95.06 301 ILE B CA 1
ATOM 6494 C C . ILE B 1 301 ? 12.547 28.641 13.289 1 95.06 301 ILE B C 1
ATOM 6496 O O . ILE B 1 301 ? 13.781 28.656 13.297 1 95.06 301 ILE B O 1
ATOM 6500 N N . GLN B 1 302 ? 11.836 28.094 12.352 1 94.06 302 GLN B N 1
ATOM 6501 C CA . GLN B 1 302 ? 12.477 27.469 11.188 1 94.06 302 GLN B CA 1
ATOM 6502 C C . GLN B 1 302 ? 13.375 28.469 10.461 1 94.06 302 GLN B C 1
ATOM 6504 O O . GLN B 1 302 ? 14.484 28.141 10.055 1 94.06 302 GLN B O 1
ATOM 6509 N N . GLU B 1 303 ? 12.875 29.703 10.273 1 94 303 GLU B N 1
ATOM 6510 C CA . GLU B 1 303 ? 13.648 30.734 9.602 1 94 303 GLU B CA 1
ATOM 6511 C C . GLU B 1 303 ? 14.891 31.109 10.414 1 94 303 GLU B C 1
ATOM 6513 O O . GLU B 1 303 ? 15.961 31.344 9.852 1 94 303 GLU B O 1
ATOM 6518 N N . ALA B 1 304 ? 14.734 31.172 11.711 1 94.38 304 ALA B N 1
ATOM 6519 C CA . ALA B 1 304 ? 15.859 31.469 12.594 1 94.38 304 ALA B CA 1
ATOM 6520 C C . ALA B 1 304 ? 16.938 30.406 12.484 1 94.38 304 ALA B C 1
ATOM 6522 O O . ALA B 1 304 ? 18.141 30.719 12.477 1 94.38 304 ALA B O 1
ATOM 6523 N N . ILE B 1 305 ? 16.516 29.172 12.383 1 92.31 305 ILE B N 1
ATOM 6524 C CA . ILE B 1 305 ? 17.453 28.062 12.242 1 92.31 305 ILE B CA 1
ATOM 6525 C C . ILE B 1 305 ? 18.141 28.141 10.875 1 92.31 305 ILE B C 1
ATOM 6527 O O . ILE B 1 305 ? 19.375 28.016 10.789 1 92.31 305 ILE B O 1
ATOM 6531 N N . LYS B 1 306 ? 17.359 28.297 9.852 1 90 306 LYS B N 1
ATOM 6532 C CA . LYS B 1 306 ? 17.844 28.328 8.477 1 90 306 LYS B CA 1
ATOM 6533 C C . LYS B 1 306 ? 18.938 29.391 8.312 1 90 306 LYS B C 1
ATOM 6535 O O . LYS B 1 306 ? 19.953 29.156 7.648 1 90 306 LYS B O 1
ATOM 6540 N N . LEU B 1 307 ? 18.734 30.547 8.945 1 91.06 307 LEU B N 1
ATOM 6541 C CA . LEU B 1 307 ? 19.672 31.656 8.797 1 91.06 307 LEU B CA 1
ATOM 6542 C C . LEU B 1 307 ? 20.766 31.594 9.844 1 91.06 307 LEU B C 1
ATOM 6544 O O . LEU B 1 307 ? 21.641 32.469 9.898 1 91.06 307 LEU B O 1
ATOM 6548 N N . GLY B 1 308 ? 20.719 30.625 10.711 1 90 308 GLY B N 1
ATOM 6549 C CA . GLY B 1 308 ? 21.812 30.328 11.625 1 90 308 GLY B CA 1
ATOM 6550 C C . GLY B 1 308 ? 21.719 31.078 12.938 1 90 308 GLY B C 1
ATOM 6551 O O . GLY B 1 308 ? 22.656 31.078 13.734 1 90 308 GLY B O 1
ATOM 6552 N N . TYR B 1 309 ? 20.594 31.719 13.203 1 92.75 309 TYR B N 1
ATOM 6553 C CA . TYR B 1 309 ? 20.438 32.5 14.43 1 92.75 309 TYR B CA 1
ATOM 6554 C C . TYR B 1 309 ? 20.156 31.578 15.617 1 92.75 309 TYR B C 1
ATOM 6556 O O . TYR B 1 309 ? 20.391 31.953 16.766 1 92.75 309 TYR B O 1
ATOM 6564 N N . LYS B 1 310 ? 19.562 30.438 15.398 1 92.19 310 LYS B N 1
ATOM 6565 C CA . LYS B 1 310 ? 19.266 29.453 16.438 1 92.19 310 LYS B CA 1
ATOM 6566 C C . LYS B 1 310 ? 19.859 28.078 16.078 1 92.19 310 LYS B C 1
ATOM 6568 O O . LYS B 1 310 ? 19.922 27.719 14.891 1 92.19 310 LYS B O 1
ATOM 6573 N N . LYS B 1 311 ? 20.188 27.281 17.031 1 90.5 311 LYS B N 1
ATOM 6574 C CA . LYS B 1 311 ? 20.859 26.016 16.812 1 90.5 311 LYS B CA 1
ATOM 6575 C C . LYS B 1 311 ? 19.938 24.844 17.141 1 90.5 311 LYS B C 1
ATOM 6577 O O . LYS B 1 311 ? 20.391 23.703 17.312 1 90.5 311 LYS B O 1
ATOM 6582 N N . TYR B 1 312 ? 18.656 25.047 17.172 1 88.75 312 TYR B N 1
ATOM 6583 C CA . TYR B 1 312 ? 17.719 23.953 17.406 1 88.75 312 TYR B CA 1
ATOM 6584 C C . TYR B 1 312 ? 17.812 22.906 16.297 1 88.75 312 TYR B C 1
ATOM 6586 O O . TYR B 1 312 ? 18.094 23.25 15.141 1 88.75 312 TYR B O 1
ATOM 6594 N N . ASN B 1 313 ? 17.766 21.609 16.641 1 87.81 313 ASN B N 1
ATOM 6595 C CA . ASN B 1 313 ? 17.734 20.547 15.648 1 87.81 313 ASN B CA 1
ATOM 6596 C C . ASN B 1 313 ? 16.484 19.672 15.797 1 87.81 313 ASN B C 1
ATOM 6598 O O . ASN B 1 313 ? 16.438 18.812 16.672 1 87.81 313 ASN B O 1
ATOM 6602 N N . PHE B 1 314 ? 15.594 19.875 14.844 1 89.5 314 PHE B N 1
ATOM 6603 C CA . PHE B 1 314 ? 14.352 19.109 14.914 1 89.5 314 PHE B CA 1
ATOM 6604 C C . PHE B 1 314 ? 14.281 18.078 13.805 1 89.5 314 PHE B C 1
ATOM 6606 O O . PHE B 1 314 ? 13.25 17.422 13.609 1 89.5 314 PHE B O 1
ATOM 6613 N N . ASN B 1 315 ? 15.414 17.859 13.117 1 91.06 315 ASN B N 1
ATOM 6614 C CA . ASN B 1 315 ? 15.469 16.875 12.047 1 91.06 315 ASN B CA 1
ATOM 6615 C C . ASN B 1 315 ? 15.289 15.453 12.578 1 91.06 315 ASN B C 1
ATOM 6617 O O . ASN B 1 315 ? 14.836 14.562 11.859 1 91.06 315 ASN B O 1
ATOM 6621 N N . ASP B 1 316 ? 15.578 15.32 13.805 1 92.44 316 ASP B N 1
ATOM 6622 C CA . ASP B 1 316 ? 15.422 14.008 14.43 1 92.44 316 ASP B CA 1
ATOM 6623 C C . ASP B 1 316 ? 13.969 13.547 14.383 1 92.44 316 ASP B C 1
ATOM 6625 O O . ASP B 1 316 ? 13.688 12.359 14.258 1 92.44 316 ASP B O 1
ATOM 6629 N N . GLN B 1 317 ? 13.062 14.5 14.508 1 93.31 317 GLN B N 1
ATOM 6630 C CA . GLN B 1 317 ? 11.648 14.164 14.422 1 93.31 317 GLN B CA 1
ATOM 6631 C C . GLN B 1 317 ? 11.281 13.648 13.031 1 93.31 317 GLN B C 1
ATOM 6633 O O . GLN B 1 317 ? 10.484 12.719 12.898 1 93.31 317 GLN B O 1
ATOM 6638 N N . ILE B 1 318 ? 11.891 14.305 12.039 1 96.19 318 ILE B N 1
ATOM 6639 C CA . ILE B 1 318 ? 11.641 13.914 10.656 1 96.19 318 ILE B CA 1
ATOM 6640 C C . ILE B 1 318 ? 12.164 12.5 10.414 1 96.19 318 ILE B C 1
ATOM 6642 O O . ILE B 1 318 ? 11.469 11.664 9.828 1 96.19 318 ILE B O 1
ATOM 6646 N N . VAL B 1 319 ? 13.328 12.211 10.922 1 97.06 319 VAL B N 1
ATOM 6647 C CA . VAL B 1 319 ? 13.977 10.914 10.758 1 97.06 319 VAL B CA 1
ATOM 6648 C C . VAL B 1 319 ? 13.18 9.844 11.5 1 97.06 319 VAL B C 1
ATOM 6650 O O . VAL B 1 319 ? 12.945 8.75 10.969 1 97.06 319 VAL B O 1
ATOM 6653 N N . THR B 1 320 ? 12.727 10.18 12.688 1 95.62 320 THR B N 1
ATOM 6654 C CA . THR B 1 320 ? 11.922 9.242 13.469 1 95.62 320 THR B CA 1
ATOM 6655 C C . THR B 1 320 ? 10.617 8.922 12.75 1 95.62 320 THR B C 1
ATOM 6657 O O . THR B 1 320 ? 10.195 7.766 12.703 1 95.62 320 THR B O 1
ATOM 6660 N N . ALA B 1 321 ? 9.992 9.938 12.227 1 95.12 321 ALA B N 1
ATOM 6661 C CA . ALA B 1 321 ? 8.758 9.727 11.477 1 95.12 321 ALA B CA 1
ATOM 6662 C C . ALA B 1 321 ? 8.992 8.828 10.266 1 95.12 321 ALA B C 1
ATOM 6664 O O . ALA B 1 321 ? 8.156 7.977 9.953 1 95.12 321 ALA B O 1
ATOM 6665 N N . ALA B 1 322 ? 10.086 9.023 9.547 1 97.38 322 ALA B N 1
ATOM 6666 C CA . ALA B 1 322 ? 10.438 8.172 8.414 1 97.38 322 ALA B CA 1
ATOM 6667 C C . ALA B 1 322 ? 10.641 6.723 8.852 1 97.38 322 ALA B C 1
ATOM 6669 O O . ALA B 1 322 ? 10.195 5.793 8.18 1 97.38 322 ALA B O 1
ATOM 6670 N N . LYS B 1 323 ? 11.305 6.535 9.945 1 97.25 323 LYS B N 1
ATOM 6671 C CA . LYS B 1 323 ? 11.516 5.195 10.477 1 97.25 323 LYS B CA 1
ATOM 6672 C C . LYS B 1 323 ? 10.195 4.527 10.852 1 97.25 323 LYS B C 1
ATOM 6674 O O . LYS B 1 323 ? 10.031 3.32 10.672 1 97.25 323 LYS B O 1
ATOM 6679 N N . ASN B 1 324 ? 9.289 5.324 11.375 1 95 324 ASN B N 1
ATOM 6680 C CA . ASN B 1 324 ? 7.965 4.801 11.672 1 95 324 ASN B CA 1
ATOM 6681 C C . ASN B 1 324 ? 7.281 4.258 10.422 1 95 324 ASN B C 1
ATOM 6683 O O . ASN B 1 324 ? 6.641 3.205 10.461 1 95 324 ASN B O 1
ATOM 6687 N N . ILE B 1 325 ? 7.406 4.988 9.344 1 96.25 325 ILE B N 1
ATOM 6688 C CA . ILE B 1 325 ? 6.828 4.551 8.078 1 96.25 325 ILE B CA 1
ATOM 6689 C C . ILE B 1 325 ? 7.488 3.25 7.633 1 96.25 325 ILE B C 1
ATOM 6691 O O . ILE B 1 325 ? 6.805 2.295 7.258 1 96.25 325 ILE B O 1
ATOM 6695 N N . ALA B 1 326 ? 8.82 3.219 7.688 1 97.75 326 ALA B N 1
ATOM 6696 C CA . ALA B 1 326 ? 9.562 2.023 7.305 1 97.75 326 ALA B CA 1
ATOM 6697 C C . ALA B 1 326 ? 9.133 0.817 8.133 1 97.75 326 ALA B C 1
ATOM 6699 O O . ALA B 1 326 ? 8.938 -0.275 7.598 1 97.75 326 ALA B O 1
ATOM 6700 N N . ASP B 1 327 ? 8.938 1.033 9.398 1 95.75 327 ASP B N 1
ATOM 6701 C CA . ASP B 1 327 ? 8.516 -0.039 10.297 1 95.75 327 ASP B CA 1
ATOM 6702 C C . ASP B 1 327 ? 7.102 -0.51 9.953 1 95.75 327 ASP B C 1
ATOM 6704 O O . ASP B 1 327 ? 6.832 -1.713 9.938 1 95.75 327 ASP B O 1
ATOM 6708 N N . ARG B 1 328 ? 6.258 0.429 9.719 1 94.12 328 ARG B N 1
ATOM 6709 C CA . ARG B 1 328 ? 4.879 0.109 9.367 1 94.12 328 ARG B CA 1
ATOM 6710 C C . ARG B 1 328 ? 4.816 -0.801 8.148 1 94.12 328 ARG B C 1
ATOM 6712 O O . ARG B 1 328 ? 3.992 -1.714 8.086 1 94.12 328 ARG B O 1
ATOM 6719 N N . TYR B 1 329 ? 5.691 -0.592 7.211 1 96.44 329 TYR B N 1
ATOM 6720 C CA . TYR B 1 329 ? 5.672 -1.361 5.973 1 96.44 329 TYR B CA 1
ATOM 6721 C C . TYR B 1 329 ? 6.715 -2.471 6.004 1 96.44 329 TYR B C 1
ATOM 6723 O O . TYR B 1 329 ? 7.066 -3.029 4.961 1 96.44 329 TYR B O 1
ATOM 6731 N N . ASN B 1 330 ? 7.266 -2.736 7.102 1 95.12 330 ASN B N 1
ATOM 6732 C CA . ASN B 1 330 ? 8.133 -3.879 7.383 1 95.12 330 ASN B CA 1
ATOM 6733 C C . ASN B 1 330 ? 9.406 -3.836 6.551 1 95.12 330 ASN B C 1
ATOM 6735 O O . ASN B 1 330 ? 9.828 -4.852 5.996 1 95.12 330 ASN B O 1
ATOM 6739 N N . VAL B 1 331 ? 9.945 -2.666 6.41 1 96.31 331 VAL B N 1
ATOM 6740 C CA . VAL B 1 331 ? 11.281 -2.578 5.832 1 96.31 331 VAL B CA 1
ATOM 6741 C C . VAL B 1 331 ? 12.297 -3.25 6.762 1 96.31 331 VAL B C 1
ATOM 6743 O O . VAL B 1 331 ? 12.258 -3.051 7.977 1 96.31 331 VAL B O 1
ATOM 6746 N N . GLU B 1 332 ? 13.141 -4.117 6.207 1 95.44 332 GLU B N 1
ATOM 6747 C CA . GLU B 1 332 ? 14.109 -4.844 7.023 1 95.44 332 GLU B CA 1
ATOM 6748 C C . GLU B 1 332 ? 15.078 -3.885 7.707 1 95.44 332 GLU B C 1
ATOM 6750 O O . GLU B 1 332 ? 15.828 -3.168 7.039 1 95.44 332 GLU B O 1
ATOM 6755 N N . PRO B 1 333 ? 15.109 -3.861 9.031 1 96.56 333 PRO B N 1
ATOM 6756 C CA . PRO B 1 333 ? 15.812 -2.799 9.75 1 96.56 333 PRO B CA 1
ATOM 6757 C C . PRO B 1 333 ? 17.328 -2.848 9.562 1 96.56 333 PRO B C 1
ATOM 6759 O O . PRO B 1 333 ? 17.969 -1.803 9.438 1 96.56 333 PRO B O 1
ATOM 6762 N N . LYS B 1 334 ? 17.984 -4.02 9.539 1 96.69 334 LYS B N 1
ATOM 6763 C CA . LYS B 1 334 ? 19.438 -4.094 9.406 1 96.69 334 LYS B CA 1
ATOM 6764 C C . LYS B 1 334 ? 19.891 -3.566 8.047 1 96.69 334 LYS B C 1
ATOM 6766 O O . LYS B 1 334 ? 20.859 -2.799 7.965 1 96.69 334 LYS B O 1
ATOM 6771 N N . HIS B 1 335 ? 19.219 -4.012 7.027 1 96.31 335 HIS B N 1
ATOM 6772 C CA . HIS B 1 335 ? 19.516 -3.523 5.688 1 96.31 335 HIS B CA 1
ATOM 6773 C C . HIS B 1 335 ? 19.234 -2.027 5.574 1 96.31 335 HIS B C 1
ATOM 6775 O O . HIS B 1 335 ? 20.062 -1.281 5.043 1 96.31 335 HIS B O 1
ATOM 6781 N N . ARG B 1 336 ? 18.078 -1.595 6.062 1 97.38 336 ARG B N 1
ATOM 6782 C CA . ARG B 1 336 ? 17.688 -0.19 6.055 1 97.38 336 ARG B CA 1
ATOM 6783 C C . ARG B 1 336 ? 18.766 0.684 6.695 1 97.38 336 ARG B C 1
ATOM 6785 O O . ARG B 1 336 ? 19.203 1.671 6.102 1 97.38 336 ARG B O 1
ATOM 6792 N N . ASP B 1 337 ? 19.219 0.288 7.887 1 98.12 337 ASP B N 1
ATOM 6793 C CA . ASP B 1 337 ? 20.156 1.093 8.656 1 98.12 337 ASP B CA 1
ATOM 6794 C C . ASP B 1 337 ? 21.531 1.13 7.984 1 98.12 337 ASP B C 1
ATOM 6796 O O . ASP B 1 337 ? 22.188 2.172 7.965 1 98.12 337 ASP B O 1
ATOM 6800 N N . LEU B 1 338 ? 21.922 0.011 7.469 1 98.06 338 LEU B N 1
ATOM 6801 C CA . LEU B 1 338 ? 23.219 -0.049 6.801 1 98.06 338 LEU B CA 1
ATOM 6802 C C . LEU B 1 338 ? 23.219 0.8 5.531 1 98.06 338 LEU B C 1
ATOM 6804 O O . LEU B 1 338 ? 24.156 1.552 5.281 1 98.06 338 LEU B O 1
ATOM 6808 N N . VAL B 1 339 ? 22.234 0.675 4.703 1 98 339 VAL B N 1
ATOM 6809 C CA . VAL B 1 339 ? 22.125 1.44 3.463 1 98 339 VAL B CA 1
ATOM 6810 C C . VAL B 1 339 ? 22.062 2.932 3.783 1 98 339 VAL B C 1
ATOM 6812 O O . VAL B 1 339 ? 22.656 3.752 3.076 1 98 339 VAL B O 1
ATOM 6815 N N . THR B 1 340 ? 21.297 3.291 4.836 1 98.56 340 THR B N 1
ATOM 6816 C CA . THR B 1 340 ? 21.219 4.688 5.254 1 98.56 340 THR B CA 1
ATOM 6817 C C . THR B 1 340 ? 22.609 5.199 5.66 1 98.56 340 THR B C 1
ATOM 6819 O O . THR B 1 340 ? 23.016 6.281 5.238 1 98.56 340 THR B O 1
ATOM 6822 N N . LYS B 1 341 ? 23.297 4.402 6.441 1 98.44 341 LYS B N 1
ATOM 6823 C CA . LYS B 1 341 ? 24.641 4.75 6.891 1 98.44 341 LYS B CA 1
ATOM 6824 C C . LYS B 1 341 ? 25.562 4.977 5.703 1 98.44 341 LYS B C 1
ATOM 6826 O O . LYS B 1 341 ? 26.266 5.988 5.641 1 98.44 341 LYS B O 1
ATOM 6831 N N . PHE B 1 342 ? 25.594 4.07 4.777 1 98.62 342 PHE B N 1
ATOM 6832 C CA . PHE B 1 342 ? 26.469 4.16 3.619 1 98.62 342 PHE B CA 1
ATOM 6833 C C . PHE B 1 342 ? 26.062 5.316 2.715 1 98.62 342 PHE B C 1
ATOM 6835 O O . PHE B 1 342 ? 26.922 6.004 2.152 1 98.62 342 PHE B O 1
ATOM 6842 N N . SER B 1 343 ? 24.781 5.531 2.541 1 98.62 343 SER B N 1
ATOM 6843 C CA . SER B 1 343 ? 24.297 6.637 1.719 1 98.62 343 SER B CA 1
ATOM 6844 C C . SER B 1 343 ? 24.781 7.977 2.252 1 98.62 343 SER B C 1
ATOM 6846 O O . SER B 1 343 ? 25.266 8.82 1.488 1 98.62 343 SER B O 1
ATOM 6848 N N . LEU B 1 344 ? 24.641 8.148 3.529 1 98.69 344 LEU B N 1
ATOM 6849 C CA . LEU B 1 344 ? 25.031 9.414 4.145 1 98.69 344 LEU B CA 1
ATOM 6850 C C . LEU B 1 344 ? 26.547 9.586 4.113 1 98.69 344 LEU B C 1
ATOM 6852 O O . LEU B 1 344 ? 27.047 10.688 3.896 1 98.69 344 LEU B O 1
ATOM 6856 N N . HIS B 1 345 ? 27.266 8.5 4.332 1 98.69 345 HIS B N 1
ATOM 6857 C CA . HIS B 1 345 ? 28.719 8.57 4.234 1 98.69 345 HIS B CA 1
ATOM 6858 C C . HIS B 1 345 ? 29.156 8.945 2.826 1 98.69 345 HIS B C 1
ATOM 6860 O O . HIS B 1 345 ? 30.031 9.797 2.656 1 98.69 345 HIS B O 1
ATOM 6866 N N . LEU B 1 346 ? 28.578 8.305 1.876 1 98.69 346 LEU B N 1
ATOM 6867 C CA . LEU B 1 346 ? 28.875 8.633 0.484 1 98.69 346 LEU B CA 1
ATOM 6868 C C . LEU B 1 346 ? 28.547 10.094 0.19 1 98.69 346 LEU B C 1
ATOM 6870 O O . LEU B 1 346 ? 29.344 10.797 -0.436 1 98.69 346 LEU B O 1
ATOM 6874 N N . PHE B 1 347 ? 27.391 10.547 0.624 1 98.75 347 PHE B N 1
ATOM 6875 C CA . PHE B 1 347 ? 26.984 11.93 0.418 1 98.75 347 PHE B CA 1
ATOM 6876 C C . PHE B 1 347 ? 28.031 12.891 0.958 1 98.75 347 PHE B C 1
ATOM 6878 O O . PHE B 1 347 ? 28.422 13.844 0.275 1 98.75 347 PHE B O 1
ATOM 6885 N N . ASP B 1 348 ? 28.484 12.648 2.141 1 98.5 348 ASP B N 1
ATOM 6886 C CA . ASP B 1 348 ? 29.453 13.531 2.793 1 98.5 348 ASP B CA 1
ATOM 6887 C C . ASP B 1 348 ? 30.781 13.539 2.053 1 98.5 348 ASP B C 1
ATOM 6889 O O . ASP B 1 348 ? 31.391 14.594 1.855 1 98.5 348 ASP B O 1
ATOM 6893 N N . GLN B 1 349 ? 31.203 12.398 1.608 1 98 349 GLN B N 1
ATOM 6894 C CA . GLN B 1 349 ? 32.5 12.258 0.985 1 98 349 GLN B CA 1
ATOM 6895 C C . GLN B 1 349 ? 32.5 12.773 -0.453 1 98 349 GLN B C 1
ATOM 6897 O O . GLN B 1 349 ? 33.531 13.195 -0.982 1 98 349 GLN B O 1
ATOM 6902 N N . LEU B 1 350 ? 31.391 12.789 -1.041 1 98.12 350 LEU B N 1
ATOM 6903 C CA . LEU B 1 350 ? 31.281 13.188 -2.441 1 98.12 350 LEU B CA 1
ATOM 6904 C C . LEU B 1 350 ? 30.875 14.648 -2.566 1 98.12 350 LEU B C 1
ATOM 6906 O O . LEU B 1 350 ? 30.484 15.102 -3.65 1 98.12 350 LEU B O 1
ATOM 6910 N N . LYS B 1 351 ? 30.906 15.398 -1.517 1 97.44 351 LYS B N 1
ATOM 6911 C CA . LYS B 1 351 ? 30.516 16.812 -1.48 1 97.44 351 LYS B CA 1
ATOM 6912 C C . LYS B 1 351 ? 31.188 17.594 -2.604 1 97.44 351 LYS B C 1
ATOM 6914 O O . LYS B 1 351 ? 30.562 18.438 -3.24 1 97.44 351 LYS B O 1
ATOM 6919 N N . PRO B 1 352 ? 32.469 17.344 -2.934 1 96.5 352 PRO B N 1
ATOM 6920 C CA . PRO B 1 352 ? 33.125 18.094 -4.008 1 96.5 352 PRO B CA 1
ATOM 6921 C C . PRO B 1 352 ? 32.469 17.875 -5.367 1 96.5 352 PRO B C 1
ATOM 6923 O O . PRO B 1 352 ? 32.656 18.688 -6.277 1 96.5 352 PRO B O 1
ATOM 6926 N N . LEU B 1 353 ? 31.703 16.812 -5.477 1 95.75 353 LEU B N 1
ATOM 6927 C CA . LEU B 1 353 ? 31.094 16.484 -6.766 1 95.75 353 LEU B CA 1
ATOM 6928 C C . LEU B 1 353 ? 29.703 17.094 -6.875 1 95.75 353 LEU B C 1
ATOM 6930 O O . LEU B 1 353 ? 29.328 17.625 -7.93 1 95.75 353 LEU B O 1
ATOM 6934 N N . HIS B 1 354 ? 28.938 17.062 -5.746 1 96.19 354 HIS B N 1
ATOM 6935 C CA . HIS B 1 354 ? 27.531 17.406 -5.902 1 96.19 354 HIS B CA 1
ATOM 6936 C C . HIS B 1 354 ? 27.219 18.781 -5.309 1 96.19 354 HIS B C 1
ATOM 6938 O O . HIS B 1 354 ? 26.234 19.422 -5.676 1 96.19 354 HIS B O 1
ATOM 6944 N N . HIS B 1 355 ? 27.969 19.266 -4.301 1 96.5 355 HIS B N 1
ATOM 6945 C CA . HIS B 1 355 ? 27.891 20.594 -3.701 1 96.5 355 HIS B CA 1
ATOM 6946 C C . HIS B 1 355 ? 26.531 20.844 -3.064 1 96.5 355 HIS B C 1
ATOM 6948 O O . HIS B 1 355 ? 26.047 21.984 -3.031 1 96.5 355 HIS B O 1
ATOM 6954 N N . LEU B 1 356 ? 25.891 19.812 -2.633 1 97.25 356 LEU B N 1
ATOM 6955 C CA . LEU B 1 356 ? 24.578 19.938 -2.02 1 97.25 356 LEU B CA 1
ATOM 6956 C C . LEU B 1 356 ? 24.688 20.219 -0.525 1 97.25 356 LEU B C 1
ATOM 6958 O O . LEU B 1 356 ? 25.766 20.062 0.057 1 97.25 356 LEU B O 1
ATOM 6962 N N . GLY B 1 357 ? 23.578 20.641 0.057 1 95.25 357 GLY B N 1
ATOM 6963 C CA . GLY B 1 357 ? 23.609 21.109 1.434 1 95.25 357 GLY B CA 1
ATOM 6964 C C . GLY B 1 357 ? 22.938 20.156 2.402 1 95.25 357 GLY B C 1
ATOM 6965 O O . GLY B 1 357 ? 22.734 18.984 2.086 1 95.25 357 GLY B O 1
ATOM 6966 N N . LYS B 1 358 ? 22.656 20.672 3.607 1 93.56 358 LYS B N 1
ATOM 6967 C CA . LYS B 1 358 ? 22.156 19.875 4.723 1 93.56 358 LYS B CA 1
ATOM 6968 C C . LYS B 1 358 ? 20.734 19.391 4.445 1 93.56 358 LYS B C 1
ATOM 6970 O O . LYS B 1 358 ? 20.375 18.281 4.852 1 93.56 358 LYS B O 1
ATOM 6975 N N . ARG B 1 359 ? 19.938 20.188 3.801 1 94.88 359 ARG B N 1
ATOM 6976 C CA . ARG B 1 359 ? 18.562 19.781 3.525 1 94.88 359 ARG B CA 1
ATOM 6977 C C . ARG B 1 359 ? 18.516 18.625 2.551 1 94.88 359 ARG B C 1
ATOM 6979 O O . ARG B 1 359 ? 17.734 17.688 2.73 1 94.88 359 ARG B O 1
ATOM 6986 N N . GLU B 1 360 ? 19.359 18.719 1.538 1 97.88 360 GLU B N 1
ATOM 6987 C CA . GLU B 1 360 ? 19.438 17.625 0.575 1 97.88 360 GLU B CA 1
ATOM 6988 C C . GLU B 1 360 ? 19.938 16.344 1.231 1 97.88 360 GLU B C 1
ATOM 6990 O O . GLU B 1 360 ? 19.5 15.25 0.883 1 97.88 360 GLU B O 1
ATOM 6995 N N . ARG B 1 361 ? 20.859 16.516 2.172 1 98 361 ARG B N 1
ATOM 6996 C CA . ARG B 1 361 ? 21.344 15.367 2.936 1 98 361 ARG B CA 1
ATOM 6997 C C . ARG B 1 361 ? 20.203 14.703 3.703 1 98 361 ARG B C 1
ATOM 6999 O O . ARG B 1 361 ? 20.125 13.477 3.773 1 98 361 ARG B O 1
ATOM 7006 N N . LEU B 1 362 ? 19.344 15.531 4.273 1 97.62 362 LEU B N 1
ATOM 7007 C CA . LEU B 1 362 ? 18.188 15.031 5.008 1 97.62 362 LEU B CA 1
ATOM 7008 C C . LEU B 1 362 ? 17.234 14.281 4.078 1 97.62 362 LEU B C 1
ATOM 7010 O O . LEU B 1 362 ? 16.719 13.234 4.441 1 97.62 362 LEU B O 1
ATOM 7014 N N . LEU B 1 363 ? 17.016 14.812 2.877 1 98.38 363 LEU B N 1
ATOM 7015 C CA . LEU B 1 363 ? 16.141 14.156 1.909 1 98.38 363 LEU B CA 1
ATOM 7016 C C . LEU B 1 363 ? 16.688 12.773 1.543 1 98.38 363 LEU B C 1
ATOM 7018 O O . LEU B 1 363 ? 15.922 11.812 1.433 1 98.38 363 LEU B O 1
ATOM 7022 N N . LEU B 1 364 ? 17.984 12.695 1.386 1 98.69 364 LEU B N 1
ATOM 7023 C CA . LEU B 1 364 ? 18.625 11.406 1.098 1 98.69 364 LEU B CA 1
ATOM 7024 C C . LEU B 1 364 ? 18.422 10.438 2.254 1 98.69 364 LEU B C 1
ATOM 7026 O O . LEU B 1 364 ? 18.156 9.25 2.035 1 98.69 364 LEU B O 1
ATOM 7030 N N . GLN B 1 365 ? 18.609 10.961 3.422 1 98.69 365 GLN B N 1
ATOM 7031 C CA . GLN B 1 365 ? 18.438 10.133 4.609 1 98.69 365 GLN B CA 1
ATOM 7032 C C . GLN B 1 365 ? 17.016 9.562 4.684 1 98.69 365 GLN B C 1
ATOM 7034 O O . GLN B 1 365 ? 16.844 8.367 4.918 1 98.69 365 GLN B O 1
ATOM 7039 N N . VAL B 1 366 ? 16.031 10.406 4.477 1 98.62 366 VAL B N 1
ATOM 7040 C CA . VAL B 1 366 ? 14.633 9.969 4.504 1 98.62 366 VAL B CA 1
ATOM 7041 C C . VAL B 1 366 ? 14.383 8.945 3.402 1 98.62 366 VAL B C 1
ATOM 7043 O O . VAL B 1 366 ? 13.797 7.891 3.648 1 98.62 366 VAL B O 1
ATOM 7046 N N . ALA B 1 367 ? 14.867 9.188 2.215 1 98.62 367 ALA B N 1
ATOM 7047 C CA . ALA B 1 367 ? 14.688 8.281 1.088 1 98.62 367 ALA B CA 1
ATOM 7048 C C . ALA B 1 367 ? 15.32 6.918 1.373 1 98.62 367 ALA B C 1
ATOM 7050 O O . ALA B 1 367 ? 14.742 5.879 1.056 1 98.62 367 ALA B O 1
ATOM 7051 N N . ALA B 1 368 ? 16.516 6.973 1.933 1 98.69 368 ALA B N 1
ATOM 7052 C CA . ALA B 1 368 ? 17.234 5.73 2.238 1 98.69 368 ALA B CA 1
ATOM 7053 C C . ALA B 1 368 ? 16.453 4.895 3.254 1 98.69 368 ALA B C 1
ATOM 7055 O O . ALA B 1 368 ? 16.453 3.662 3.18 1 98.69 368 ALA B O 1
ATOM 7056 N N . ILE B 1 369 ? 15.82 5.547 4.16 1 98.62 369 ILE B N 1
ATOM 7057 C CA . ILE B 1 369 ? 15.078 4.867 5.215 1 98.62 369 ILE B CA 1
ATOM 7058 C C . ILE B 1 369 ? 13.828 4.219 4.621 1 98.62 369 ILE B C 1
ATOM 7060 O O . ILE B 1 369 ? 13.484 3.086 4.973 1 98.62 369 ILE B O 1
ATOM 7064 N N . VAL B 1 370 ? 13.156 4.863 3.621 1 98.44 370 VAL B N 1
ATOM 7065 C CA . VAL B 1 370 ? 11.82 4.43 3.23 1 98.44 370 VAL B CA 1
ATOM 7066 C C . VAL B 1 370 ? 11.867 3.793 1.843 1 98.44 370 VAL B C 1
ATOM 7068 O O . VAL B 1 370 ? 10.836 3.396 1.299 1 98.44 370 VAL B O 1
ATOM 7071 N N . HIS B 1 371 ? 12.969 3.609 1.231 1 96.81 371 HIS B N 1
ATOM 7072 C CA . HIS B 1 371 ? 13.07 3.271 -0.183 1 96.81 371 HIS B CA 1
ATOM 7073 C C . HIS B 1 371 ? 12.469 1.899 -0.465 1 96.81 371 HIS B C 1
ATOM 7075 O O . HIS B 1 371 ? 12.039 1.623 -1.589 1 96.81 371 HIS B O 1
ATOM 7081 N N . ASP B 1 372 ? 12.297 1.039 0.539 1 96.06 372 ASP B N 1
ATOM 7082 C CA . ASP B 1 372 ? 11.867 -0.333 0.288 1 96.06 372 ASP B CA 1
ATOM 7083 C C . ASP B 1 372 ? 10.453 -0.572 0.816 1 96.06 372 ASP B C 1
ATOM 7085 O O . ASP B 1 372 ? 10.031 -1.72 0.963 1 96.06 372 ASP B O 1
ATOM 7089 N N . VAL B 1 373 ? 9.703 0.462 1.062 1 97.75 373 VAL B N 1
ATOM 7090 C CA . VAL B 1 373 ? 8.375 0.294 1.648 1 97.75 373 VAL B CA 1
ATOM 7091 C C . VAL B 1 373 ? 7.473 -0.461 0.676 1 97.75 373 VAL B C 1
ATOM 7093 O O . VAL B 1 373 ? 6.539 -1.152 1.094 1 97.75 373 VAL B O 1
ATOM 7096 N N . GLY B 1 374 ? 7.746 -0.41 -0.572 1 97.06 374 GLY B N 1
ATOM 7097 C CA . GLY B 1 374 ? 6.902 -1.008 -1.594 1 97.06 374 GLY B CA 1
ATOM 7098 C C . GLY B 1 374 ? 6.914 -2.523 -1.563 1 97.06 374 GLY B C 1
ATOM 7099 O O . GLY B 1 374 ? 6.008 -3.166 -2.1 1 97.06 374 GLY B O 1
ATOM 7100 N N . SER B 1 375 ? 7.965 -3.123 -0.957 1 94.88 375 SER B N 1
ATOM 7101 C CA . SER B 1 375 ? 8.039 -4.578 -0.855 1 94.88 375 SER B CA 1
ATOM 7102 C C . SER B 1 375 ? 6.863 -5.137 -0.062 1 94.88 375 SER B C 1
ATOM 7104 O O . SER B 1 375 ? 6.527 -6.316 -0.191 1 94.88 375 SER B O 1
ATOM 7106 N N . TYR B 1 376 ? 6.25 -4.277 0.705 1 95.88 376 TYR B N 1
ATOM 7107 C CA . TYR B 1 376 ? 5.105 -4.703 1.499 1 95.88 376 TYR B CA 1
ATOM 7108 C C . TYR B 1 376 ? 3.953 -5.141 0.603 1 95.88 376 TYR B C 1
ATOM 7110 O O . TYR B 1 376 ? 3.217 -6.07 0.939 1 95.88 376 TYR B O 1
ATOM 7118 N N . ILE B 1 377 ? 3.807 -4.418 -0.497 1 95.44 377 ILE B N 1
ATOM 7119 C CA . ILE B 1 377 ? 2.764 -4.766 -1.456 1 95.44 377 ILE B CA 1
ATOM 7120 C C . ILE B 1 377 ? 3.205 -5.969 -2.285 1 95.44 377 ILE B C 1
ATOM 7122 O O . ILE B 1 377 ? 2.498 -6.977 -2.354 1 95.44 377 ILE B O 1
ATOM 7126 N N . ASP B 1 378 ? 4.332 -5.836 -2.84 1 92.12 378 ASP B N 1
ATOM 7127 C CA . ASP B 1 378 ? 4.922 -6.883 -3.67 1 92.12 378 ASP B CA 1
ATOM 7128 C C . ASP B 1 378 ? 6.418 -6.648 -3.869 1 92.12 378 ASP B C 1
ATOM 7130 O O . ASP B 1 378 ? 6.832 -5.562 -4.277 1 92.12 378 ASP B O 1
ATOM 7134 N N . PRO B 1 379 ? 7.176 -7.691 -3.631 1 89.31 379 PRO B N 1
ATOM 7135 C CA . PRO B 1 379 ? 8.609 -7.531 -3.863 1 89.31 379 PRO B CA 1
ATOM 7136 C C . PRO B 1 379 ? 8.945 -7.301 -5.336 1 89.31 379 PRO B C 1
ATOM 7138 O O . PRO B 1 379 ? 9.977 -6.695 -5.648 1 89.31 379 PRO B O 1
ATOM 7141 N N . HIS B 1 380 ? 8.109 -7.832 -6.188 1 86.44 380 HIS B N 1
ATOM 7142 C CA . HIS B 1 380 ? 8.305 -7.562 -7.609 1 86.44 380 HIS B CA 1
ATOM 7143 C C . HIS B 1 380 ? 8 -6.105 -7.941 1 86.44 380 HIS B C 1
ATOM 7145 O O . HIS B 1 380 ? 6.93 -5.598 -7.602 1 86.44 380 HIS B O 1
ATOM 7151 N N . GLN B 1 381 ? 8.945 -5.477 -8.508 1 89.75 381 GLN B N 1
ATOM 7152 C CA . GLN B 1 381 ? 8.852 -4.062 -8.859 1 89.75 381 GLN B CA 1
ATOM 7153 C C . GLN B 1 381 ? 8.5 -3.213 -7.641 1 89.75 381 GLN B C 1
ATOM 7155 O O . GLN B 1 381 ? 7.613 -2.361 -7.703 1 89.75 381 GLN B O 1
ATOM 7160 N N . HIS B 1 382 ? 9.125 -3.564 -6.559 1 93.06 382 HIS B N 1
ATOM 7161 C CA . HIS B 1 382 ? 8.828 -2.902 -5.293 1 93.06 382 HIS B CA 1
ATOM 7162 C C . HIS B 1 382 ? 9.102 -1.404 -5.379 1 93.06 382 HIS B C 1
ATOM 7164 O O . HIS B 1 382 ? 8.492 -0.617 -4.648 1 93.06 382 HIS B O 1
ATOM 7170 N N . TYR B 1 383 ? 9.984 -0.931 -6.336 1 93.81 383 TYR B N 1
ATOM 7171 C CA . TYR B 1 383 ? 10.312 0.482 -6.488 1 93.81 383 TYR B CA 1
ATOM 7172 C C . TYR B 1 383 ? 9.094 1.278 -6.949 1 93.81 383 TYR B C 1
ATOM 7174 O O . TYR B 1 383 ? 8.891 2.416 -6.516 1 93.81 383 TYR B O 1
ATOM 7182 N N . LEU B 1 384 ? 8.234 0.626 -7.797 1 94.69 384 LEU B N 1
ATOM 7183 C CA . LEU B 1 384 ? 7.012 1.281 -8.242 1 94.69 384 LEU B CA 1
ATOM 7184 C C . LEU B 1 384 ? 6.016 1.408 -7.098 1 94.69 384 LEU B C 1
ATOM 7186 O O . LEU B 1 384 ? 5.363 2.443 -6.945 1 94.69 384 LEU B O 1
ATOM 7190 N N . HIS B 1 385 ? 5.91 0.355 -6.332 1 96.62 385 HIS B N 1
ATOM 7191 C CA . HIS B 1 385 ? 5.012 0.379 -5.184 1 96.62 385 HIS B CA 1
ATOM 7192 C C . HIS B 1 385 ? 5.488 1.379 -4.133 1 96.62 385 HIS B C 1
ATOM 7194 O O . HIS B 1 385 ? 4.676 2.035 -3.48 1 96.62 385 HIS B O 1
ATOM 7200 N N . SER B 1 386 ? 6.844 1.457 -3.961 1 97.31 386 SER B N 1
ATOM 7201 C CA . SER B 1 386 ? 7.391 2.449 -3.041 1 97.31 386 SER B CA 1
ATOM 7202 C C . SER B 1 386 ? 7.016 3.863 -3.465 1 97.31 386 SER B C 1
ATOM 7204 O O . SER B 1 386 ? 6.617 4.68 -2.633 1 97.31 386 SER B O 1
ATOM 7206 N N . ASP B 1 387 ? 7.145 4.137 -4.754 1 96.06 387 ASP B N 1
ATOM 7207 C CA . ASP B 1 387 ? 6.773 5.445 -5.289 1 96.06 387 ASP B CA 1
ATOM 7208 C C . ASP B 1 387 ? 5.316 5.773 -4.973 1 96.06 387 ASP B C 1
ATOM 7210 O O . ASP B 1 387 ? 5.016 6.859 -4.477 1 96.06 387 ASP B O 1
ATOM 7214 N N . TYR B 1 388 ? 4.457 4.812 -5.16 1 96.62 388 TYR B N 1
ATOM 7215 C CA . TYR B 1 388 ? 3.035 5.023 -4.926 1 96.62 388 TYR B CA 1
ATOM 7216 C C . TYR B 1 388 ? 2.758 5.285 -3.449 1 96.62 388 TYR B C 1
ATOM 7218 O O . TYR B 1 388 ? 2.068 6.246 -3.104 1 96.62 388 TYR B O 1
ATOM 7226 N N . ILE B 1 389 ? 3.273 4.43 -2.621 1 97.88 389 ILE B N 1
ATOM 7227 C CA . ILE B 1 389 ? 3.031 4.523 -1.186 1 97.88 389 ILE B CA 1
ATOM 7228 C C . ILE B 1 389 ? 3.516 5.879 -0.669 1 97.88 389 ILE B C 1
ATOM 7230 O O . ILE B 1 389 ? 2.799 6.559 0.067 1 97.88 389 ILE B O 1
ATOM 7234 N N . LEU B 1 390 ? 4.68 6.297 -1.107 1 97.62 390 LEU B N 1
ATOM 7235 C CA . LEU B 1 390 ? 5.293 7.508 -0.573 1 97.62 390 LEU B CA 1
ATOM 7236 C C . LEU B 1 390 ? 4.578 8.75 -1.09 1 97.62 390 LEU B C 1
ATOM 7238 O O . LEU B 1 390 ? 4.48 9.758 -0.38 1 97.62 390 LEU B O 1
ATOM 7242 N N . GLN B 1 391 ? 4.012 8.664 -2.232 1 95.44 391 GLN B N 1
ATOM 7243 C CA . GLN B 1 391 ? 3.221 9.773 -2.744 1 95.44 391 GLN B CA 1
ATOM 7244 C C . GLN B 1 391 ? 1.901 9.906 -1.989 1 95.44 391 GLN B C 1
ATOM 7246 O O . GLN B 1 391 ? 1.365 11.008 -1.853 1 95.44 391 GLN B O 1
ATOM 7251 N N . ALA B 1 392 ? 1.478 8.797 -1.486 1 94.56 392 ALA B N 1
ATOM 7252 C CA . ALA B 1 392 ? 0.174 8.781 -0.829 1 94.56 392 ALA B CA 1
ATOM 7253 C C . ALA B 1 392 ? 0.318 8.961 0.68 1 94.56 392 ALA B C 1
ATOM 7255 O O . ALA B 1 392 ? -0.68 9.055 1.398 1 94.56 392 ALA B O 1
ATOM 7256 N N . THR B 1 393 ? 1.549 9.023 1.117 1 93.56 393 THR B N 1
ATOM 7257 C CA . THR B 1 393 ? 1.817 9.094 2.549 1 93.56 393 THR B CA 1
ATOM 7258 C C . THR B 1 393 ? 2.402 10.453 2.924 1 93.56 393 THR B C 1
ATOM 7260 O O . THR B 1 393 ? 3.215 11.008 2.182 1 93.56 393 THR B O 1
ATOM 7263 N N . GLU B 1 394 ? 2.002 10.945 4.055 1 90.81 394 GLU B N 1
ATOM 7264 C CA . GLU B 1 394 ? 2.59 12.188 4.559 1 90.81 394 GLU B CA 1
ATOM 7265 C C . GLU B 1 394 ? 3.988 11.945 5.121 1 90.81 394 GLU B C 1
ATOM 7267 O O . GLU B 1 394 ? 4.199 11.016 5.902 1 90.81 394 GLU B O 1
ATOM 7272 N N . LEU B 1 395 ? 4.906 12.734 4.691 1 94.31 395 LEU B N 1
ATOM 7273 C CA . LEU B 1 395 ? 6.262 12.703 5.23 1 94.31 395 LEU B CA 1
ATOM 7274 C C . LEU B 1 395 ? 6.531 13.938 6.086 1 94.31 395 LEU B C 1
ATOM 7276 O O . LEU B 1 395 ? 6.648 15.047 5.559 1 94.31 395 LEU B O 1
ATOM 7280 N N . MET B 1 396 ? 6.711 13.727 7.312 1 93.69 396 MET B N 1
ATOM 7281 C CA . MET B 1 396 ? 6.797 14.797 8.305 1 93.69 396 MET B CA 1
ATOM 7282 C C . MET B 1 396 ? 7.852 15.82 7.902 1 93.69 396 MET B C 1
ATOM 7284 O O . MET B 1 396 ? 8.984 15.453 7.574 1 93.69 396 MET B O 1
ATOM 7288 N N . GLY B 1 397 ? 7.422 17.078 7.91 1 93.69 397 GLY B N 1
ATOM 7289 C CA . GLY B 1 397 ? 8.359 18.172 7.75 1 93.69 397 GLY B CA 1
ATOM 7290 C C . GLY B 1 397 ? 8.711 18.453 6.301 1 93.69 397 GLY B C 1
ATOM 7291 O O . GLY B 1 397 ? 9.383 19.438 5.996 1 93.69 397 GLY B O 1
ATOM 7292 N N . LEU B 1 398 ? 8.266 17.609 5.375 1 95.94 398 LEU B N 1
ATOM 7293 C CA . LEU B 1 398 ? 8.633 17.781 3.975 1 95.94 398 LEU B CA 1
ATOM 7294 C C . LEU B 1 398 ? 7.531 18.5 3.211 1 95.94 398 LEU B C 1
ATOM 7296 O O . LEU B 1 398 ? 6.348 18.328 3.508 1 95.94 398 LEU B O 1
ATOM 7300 N N . THR B 1 399 ? 7.973 19.375 2.264 1 93.44 399 THR B N 1
ATOM 7301 C CA . THR B 1 399 ? 7.023 19.953 1.32 1 93.44 399 THR B CA 1
ATOM 7302 C C . THR B 1 399 ? 6.477 18.891 0.375 1 93.44 399 THR B C 1
ATOM 7304 O O . THR B 1 399 ? 7.02 17.797 0.293 1 93.44 399 THR B O 1
ATOM 7307 N N . ASP B 1 400 ? 5.426 19.219 -0.335 1 91.94 400 ASP B N 1
ATOM 7308 C CA . ASP B 1 400 ? 4.875 18.297 -1.32 1 91.94 400 ASP B CA 1
ATOM 7309 C C . ASP B 1 400 ? 5.898 17.969 -2.408 1 91.94 400 ASP B C 1
ATOM 7311 O O . ASP B 1 400 ? 5.957 16.844 -2.898 1 91.94 400 ASP B O 1
ATOM 7315 N N . THR B 1 401 ? 6.625 18.984 -2.719 1 93.12 401 THR B N 1
ATOM 7316 C CA . THR B 1 401 ? 7.664 18.781 -3.719 1 93.12 401 THR B CA 1
ATOM 7317 C C . THR B 1 401 ? 8.742 17.844 -3.193 1 93.12 401 THR B C 1
ATOM 7319 O O . THR B 1 401 ? 9.188 16.938 -3.908 1 93.12 401 THR B O 1
ATOM 7322 N N . GLU B 1 402 ? 9.156 18.078 -1.979 1 96.19 402 GLU B N 1
ATOM 7323 C CA . GLU B 1 402 ? 10.164 17.203 -1.377 1 96.19 402 GLU B CA 1
ATOM 7324 C C . GLU B 1 402 ? 9.656 15.781 -1.234 1 96.19 402 GLU B C 1
ATOM 7326 O O . GLU B 1 402 ? 10.406 14.82 -1.434 1 96.19 402 GLU B O 1
ATOM 7331 N N . LYS B 1 403 ? 8.445 15.648 -0.841 1 96.12 403 LYS B N 1
ATOM 7332 C CA . LYS B 1 403 ? 7.812 14.328 -0.777 1 96.12 403 LYS B CA 1
ATOM 7333 C C . LYS B 1 403 ? 7.879 13.625 -2.127 1 96.12 403 LYS B C 1
ATOM 7335 O O . LYS B 1 403 ? 8.242 12.445 -2.201 1 96.12 403 LYS B O 1
ATOM 7340 N N . ARG B 1 404 ? 7.543 14.352 -3.158 1 95.12 404 ARG B N 1
ATOM 7341 C CA . ARG B 1 404 ? 7.617 13.805 -4.512 1 95.12 404 ARG B CA 1
ATOM 7342 C C . ARG B 1 404 ? 9.039 13.391 -4.859 1 95.12 404 ARG B C 1
ATOM 7344 O O . ARG B 1 404 ? 9.258 12.352 -5.488 1 95.12 404 ARG B O 1
ATOM 7351 N N . MET B 1 405 ? 9.984 14.219 -4.461 1 96.44 405 MET B N 1
ATOM 7352 C CA . MET B 1 405 ? 11.383 13.898 -4.719 1 96.44 405 MET B CA 1
ATOM 7353 C C . MET B 1 405 ? 11.789 12.617 -4.004 1 96.44 405 MET B C 1
ATOM 7355 O O . MET B 1 405 ? 12.445 11.75 -4.594 1 96.44 405 MET B O 1
ATOM 7359 N N . VAL B 1 406 ? 11.375 12.5 -2.754 1 97.81 406 VAL B N 1
ATOM 7360 C CA . VAL B 1 406 ? 11.703 11.305 -1.987 1 97.81 406 VAL B CA 1
ATOM 7361 C C . VAL B 1 406 ? 11.094 10.078 -2.654 1 97.81 406 VAL B C 1
ATOM 7363 O O . VAL B 1 406 ? 11.734 9.023 -2.746 1 97.81 406 VAL B O 1
ATOM 7366 N N . ALA B 1 407 ? 9.844 10.18 -3.123 1 96.88 407 ALA B N 1
ATOM 7367 C CA . ALA B 1 407 ? 9.18 9.086 -3.834 1 96.88 407 ALA B CA 1
ATOM 7368 C C . ALA B 1 407 ? 9.961 8.703 -5.09 1 96.88 407 ALA B C 1
ATOM 7370 O O . ALA B 1 407 ? 10.18 7.516 -5.352 1 96.88 407 ALA B O 1
ATOM 7371 N N . LEU B 1 408 ? 10.422 9.68 -5.789 1 94.75 408 LEU B N 1
ATOM 7372 C CA . LEU B 1 408 ? 11.148 9.438 -7.031 1 94.75 408 LEU B CA 1
ATOM 7373 C C . LEU B 1 408 ? 12.516 8.836 -6.75 1 94.75 408 LEU B C 1
ATOM 7375 O O . LEU B 1 408 ? 12.969 7.941 -7.477 1 94.75 408 LEU B O 1
ATOM 7379 N N . ILE B 1 409 ? 13.18 9.344 -5.746 1 96.44 409 ILE B N 1
ATOM 7380 C CA . ILE B 1 409 ? 14.469 8.781 -5.363 1 96.44 409 ILE B CA 1
ATOM 7381 C C . ILE B 1 409 ? 14.297 7.301 -5.031 1 96.44 409 ILE B C 1
ATOM 7383 O O . ILE B 1 409 ? 15.117 6.469 -5.438 1 96.44 409 ILE B O 1
ATOM 7387 N N . SER B 1 410 ? 13.242 6.992 -4.336 1 94.69 410 SER B N 1
ATOM 7388 C CA . SER B 1 410 ? 12.953 5.605 -3.982 1 94.69 410 SER B CA 1
ATOM 7389 C C . SER B 1 410 ? 12.641 4.773 -5.223 1 94.69 410 SER B C 1
ATOM 7391 O O . SER B 1 410 ? 13 3.596 -5.293 1 94.69 410 SER B O 1
ATOM 7393 N N . ARG B 1 411 ? 11.969 5.348 -6.172 1 93.12 411 ARG B N 1
ATOM 7394 C CA . ARG B 1 411 ? 11.633 4.668 -7.418 1 93.12 411 ARG B CA 1
ATOM 7395 C C . ARG B 1 411 ? 12.891 4.352 -8.227 1 93.12 411 ARG B C 1
ATOM 7397 O O . ARG B 1 411 ? 13.031 3.252 -8.758 1 93.12 411 ARG B O 1
ATOM 7404 N N . TYR B 1 412 ? 13.805 5.254 -8.227 1 90.19 412 TYR B N 1
ATOM 7405 C CA . TYR B 1 412 ? 14.93 5.164 -9.156 1 90.19 412 TYR B CA 1
ATOM 7406 C C . TYR B 1 412 ? 16.141 4.535 -8.484 1 90.19 412 TYR B C 1
ATOM 7408 O O . TYR B 1 412 ? 17.234 4.477 -9.07 1 90.19 412 TYR B O 1
ATOM 7416 N N . HIS B 1 413 ? 15.914 4.094 -7.305 1 89.5 413 HIS B N 1
ATOM 7417 C CA . HIS B 1 413 ? 17.047 3.436 -6.664 1 89.5 413 HIS B CA 1
ATOM 7418 C C . HIS B 1 413 ? 17.266 2.041 -7.242 1 89.5 413 HIS B C 1
ATOM 7420 O O . HIS B 1 413 ? 18.328 1.433 -7.016 1 89.5 413 HIS B O 1
ATOM 7426 N N . SER B 1 414 ? 16.297 1.55 -7.93 1 80 414 SER B N 1
ATOM 7427 C CA . SER B 1 414 ? 16.422 0.243 -8.562 1 80 414 SER B CA 1
ATOM 7428 C C . SER B 1 414 ? 17.094 0.354 -9.93 1 80 414 SER B C 1
ATOM 7430 O O . SER B 1 414 ? 16.906 1.34 -10.641 1 80 414 SER B O 1
ATOM 7432 N N . ALA B 1 415 ? 17.844 -0.682 -10.25 1 69.25 415 ALA B N 1
ATOM 7433 C CA . ALA B 1 415 ? 18.547 -0.707 -11.523 1 69.25 415 ALA B CA 1
ATOM 7434 C C . ALA B 1 415 ? 17.578 -0.828 -12.695 1 69.25 415 ALA B C 1
ATOM 7436 O O . ALA B 1 415 ? 17.938 -0.547 -13.844 1 69.25 415 ALA B O 1
ATOM 7437 N N . GLN B 1 416 ? 16.438 -1.303 -12.422 1 62.47 416 GLN B N 1
ATOM 7438 C CA . GLN B 1 416 ? 15.461 -1.547 -13.477 1 62.47 416 GLN B CA 1
ATOM 7439 C C . GLN B 1 416 ? 14.844 -0.24 -13.969 1 62.47 416 GLN B C 1
ATOM 7441 O O . GLN B 1 416 ? 14.148 -0.221 -14.984 1 62.47 416 GLN B O 1
ATOM 7446 N N . THR B 1 417 ? 15.055 0.8 -13.305 1 59.09 417 THR B N 1
ATOM 7447 C CA . THR B 1 417 ? 14.469 2.064 -13.742 1 59.09 417 THR B CA 1
ATOM 7448 C C . THR B 1 417 ? 15.422 2.803 -14.68 1 59.09 417 THR B C 1
ATOM 7450 O O . THR B 1 417 ? 16.516 3.207 -14.281 1 59.09 417 THR B O 1
ATOM 7453 N N . PRO B 1 418 ? 14.984 2.65 -16.047 1 54.44 418 PRO B N 1
ATOM 7454 C CA . PRO B 1 418 ? 15.906 3.271 -17 1 54.44 418 PRO B CA 1
ATOM 7455 C C . PRO B 1 418 ? 16.141 4.754 -16.719 1 54.44 418 PRO B C 1
ATOM 7457 O O . PRO B 1 418 ? 15.25 5.441 -16.219 1 54.44 418 PRO B O 1
ATOM 7460 N N . SER B 1 419 ? 17.406 5.195 -16.734 1 55.09 419 SER B N 1
ATOM 7461 C CA . SER B 1 419 ? 17.828 6.59 -16.656 1 55.09 419 SER B CA 1
ATOM 7462 C C . SER B 1 419 ? 17 7.477 -17.562 1 55.09 419 SER B C 1
ATOM 7464 O O . SER B 1 419 ? 16.75 8.641 -17.25 1 55.09 419 SER B O 1
ATOM 7466 N N . LYS B 1 420 ? 16.391 6.762 -18.656 1 53.25 420 LYS B N 1
ATOM 7467 C CA . LYS B 1 420 ? 15.727 7.543 -19.688 1 53.25 420 LYS B CA 1
ATOM 7468 C C . LYS B 1 420 ? 14.266 7.797 -19.328 1 53.25 420 LYS B C 1
ATOM 7470 O O . LYS B 1 420 ? 13.594 8.617 -19.953 1 53.25 420 LYS B O 1
ATOM 7475 N N . ASP B 1 421 ? 13.781 7.039 -18.469 1 57.72 421 ASP B N 1
ATOM 7476 C CA . ASP B 1 421 ? 12.375 7.199 -18.125 1 57.72 421 ASP B CA 1
ATOM 7477 C C . ASP B 1 421 ? 12.172 8.367 -17.156 1 57.72 421 ASP B C 1
ATOM 7479 O O . ASP B 1 421 ? 11.461 8.242 -16.156 1 57.72 421 ASP B O 1
ATOM 7483 N N . ILE B 1 422 ? 12.82 9.312 -17.547 1 56.69 422 ILE B N 1
ATOM 7484 C CA . ILE B 1 422 ? 12.711 10.5 -16.719 1 56.69 422 ILE B CA 1
ATOM 7485 C C . ILE B 1 422 ? 11.352 11.164 -16.922 1 56.69 422 ILE B C 1
ATOM 7487 O O . ILE B 1 422 ? 11.125 12.297 -16.5 1 56.69 422 ILE B O 1
ATOM 7491 N N . ARG B 1 423 ? 10.492 10.328 -17.656 1 54.47 423 ARG B N 1
ATOM 7492 C CA . ARG B 1 423 ? 9.164 10.852 -17.953 1 54.47 423 ARG B CA 1
ATOM 7493 C C . ARG B 1 423 ? 8.359 11.062 -16.672 1 54.47 423 ARG B C 1
ATOM 7495 O O . ARG B 1 423 ? 7.438 11.875 -16.641 1 54.47 423 ARG B O 1
ATOM 7502 N N . HIS B 1 424 ? 8.805 10.383 -15.641 1 59.22 424 HIS B N 1
ATOM 7503 C CA . HIS B 1 424 ? 8 10.469 -14.422 1 59.22 424 HIS B CA 1
ATOM 7504 C C . HIS B 1 424 ? 8.383 11.688 -13.594 1 59.22 424 HIS B C 1
ATOM 7506 O O . HIS B 1 424 ? 7.812 11.914 -12.523 1 59.22 424 HIS B O 1
ATOM 7512 N N . PHE B 1 425 ? 9.414 12.312 -14.227 1 64.44 425 PHE B N 1
ATOM 7513 C CA . PHE B 1 425 ? 9.812 13.539 -13.539 1 64.44 425 PHE B CA 1
ATOM 7514 C C . PHE B 1 425 ? 8.742 14.609 -13.688 1 64.44 425 PHE B C 1
ATOM 7516 O O . PHE B 1 425 ? 8.789 15.641 -13.016 1 64.44 425 PHE B O 1
ATOM 7523 N N . GLY B 1 426 ? 7.695 14.227 -14.141 1 57.66 426 GLY B N 1
ATOM 7524 C CA . GLY B 1 426 ? 6.457 14.977 -14.266 1 57.66 426 GLY B CA 1
ATOM 7525 C C . GLY B 1 426 ? 6.66 16.469 -14.219 1 57.66 426 GLY B C 1
ATOM 7526 O O . GLY B 1 426 ? 7.352 17.047 -15.07 1 57.66 426 GLY B O 1
ATOM 7527 N N . HIS B 1 427 ? 6.297 17.109 -13.188 1 72.06 427 HIS B N 1
ATOM 7528 C CA . HIS B 1 427 ? 6.047 18.5 -12.852 1 72.06 427 HIS B CA 1
ATOM 7529 C C . HIS B 1 427 ? 7.23 19.109 -12.109 1 72.06 427 HIS B C 1
ATOM 7531 O O . HIS B 1 427 ? 7.156 20.25 -11.656 1 72.06 427 HIS B O 1
ATOM 7537 N N . LEU B 1 428 ? 8.445 18.375 -12.133 1 83.25 428 LEU B N 1
ATOM 7538 C CA . LEU B 1 428 ? 9.586 18.922 -11.406 1 83.25 428 LEU B CA 1
ATOM 7539 C C . LEU B 1 428 ? 10.414 19.844 -12.297 1 83.25 428 LEU B C 1
ATOM 7541 O O . LEU B 1 428 ? 10.57 19.578 -13.492 1 83.25 428 LEU B O 1
ATOM 7545 N N . GLN B 1 429 ? 10.984 20.812 -11.703 1 87.06 429 GLN B N 1
ATOM 7546 C CA . GLN B 1 429 ? 11.914 21.703 -12.391 1 87.06 429 GLN B CA 1
ATOM 7547 C C . GLN B 1 429 ? 13.25 21 -12.656 1 87.06 429 GLN B C 1
ATOM 7549 O O . GLN B 1 429 ? 13.547 19.984 -12.039 1 87.06 429 GLN B O 1
ATOM 7554 N N . VAL B 1 430 ? 13.977 21.625 -13.492 1 85.75 430 VAL B N 1
ATOM 7555 C CA . VAL B 1 430 ? 15.242 21.031 -13.93 1 85.75 430 VAL B CA 1
ATOM 7556 C C . VAL B 1 430 ? 16.156 20.828 -12.734 1 85.75 430 VAL B C 1
ATOM 7558 O O . VAL B 1 430 ? 16.781 19.781 -12.586 1 85.75 430 VAL B O 1
ATOM 7561 N N . GLU B 1 431 ? 16.203 21.797 -11.906 1 90.5 431 GLU B N 1
ATOM 7562 C CA . GLU B 1 431 ? 17.078 21.719 -10.742 1 90.5 431 GLU B CA 1
ATOM 7563 C C . GLU B 1 431 ? 16.656 20.594 -9.812 1 90.5 431 GLU B C 1
ATOM 7565 O O . GLU B 1 431 ? 17.5 19.906 -9.227 1 90.5 431 GLU B O 1
ATOM 7570 N N . GLN B 1 432 ? 15.406 20.422 -9.727 1 92.44 432 GLN B N 1
ATOM 7571 C CA . GLN B 1 432 ? 14.883 19.359 -8.883 1 92.44 432 GLN B CA 1
ATOM 7572 C C . GLN B 1 432 ? 15.141 17.984 -9.484 1 92.44 432 GLN B C 1
ATOM 7574 O O . GLN B 1 432 ? 15.43 17.031 -8.766 1 92.44 432 GLN B O 1
ATOM 7579 N N . ARG B 1 433 ? 15.078 17.922 -10.766 1 91.56 433 ARG B N 1
ATOM 7580 C CA . ARG B 1 433 ? 15.359 16.656 -11.453 1 91.56 433 ARG B CA 1
ATOM 7581 C C . ARG B 1 433 ? 16.812 16.25 -11.273 1 91.56 433 ARG B C 1
ATOM 7583 O O . ARG B 1 433 ? 17.125 15.078 -11.055 1 91.56 433 ARG B O 1
ATOM 7590 N N . LEU B 1 434 ? 17.656 17.25 -11.375 1 92.44 434 LEU B N 1
ATOM 7591 C CA . LEU B 1 434 ? 19.078 16.984 -11.18 1 92.44 434 LEU B CA 1
ATOM 7592 C C . LEU B 1 434 ? 19.359 16.531 -9.75 1 92.44 434 LEU B C 1
ATOM 7594 O O . LEU B 1 434 ? 20.172 15.641 -9.523 1 92.44 434 LEU B O 1
ATOM 7598 N N . LEU B 1 435 ? 18.672 17.156 -8.836 1 95.81 435 LEU B N 1
ATOM 7599 C CA . LEU B 1 435 ? 18.812 16.781 -7.438 1 95.81 435 LEU B CA 1
ATOM 7600 C C . LEU B 1 435 ? 18.375 15.336 -7.211 1 95.81 435 LEU B C 1
ATOM 7602 O O . LEU B 1 435 ? 19.094 14.555 -6.574 1 95.81 435 LEU B O 1
ATOM 7606 N N . VAL B 1 436 ? 17.25 14.961 -7.754 1 95.44 436 VAL B N 1
ATOM 7607 C CA . VAL B 1 436 ? 16.719 13.609 -7.633 1 95.44 436 VAL B CA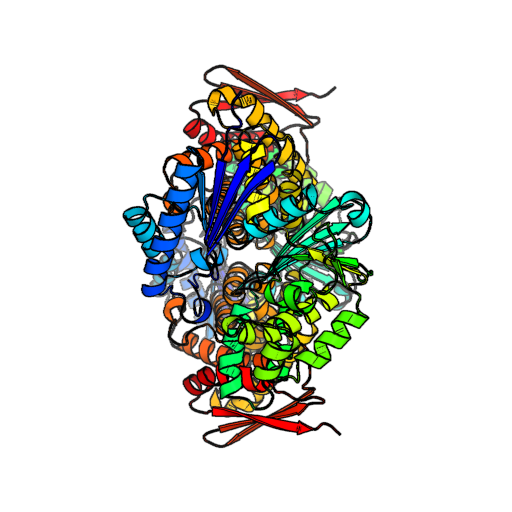 1
ATOM 7608 C C . VAL B 1 436 ? 17.719 12.617 -8.242 1 95.44 436 VAL B C 1
ATOM 7610 O O . VAL B 1 436 ? 17.969 11.555 -7.672 1 95.44 436 VAL B O 1
ATOM 7613 N N . SER B 1 437 ? 18.266 12.992 -9.344 1 94.12 437 SER B N 1
ATOM 7614 C CA . SER B 1 437 ? 19.219 12.125 -10.023 1 94.12 437 SER B CA 1
ATOM 7615 C C . SER B 1 437 ? 20.469 11.906 -9.172 1 94.12 437 SER B C 1
ATOM 7617 O O . SER B 1 437 ? 20.938 10.781 -9.031 1 94.12 437 SER B O 1
ATOM 7619 N N . LYS B 1 438 ? 20.984 12.969 -8.648 1 96.81 438 LYS B N 1
ATOM 7620 C CA . LYS B 1 438 ? 22.188 12.883 -7.824 1 96.81 438 LYS B CA 1
ATOM 7621 C C . LYS B 1 438 ? 21.953 12.023 -6.59 1 96.81 438 LYS B C 1
ATOM 7623 O O . LYS B 1 438 ? 22.75 11.133 -6.277 1 96.81 438 LYS B O 1
ATOM 7628 N N . LEU B 1 439 ? 20.859 12.266 -5.902 1 98.06 439 LEU B N 1
ATOM 7629 C CA . LEU B 1 439 ? 20.562 11.523 -4.68 1 98.06 439 LEU B CA 1
ATOM 7630 C C . LEU B 1 439 ? 20.234 10.07 -4.992 1 98.06 439 LEU B C 1
ATOM 7632 O O . LEU B 1 439 ? 20.625 9.164 -4.238 1 98.06 439 LEU B O 1
ATOM 7636 N N . SER B 1 440 ? 19.547 9.805 -6.098 1 96.56 440 SER B N 1
ATOM 7637 C CA . SER B 1 440 ? 19.25 8.438 -6.516 1 96.56 440 SER B CA 1
ATOM 7638 C C . SER B 1 440 ? 20.531 7.668 -6.836 1 96.56 440 SER B C 1
ATOM 7640 O O . SER B 1 440 ? 20.656 6.492 -6.488 1 96.56 440 SER B O 1
ATOM 7642 N N . ALA B 1 441 ? 21.406 8.344 -7.52 1 96.44 441 ALA B N 1
ATOM 7643 C CA . ALA B 1 441 ? 22.688 7.711 -7.871 1 96.44 441 ALA B CA 1
ATOM 7644 C C . ALA B 1 441 ? 23.453 7.281 -6.621 1 96.44 441 ALA B C 1
ATOM 7646 O O . ALA B 1 441 ? 24 6.184 -6.574 1 96.44 441 ALA B O 1
ATOM 7647 N N . ILE B 1 442 ? 23.469 8.102 -5.629 1 97.94 442 ILE B N 1
ATOM 7648 C CA . ILE B 1 442 ? 24.156 7.809 -4.379 1 97.94 442 ILE B CA 1
ATOM 7649 C C . ILE B 1 442 ? 23.453 6.645 -3.672 1 97.94 442 ILE B C 1
ATOM 7651 O O . ILE B 1 442 ? 24.109 5.707 -3.217 1 97.94 442 ILE B O 1
ATOM 7655 N N . LEU B 1 443 ? 22.141 6.703 -3.578 1 98 443 LEU B N 1
ATOM 7656 C CA . LEU B 1 443 ? 21.375 5.664 -2.902 1 98 443 LEU B CA 1
ATOM 7657 C C . LEU B 1 443 ? 21.547 4.32 -3.605 1 98 443 LEU B C 1
ATOM 7659 O O . LEU B 1 443 ? 21.625 3.279 -2.951 1 98 443 LEU B O 1
ATOM 7663 N N . ARG B 1 444 ? 21.641 4.316 -4.922 1 95.75 444 ARG B N 1
ATOM 7664 C CA . ARG B 1 444 ? 21.812 3.094 -5.703 1 95.75 444 ARG B CA 1
ATOM 7665 C C . ARG B 1 444 ? 23.094 2.375 -5.324 1 95.75 444 ARG B C 1
ATOM 7667 O O . ARG B 1 444 ? 23.094 1.164 -5.098 1 95.75 444 ARG B O 1
ATOM 7674 N N . ILE B 1 445 ? 24.109 3.104 -5.312 1 96.06 445 ILE B N 1
ATOM 7675 C CA . ILE B 1 445 ? 25.406 2.496 -5.039 1 96.06 445 ILE B CA 1
ATOM 7676 C C . ILE B 1 445 ? 25.453 2.004 -3.592 1 96.06 445 ILE B C 1
ATOM 7678 O O . ILE B 1 445 ? 25.984 0.932 -3.311 1 96.06 445 ILE B O 1
ATOM 7682 N N . ALA B 1 446 ? 24.875 2.797 -2.682 1 97.88 446 ALA B N 1
ATOM 7683 C CA . ALA B 1 446 ? 24.812 2.369 -1.286 1 97.88 446 ALA B CA 1
ATOM 7684 C C . ALA B 1 446 ? 24 1.084 -1.146 1 97.88 446 ALA B C 1
ATOM 7686 O O . ALA B 1 446 ? 24.391 0.168 -0.422 1 97.88 446 ALA B O 1
ATOM 7687 N N . ASP B 1 447 ? 22.859 1.004 -1.782 1 96.75 447 ASP B N 1
ATOM 7688 C CA . ASP B 1 447 ? 21.969 -0.151 -1.757 1 96.75 447 ASP B CA 1
ATOM 7689 C C . ASP B 1 447 ? 22.656 -1.397 -2.293 1 96.75 447 ASP B C 1
ATOM 7691 O O . ASP B 1 447 ? 22.469 -2.498 -1.776 1 96.75 447 ASP B O 1
ATOM 7695 N N . ALA B 1 448 ? 23.469 -1.229 -3.314 1 95.62 448 ALA B N 1
ATOM 7696 C CA . ALA B 1 448 ? 24.172 -2.336 -3.947 1 95.62 448 ALA B CA 1
ATOM 7697 C C . ALA B 1 448 ? 25.172 -2.977 -2.979 1 95.62 448 ALA B C 1
ATOM 7699 O O . ALA B 1 448 ? 25.453 -4.172 -3.08 1 95.62 448 ALA B O 1
ATOM 7700 N N . LEU B 1 449 ? 25.641 -2.225 -2.039 1 96.69 449 LEU B N 1
ATOM 7701 C CA . LEU B 1 449 ? 26.672 -2.693 -1.12 1 96.69 449 LEU B CA 1
ATOM 7702 C C . LEU B 1 449 ? 26.094 -3.691 -0.12 1 96.69 449 LEU B C 1
ATOM 7704 O O . LEU B 1 449 ? 26.844 -4.375 0.58 1 96.69 449 LEU B O 1
ATOM 7708 N N . ASP B 1 450 ? 24.781 -3.824 -0.075 1 95.31 450 ASP B N 1
ATOM 7709 C CA . ASP B 1 450 ? 24.141 -4.82 0.781 1 95.31 450 ASP B CA 1
ATOM 7710 C C . ASP B 1 450 ? 23.016 -5.539 0.042 1 95.31 450 ASP B C 1
ATOM 7712 O O . ASP B 1 450 ? 21.984 -5.883 0.641 1 95.31 450 ASP B O 1
ATOM 7716 N N . ASP B 1 451 ? 23.156 -5.773 -1.164 1 90.69 451 ASP B N 1
ATOM 7717 C CA . ASP B 1 451 ? 22.125 -6.414 -1.981 1 90.69 451 ASP B CA 1
ATOM 7718 C C . ASP B 1 451 ? 21.828 -7.828 -1.487 1 90.69 451 ASP B C 1
ATOM 7720 O O . ASP B 1 451 ? 20.719 -8.328 -1.637 1 90.69 451 ASP B O 1
ATOM 7724 N N . GLY B 1 452 ? 22.797 -8.508 -0.962 1 89.75 452 GLY B N 1
ATOM 7725 C CA . GLY B 1 452 ? 22.641 -9.859 -0.454 1 89.75 452 GLY B CA 1
ATOM 7726 C C . GLY B 1 452 ? 21.906 -9.922 0.869 1 89.75 452 GLY B C 1
ATOM 7727 O O . GLY B 1 452 ? 21.453 -10.992 1.29 1 89.75 452 GLY B O 1
ATOM 7728 N N . ARG B 1 453 ? 21.734 -8.812 1.512 1 91.88 453 ARG B N 1
ATOM 7729 C CA . ARG B 1 453 ? 21.031 -8.711 2.785 1 91.88 453 ARG B CA 1
ATOM 7730 C C . ARG B 1 453 ? 21.781 -9.43 3.895 1 91.88 453 ARG B C 1
ATOM 7732 O O . ARG B 1 453 ? 21.172 -10.016 4.789 1 91.88 453 ARG B O 1
ATOM 7739 N N . LYS B 1 454 ? 23.078 -9.492 3.824 1 92.38 454 LYS B N 1
ATOM 7740 C CA . LYS B 1 454 ? 23.859 -10.227 4.805 1 92.38 454 LYS B CA 1
ATOM 7741 C C . LYS B 1 454 ? 24.797 -9.297 5.57 1 92.38 454 LYS B C 1
ATOM 7743 O O . LYS B 1 454 ? 25.562 -9.742 6.438 1 92.38 454 LYS B O 1
ATOM 7748 N N . GLN B 1 455 ? 24.75 -8.031 5.273 1 95 455 GLN B N 1
ATOM 7749 C CA . GLN B 1 455 ? 25.547 -7.031 5.965 1 95 455 GLN B CA 1
ATOM 7750 C C . GLN B 1 455 ? 27.016 -7.453 6.039 1 95 455 GLN B C 1
ATOM 7752 O O . GLN B 1 455 ? 27.625 -7.387 7.105 1 95 455 GLN B O 1
ATOM 7757 N N . LYS B 1 456 ? 27.531 -7.801 4.891 1 94.75 456 LYS B N 1
ATOM 7758 C CA . LYS B 1 456 ? 28.891 -8.305 4.812 1 94.75 456 LYS B CA 1
ATOM 7759 C C . LYS B 1 456 ? 29.906 -7.176 5.02 1 94.75 456 LYS B C 1
ATOM 7761 O O . LYS B 1 456 ? 31.047 -7.426 5.41 1 94.75 456 LYS B O 1
ATOM 7766 N N . ILE B 1 457 ? 29.562 -5.953 4.746 1 96.62 457 ILE B N 1
ATOM 7767 C CA . ILE B 1 457 ? 30.453 -4.801 4.797 1 96.62 457 ILE B CA 1
ATOM 7768 C C . ILE B 1 457 ? 30.219 -4.027 6.09 1 96.62 457 ILE B C 1
ATOM 7770 O O . ILE B 1 457 ? 29.109 -3.592 6.371 1 96.62 457 ILE B O 1
ATOM 7774 N N . ASP B 1 458 ? 31.219 -3.76 6.824 1 93.5 458 ASP B N 1
ATOM 7775 C CA . ASP B 1 458 ? 31.109 -3.053 8.094 1 93.5 458 ASP B CA 1
ATOM 7776 C C . ASP B 1 458 ? 31.328 -1.551 7.91 1 93.5 458 ASP B C 1
ATOM 7778 O O . ASP B 1 458 ? 30.672 -0.741 8.578 1 93.5 458 ASP B O 1
ATOM 7782 N N . LYS B 1 459 ? 32.281 -1.316 7.066 1 95.62 459 LYS B N 1
ATOM 7783 C CA . LYS B 1 459 ? 32.688 0.068 6.871 1 95.62 459 LYS B CA 1
ATOM 7784 C C . LYS B 1 459 ? 33.156 0.303 5.438 1 95.62 459 LYS B C 1
ATOM 7786 O O . LYS B 1 459 ? 33.625 -0.625 4.773 1 95.62 459 LYS B O 1
ATOM 7791 N N . ILE B 1 460 ? 32.938 1.602 5.027 1 97.62 460 ILE B N 1
ATOM 7792 C CA . ILE B 1 460 ? 33.469 1.942 3.705 1 97.62 460 ILE B CA 1
ATOM 7793 C C . ILE B 1 460 ? 34.281 3.221 3.793 1 97.62 460 ILE B C 1
ATOM 7795 O O . ILE B 1 460 ? 34.094 4.023 4.711 1 97.62 460 ILE B O 1
ATOM 7799 N N . SER B 1 461 ? 35.219 3.381 2.979 1 97.44 461 SER B N 1
ATOM 7800 C CA . SER B 1 461 ? 35.969 4.613 2.734 1 97.44 461 SER B CA 1
ATOM 7801 C C . SER B 1 461 ? 35.906 5.027 1.27 1 97.44 461 SER B C 1
ATOM 7803 O O . SER B 1 461 ? 35.812 4.176 0.382 1 97.44 461 SER B O 1
ATOM 7805 N N . VAL B 1 462 ? 35.906 6.348 0.993 1 98 462 VAL B N 1
ATOM 7806 C CA . VAL B 1 462 ? 35.656 6.844 -0.357 1 98 462 VAL B CA 1
ATOM 7807 C C . VAL B 1 462 ? 36.781 7.781 -0.78 1 98 462 VAL B C 1
ATOM 7809 O O . VAL B 1 462 ? 37.219 8.633 0 1 98 462 VAL B O 1
ATOM 7812 N N . SER B 1 463 ? 37.312 7.578 -1.989 1 97.19 463 SER B N 1
ATOM 7813 C CA . SER B 1 463 ? 38.312 8.438 -2.578 1 97.19 463 SER B CA 1
ATOM 7814 C C . SER B 1 463 ? 37.969 8.828 -4.008 1 97.19 463 SER B C 1
ATOM 7816 O O . SER B 1 463 ? 37.656 7.961 -4.832 1 97.19 463 SER B O 1
ATOM 7818 N N . ILE B 1 464 ? 38 10.117 -4.285 1 97 464 ILE B N 1
ATOM 7819 C CA . ILE B 1 464 ? 37.75 10.594 -5.641 1 97 464 ILE B CA 1
ATOM 7820 C C . ILE B 1 464 ? 39.062 10.68 -6.422 1 97 464 ILE B C 1
ATOM 7822 O O . ILE B 1 464 ? 39.938 11.469 -6.078 1 97 464 ILE B O 1
ATOM 7826 N N . ARG B 1 465 ? 39.156 9.828 -7.328 1 94.94 465 ARG B N 1
ATOM 7827 C CA . ARG B 1 465 ? 40.312 9.797 -8.219 1 94.94 465 ARG B CA 1
ATOM 7828 C C . ARG B 1 465 ? 39.875 9.82 -9.68 1 94.94 465 ARG B C 1
ATOM 7830 O O . ARG B 1 465 ? 39.688 8.773 -10.289 1 94.94 465 ARG B O 1
ATOM 7837 N N . ASN B 1 466 ? 39.938 10.906 -10.289 1 90.94 466 ASN B N 1
ATOM 7838 C CA . ASN B 1 466 ? 39.438 11.047 -11.656 1 90.94 466 ASN B CA 1
ATOM 7839 C C . ASN B 1 466 ? 40.188 10.109 -12.609 1 90.94 466 ASN B C 1
ATOM 7841 O O . ASN B 1 466 ? 41.406 10.047 -12.586 1 90.94 466 ASN B O 1
ATOM 7845 N N . PRO B 1 467 ? 39.312 9.344 -13.258 1 95.31 467 PRO B N 1
ATOM 7846 C CA . PRO B 1 467 ? 37.875 9.398 -13.562 1 95.31 467 PRO B CA 1
ATOM 7847 C C . PRO B 1 467 ? 37.062 8.414 -12.734 1 95.31 467 PRO B C 1
ATOM 7849 O O . PRO B 1 467 ? 36.031 7.914 -13.203 1 95.31 467 PRO B O 1
ATOM 7852 N N . ARG B 1 468 ? 37.625 7.996 -11.586 1 97.19 468 ARG B N 1
ATOM 7853 C CA . ARG B 1 468 ? 36.938 6.984 -10.781 1 97.19 468 ARG B CA 1
ATOM 7854 C C . ARG B 1 468 ? 36.656 7.508 -9.375 1 97.19 468 ARG B C 1
ATOM 7856 O O . ARG B 1 468 ? 37.281 8.469 -8.922 1 97.19 468 ARG B O 1
ATOM 7863 N N . VAL B 1 469 ? 35.656 7.023 -8.812 1 97.69 469 VAL B N 1
ATOM 7864 C CA . VAL B 1 469 ? 35.406 7.102 -7.379 1 97.69 469 VAL B CA 1
ATOM 7865 C C . VAL B 1 469 ? 35.656 5.738 -6.738 1 97.69 469 VAL B C 1
ATOM 7867 O O . VAL B 1 469 ? 34.969 4.766 -7.039 1 97.69 469 VAL B O 1
ATOM 7870 N N . ILE B 1 470 ? 36.688 5.625 -5.902 1 97.88 470 ILE B N 1
ATOM 7871 C CA . ILE B 1 470 ? 37.062 4.348 -5.305 1 97.88 470 ILE B CA 1
ATOM 7872 C C . ILE B 1 470 ? 36.375 4.195 -3.945 1 97.88 470 ILE B C 1
ATOM 7874 O O . ILE B 1 470 ? 36.594 5.008 -3.043 1 97.88 470 ILE B O 1
ATOM 7878 N N . ILE B 1 471 ? 35.562 3.182 -3.836 1 97.94 471 ILE B N 1
ATOM 7879 C CA . ILE B 1 471 ? 34.875 2.836 -2.582 1 97.94 471 ILE B CA 1
ATOM 7880 C C . ILE B 1 471 ? 35.562 1.606 -1.97 1 97.94 471 ILE B C 1
ATOM 7882 O O . ILE B 1 471 ? 35.312 0.479 -2.412 1 97.94 471 ILE B O 1
ATOM 7886 N N . THR B 1 472 ? 36.344 1.812 -0.951 1 97.5 472 THR B N 1
ATOM 7887 C CA . THR B 1 472 ? 37 0.719 -0.247 1 97.5 472 THR B CA 1
ATOM 7888 C C . THR B 1 472 ? 36.062 0.104 0.793 1 97.5 472 THR B C 1
ATOM 7890 O O . THR B 1 472 ? 35.594 0.792 1.705 1 97.5 472 THR B O 1
ATOM 7893 N N . CYS B 1 473 ? 35.812 -1.18 0.623 1 96.81 473 CYS B N 1
ATOM 7894 C CA . CYS B 1 473 ? 34.906 -1.895 1.505 1 96.81 473 CYS B CA 1
ATOM 7895 C C . CYS B 1 473 ? 35.656 -2.781 2.48 1 96.81 473 CYS B C 1
ATOM 7897 O O . CYS B 1 473 ? 36.469 -3.631 2.066 1 96.81 473 CYS B O 1
ATOM 7899 N N . PHE B 1 474 ? 35.438 -2.576 3.738 1 96.62 474 PHE B N 1
ATOM 7900 C CA . PHE B 1 474 ? 35.938 -3.467 4.773 1 96.62 474 PHE B CA 1
ATOM 7901 C C . PHE B 1 474 ? 34.906 -4.547 5.109 1 96.62 474 PHE B C 1
ATOM 7903 O O . PHE B 1 474 ? 33.938 -4.297 5.832 1 96.62 474 PHE B O 1
ATOM 7910 N N . ALA B 1 475 ? 35.188 -5.773 4.539 1 94.25 475 ALA B N 1
ATOM 7911 C CA . ALA B 1 475 ? 34.188 -6.828 4.594 1 94.25 475 ALA B CA 1
ATOM 7912 C C . ALA B 1 475 ? 34.75 -8.086 5.254 1 94.25 475 ALA B C 1
ATOM 7914 O O . ALA B 1 475 ? 35.938 -8.32 5.238 1 94.25 475 ALA B O 1
ATOM 7915 N N . HIS B 1 476 ? 33.906 -8.875 5.84 1 91.5 476 HIS B N 1
ATOM 7916 C CA . HIS B 1 476 ? 34.281 -10.117 6.496 1 91.5 476 HIS B CA 1
ATOM 7917 C C . HIS B 1 476 ? 33.969 -11.32 5.621 1 91.5 476 HIS B C 1
ATOM 7919 O O . HIS B 1 476 ? 34.094 -12.469 6.059 1 91.5 476 HIS B O 1
ATOM 7925 N N . ASP B 1 477 ? 33.438 -11.07 4.414 1 89.12 477 ASP B N 1
ATOM 7926 C CA . ASP B 1 477 ? 33.094 -12.117 3.449 1 89.12 477 ASP B CA 1
ATOM 7927 C C . ASP B 1 477 ? 33.312 -11.625 2.018 1 89.12 477 ASP B C 1
ATOM 7929 O O . ASP B 1 477 ? 33.562 -10.445 1.791 1 89.12 477 ASP B O 1
ATOM 7933 N N . ASP B 1 478 ? 33.219 -12.57 1.108 1 86.88 478 ASP B N 1
ATOM 7934 C CA . ASP B 1 478 ? 33.344 -12.203 -0.299 1 86.88 478 ASP B CA 1
ATOM 7935 C C . ASP B 1 478 ? 32.125 -11.375 -0.743 1 86.88 478 ASP B C 1
ATOM 7937 O O . ASP B 1 478 ? 31.031 -11.547 -0.215 1 86.88 478 ASP B O 1
ATOM 7941 N N . LEU B 1 479 ? 32.406 -10.492 -1.674 1 89.75 479 LEU B N 1
ATOM 7942 C CA . LEU B 1 479 ? 31.359 -9.57 -2.123 1 89.75 479 LEU B CA 1
ATOM 7943 C C . LEU B 1 479 ? 30.984 -9.852 -3.576 1 89.75 479 LEU B C 1
ATOM 7945 O O . LEU B 1 479 ? 30.906 -8.922 -4.387 1 89.75 479 LEU B O 1
ATOM 7949 N N . PHE B 1 480 ? 30.797 -11.078 -3.908 1 86 480 PHE B N 1
ATOM 7950 C CA . PHE B 1 480 ? 30.594 -11.438 -5.305 1 86 480 PHE B CA 1
ATOM 7951 C C . PHE B 1 480 ? 29.281 -10.859 -5.828 1 86 480 PHE B C 1
ATOM 7953 O O . PHE B 1 480 ? 29.266 -10.164 -6.848 1 86 480 PHE B O 1
ATOM 7960 N N . LEU B 1 481 ? 28.188 -11.109 -5.145 1 87.94 481 LEU B N 1
ATOM 7961 C CA . LEU B 1 481 ? 26.906 -10.594 -5.574 1 87.94 481 LEU B CA 1
ATOM 7962 C C . LEU B 1 481 ? 26.891 -9.07 -5.555 1 87.94 481 LEU B C 1
ATOM 7964 O O . LEU B 1 481 ? 26.438 -8.438 -6.508 1 87.94 481 LEU B O 1
ATOM 7968 N N . GLU B 1 482 ? 27.438 -8.469 -4.48 1 91.06 482 GLU B N 1
ATOM 7969 C CA . GLU B 1 482 ? 27.469 -7.016 -4.32 1 91.06 482 GLU B CA 1
ATOM 7970 C C . GLU B 1 482 ? 28.219 -6.348 -5.461 1 91.06 482 GLU B C 1
ATOM 7972 O O . GLU B 1 482 ? 27.781 -5.328 -5.996 1 91.06 482 GLU B O 1
ATOM 7977 N N . ASN B 1 483 ? 29.312 -7.008 -5.797 1 89.94 483 ASN B N 1
ATOM 7978 C CA . ASN B 1 483 ? 30.109 -6.457 -6.879 1 89.94 483 ASN B CA 1
ATOM 7979 C C . ASN B 1 483 ? 29.359 -6.488 -8.211 1 89.94 483 ASN B C 1
ATOM 7981 O O . ASN B 1 483 ? 29.469 -5.559 -9.008 1 89.94 483 ASN B O 1
ATOM 7985 N N . TRP B 1 484 ? 28.719 -7.562 -8.406 1 88 484 TRP B N 1
ATOM 7986 C CA . TRP B 1 484 ? 27.953 -7.715 -9.641 1 88 484 TRP B CA 1
ATOM 7987 C C . TRP B 1 484 ? 26.844 -6.68 -9.719 1 88 484 TRP B C 1
ATOM 7989 O O . TRP B 1 484 ? 26.688 -6.004 -10.742 1 88 484 TRP B O 1
ATOM 7999 N N . VAL B 1 485 ? 26.062 -6.539 -8.711 1 90.56 485 VAL B N 1
ATOM 8000 C CA . VAL B 1 485 ? 24.953 -5.594 -8.664 1 90.56 485 VAL B CA 1
ATOM 8001 C C . VAL B 1 485 ? 25.5 -4.164 -8.711 1 90.56 485 VAL B C 1
ATOM 8003 O O . VAL B 1 485 ? 24.922 -3.297 -9.375 1 90.56 485 VAL B O 1
ATOM 8006 N N . PHE B 1 486 ? 26.578 -3.947 -8.016 1 93.44 486 PHE B N 1
ATOM 8007 C CA . PHE B 1 486 ? 27.203 -2.633 -7.961 1 93.44 486 PHE B CA 1
ATOM 8008 C C . PHE B 1 486 ? 27.578 -2.158 -9.359 1 93.44 486 PHE B C 1
ATOM 8010 O O . PHE B 1 486 ? 27.359 -0.995 -9.703 1 93.44 486 PHE B O 1
ATOM 8017 N N . ALA B 1 487 ? 28.125 -3.025 -10.117 1 90.31 487 ALA B N 1
ATOM 8018 C CA . ALA B 1 487 ? 28.531 -2.678 -11.477 1 90.31 487 ALA B CA 1
ATOM 8019 C C . ALA B 1 487 ? 27.344 -2.227 -12.32 1 90.31 487 ALA B C 1
ATOM 8021 O O . ALA B 1 487 ? 27.469 -1.293 -13.117 1 90.31 487 ALA B O 1
ATOM 8022 N N . GLN B 1 488 ? 26.266 -2.883 -12.164 1 88.75 488 GLN B N 1
ATOM 8023 C CA . GLN B 1 488 ? 25.047 -2.516 -12.891 1 88.75 488 GLN B CA 1
ATOM 8024 C C . GLN B 1 488 ? 24.531 -1.153 -12.445 1 88.75 488 GLN B C 1
ATOM 8026 O O . GLN B 1 488 ? 24.172 -0.316 -13.273 1 88.75 488 GLN B O 1
ATOM 8031 N N . LYS B 1 489 ? 24.484 -0.936 -11.172 1 91.81 489 LYS B N 1
ATOM 8032 C CA . LYS B 1 489 ? 23.938 0.295 -10.609 1 91.81 489 LYS B CA 1
ATOM 8033 C C . LYS B 1 489 ? 24.906 1.462 -10.797 1 91.81 489 LYS B C 1
ATOM 8035 O O . LYS B 1 489 ? 24.5 2.625 -10.758 1 91.81 489 LYS B O 1
ATOM 8040 N N . ALA B 1 490 ? 26.203 1.183 -11.055 1 93.19 490 ALA B N 1
ATOM 8041 C CA . ALA B 1 490 ? 27.25 2.186 -11.219 1 93.19 490 ALA B CA 1
ATOM 8042 C C . ALA B 1 490 ? 27.047 2.992 -12.5 1 93.19 490 ALA B C 1
ATOM 8044 O O . ALA B 1 490 ? 27.5 4.137 -12.602 1 93.19 490 ALA B O 1
ATOM 8045 N N . GLU B 1 491 ? 26.359 2.406 -13.445 1 92.56 491 GLU B N 1
ATOM 8046 C CA . GLU B 1 491 ? 26.156 3.07 -14.734 1 92.56 491 GLU B CA 1
ATOM 8047 C C . GLU B 1 491 ? 25.406 4.383 -14.562 1 92.56 491 GLU B C 1
ATOM 8049 O O . GLU B 1 491 ? 25.766 5.395 -15.172 1 92.56 491 GLU B O 1
ATOM 8054 N N . PHE B 1 492 ? 24.422 4.391 -13.75 1 91.81 492 PHE B N 1
ATOM 8055 C CA . PHE B 1 492 ? 23.656 5.602 -13.523 1 91.81 492 PHE B CA 1
ATOM 8056 C C . PHE B 1 492 ? 24.484 6.656 -12.805 1 91.81 492 PHE B C 1
ATOM 8058 O O . PHE B 1 492 ? 24.391 7.844 -13.117 1 91.81 492 PHE B O 1
ATOM 8065 N N . PHE B 1 493 ? 25.281 6.25 -11.914 1 95.38 493 PHE B N 1
ATOM 8066 C CA . PHE B 1 493 ? 26.172 7.156 -11.203 1 95.38 493 PHE B CA 1
ATOM 8067 C C . PHE B 1 493 ? 27.125 7.84 -12.172 1 95.38 493 PHE B C 1
ATOM 8069 O O . PHE B 1 493 ? 27.344 9.047 -12.086 1 95.38 493 PHE B O 1
ATOM 8076 N N . LYS B 1 494 ? 27.609 7.07 -13.086 1 94.94 494 LYS B N 1
ATOM 8077 C CA . LYS B 1 494 ? 28.516 7.605 -14.102 1 94.94 494 LYS B CA 1
ATOM 8078 C C . LYS B 1 494 ? 27.797 8.641 -14.977 1 94.94 494 LYS B C 1
ATOM 8080 O O . LYS B 1 494 ? 28.375 9.68 -15.312 1 94.94 494 LYS B O 1
ATOM 8085 N N . GLU B 1 495 ? 26.641 8.344 -15.297 1 91.88 495 GLU B N 1
ATOM 8086 C CA . GLU B 1 495 ? 25.859 9.266 -16.109 1 91.88 495 GLU B CA 1
ATOM 8087 C C . GLU B 1 495 ? 25.625 10.586 -15.383 1 91.88 495 GLU B C 1
ATOM 8089 O O . GLU B 1 495 ? 25.656 11.656 -15.992 1 91.88 495 GLU B O 1
ATOM 8094 N N . VAL B 1 496 ? 25.422 10.523 -14.102 1 93.19 496 VAL B N 1
ATOM 8095 C CA . VAL B 1 496 ? 25.031 11.688 -13.32 1 93.19 496 VAL B CA 1
ATOM 8096 C C . VAL B 1 496 ? 26.266 12.508 -12.945 1 93.19 496 VAL B C 1
ATOM 8098 O O . VAL B 1 496 ? 26.25 13.734 -13.047 1 93.19 496 VAL B O 1
ATOM 8101 N N . PHE B 1 497 ? 27.359 11.844 -12.586 1 95.25 497 PHE B N 1
ATOM 8102 C CA . PHE B 1 497 ? 28.5 12.555 -12.016 1 95.25 497 PHE B CA 1
ATOM 8103 C C . PHE B 1 497 ? 29.672 12.57 -12.992 1 95.25 497 PHE B C 1
ATOM 8105 O O . PHE B 1 497 ? 30.641 13.32 -12.797 1 95.25 497 PHE B O 1
ATOM 8112 N N . GLY B 1 498 ? 29.672 11.758 -13.984 1 94.5 498 GLY B N 1
ATOM 8113 C CA . GLY B 1 498 ? 30.75 11.703 -14.961 1 94.5 498 GLY B CA 1
ATOM 8114 C C . GLY B 1 498 ? 31.938 10.891 -14.492 1 94.5 498 GLY B C 1
ATOM 8115 O O . GLY B 1 498 ? 33 10.891 -15.133 1 94.5 498 GLY B O 1
ATOM 8116 N N . LEU B 1 499 ? 31.859 10.258 -13.328 1 96.56 499 LEU B N 1
ATOM 8117 C CA . LEU B 1 499 ? 32.906 9.406 -12.766 1 96.56 499 LEU B CA 1
ATOM 8118 C C . LEU B 1 499 ? 32.375 7.984 -12.555 1 96.56 499 LEU B C 1
ATOM 8120 O O . LEU B 1 499 ? 31.188 7.781 -12.305 1 96.56 499 LEU B O 1
ATOM 8124 N N . THR B 1 500 ? 33.25 6.988 -12.656 1 96.62 500 THR B N 1
ATOM 8125 C CA . THR B 1 500 ? 32.875 5.594 -12.469 1 96.62 500 THR B CA 1
ATOM 8126 C C . THR B 1 500 ? 33.188 5.133 -11.047 1 96.62 500 THR B C 1
ATOM 8128 O O . THR B 1 500 ? 34.344 5.102 -10.641 1 96.62 500 THR B O 1
ATOM 8131 N N . PRO B 1 501 ? 32.125 4.781 -10.312 1 97.12 501 PRO B N 1
ATOM 8132 C CA . PRO B 1 501 ? 32.438 4.207 -9 1 97.12 501 PRO B CA 1
ATOM 8133 C C . PRO B 1 501 ? 32.906 2.762 -9.078 1 97.12 501 PRO B C 1
ATOM 8135 O O . PRO B 1 501 ? 32.406 1.983 -9.891 1 97.12 501 PRO B O 1
ATOM 8138 N N . VAL B 1 502 ? 33.906 2.4 -8.281 1 96.06 502 VAL B N 1
ATOM 8139 C CA . VAL B 1 502 ? 34.469 1.045 -8.25 1 96.06 502 VAL B CA 1
ATOM 8140 C C . VAL B 1 502 ? 34.656 0.596 -6.805 1 96.06 502 VAL B C 1
ATOM 8142 O O . VAL B 1 502 ? 34.938 1.416 -5.926 1 96.06 502 VAL B O 1
ATOM 8145 N N . ILE B 1 503 ? 34.469 -0.688 -6.566 1 95.25 503 ILE B N 1
ATOM 8146 C CA . ILE B 1 503 ? 34.625 -1.266 -5.238 1 95.25 503 ILE B CA 1
ATOM 8147 C C . ILE B 1 503 ? 36.031 -1.824 -5.082 1 95.25 503 ILE B C 1
ATOM 8149 O O . ILE B 1 503 ? 36.562 -2.451 -6.004 1 95.25 503 ILE B O 1
ATOM 8153 N N . LYS B 1 504 ? 36.656 -1.521 -4.043 1 93.88 504 LYS B N 1
ATOM 8154 C CA . LYS B 1 504 ? 37.906 -2.152 -3.604 1 93.88 504 LYS B CA 1
ATOM 8155 C C . LYS B 1 504 ? 37.719 -2.877 -2.275 1 93.88 504 LYS B C 1
ATOM 8157 O O . LYS B 1 504 ? 37.219 -2.295 -1.31 1 93.88 504 LYS B O 1
ATOM 8162 N N . LEU B 1 505 ? 38.062 -4.18 -2.285 1 92.19 505 LEU B N 1
ATOM 8163 C CA . LEU B 1 505 ? 37.812 -4.988 -1.09 1 92.19 505 LEU B CA 1
ATOM 8164 C C . LEU B 1 505 ? 39.062 -4.973 -0.191 1 92.19 505 LEU B C 1
ATOM 8166 O O . LEU B 1 505 ? 40.188 -5.086 -0.674 1 92.19 505 LEU B O 1
ATOM 8170 N N . ARG B 1 506 ? 38.844 -4.676 1.02 1 88.25 506 ARG B N 1
ATOM 8171 C CA . ARG B 1 506 ? 39.844 -4.844 2.053 1 88.25 506 ARG B CA 1
ATOM 8172 C C . ARG B 1 506 ? 39.375 -5.785 3.15 1 88.25 506 ARG B C 1
ATOM 8174 O O . ARG B 1 506 ? 38.25 -5.66 3.627 1 88.25 506 ARG B O 1
ATOM 8181 N N . GLY B 1 507 ? 39.969 -6.98 3.291 1 75 507 GLY B N 1
ATOM 8182 C CA . GLY B 1 507 ? 39.625 -7.949 4.312 1 75 507 GLY B CA 1
ATOM 8183 C C . GLY B 1 507 ? 39.688 -7.391 5.723 1 75 507 GLY B C 1
ATOM 8184 O O . GLY B 1 507 ? 40.531 -6.539 6.004 1 75 507 GLY B O 1
ATOM 8185 N N . VAL B 1 508 ? 38.656 -7.434 6.566 1 63.97 508 VAL B N 1
ATOM 8186 C CA . VAL B 1 508 ? 38.781 -7.078 7.977 1 63.97 508 VAL B CA 1
ATOM 8187 C C . VAL B 1 508 ? 39.5 -8.195 8.734 1 63.97 508 VAL B C 1
ATOM 8189 O O . VAL B 1 508 ? 39.188 -9.375 8.562 1 63.97 508 VAL B O 1
ATOM 8192 N N . ARG B 1 509 ? 40.812 -7.988 9.141 1 44.47 509 ARG B N 1
ATOM 8193 C CA . ARG B 1 509 ? 41.469 -8.859 10.102 1 44.47 509 ARG B CA 1
ATOM 8194 C C . ARG B 1 509 ? 40.719 -8.898 11.422 1 44.47 509 ARG B C 1
ATOM 8196 O O . ARG B 1 509 ? 40.156 -7.883 11.867 1 44.47 509 ARG B O 1
#

InterPro domains:
  IPR003607 HD/PDEase domain [cd00077] (339-450)
  IPR003695 Ppx/GppA phosphatase, N-terminal [PF02541] (26-303)
  IPR043129 ATPase, nucleotide binding domain [SSF53067] (5-124)
  IPR043129 ATPase, nucleotide binding domain [SSF53067] (140-302)
  IPR048950 Ppx/GppA phosphatase, C-terminal [PF21447] (321-465)
  IPR050273 GppA/Ppx guanosine pentaphosphate hydrolase [PTHR30005] (8-501)